Protein AF-A0A1H1XGE8-F1 (afdb_monomer_lite)

Radius of gyration: 35.43 Å; chains: 1; bounding box: 88×80×94 Å

Organism: NCBI:txid255045

Foldseek 3Di:
DKKKKKFKFKDQPPAQGATWEMEMFHFLAPAPQDDADADPPHQLLWFWDDQPPFSMTTIMHMDIDHPVVVVVQVVQQVVQWGQADQSHSHPHRDIQHAFKDDQDWDADQPLFLPSDAEFTKGKIGHAHQCFLVVVLVVCVVTDDLLCLLVRLVVSQCCVCFQQSNVVPRLQQSDTRIYIYIDADCRVFLHGGYQKDWDFDDDDPVPPDARWKIKIFGDPSQAAFKKWKWKWFDDVPRTQDIDIDIDGRHDGMDMGTTPGHGFKMWIFIGHPVRHTGHIDIDHDDDDDDDDDDDAADWDAADDLDPPADDDVLQRTAHADALAVDDPPQVDPDDGSVVSSVVSSVVSCLSHPRSPDDKDKDKFAQDSVSLVVVQVVLQCQCSHRQFQEKEWEAQLCFLSLCSNHQLRHNHQRYEYEYEYQPAQAHSLDPDPRHGPPDPRLVVNQVSCVVCVVSGHYKYWYKYKAFPVSNDGPDRWTWIWTQGNVRRIKIKTKDHGSSCASHPGIIMIITDGSSVRSVVVVVVVCSCQQHDAATRIDMGTSDIPDDDDDHDDDDYDYDYDDDDDDDDDPCPLLVVLLVLLLVVLVVPDPDLPSLVPSLVVCLVVDDPVDPLQVSLVSSCVRCVLPLVSLLSSLVVLCPHDPSSVVSSLNSLVVLLVSLLVQQQPSHDDDHNQQDPPPNVVSLLSNLVSLLPDPESLVCCSPRPVSSLVSLLSCQSNVRRTLVVNLSSLLSNLSSLLSLLSSLLRNPVDDLVSSLSSLLSSLSSLLSSQLGSSNVVLVPPDPVNDCSSVVSLLSSLQSSLVSCVRSHPSSVVSLVSSLPPPSGDPVSNVSNPPNVPDDDDD

Structure (mmCIF, N/CA/C/O backbone):
data_AF-A0A1H1XGE8-F1
#
_entry.id   AF-A0A1H1XGE8-F1
#
loop_
_atom_site.group_PDB
_atom_site.id
_atom_site.type_symbol
_atom_site.label_atom_id
_atom_site.label_alt_id
_atom_site.label_comp_id
_atom_site.label_asym_id
_atom_site.label_entity_id
_atom_site.label_seq_id
_atom_site.pdbx_PDB_ins_code
_atom_site.Cartn_x
_atom_site.Cartn_y
_atom_site.Cartn_z
_atom_site.occupancy
_atom_site.B_iso_or_equiv
_atom_site.auth_seq_id
_atom_site.auth_comp_id
_atom_site.auth_asym_id
_atom_site.auth_atom_id
_atom_site.pdbx_PDB_model_num
ATOM 1 N N . MET A 1 1 ? -3.549 7.038 -27.206 1.00 74.00 1 MET A N 1
ATOM 2 C CA . MET A 1 1 ? -2.552 7.264 -26.137 1.00 74.00 1 MET A CA 1
ATOM 3 C C . MET A 1 1 ? -2.585 6.068 -25.201 1.00 74.00 1 MET A C 1
ATOM 5 O O . MET A 1 1 ? -3.607 5.875 -24.549 1.00 74.00 1 MET A O 1
ATOM 9 N N . ALA A 1 2 ? -1.515 5.273 -25.150 1.00 83.00 2 ALA A N 1
ATOM 10 C CA . ALA A 1 2 ? -1.501 4.024 -24.394 1.00 83.00 2 ALA A CA 1
ATOM 11 C C . ALA A 1 2 ? -1.723 4.231 -22.886 1.00 83.00 2 ALA A C 1
ATOM 13 O O . ALA A 1 2 ? -1.089 5.080 -22.249 1.00 83.00 2 ALA A O 1
ATOM 14 N N . LEU A 1 3 ? -2.603 3.412 -22.317 1.00 88.62 3 LEU A N 1
ATOM 15 C CA . LEU A 1 3 ? -2.848 3.318 -20.883 1.00 88.62 3 LEU A CA 1
ATOM 16 C C . LEU A 1 3 ? -2.152 2.095 -20.277 1.00 88.62 3 LEU A C 1
ATOM 18 O O . LEU A 1 3 ? -1.960 1.074 -20.933 1.00 88.62 3 LEU A O 1
ATOM 22 N N . ALA A 1 4 ? -1.868 2.167 -18.982 1.00 90.06 4 ALA A N 1
ATOM 23 C CA . ALA A 1 4 ? -1.738 1.005 -18.116 1.00 90.06 4 ALA A CA 1
ATOM 24 C C . ALA A 1 4 ? -2.816 1.042 -17.028 1.00 90.06 4 ALA A C 1
ATOM 26 O O . ALA A 1 4 ? -3.260 2.120 -16.623 1.00 90.06 4 ALA A O 1
ATOM 27 N N . VAL A 1 5 ? -3.206 -0.133 -16.537 1.00 92.81 5 VAL A N 1
ATOM 28 C CA . VAL A 1 5 ? -3.986 -0.315 -15.310 1.00 92.81 5 VAL A CA 1
ATOM 29 C C . VAL A 1 5 ? -3.209 -1.182 -14.329 1.00 92.81 5 VAL A C 1
ATOM 31 O O . VAL A 1 5 ? -2.592 -2.169 -14.725 1.00 92.81 5 VAL A O 1
ATOM 34 N N . THR A 1 6 ? -3.300 -0.847 -13.044 1.00 93.00 6 THR A N 1
ATOM 35 C CA . THR A 1 6 ? -3.062 -1.808 -11.960 1.00 93.00 6 THR A CA 1
ATOM 36 C C . THR A 1 6 ? -4.376 -2.075 -11.257 1.00 93.00 6 THR A C 1
ATOM 38 O O . THR A 1 6 ? -5.086 -1.138 -10.880 1.00 93.00 6 THR A O 1
ATOM 41 N N . ILE A 1 7 ? -4.679 -3.351 -11.061 1.00 94.94 7 ILE A N 1
ATOM 42 C CA . ILE A 1 7 ? -5.866 -3.838 -10.372 1.00 94.94 7 ILE A CA 1
ATOM 43 C C . ILE A 1 7 ? -5.422 -4.442 -9.042 1.00 94.94 7 ILE A C 1
ATOM 45 O O . ILE A 1 7 ? -4.577 -5.333 -9.012 1.00 94.94 7 ILE A O 1
ATOM 49 N N . PHE A 1 8 ? -5.998 -3.945 -7.951 1.00 95.81 8 PHE A N 1
ATOM 50 C CA . PHE A 1 8 ? -5.812 -4.432 -6.591 1.00 95.81 8 PHE A CA 1
ATOM 51 C C . PHE A 1 8 ? -7.071 -5.168 -6.145 1.00 95.81 8 PHE A C 1
ATOM 53 O O . PHE A 1 8 ? -8.182 -4.633 -6.221 1.00 95.81 8 PHE A O 1
ATOM 60 N N . GLY A 1 9 ? -6.899 -6.372 -5.620 1.00 96.06 9 GLY A N 1
ATOM 61 C CA . GLY A 1 9 ? -7.978 -7.171 -5.067 1.00 96.06 9 GLY A CA 1
ATOM 62 C C . GLY A 1 9 ? -7.597 -7.872 -3.775 1.00 96.06 9 GLY A C 1
ATOM 63 O O . GLY A 1 9 ? -6.439 -7.867 -3.370 1.00 96.06 9 GLY A O 1
ATOM 64 N N . LEU A 1 10 ? -8.587 -8.476 -3.128 1.00 96.00 10 LEU A N 1
ATOM 65 C CA . LEU A 1 10 ? -8.393 -9.366 -1.984 1.00 96.00 10 LEU A CA 1
ATOM 66 C C . LEU A 1 10 ? -8.697 -10.789 -2.414 1.00 96.00 10 LEU A C 1
ATOM 68 O O . LEU A 1 10 ? -9.764 -11.028 -2.978 1.00 96.00 10 LEU A O 1
ATOM 72 N N . ALA A 1 11 ? -7.782 -11.705 -2.117 1.00 95.06 11 ALA A N 1
ATOM 73 C CA . ALA A 1 11 ? -8.001 -13.131 -2.274 1.00 95.06 11 ALA A CA 1
ATOM 74 C C . ALA A 1 11 ? -7.500 -13.894 -1.047 1.00 95.06 11 ALA A C 1
ATOM 76 O O . ALA A 1 11 ? -6.492 -13.539 -0.440 1.00 95.06 11 ALA A O 1
ATOM 77 N N . GLU A 1 12 ? -8.161 -15.001 -0.751 1.00 92.19 12 GLU A N 1
ATOM 78 C CA . GLU A 1 12 ? -7.518 -16.155 -0.132 1.00 92.19 12 GLU A CA 1
ATOM 79 C C . GLU A 1 12 ? -6.423 -16.709 -1.071 1.00 92.19 12 GLU A C 1
ATOM 81 O O . GLU A 1 12 ? -6.421 -16.487 -2.292 1.00 92.19 12 GLU A O 1
ATOM 86 N N . ARG A 1 13 ? -5.451 -17.426 -0.510 1.00 81.38 13 ARG A N 1
ATOM 87 C CA . ARG A 1 13 ? -4.319 -17.966 -1.266 1.00 81.38 13 ARG A CA 1
ATOM 88 C C . ARG A 1 13 ? -4.779 -18.907 -2.389 1.00 81.38 13 ARG A C 1
ATOM 90 O O . ARG A 1 13 ? -5.519 -19.851 -2.152 1.00 81.38 13 ARG A O 1
ATOM 97 N N . ALA A 1 14 ? -4.319 -18.647 -3.616 1.00 77.69 14 ALA A N 1
ATOM 98 C CA . ALA A 1 14 ? -4.735 -19.319 -4.861 1.00 77.69 14 ALA A CA 1
ATOM 99 C C . ALA A 1 14 ? -6.222 -19.176 -5.281 1.00 77.69 14 ALA A C 1
ATOM 101 O O . ALA A 1 14 ? -6.570 -19.602 -6.382 1.00 77.69 14 ALA A O 1
ATOM 102 N N . SER A 1 15 ? -7.075 -18.509 -4.497 1.00 86.12 15 SER A N 1
ATOM 103 C CA . SER A 1 15 ? -8.436 -18.140 -4.914 1.00 86.12 15 SER A CA 1
ATOM 104 C C . SER A 1 15 ? -8.434 -16.924 -5.871 1.00 86.12 15 SER A C 1
ATOM 106 O O . SER A 1 15 ? -7.475 -16.135 -5.870 1.00 86.12 15 SER A O 1
ATOM 108 N N . PRO A 1 16 ? -9.490 -16.733 -6.694 1.00 88.00 16 PRO A N 1
ATOM 109 C CA . PRO A 1 16 ? -9.707 -15.498 -7.450 1.00 88.00 16 PRO A CA 1
ATOM 110 C C . PRO A 1 16 ? -9.947 -14.310 -6.512 1.00 88.00 16 PRO A C 1
ATOM 112 O O . PRO A 1 16 ? -10.621 -14.446 -5.489 1.00 88.00 16 PRO A O 1
ATOM 115 N N . GLY A 1 17 ? -9.424 -13.137 -6.867 1.00 92.44 17 GLY A N 1
ATOM 116 C CA . GLY A 1 17 ? -9.582 -11.935 -6.048 1.00 92.44 17 GLY A CA 1
ATOM 117 C C . GLY A 1 17 ? -10.887 -11.184 -6.313 1.00 92.44 17 GLY A C 1
ATOM 118 O O . GLY A 1 17 ? -11.327 -11.103 -7.458 1.00 92.44 17 GLY A O 1
ATOM 119 N N . ILE A 1 18 ? -11.466 -10.558 -5.283 1.00 95.69 18 ILE A N 1
ATOM 120 C CA . ILE A 1 18 ? -12.470 -9.494 -5.465 1.00 95.69 18 ILE A CA 1
ATOM 121 C C . ILE A 1 18 ? -11.782 -8.152 -5.720 1.00 95.69 18 ILE A C 1
ATOM 123 O O . ILE A 1 18 ? -10.796 -7.841 -5.054 1.00 95.69 18 ILE A O 1
ATOM 127 N N . LEU A 1 19 ? -12.299 -7.316 -6.625 1.00 96.12 19 LEU A N 1
ATOM 128 C CA . LEU A 1 19 ? -11.780 -5.961 -6.821 1.00 96.12 19 LEU A CA 1
ATOM 129 C C . LEU A 1 19 ? -11.927 -5.136 -5.535 1.00 96.12 19 LEU A C 1
ATOM 131 O O . LEU A 1 19 ? -13.025 -4.986 -4.987 1.00 96.12 19 LEU A O 1
ATOM 135 N N . VAL A 1 20 ? -10.815 -4.549 -5.102 1.00 95.12 20 VAL A N 1
ATOM 136 C CA . VAL A 1 20 ? -10.759 -3.549 -4.033 1.00 95.12 20 VAL A CA 1
ATOM 137 C C . VAL A 1 20 ? -10.574 -2.158 -4.610 1.00 95.12 20 VAL A C 1
ATOM 139 O O . VAL A 1 20 ? -11.227 -1.218 -4.161 1.00 95.12 20 VAL A O 1
ATOM 142 N N . TYR A 1 21 ? -9.673 -2.016 -5.577 1.00 95.19 21 TYR A N 1
ATOM 143 C CA . TYR A 1 21 ? -9.261 -0.732 -6.125 1.00 95.19 21 TYR A CA 1
ATOM 144 C C . TYR A 1 21 ? -8.585 -0.937 -7.486 1.00 95.19 21 TYR A C 1
ATOM 146 O O . TYR A 1 21 ? -7.903 -1.938 -7.683 1.00 95.19 21 TYR A O 1
ATOM 154 N N . ALA A 1 22 ? -8.721 -0.002 -8.422 1.00 94.56 22 ALA A N 1
ATOM 155 C CA . ALA A 1 22 ? -7.890 0.012 -9.625 1.00 94.56 22 ALA A CA 1
ATOM 156 C C . ALA A 1 22 ? -7.456 1.436 -9.965 1.00 94.56 22 ALA A C 1
ATOM 158 O O . ALA A 1 22 ? -8.210 2.385 -9.746 1.00 94.56 22 ALA A O 1
ATOM 159 N N . TYR A 1 23 ? -6.262 1.585 -10.540 1.00 90.69 23 TYR A N 1
ATOM 160 C CA . TYR A 1 23 ? -5.825 2.869 -11.085 1.00 90.69 23 TYR A CA 1
ATOM 161 C C . TYR A 1 23 ? -5.272 2.745 -12.490 1.00 90.69 23 TYR A C 1
ATOM 163 O O . TYR A 1 23 ? -4.481 1.848 -12.788 1.00 90.69 23 TYR A O 1
ATOM 171 N N . LEU A 1 24 ? -5.703 3.674 -13.337 1.00 92.19 24 LEU A N 1
ATOM 172 C CA . LEU A 1 24 ? -5.255 3.822 -14.707 1.00 92.19 24 LEU A CA 1
ATOM 173 C C . LEU A 1 24 ? -4.372 5.053 -14.842 1.00 92.19 24 LEU A C 1
ATOM 175 O O . LEU A 1 24 ? -4.514 6.029 -14.107 1.00 92.19 24 LEU A O 1
ATOM 179 N N . ARG A 1 25 ? -3.457 4.992 -15.799 1.00 88.38 25 ARG A N 1
ATOM 180 C CA . ARG A 1 25 ? -2.434 6.008 -16.045 1.00 88.38 25 ARG A CA 1
ATOM 181 C C . ARG A 1 25 ? -1.949 5.916 -17.479 1.00 88.38 25 ARG A C 1
ATOM 183 O O . ARG A 1 25 ? -1.959 4.830 -18.054 1.00 88.38 25 ARG A O 1
ATOM 190 N N . THR A 1 26 ? -1.527 7.030 -18.061 1.00 82.94 26 THR A N 1
ATOM 191 C CA . THR A 1 26 ? -0.988 7.034 -19.426 1.00 82.94 26 THR A CA 1
ATOM 192 C C . THR A 1 26 ? 0.503 6.743 -19.403 1.00 82.94 26 THR A C 1
ATOM 194 O O . THR A 1 26 ? 1.245 7.413 -18.687 1.00 82.94 26 THR A O 1
ATOM 197 N N . ILE A 1 27 ? 0.936 5.786 -20.216 1.00 80.12 27 ILE A N 1
ATOM 198 C CA . ILE A 1 27 ? 2.331 5.347 -20.302 1.00 80.12 27 ILE A CA 1
ATOM 199 C C . ILE A 1 27 ? 2.999 5.866 -21.580 1.00 80.12 27 ILE A C 1
ATOM 201 O O . ILE A 1 27 ? 2.345 6.384 -22.487 1.00 80.12 27 ILE A O 1
ATOM 205 N N . ARG A 1 28 ? 4.321 5.694 -21.672 1.00 72.88 28 ARG A N 1
ATOM 206 C CA . ARG A 1 28 ? 5.173 6.094 -22.808 1.00 72.88 28 ARG A CA 1
ATOM 207 C C . ARG A 1 28 ? 5.008 5.144 -24.013 1.00 72.88 28 ARG A C 1
ATOM 209 O O . ARG A 1 28 ? 5.970 4.555 -24.497 1.00 72.88 28 ARG A O 1
ATOM 216 N N . GLY A 1 29 ? 3.762 4.974 -24.468 1.00 66.38 29 GLY A N 1
ATOM 217 C CA . GLY A 1 29 ? 3.331 4.014 -25.493 1.00 66.38 29 GLY A CA 1
ATOM 218 C C . GLY A 1 29 ? 3.296 2.559 -25.000 1.00 66.38 29 GLY A C 1
ATOM 219 O O . GLY A 1 29 ? 4.039 2.191 -24.091 1.00 66.38 29 GLY A O 1
ATOM 220 N N . SER A 1 30 ? 2.493 1.699 -25.633 1.00 61.91 30 SER A N 1
ATOM 221 C CA . SER A 1 30 ? 2.583 0.241 -25.445 1.00 61.91 30 SER A CA 1
ATOM 222 C C . SER A 1 30 ? 3.876 -0.300 -26.064 1.00 61.91 30 SER A C 1
ATOM 224 O O . SER A 1 30 ? 4.653 -0.953 -25.373 1.00 61.91 30 SER A O 1
ATOM 226 N N . GLY A 1 31 ? 4.157 0.094 -27.311 1.00 61.09 31 GLY A N 1
ATOM 227 C CA . GLY A 1 31 ? 5.352 -0.260 -28.080 1.00 61.09 31 GLY A CA 1
ATOM 228 C C . GLY A 1 31 ? 5.230 -1.616 -28.775 1.00 61.09 31 GLY A C 1
ATOM 229 O O . GLY A 1 31 ? 4.864 -2.609 -28.154 1.00 61.09 31 GLY A O 1
ATOM 230 N N . ASP A 1 32 ? 5.593 -1.677 -30.056 1.00 68.69 32 ASP A N 1
ATOM 231 C CA . ASP A 1 32 ? 5.374 -2.860 -30.907 1.00 68.69 32 ASP A CA 1
ATOM 232 C C . ASP A 1 32 ? 6.437 -3.960 -30.727 1.00 68.69 32 ASP A C 1
ATOM 234 O O . ASP A 1 32 ? 6.771 -4.685 -31.667 1.00 68.69 32 ASP A O 1
ATOM 238 N N . TYR A 1 33 ? 7.018 -4.089 -29.536 1.00 81.38 33 TYR A N 1
ATOM 239 C CA . TYR A 1 33 ? 7.955 -5.172 -29.247 1.00 81.38 33 TYR A CA 1
ATOM 240 C C . TYR A 1 33 ? 7.192 -6.498 -29.172 1.00 81.38 33 TYR A C 1
ATOM 242 O O . TYR A 1 33 ? 6.196 -6.575 -28.447 1.00 81.38 33 TYR A O 1
ATOM 250 N N . PRO A 1 34 ? 7.635 -7.554 -29.880 1.00 80.62 34 PRO A N 1
ATOM 251 C CA . PRO A 1 34 ? 7.013 -8.864 -29.760 1.00 80.62 34 PRO A CA 1
ATOM 252 C C . PRO A 1 34 ? 6.970 -9.331 -28.297 1.00 80.62 34 PRO A C 1
ATOM 254 O O . PRO A 1 34 ? 7.917 -9.073 -27.543 1.00 80.62 34 PRO A O 1
ATOM 257 N N . PRO A 1 35 ? 5.902 -10.031 -27.872 1.00 68.50 35 PRO A N 1
ATOM 258 C CA . PRO A 1 35 ? 5.939 -10.737 -26.603 1.00 68.50 35 PRO A CA 1
ATOM 259 C C . PRO A 1 35 ? 7.076 -11.775 -26.647 1.00 68.50 35 PRO A C 1
ATOM 261 O O . PRO A 1 35 ? 7.264 -12.415 -27.686 1.00 68.50 35 PRO A O 1
ATOM 264 N N . PRO A 1 36 ? 7.830 -11.947 -25.547 1.00 65.56 36 PRO A N 1
ATOM 265 C CA . PRO A 1 36 ? 8.918 -12.919 -25.477 1.00 65.56 36 PRO A CA 1
ATOM 266 C C . PRO A 1 36 ? 8.383 -14.342 -25.671 1.00 65.56 36 PRO A C 1
ATOM 268 O O . PRO A 1 36 ? 7.217 -14.617 -25.360 1.00 65.56 36 PRO A O 1
ATOM 271 N N . ILE A 1 37 ? 9.227 -15.263 -26.143 1.00 64.19 37 ILE A N 1
ATOM 272 C CA . ILE A 1 37 ? 8.820 -16.659 -26.353 1.00 64.19 37 ILE A CA 1
ATOM 273 C C . ILE A 1 37 ? 8.321 -17.248 -25.016 1.00 64.19 37 ILE A C 1
ATOM 275 O O . ILE A 1 37 ? 9.070 -17.263 -24.032 1.00 64.19 37 ILE A O 1
ATOM 279 N N . PRO A 1 38 ? 7.070 -17.748 -24.939 1.00 52.44 38 PRO A N 1
ATOM 280 C CA . PRO A 1 38 ? 6.478 -18.132 -23.665 1.00 52.44 38 PRO A CA 1
ATOM 281 C C . PRO A 1 38 ? 7.212 -19.311 -23.015 1.00 52.44 38 PRO A C 1
ATOM 283 O O . PRO A 1 38 ? 7.480 -20.348 -23.636 1.00 52.44 38 PRO A O 1
ATOM 286 N N . SER A 1 39 ? 7.484 -19.175 -21.718 1.00 52.66 39 SER A N 1
ATOM 287 C CA . SER A 1 39 ? 7.748 -20.310 -20.837 1.00 52.66 39 SER A CA 1
ATOM 288 C C . SER A 1 39 ? 6.526 -21.241 -20.810 1.00 52.66 39 SER A C 1
ATOM 290 O O . SER A 1 39 ? 5.392 -20.798 -20.994 1.00 52.66 39 SER A O 1
ATOM 292 N N . ARG A 1 40 ? 6.747 -22.551 -20.609 1.00 48.31 40 ARG A N 1
ATOM 293 C CA . ARG A 1 40 ? 5.639 -23.524 -20.482 1.00 48.31 40 ARG A CA 1
ATOM 294 C C . ARG A 1 40 ? 4.748 -23.189 -19.292 1.00 48.31 40 ARG A C 1
ATOM 296 O O . ARG A 1 40 ? 3.530 -23.252 -19.405 1.00 48.31 40 ARG A O 1
ATOM 303 N N . ASP A 1 41 ? 5.382 -22.787 -18.204 1.00 50.19 41 ASP A N 1
ATOM 304 C CA . ASP A 1 41 ? 4.755 -22.191 -17.042 1.00 50.19 41 ASP A CA 1
ATOM 305 C C . ASP A 1 41 ? 4.726 -20.679 -17.291 1.00 50.19 41 ASP A C 1
ATOM 307 O O . ASP A 1 41 ? 5.758 -20.006 -17.199 1.00 50.19 41 ASP A O 1
ATOM 311 N N . GLN A 1 42 ? 3.575 -20.137 -17.698 1.00 54.31 42 GLN A N 1
ATOM 312 C CA . GLN A 1 42 ? 3.414 -18.684 -17.781 1.00 54.31 42 GLN A CA 1
ATOM 313 C C . GLN A 1 42 ? 3.585 -18.104 -16.376 1.00 54.31 42 GLN A C 1
ATOM 315 O O . GLN A 1 42 ? 2.904 -18.523 -15.442 1.00 54.31 42 GLN A O 1
ATOM 320 N N . PHE A 1 43 ? 4.512 -17.156 -16.226 1.00 54.91 43 PHE A N 1
ATOM 321 C CA . PHE A 1 43 ? 4.670 -16.430 -14.973 1.00 54.91 43 PHE A CA 1
ATOM 322 C C . PHE A 1 43 ? 3.394 -15.629 -14.715 1.00 54.91 43 PHE A C 1
ATOM 324 O O . PHE A 1 43 ? 3.084 -14.719 -15.483 1.00 54.91 43 PHE A O 1
ATOM 331 N N . ASP A 1 44 ? 2.671 -15.984 -13.653 1.00 62.62 44 ASP A N 1
ATOM 332 C CA . ASP A 1 44 ? 1.504 -15.243 -13.182 1.00 62.62 44 ASP A CA 1
ATOM 333 C C . ASP A 1 44 ? 1.972 -13.815 -12.829 1.00 62.62 44 ASP A C 1
ATOM 335 O O . ASP A 1 44 ? 2.778 -13.665 -11.904 1.00 62.62 44 ASP A O 1
ATOM 339 N N . PRO A 1 45 ? 1.567 -12.755 -13.564 1.00 69.25 45 PRO A N 1
ATOM 340 C CA . PRO A 1 45 ? 2.105 -11.397 -13.408 1.00 69.25 45 PRO A CA 1
ATOM 341 C C . PRO A 1 45 ? 1.455 -10.688 -12.206 1.00 69.25 45 PRO A C 1
ATOM 343 O O . PRO A 1 45 ? 0.966 -9.560 -12.285 1.00 69.25 45 PRO A O 1
ATOM 346 N N . VAL A 1 46 ? 1.383 -11.414 -11.094 1.00 84.94 46 VAL A N 1
ATOM 347 C CA . VAL A 1 46 ? 0.453 -11.218 -9.992 1.00 84.94 46 VAL A CA 1
ATOM 348 C C . VAL A 1 46 ? 1.247 -11.157 -8.706 1.00 84.94 46 VAL A C 1
ATOM 350 O O . VAL A 1 46 ? 1.710 -12.159 -8.162 1.00 84.94 46 VAL A O 1
ATOM 353 N N . ILE A 1 47 ? 1.397 -9.943 -8.194 1.00 86.88 47 ILE A N 1
ATOM 354 C CA . ILE A 1 47 ? 2.031 -9.730 -6.903 1.00 86.88 47 ILE A CA 1
ATOM 355 C C . ILE A 1 47 ? 1.014 -10.057 -5.819 1.00 86.88 47 ILE A C 1
ATOM 357 O O . ILE A 1 47 ? -0.063 -9.467 -5.773 1.00 86.88 47 ILE A O 1
ATOM 361 N N . ARG A 1 48 ? 1.382 -10.956 -4.910 1.00 89.88 48 ARG A N 1
ATOM 362 C CA . ARG A 1 48 ? 0.635 -11.226 -3.680 1.00 89.88 48 ARG A CA 1
ATOM 363 C C . ARG A 1 48 ? 1.359 -10.576 -2.495 1.00 89.88 48 ARG A C 1
ATOM 365 O O . ARG A 1 48 ? 2.588 -10.621 -2.386 1.00 89.88 48 ARG A O 1
ATOM 372 N N . ARG A 1 49 ? 0.604 -9.901 -1.629 1.00 90.81 49 ARG A N 1
ATOM 373 C CA . ARG A 1 49 ? 1.073 -9.277 -0.380 1.00 90.81 49 ARG A CA 1
ATOM 374 C C . ARG A 1 49 ? 0.219 -9.816 0.757 1.00 90.81 49 ARG A C 1
ATOM 376 O O . ARG A 1 49 ? -0.963 -9.493 0.816 1.00 90.81 49 ARG A O 1
ATOM 383 N N . ALA A 1 50 ? 0.799 -10.637 1.627 1.00 91.00 50 ALA A N 1
ATOM 384 C CA . ALA A 1 50 ? 0.094 -11.144 2.801 1.00 91.00 50 ALA A CA 1
ATOM 385 C C . ALA A 1 50 ? -0.390 -9.988 3.693 1.00 91.00 50 ALA A C 1
ATOM 387 O O . ALA A 1 50 ? 0.277 -8.957 3.804 1.00 91.00 50 ALA A O 1
ATOM 388 N N . ILE A 1 51 ? -1.548 -10.170 4.322 1.00 91.19 51 ILE A N 1
ATOM 389 C CA . ILE A 1 51 ? -2.082 -9.257 5.331 1.00 91.19 51 ILE A CA 1
ATOM 390 C C . ILE A 1 51 ? -1.780 -9.867 6.699 1.00 91.19 51 ILE A C 1
ATOM 392 O O . ILE A 1 51 ? -2.324 -10.917 7.047 1.00 91.19 51 ILE A O 1
ATOM 396 N N . ASP A 1 52 ? -0.894 -9.212 7.451 1.00 85.94 52 ASP A N 1
ATOM 397 C CA . ASP A 1 52 ? -0.349 -9.714 8.716 1.00 85.94 52 ASP A CA 1
ATOM 398 C C . ASP A 1 52 ? -1.443 -10.198 9.683 1.00 85.94 52 ASP A C 1
ATOM 400 O O . ASP A 1 52 ? -2.383 -9.467 10.002 1.00 85.94 52 ASP A O 1
ATOM 404 N N . GLY A 1 53 ? -1.304 -11.440 10.159 1.00 83.81 53 GLY A N 1
ATOM 405 C CA . GLY A 1 53 ? -2.274 -12.092 11.046 1.00 83.81 53 GLY A CA 1
ATOM 406 C C . GLY A 1 53 ? -3.450 -12.784 10.346 1.00 83.81 53 GLY A C 1
ATOM 407 O O . GLY A 1 53 ? -4.351 -13.243 11.038 1.00 83.81 53 GLY A O 1
ATOM 408 N N . THR A 1 54 ? -3.461 -12.883 9.012 1.00 88.12 54 THR A N 1
ATOM 409 C CA . THR A 1 54 ? -4.561 -13.500 8.244 1.00 88.12 54 THR A CA 1
ATOM 410 C C . THR A 1 54 ? -4.058 -14.421 7.128 1.00 88.12 54 THR A C 1
ATOM 412 O O . THR A 1 54 ? -2.898 -14.345 6.726 1.00 88.12 54 THR A O 1
ATOM 415 N N . GLU A 1 55 ? -4.949 -15.246 6.572 1.00 90.25 55 GLU A N 1
ATOM 416 C CA . GLU A 1 55 ? -4.690 -16.055 5.365 1.00 90.25 55 GLU A CA 1
ATOM 417 C C . GLU A 1 55 ? -4.987 -15.297 4.050 1.00 90.25 55 GLU A C 1
ATOM 419 O O . GLU A 1 55 ? -4.915 -15.869 2.959 1.00 90.25 55 GLU A O 1
ATOM 424 N N . LEU A 1 56 ? -5.320 -14.002 4.139 1.00 93.62 56 LEU A N 1
ATOM 425 C CA . LEU A 1 56 ? -5.651 -13.157 2.995 1.00 93.62 56 LEU A CA 1
ATOM 426 C C . LEU A 1 56 ? -4.416 -12.462 2.410 1.00 93.62 56 LEU A C 1
ATOM 428 O O . LEU A 1 56 ? -3.529 -11.973 3.113 1.00 93.62 56 LEU A O 1
ATOM 432 N N . GLU A 1 57 ? -4.415 -12.346 1.087 1.00 94.81 57 GLU A N 1
ATOM 433 C CA . GLU A 1 57 ? -3.412 -11.642 0.301 1.00 94.81 57 GLU A CA 1
ATOM 434 C C . GLU A 1 57 ? -4.078 -10.477 -0.456 1.00 94.81 57 GLU A C 1
ATOM 436 O O . GLU A 1 57 ? -5.125 -10.638 -1.093 1.00 94.81 57 GLU A O 1
ATOM 441 N N . VAL A 1 58 ? -3.448 -9.298 -0.446 1.00 94.75 58 VAL A N 1
ATOM 442 C CA . VAL A 1 58 ? -3.713 -8.283 -1.471 1.00 94.75 58 VAL A CA 1
ATOM 443 C C . VAL A 1 58 ? -3.063 -8.770 -2.762 1.00 94.75 58 VAL A C 1
ATOM 445 O O . VAL A 1 58 ? -1.839 -8.899 -2.851 1.00 94.75 58 VAL A O 1
ATOM 448 N N . VAL A 1 59 ? -3.902 -9.061 -3.747 1.00 94.19 59 VAL A N 1
ATOM 449 C CA . VAL A 1 59 ? -3.530 -9.465 -5.102 1.00 94.19 59 VAL A CA 1
ATOM 450 C C . VAL A 1 59 ? -3.385 -8.202 -5.943 1.00 94.19 59 VAL A C 1
ATOM 452 O O . VAL A 1 59 ? -4.254 -7.333 -5.896 1.00 94.19 59 VAL A O 1
ATOM 455 N N . ILE A 1 60 ? -2.298 -8.080 -6.699 1.00 92.88 60 ILE A N 1
ATOM 456 C CA . ILE A 1 60 ? -1.990 -6.891 -7.494 1.00 92.88 60 ILE A CA 1
ATOM 457 C C . ILE A 1 60 ? -1.536 -7.323 -8.884 1.00 92.88 60 ILE A C 1
ATOM 459 O O . ILE A 1 60 ? -0.533 -8.022 -9.018 1.00 92.88 60 ILE A O 1
ATOM 463 N N . TRP A 1 61 ? -2.263 -6.891 -9.907 1.00 92.19 61 TRP A N 1
ATOM 464 C CA . TRP A 1 61 ? -2.071 -7.312 -11.293 1.00 92.19 61 TRP A CA 1
ATOM 465 C C . TRP A 1 61 ? -2.000 -6.101 -12.229 1.00 92.19 61 TRP A C 1
ATOM 467 O O . TRP A 1 61 ? -2.796 -5.171 -12.097 1.00 92.19 61 TRP A O 1
ATOM 477 N N . ASP A 1 62 ? -1.052 -6.113 -13.166 1.00 89.56 62 ASP A N 1
ATOM 478 C CA . ASP A 1 62 ? -0.783 -5.014 -14.099 1.00 89.56 62 ASP A CA 1
ATOM 479 C C . ASP A 1 62 ? -1.092 -5.408 -15.550 1.00 89.56 62 ASP A C 1
ATOM 481 O O . ASP A 1 62 ? -0.749 -6.504 -15.993 1.00 89.56 62 ASP A O 1
ATOM 485 N N . LYS A 1 63 ? -1.662 -4.473 -16.322 1.00 89.56 63 LYS A N 1
ATOM 486 C CA . LYS A 1 63 ? -1.779 -4.577 -17.784 1.00 89.56 63 LYS A CA 1
ATOM 487 C C . LYS A 1 63 ? -1.476 -3.248 -18.464 1.00 89.56 63 LYS A C 1
ATOM 489 O O . LYS A 1 63 ? -1.997 -2.209 -18.064 1.00 89.56 63 LYS A O 1
ATOM 494 N N . THR A 1 64 ? -0.701 -3.305 -19.543 1.00 87.56 64 THR A N 1
ATOM 495 C CA . THR A 1 64 ? -0.615 -2.245 -20.554 1.00 87.56 64 THR A CA 1
ATOM 496 C C . THR A 1 64 ? -1.646 -2.505 -21.658 1.00 87.56 64 THR A C 1
ATOM 498 O O . THR A 1 64 ? -1.893 -3.646 -22.047 1.00 87.56 64 THR A O 1
ATOM 501 N N . PHE A 1 65 ? -2.293 -1.449 -22.140 1.00 87.94 65 PHE A N 1
ATOM 502 C CA . PHE A 1 65 ? -3.305 -1.508 -23.191 1.00 87.94 65 PHE A CA 1
ATOM 503 C C . PHE A 1 65 ? -2.723 -1.031 -24.524 1.00 87.94 65 PHE A C 1
ATOM 505 O O . PHE A 1 65 ? -1.950 -0.071 -24.571 1.00 87.94 65 PHE A O 1
ATOM 512 N N . THR A 1 66 ? -3.156 -1.647 -25.623 1.00 87.00 66 THR A N 1
ATOM 513 C CA . THR A 1 66 ? -3.013 -1.063 -26.966 1.00 87.00 66 THR A CA 1
ATOM 514 C C . THR A 1 66 ? -3.774 0.266 -27.062 1.00 87.00 66 THR A C 1
ATOM 516 O O . THR A 1 66 ? -4.647 0.552 -26.239 1.00 87.00 66 THR A O 1
ATOM 519 N N . ASP A 1 67 ? -3.493 1.099 -28.068 1.00 83.38 67 ASP A N 1
ATOM 520 C CA . ASP A 1 67 ? -4.214 2.369 -28.234 1.00 83.38 67 ASP A CA 1
ATOM 521 C C . ASP A 1 67 ? -5.731 2.174 -28.444 1.00 83.38 67 ASP A C 1
ATOM 523 O O . ASP A 1 67 ? -6.519 2.911 -27.856 1.00 83.38 67 ASP A O 1
ATOM 527 N N . ALA A 1 68 ? -6.156 1.134 -29.173 1.00 88.75 68 ALA A N 1
ATOM 528 C CA . ALA A 1 68 ? -7.575 0.825 -29.388 1.00 88.75 68 ALA A CA 1
ATOM 529 C C . ALA A 1 68 ? -8.292 0.335 -28.110 1.00 88.75 68 ALA A C 1
ATOM 531 O O . ALA A 1 68 ? -9.422 0.741 -27.822 1.00 88.75 68 ALA A O 1
ATOM 532 N N . GLU A 1 69 ? -7.633 -0.498 -27.295 1.00 91.44 69 GLU A N 1
ATOM 533 C CA . GLU A 1 69 ? -8.141 -0.840 -25.958 1.00 91.44 69 GLU A CA 1
ATOM 534 C C . GLU A 1 69 ? -8.182 0.396 -25.052 1.00 91.44 69 GLU A C 1
ATOM 536 O O . GLU A 1 69 ? -9.153 0.593 -24.327 1.00 91.44 69 GLU A O 1
ATOM 541 N N . SER A 1 70 ? -7.163 1.258 -25.125 1.00 90.75 70 SER A N 1
ATOM 542 C CA . SER A 1 70 ? -7.078 2.488 -24.332 1.00 90.75 70 SER A CA 1
ATOM 543 C C . SER A 1 70 ? -8.238 3.435 -24.648 1.00 90.75 70 SER A C 1
ATOM 545 O O . SER A 1 70 ? -8.884 3.934 -23.731 1.00 90.75 70 SER A O 1
ATOM 547 N N . GLU A 1 71 ? -8.565 3.645 -25.926 1.00 90.62 71 GLU A N 1
ATOM 548 C CA . GLU A 1 71 ? -9.731 4.436 -26.343 1.00 90.62 71 GLU A CA 1
ATOM 549 C C . GLU A 1 71 ? -11.055 3.829 -25.859 1.00 90.62 71 GLU A C 1
ATOM 551 O O . GLU A 1 71 ? -11.921 4.557 -25.364 1.00 90.62 71 GLU A O 1
ATOM 556 N N . THR A 1 72 ? -11.189 2.501 -25.924 1.00 94.12 72 THR A N 1
ATOM 557 C CA . THR A 1 72 ? -12.365 1.775 -25.416 1.00 94.12 72 THR A CA 1
ATOM 558 C C . THR A 1 72 ? -12.533 1.988 -23.907 1.00 94.12 72 THR A C 1
ATOM 560 O O . THR A 1 72 ? -13.591 2.419 -23.450 1.00 94.12 72 THR A O 1
ATOM 563 N N . VAL A 1 73 ? -11.462 1.791 -23.134 1.00 93.81 73 VAL A N 1
ATOM 564 C CA . VAL A 1 73 ? -11.434 1.986 -21.676 1.00 93.81 73 VAL A CA 1
ATOM 565 C C . VAL A 1 73 ? -11.713 3.445 -21.287 1.00 93.81 73 VAL A C 1
ATOM 567 O O . VAL A 1 73 ? -12.476 3.697 -20.354 1.00 93.81 73 VAL A O 1
ATOM 570 N N . LEU A 1 74 ? -11.175 4.426 -22.023 1.00 91.56 74 LEU A N 1
ATOM 571 C CA . LEU A 1 74 ? -11.495 5.848 -21.828 1.00 91.56 74 LEU A CA 1
ATOM 572 C C . LEU A 1 74 ? -12.976 6.158 -22.097 1.00 91.56 74 LEU A C 1
ATOM 574 O O . LEU A 1 74 ? -13.544 7.035 -21.444 1.00 91.56 74 LEU A O 1
ATOM 578 N N . SER A 1 75 ? -13.597 5.465 -23.053 1.00 92.94 75 SER A N 1
ATOM 579 C CA . SER A 1 75 ? -15.022 5.597 -23.367 1.00 92.94 75 SER A CA 1
ATOM 580 C C . SER A 1 75 ? -15.902 5.034 -22.248 1.00 92.94 75 SER A C 1
ATOM 582 O O . SER A 1 75 ? -16.814 5.715 -21.774 1.00 92.94 75 SER A O 1
ATOM 584 N N . ASP A 1 76 ? -15.584 3.836 -21.751 1.00 94.00 76 ASP A N 1
ATOM 585 C CA . ASP A 1 76 ? -16.350 3.197 -20.678 1.00 94.00 76 ASP A CA 1
ATOM 586 C C . ASP A 1 76 ? -16.254 3.953 -19.348 1.00 94.00 76 ASP A C 1
ATOM 588 O O . ASP A 1 76 ? -17.283 4.167 -18.702 1.00 94.00 76 ASP A O 1
ATOM 592 N N . LEU A 1 77 ? -15.070 4.458 -18.979 1.00 92.06 77 LEU A N 1
ATOM 593 C CA . LEU A 1 77 ? -14.899 5.254 -17.755 1.00 92.06 77 LEU A CA 1
ATOM 594 C C . LEU A 1 77 ? -15.763 6.526 -17.772 1.00 92.06 77 LEU A C 1
ATOM 596 O O . LEU A 1 77 ? -16.370 6.876 -16.758 1.00 92.06 77 LEU A O 1
ATOM 600 N N . ARG A 1 78 ? -15.886 7.189 -18.933 1.00 90.00 78 ARG A N 1
ATOM 601 C CA . ARG A 1 78 ? -16.802 8.332 -19.130 1.00 90.00 78 ARG A CA 1
ATOM 602 C C . ARG A 1 78 ? -18.272 7.921 -19.010 1.00 90.00 78 ARG A C 1
ATOM 604 O O . ARG A 1 78 ? -19.079 8.705 -18.520 1.00 90.00 78 ARG A O 1
ATOM 611 N N . ALA A 1 79 ? -18.608 6.696 -19.413 1.00 91.56 79 ALA A N 1
ATOM 612 C CA . ALA A 1 79 ? -19.935 6.100 -19.267 1.00 91.56 79 ALA A CA 1
ATOM 613 C C . ALA A 1 79 ? -20.213 5.520 -17.860 1.00 91.56 79 ALA A C 1
ATOM 615 O O . ALA A 1 79 ? -21.247 4.886 -17.663 1.00 91.56 79 ALA A O 1
ATOM 616 N N . GLY A 1 80 ? -19.326 5.725 -16.875 1.00 91.38 80 GLY A N 1
ATOM 617 C CA . GLY A 1 80 ? -19.512 5.227 -15.506 1.00 91.38 80 GLY A CA 1
ATOM 618 C C . GLY A 1 80 ? -19.215 3.734 -15.328 1.00 91.38 80 GLY A C 1
ATOM 619 O O . GLY A 1 80 ? -19.705 3.133 -14.369 1.00 91.38 80 GLY A O 1
ATOM 620 N N . ARG A 1 81 ? -18.446 3.133 -16.246 1.00 95.75 81 ARG A N 1
ATOM 621 C CA . ARG A 1 81 ? -18.184 1.690 -16.322 1.00 95.75 81 ARG A CA 1
ATOM 622 C C . ARG A 1 81 ? -16.691 1.376 -16.440 1.00 95.75 81 ARG A C 1
ATOM 624 O O . ARG A 1 81 ? -15.899 2.201 -16.879 1.00 95.75 81 ARG A O 1
ATOM 631 N N . PHE A 1 82 ? -16.306 0.160 -16.075 1.00 96.19 82 PHE A N 1
ATOM 632 C CA . PHE A 1 82 ? -14.978 -0.394 -16.335 1.00 96.19 82 PHE A CA 1
ATOM 633 C C . PHE A 1 82 ? -15.073 -1.916 -16.470 1.00 96.19 82 PHE A C 1
ATOM 635 O O . PHE A 1 82 ? -15.458 -2.598 -15.521 1.00 96.19 82 PHE A O 1
ATOM 642 N N . ALA A 1 83 ? -14.738 -2.458 -17.640 1.00 96.31 83 ALA A N 1
ATOM 643 C CA . ALA A 1 83 ? -14.634 -3.900 -17.830 1.00 96.31 83 ALA A CA 1
ATOM 644 C C . ALA A 1 83 ? -13.270 -4.390 -17.324 1.00 96.31 83 ALA A C 1
ATOM 646 O O . ALA A 1 83 ? -12.227 -3.992 -17.847 1.00 96.31 83 ALA A O 1
ATOM 647 N N . VAL A 1 84 ? -13.270 -5.265 -16.317 1.00 95.50 84 VAL A N 1
ATOM 648 C CA . VAL A 1 84 ? -12.042 -5.910 -15.844 1.00 95.50 84 VAL A CA 1
ATOM 649 C C . VAL A 1 84 ? -11.513 -6.845 -16.944 1.00 95.50 84 VAL A C 1
ATOM 651 O O . VAL A 1 84 ? -12.293 -7.652 -17.462 1.00 95.50 84 VAL A O 1
ATOM 654 N N . PRO A 1 85 ? -10.219 -6.777 -17.322 1.00 94.50 85 PRO A N 1
ATOM 655 C CA . PRO A 1 85 ? -9.666 -7.613 -18.385 1.00 94.50 85 PRO A CA 1
ATOM 656 C C . PRO A 1 85 ? -9.884 -9.118 -18.165 1.00 94.50 85 PRO A C 1
ATOM 658 O O . PRO A 1 85 ? -9.977 -9.608 -17.038 1.00 94.50 85 PRO A O 1
ATOM 661 N N . ALA A 1 86 ? -9.974 -9.861 -19.266 1.00 92.56 86 ALA A N 1
ATOM 662 C CA . ALA A 1 86 ? -10.285 -11.290 -19.277 1.00 92.56 86 ALA A CA 1
ATOM 663 C C . ALA A 1 86 ? -9.184 -12.167 -18.661 1.00 92.56 86 ALA A C 1
ATOM 665 O O . ALA A 1 86 ? -9.452 -13.290 -18.242 1.00 92.56 86 ALA A O 1
ATOM 666 N N . GLU A 1 87 ? -7.969 -11.636 -18.652 1.00 90.06 87 GLU A N 1
ATOM 667 C CA . GLU A 1 87 ? -6.717 -12.223 -18.191 1.00 90.06 87 GLU A CA 1
ATOM 668 C C . GLU A 1 87 ? -6.352 -11.846 -16.737 1.00 90.06 87 GLU A C 1
ATOM 670 O O . GLU A 1 87 ? -5.284 -12.220 -16.261 1.00 90.06 87 GLU A O 1
ATOM 675 N N . SER A 1 88 ? -7.211 -11.103 -16.025 1.00 92.00 88 SER A N 1
ATOM 676 C CA . SER A 1 88 ? -6.960 -10.713 -14.631 1.00 92.00 88 SER A CA 1
ATOM 677 C C . SER A 1 88 ? -7.320 -11.837 -13.641 1.00 92.00 88 SER A C 1
ATOM 679 O O . SER A 1 88 ? -8.382 -12.444 -13.780 1.00 92.00 88 SER A O 1
ATOM 681 N N . PRO A 1 89 ? -6.527 -12.099 -12.583 1.00 92.31 89 PRO A N 1
ATOM 682 C CA . PRO A 1 89 ? -6.901 -13.031 -11.505 1.00 92.31 89 PRO A CA 1
ATOM 683 C C . PRO A 1 89 ? -7.959 -12.450 -10.547 1.00 92.31 89 PRO A C 1
ATOM 685 O O . PRO A 1 89 ? -8.455 -13.146 -9.660 1.00 92.31 89 PRO A O 1
ATOM 688 N N . ILE A 1 90 ? -8.252 -11.153 -10.672 1.00 94.31 90 ILE A N 1
ATOM 689 C CA . ILE A 1 90 ? -9.200 -10.405 -9.852 1.00 94.31 90 ILE A CA 1
ATOM 690 C C . ILE A 1 90 ? -10.432 -10.183 -10.721 1.00 94.31 90 ILE A C 1
ATOM 692 O O . ILE A 1 90 ? -10.320 -9.500 -11.729 1.00 94.31 90 ILE A O 1
ATOM 696 N N . GLU A 1 91 ? -11.577 -10.767 -10.361 1.00 93.25 91 GLU A N 1
ATOM 697 C CA . GLU A 1 91 ? -12.868 -10.600 -11.059 1.00 93.25 91 GLU A CA 1
ATOM 698 C C . GLU A 1 91 ? -12.801 -10.518 -12.615 1.00 93.25 91 GLU A C 1
ATOM 700 O O . GLU A 1 91 ? -13.325 -9.570 -13.209 1.00 93.25 91 GLU A O 1
ATOM 705 N N . PRO A 1 92 ? -12.182 -11.496 -13.315 1.00 92.56 92 PRO A N 1
ATOM 706 C CA . PRO A 1 92 ? -12.007 -11.448 -14.769 1.00 92.56 92 PRO A CA 1
ATOM 707 C C . PRO A 1 92 ? -13.329 -11.277 -15.521 1.00 92.56 92 PRO A C 1
ATOM 709 O O . PRO A 1 92 ? -14.300 -11.994 -15.271 1.00 92.56 92 PRO A O 1
ATOM 712 N N . LYS A 1 93 ? -13.342 -10.367 -16.505 1.00 92.06 93 LYS A N 1
ATOM 713 C CA . LYS A 1 93 ? -14.512 -10.005 -17.334 1.00 92.06 93 LYS A CA 1
ATOM 714 C C . LYS A 1 93 ? -15.690 -9.383 -16.572 1.00 92.06 93 LYS A C 1
ATOM 716 O O . LYS A 1 93 ? -16.735 -9.159 -17.184 1.00 92.06 93 LYS A O 1
ATOM 721 N N . VAL A 1 94 ? -15.567 -9.091 -15.276 1.00 94.31 94 VAL A N 1
ATOM 722 C CA . VAL A 1 94 ? -16.636 -8.412 -14.530 1.00 94.31 94 VAL A CA 1
ATOM 723 C C . VAL A 1 94 ? -16.735 -6.959 -14.989 1.00 94.31 94 VAL A C 1
ATOM 725 O O . VAL A 1 94 ? -15.743 -6.232 -15.051 1.00 94.31 94 VAL A O 1
ATOM 728 N N . LEU A 1 95 ? -17.957 -6.530 -15.303 1.00 95.25 95 LEU A N 1
ATOM 729 C CA . LEU A 1 95 ? -18.268 -5.131 -15.562 1.00 95.25 95 LEU A CA 1
ATOM 730 C C . LEU A 1 95 ? -18.485 -4.414 -14.226 1.00 95.25 95 LEU A C 1
ATOM 732 O O . LEU A 1 95 ? -19.453 -4.680 -13.514 1.00 95.25 95 LEU A O 1
ATOM 736 N N . ILE A 1 96 ? -17.582 -3.500 -13.891 1.00 93.44 96 ILE A N 1
ATOM 737 C CA . ILE A 1 96 ? -17.713 -2.614 -12.740 1.00 93.44 96 ILE A CA 1
ATOM 738 C C . ILE A 1 96 ? -18.542 -1.410 -13.168 1.00 93.44 96 ILE A C 1
ATOM 740 O O . ILE A 1 96 ? -18.088 -0.594 -13.968 1.00 93.44 96 ILE A O 1
ATOM 744 N N . GLU A 1 97 ? -19.747 -1.286 -12.623 1.00 93.38 97 GLU A N 1
ATOM 745 C CA . GLU A 1 97 ? -20.605 -0.116 -12.808 1.00 93.38 97 GLU A CA 1
ATOM 746 C C . GLU A 1 97 ? -20.587 0.772 -11.559 1.00 93.38 97 GLU A C 1
ATOM 748 O O . GLU A 1 97 ? -20.467 0.300 -10.423 1.00 93.38 97 GLU A O 1
ATOM 753 N N . GLY A 1 98 ? -20.703 2.084 -11.752 1.00 90.25 98 GLY A N 1
ATOM 754 C CA . GLY A 1 98 ? -20.675 3.034 -10.649 1.00 90.25 98 GLY A CA 1
ATOM 755 C C . GLY A 1 98 ? -21.146 4.424 -11.044 1.00 90.25 98 GLY A C 1
ATOM 756 O O . GLY A 1 98 ? -21.989 4.605 -11.920 1.00 90.25 98 GLY A O 1
ATOM 757 N N . GLN A 1 99 ? -20.642 5.436 -10.349 1.00 86.25 99 GLN A N 1
ATOM 758 C CA . GLN A 1 99 ? -20.888 6.838 -10.669 1.00 86.25 99 GLN A CA 1
ATOM 759 C C . GLN A 1 99 ? -19.600 7.466 -11.202 1.00 86.25 99 GLN A C 1
ATOM 761 O O . GLN A 1 99 ? -18.583 7.409 -10.500 1.00 86.25 99 GLN A O 1
ATOM 766 N N . PRO A 1 100 ? -19.610 8.059 -12.411 1.00 87.38 100 PRO A N 1
ATOM 767 C CA . PRO A 1 100 ? -18.441 8.746 -12.926 1.00 87.38 100 PRO A CA 1
ATOM 768 C C . PRO A 1 100 ? -18.129 9.990 -12.080 1.00 87.38 100 PRO A C 1
ATOM 770 O O . PRO A 1 100 ? -19.021 10.604 -11.481 1.00 87.38 100 PRO A O 1
ATOM 773 N N . PHE A 1 101 ? -16.854 10.363 -12.017 1.00 83.56 101 PHE A N 1
ATOM 774 C CA . PHE A 1 101 ? -16.388 11.545 -11.300 1.00 83.56 101 PHE A CA 1
ATOM 775 C C . PHE A 1 101 ? -15.195 12.220 -11.990 1.00 83.56 101 PHE A C 1
ATOM 777 O O . PHE A 1 101 ? -14.454 11.609 -12.763 1.00 83.56 101 PHE A O 1
ATOM 784 N N . GLY A 1 102 ? -14.972 13.483 -11.621 1.00 77.44 102 GLY A N 1
ATOM 785 C CA . GLY A 1 102 ? -13.839 14.289 -12.068 1.00 77.44 102 GLY A CA 1
ATOM 786 C C . GLY A 1 102 ? -14.097 15.065 -13.369 1.00 77.44 102 GLY A C 1
ATOM 787 O O . GLY A 1 102 ? -15.233 15.100 -13.842 1.00 77.44 102 GLY A O 1
ATOM 788 N N . PRO A 1 103 ? -13.061 15.716 -13.932 1.00 77.88 103 PRO A N 1
ATOM 789 C CA . PRO A 1 103 ? -11.682 15.739 -13.438 1.00 77.88 103 PRO A CA 1
ATOM 790 C C . PRO A 1 103 ? -11.540 16.470 -12.090 1.00 77.88 103 PRO A C 1
ATOM 792 O O . PRO A 1 103 ? -11.986 17.600 -11.920 1.00 77.88 103 PRO A O 1
ATOM 795 N N . ILE A 1 104 ? -10.898 15.815 -11.123 1.00 76.94 104 ILE A N 1
ATOM 796 C CA . ILE A 1 104 ? -10.468 16.386 -9.843 1.00 76.94 104 ILE A CA 1
ATOM 797 C C . ILE A 1 104 ? -9.013 16.821 -10.003 1.00 76.94 104 ILE A C 1
ATOM 799 O O . ILE A 1 104 ? -8.166 15.977 -10.288 1.00 76.94 104 ILE A O 1
ATOM 803 N N . VAL A 1 105 ? -8.694 18.091 -9.756 1.00 72.31 105 VAL A N 1
ATOM 804 C CA . VAL A 1 105 ? -7.294 18.525 -9.624 1.00 72.31 105 VAL A CA 1
ATOM 805 C C . VAL A 1 105 ? -6.712 17.995 -8.311 1.00 72.31 105 VAL A C 1
ATOM 807 O O . VAL A 1 105 ? -7.288 18.179 -7.236 1.00 72.31 105 VAL A O 1
ATOM 810 N N . ILE A 1 106 ? -5.555 17.346 -8.392 1.00 73.25 106 ILE A N 1
ATOM 811 C CA . ILE A 1 106 ? -4.774 16.869 -7.255 1.00 73.25 106 ILE A CA 1
ATOM 812 C C . ILE A 1 106 ? -3.499 17.706 -7.182 1.00 73.25 106 ILE A C 1
ATOM 814 O O . ILE A 1 106 ? -2.577 17.524 -7.970 1.00 73.25 106 ILE A O 1
ATOM 818 N N . VAL A 1 107 ? -3.454 18.615 -6.207 1.00 65.44 107 VAL A N 1
ATOM 819 C CA . VAL A 1 107 ? -2.231 19.343 -5.851 1.00 65.44 107 VAL A CA 1
ATOM 820 C C . VAL A 1 107 ? -1.235 18.339 -5.266 1.00 65.44 107 VAL A C 1
ATOM 822 O O . VAL A 1 107 ? -1.539 17.661 -4.282 1.00 65.44 107 VAL A O 1
ATOM 825 N N . GLU A 1 108 ? -0.064 18.212 -5.890 1.00 62.12 108 GLU A N 1
ATOM 826 C CA . GLU A 1 108 ? 0.946 17.207 -5.548 1.00 62.12 108 GLU A CA 1
ATOM 827 C C . GLU A 1 108 ? 2.246 17.885 -5.098 1.00 62.12 108 GLU A C 1
ATOM 829 O O . GLU A 1 108 ? 3.147 18.130 -5.894 1.00 62.12 108 GLU A O 1
ATOM 834 N N . HIS A 1 109 ? 2.361 18.174 -3.798 1.00 57.00 109 HIS A N 1
ATOM 835 C CA . HIS A 1 109 ? 3.471 18.939 -3.200 1.00 57.00 109 HIS A CA 1
ATOM 836 C C . HIS A 1 109 ? 4.857 18.241 -3.233 1.00 57.00 109 HIS A C 1
ATOM 838 O O . HIS A 1 109 ? 5.723 18.569 -2.421 1.00 57.00 109 HIS A O 1
ATOM 844 N N . SER A 1 110 ? 5.075 17.237 -4.091 1.00 54.34 110 SER A N 1
ATOM 845 C CA . SER A 1 110 ? 6.293 16.412 -4.099 1.00 54.34 110 SER A CA 1
ATOM 846 C C . SER A 1 110 ? 7.018 16.257 -5.434 1.00 54.34 110 SER A C 1
ATOM 848 O O . SER A 1 110 ? 8.204 15.936 -5.388 1.00 54.34 110 SER A O 1
ATOM 850 N N . GLY A 1 111 ? 6.363 16.428 -6.588 1.00 52.41 111 GLY A N 1
ATOM 851 C CA . GLY A 1 111 ? 6.946 16.104 -7.902 1.00 52.41 111 GLY A CA 1
ATOM 852 C C . GLY A 1 111 ? 7.397 14.638 -8.055 1.00 52.41 111 GLY A C 1
ATOM 853 O O . GLY A 1 111 ? 8.246 14.330 -8.889 1.00 52.41 111 GLY A O 1
ATOM 854 N N . ARG A 1 112 ? 6.877 13.730 -7.216 1.00 52.97 112 ARG A N 1
ATOM 855 C CA . ARG A 1 112 ? 7.275 12.311 -7.145 1.00 52.97 112 ARG A CA 1
ATOM 856 C C . ARG A 1 112 ? 6.213 11.369 -7.695 1.00 52.97 112 ARG A C 1
ATOM 858 O O . ARG A 1 112 ? 6.565 10.271 -8.119 1.00 52.97 112 ARG A O 1
ATOM 865 N N . VAL A 1 113 ? 4.944 11.782 -7.723 1.00 55.50 113 VAL A N 1
ATOM 866 C CA . VAL A 1 113 ? 3.850 10.950 -8.242 1.00 55.50 113 VAL A CA 1
ATOM 867 C C . VAL A 1 113 ? 3.834 10.999 -9.767 1.00 55.50 113 VAL A C 1
ATOM 869 O O . VAL A 1 113 ? 3.106 11.758 -10.409 1.00 55.50 113 VAL A O 1
ATOM 872 N N . ARG A 1 114 ? 4.660 10.156 -10.379 1.00 58.22 114 ARG A N 1
ATOM 873 C CA . ARG A 1 114 ? 4.769 10.041 -11.836 1.00 58.22 114 ARG A CA 1
ATOM 874 C C . ARG A 1 114 ? 3.736 9.087 -12.424 1.00 58.22 114 ARG A C 1
ATOM 876 O O . ARG A 1 114 ? 4.062 8.134 -13.115 1.00 58.22 114 ARG A O 1
ATOM 883 N N . SER A 1 115 ? 2.467 9.389 -12.180 1.00 54.66 115 SER A N 1
ATOM 884 C CA . SER A 1 115 ? 1.348 8.726 -12.853 1.00 54.66 115 SER A CA 1
ATOM 885 C C . SER A 1 115 ? 1.127 9.218 -14.293 1.00 54.66 115 SER A C 1
ATOM 887 O O . SER A 1 115 ? 0.292 8.642 -14.979 1.00 54.66 115 SER A O 1
ATOM 889 N N . CYS A 1 116 ? 1.806 10.292 -14.729 1.00 53.72 116 CYS A N 1
ATOM 890 C CA . CYS A 1 116 ? 2.064 10.700 -16.127 1.00 53.72 116 CYS A CA 1
ATOM 891 C C . CYS A 1 116 ? 2.668 12.122 -16.174 1.00 53.72 116 CYS A C 1
ATOM 893 O O . CYS A 1 116 ? 2.137 12.996 -15.502 1.00 53.72 116 CYS A O 1
ATOM 895 N N . GLY A 1 117 ? 3.722 12.358 -16.970 1.00 53.66 117 GLY A N 1
ATOM 896 C CA . GLY A 1 117 ? 4.201 13.685 -17.424 1.00 53.66 117 GLY A CA 1
ATOM 897 C C . GLY A 1 117 ? 4.353 14.831 -16.399 1.00 53.66 117 GLY A C 1
ATOM 898 O O . GLY A 1 117 ? 4.532 14.619 -15.198 1.00 53.66 117 GLY A O 1
ATOM 899 N N . THR A 1 118 ? 4.277 16.065 -16.912 1.00 54.47 118 THR A N 1
ATOM 900 C CA . THR A 1 118 ? 4.360 17.357 -16.193 1.00 54.47 118 THR A CA 1
ATOM 901 C C . THR A 1 118 ? 3.008 18.042 -15.960 1.00 54.47 118 THR A C 1
ATOM 903 O O . THR A 1 118 ? 2.030 17.755 -16.644 1.00 54.47 118 THR A O 1
ATOM 906 N N . GLY A 1 119 ? 2.963 19.010 -15.035 1.00 64.19 119 GLY A N 1
ATOM 907 C CA . GLY A 1 119 ? 1.811 19.906 -14.821 1.00 64.19 119 GLY A CA 1
ATOM 908 C C . GLY A 1 119 ? 0.800 19.401 -13.793 1.00 64.19 119 GLY A C 1
ATOM 909 O O . GLY A 1 119 ? 1.143 18.609 -12.919 1.00 64.19 119 GLY A O 1
ATOM 910 N N . LEU A 1 120 ? -0.455 19.852 -13.855 1.00 68.62 120 LEU A N 1
ATOM 911 C CA . LEU A 1 120 ? -1.483 19.437 -12.895 1.00 68.62 120 LEU A CA 1
ATOM 912 C C . LEU A 1 120 ? -1.862 17.965 -13.034 1.00 68.62 120 LEU A C 1
ATOM 914 O O . LEU A 1 120 ? -2.398 17.546 -14.061 1.00 68.62 120 LEU A O 1
ATOM 918 N N . LEU A 1 121 ? -1.725 17.221 -11.934 1.00 75.44 121 LEU A N 1
ATOM 919 C CA . LEU A 1 121 ? -2.316 15.897 -11.817 1.00 75.44 121 LEU A CA 1
ATOM 920 C C . LEU A 1 121 ? -3.838 15.994 -11.707 1.00 75.44 121 LEU A C 1
ATOM 922 O O . LEU A 1 121 ? -4.375 16.659 -10.821 1.00 75.44 121 LEU A O 1
ATOM 926 N N . ARG A 1 122 ? -4.542 15.306 -12.603 1.00 78.25 122 ARG A N 1
ATOM 927 C CA . ARG A 1 122 ? -6.000 15.205 -12.622 1.00 78.25 122 ARG A CA 1
ATOM 928 C C . ARG A 1 122 ? -6.416 13.751 -12.440 1.00 78.25 122 ARG A C 1
ATOM 930 O O . ARG A 1 122 ? -5.888 12.869 -13.110 1.00 78.25 122 ARG A O 1
ATOM 937 N N . ALA A 1 123 ? -7.382 13.511 -11.558 1.00 85.88 123 ALA A N 1
ATOM 938 C CA . ALA A 1 123 ? -8.026 12.211 -11.394 1.00 85.88 123 ALA A CA 1
ATOM 939 C C . ALA A 1 123 ? -9.479 12.264 -11.873 1.00 85.88 123 ALA A C 1
ATOM 941 O O . ALA A 1 123 ? -10.245 13.155 -11.507 1.00 85.88 123 ALA A O 1
ATOM 942 N N . SER A 1 124 ? -9.869 11.284 -12.671 1.00 88.31 124 SER A N 1
ATOM 943 C CA . SER A 1 124 ? -11.251 11.016 -13.081 1.00 88.31 124 SER A CA 1
ATOM 944 C C . SER A 1 124 ? -11.528 9.524 -12.915 1.00 88.31 124 SER A C 1
ATOM 946 O O . SER A 1 124 ? -10.615 8.781 -12.566 1.00 88.31 124 SER A O 1
ATOM 948 N N . GLY A 1 125 ? -12.749 9.057 -13.148 1.00 91.94 125 GLY A N 1
ATOM 949 C CA . GLY A 1 125 ? -13.026 7.619 -13.157 1.00 91.94 125 GLY A CA 1
ATOM 950 C C . GLY A 1 125 ? -14.379 7.266 -12.571 1.00 91.94 125 GLY A C 1
ATOM 951 O O . GLY A 1 125 ? -15.313 8.057 -12.666 1.00 91.94 125 GLY A O 1
ATOM 952 N N . VAL A 1 126 ? -14.484 6.077 -11.976 1.00 92.38 126 VAL A N 1
ATOM 953 C CA . VAL A 1 126 ? -15.752 5.464 -11.553 1.00 92.38 126 VAL A CA 1
ATOM 954 C C . VAL A 1 126 ? -15.711 5.114 -10.066 1.00 92.38 126 VAL A C 1
ATOM 956 O O . VAL A 1 126 ? -14.785 4.450 -9.606 1.00 92.38 126 VAL A O 1
ATOM 959 N N . ALA A 1 127 ? -16.726 5.534 -9.310 1.00 89.25 127 ALA A N 1
ATOM 960 C CA . ALA A 1 127 ? -16.905 5.195 -7.899 1.00 89.25 127 ALA A CA 1
ATOM 961 C C . ALA A 1 127 ? -18.045 4.178 -7.720 1.00 89.25 127 ALA A C 1
ATOM 963 O O . ALA A 1 127 ? -19.181 4.434 -8.122 1.00 89.25 127 ALA A O 1
ATOM 964 N N . MET A 1 128 ? -17.753 3.027 -7.114 1.00 93.06 128 MET A N 1
ATOM 965 C CA . MET A 1 128 ? -18.732 1.973 -6.829 1.00 93.06 128 MET A CA 1
ATOM 966 C C . MET A 1 128 ? -19.563 2.366 -5.602 1.00 93.06 128 MET A C 1
ATOM 968 O O . MET A 1 128 ? -18.988 2.724 -4.573 1.00 93.06 128 MET A O 1
ATOM 972 N N . LYS A 1 129 ? -20.898 2.265 -5.689 1.00 84.69 129 LYS A N 1
ATOM 973 C CA . LYS A 1 129 ? -21.813 2.652 -4.595 1.00 84.69 129 LYS A CA 1
ATOM 974 C C . LYS A 1 129 ? -21.683 1.751 -3.365 1.00 84.69 129 LYS A C 1
ATOM 976 O O . LYS A 1 129 ? -21.504 2.247 -2.264 1.00 84.69 129 LYS A O 1
ATOM 981 N N . ASP A 1 130 ? -21.708 0.436 -3.569 1.00 85.69 130 ASP A N 1
ATOM 982 C CA . ASP A 1 130 ? -21.743 -0.557 -2.483 1.00 85.69 130 ASP A CA 1
ATOM 983 C C . ASP A 1 130 ? -20.390 -1.242 -2.234 1.00 85.69 130 ASP A C 1
ATOM 985 O O . ASP A 1 130 ? -20.308 -2.246 -1.522 1.00 85.69 130 ASP A O 1
ATOM 989 N N . GLY A 1 131 ? -19.310 -0.747 -2.848 1.00 86.94 131 GLY A N 1
ATOM 990 C CA . GLY A 1 131 ? -18.031 -1.460 -2.884 1.00 86.94 131 GLY A CA 1
ATOM 991 C C . GLY A 1 131 ? -17.400 -1.658 -1.502 1.00 86.94 131 GLY A C 1
ATOM 992 O O . GLY A 1 131 ? -16.922 -2.753 -1.211 1.00 86.94 131 GLY A O 1
ATOM 993 N N . VAL A 1 132 ? -17.473 -0.668 -0.602 1.00 88.31 132 VAL A N 1
ATOM 994 C CA . VAL A 1 132 ? -16.921 -0.808 0.760 1.00 88.31 132 VAL A CA 1
ATOM 995 C C . VAL A 1 132 ? -17.723 -1.839 1.557 1.00 88.31 132 VAL A C 1
ATOM 997 O O . VAL A 1 132 ? -17.138 -2.680 2.236 1.00 88.31 132 VAL A O 1
ATOM 1000 N N . ALA A 1 133 ? -19.048 -1.877 1.387 1.00 88.81 133 ALA A N 1
ATOM 1001 C CA . ALA A 1 133 ? -19.909 -2.913 1.958 1.00 88.81 133 ALA A CA 1
ATOM 1002 C C . ALA A 1 133 ? -19.711 -4.298 1.303 1.00 88.81 133 ALA A C 1
ATOM 1004 O O . ALA A 1 133 ? -20.007 -5.325 1.917 1.00 88.81 133 ALA A O 1
ATOM 1005 N N . ARG A 1 134 ? -19.211 -4.364 0.062 1.00 92.81 134 ARG A N 1
ATOM 1006 C CA . ARG A 1 134 ? -18.795 -5.610 -0.602 1.00 92.81 134 ARG A CA 1
ATOM 1007 C C . ARG A 1 134 ? -17.477 -6.131 -0.026 1.00 92.81 134 ARG A C 1
ATOM 1009 O O . ARG A 1 134 ? -17.417 -7.292 0.363 1.00 92.81 134 ARG A O 1
ATOM 1016 N N . ILE A 1 135 ? -16.471 -5.265 0.100 1.00 92.88 135 ILE A N 1
ATOM 1017 C CA . ILE A 1 135 ? -15.169 -5.581 0.711 1.00 92.88 135 ILE A CA 1
ATOM 1018 C C . ILE A 1 135 ? -15.354 -6.001 2.173 1.00 92.88 135 ILE A C 1
ATOM 1020 O O . ILE A 1 135 ? -14.815 -7.021 2.585 1.00 92.88 135 ILE A O 1
ATOM 1024 N N . HIS A 1 136 ? -16.168 -5.273 2.944 1.00 89.94 136 HIS A N 1
ATOM 1025 C CA . HIS A 1 136 ? -16.461 -5.618 4.335 1.00 89.94 136 HIS A CA 1
ATOM 1026 C C . HIS A 1 136 ? -17.102 -7.005 4.461 1.00 89.94 136 HIS A C 1
ATOM 1028 O O . HIS A 1 136 ? -16.628 -7.816 5.247 1.00 89.94 136 HIS A O 1
ATOM 1034 N N . ARG A 1 137 ? -18.123 -7.319 3.647 1.00 92.19 137 ARG A N 1
ATOM 1035 C CA . ARG A 1 137 ? -18.753 -8.652 3.644 1.00 92.19 137 ARG A CA 1
ATOM 1036 C C . ARG A 1 137 ? -17.796 -9.772 3.235 1.00 92.19 137 ARG A C 1
ATOM 1038 O O . ARG A 1 137 ? -17.914 -10.863 3.774 1.00 92.19 137 ARG A O 1
ATOM 1045 N N . TYR A 1 138 ? -16.862 -9.505 2.320 1.00 92.75 138 TYR A N 1
ATOM 1046 C CA . TYR A 1 138 ? -15.810 -10.458 1.963 1.00 92.75 138 TYR A CA 1
ATOM 1047 C C . TYR A 1 138 ? -14.850 -10.687 3.136 1.00 92.75 138 TYR A C 1
ATOM 1049 O O . TYR A 1 138 ? -14.607 -11.823 3.512 1.00 92.75 138 TYR A O 1
ATOM 1057 N N . LEU A 1 139 ? -14.364 -9.630 3.793 1.00 90.75 139 LEU A N 1
ATOM 1058 C CA . LEU A 1 139 ? -13.515 -9.775 4.983 1.00 90.75 139 LEU A CA 1
ATOM 1059 C C . LEU A 1 139 ? -14.247 -10.527 6.118 1.00 90.75 139 LEU A C 1
ATOM 1061 O O . LEU A 1 139 ? -13.662 -11.405 6.746 1.00 90.75 139 LEU A O 1
ATOM 1065 N N . GLN A 1 140 ? -15.547 -10.274 6.314 1.00 89.56 140 GLN A N 1
ATOM 1066 C CA . GLN A 1 140 ? -16.389 -10.980 7.294 1.00 89.56 140 GLN A CA 1
ATOM 1067 C C . GLN A 1 140 ? -16.537 -12.497 7.064 1.00 89.56 140 GLN A C 1
ATOM 1069 O O . GLN A 1 140 ? -16.987 -13.173 7.987 1.00 89.56 140 GLN A O 1
ATOM 1074 N N . SER A 1 141 ? -16.194 -13.049 5.890 1.00 89.81 141 SER A N 1
ATOM 1075 C CA . SER A 1 141 ? -16.195 -14.507 5.677 1.00 89.81 141 SER A CA 1
ATOM 1076 C C . SER A 1 141 ? -14.864 -15.198 5.996 1.00 89.81 141 SER A C 1
ATOM 1078 O O . SER A 1 141 ? -14.831 -16.424 5.969 1.00 89.81 141 SER A O 1
ATOM 1080 N N . PHE A 1 142 ? -13.798 -14.452 6.317 1.00 87.12 142 PHE A N 1
ATOM 1081 C CA . PHE A 1 142 ? -12.462 -15.013 6.593 1.00 87.12 142 PHE A CA 1
ATOM 1082 C C . PHE A 1 142 ? -11.854 -14.589 7.939 1.00 87.12 142 PHE A C 1
ATOM 1084 O O . PHE A 1 142 ? -11.018 -15.316 8.466 1.00 87.12 142 PHE A O 1
ATOM 1091 N N . ILE A 1 143 ? -12.235 -13.435 8.501 1.00 87.38 143 ILE A N 1
ATOM 1092 C CA . ILE A 1 143 ? -11.632 -12.881 9.730 1.00 87.38 143 ILE A CA 1
ATOM 1093 C C . ILE A 1 143 ? -12.682 -12.316 10.694 1.00 87.38 143 ILE A C 1
ATOM 1095 O O . ILE A 1 143 ? -13.761 -11.882 10.278 1.00 87.38 143 ILE A O 1
ATOM 1099 N N . GLU A 1 144 ? -12.378 -12.301 11.998 1.00 78.06 144 GLU A N 1
ATOM 1100 C CA . GLU A 1 144 ? -13.319 -11.793 13.000 1.00 78.06 144 GLU A CA 1
ATOM 1101 C C . GLU A 1 144 ? -13.570 -10.283 12.844 1.00 78.06 144 GLU A C 1
ATOM 1103 O O . GLU A 1 144 ? -12.697 -9.506 12.456 1.00 78.06 144 GLU A O 1
ATOM 1108 N N . VAL A 1 145 ? -14.766 -9.823 13.232 1.00 71.69 145 VAL A N 1
ATOM 1109 C CA . VAL A 1 145 ? -15.181 -8.409 13.107 1.00 71.69 145 VAL A CA 1
ATOM 1110 C C . VAL A 1 145 ? -14.226 -7.443 13.833 1.00 71.69 145 VAL A C 1
ATOM 1112 O O . VAL A 1 145 ? -14.023 -6.320 13.377 1.00 71.69 145 VAL A O 1
ATOM 1115 N N . GLY A 1 146 ? -13.588 -7.887 14.924 1.00 68.12 146 GLY A N 1
ATOM 1116 C CA . GLY A 1 146 ? -12.573 -7.111 15.651 1.00 68.12 146 GLY A CA 1
ATOM 1117 C C . GLY A 1 146 ? -11.211 -7.004 14.944 1.00 68.12 146 GLY A C 1
ATOM 1118 O O . GLY A 1 146 ? -10.372 -6.201 15.351 1.00 68.12 146 GLY A O 1
ATOM 1119 N N . GLU A 1 147 ? -10.984 -7.795 13.894 1.00 80.75 147 GLU A N 1
ATOM 1120 C CA . GLU A 1 147 ? -9.722 -7.889 13.151 1.00 80.75 147 GLU A CA 1
ATOM 1121 C C . GLU A 1 147 ? -9.806 -7.207 11.781 1.00 80.75 147 GLU A C 1
ATOM 1123 O O . GLU A 1 147 ? -8.827 -6.600 11.352 1.00 80.75 147 GLU A O 1
ATOM 1128 N N . ILE A 1 148 ? -10.993 -7.152 11.161 1.00 84.19 148 ILE A N 1
ATOM 1129 C CA . ILE A 1 148 ? -11.271 -6.368 9.936 1.00 84.19 148 ILE A CA 1
ATOM 1130 C C . ILE A 1 148 ? -10.740 -4.927 10.050 1.00 84.19 148 ILE A C 1
ATOM 1132 O O . ILE A 1 148 ? -10.124 -4.399 9.119 1.00 84.19 148 ILE A O 1
ATOM 1136 N N . ALA A 1 149 ? -10.935 -4.304 11.216 1.00 80.50 149 ALA A N 1
ATOM 1137 C CA . ALA A 1 149 ? -10.454 -2.960 11.526 1.00 80.50 149 ALA A CA 1
ATOM 1138 C C . ALA A 1 149 ? -8.915 -2.833 11.513 1.00 80.50 149 ALA A C 1
ATOM 1140 O O . ALA A 1 149 ? -8.404 -1.757 11.211 1.00 80.50 149 ALA A O 1
ATOM 1141 N N . ALA A 1 150 ? -8.181 -3.913 11.808 1.00 81.38 150 ALA A N 1
ATOM 1142 C CA . ALA A 1 150 ? -6.718 -3.979 11.771 1.00 81.38 150 ALA A CA 1
ATOM 1143 C C . ALA A 1 150 ? -6.173 -4.329 10.372 1.00 81.38 150 ALA A C 1
ATOM 1145 O O . ALA A 1 150 ? -5.106 -3.851 9.991 1.00 81.38 150 ALA A O 1
ATOM 1146 N N . CYS A 1 151 ? -6.917 -5.108 9.583 1.00 87.94 151 CYS A N 1
ATOM 1147 C CA . CYS A 1 151 ? -6.521 -5.504 8.229 1.00 87.94 151 CYS A CA 1
ATOM 1148 C C . CYS A 1 151 ? -6.643 -4.359 7.213 1.00 87.94 151 CYS A C 1
ATOM 1150 O O . CYS A 1 151 ? -5.785 -4.208 6.343 1.00 87.94 151 CYS A O 1
ATOM 1152 N N . LEU A 1 152 ? -7.682 -3.523 7.322 1.00 88.62 152 LEU A N 1
ATOM 1153 C CA . LEU A 1 152 ? -7.908 -2.410 6.391 1.00 88.62 152 LEU A CA 1
ATOM 1154 C C . LEU A 1 152 ? -6.753 -1.382 6.343 1.00 88.62 152 LEU A C 1
ATOM 1156 O O . LEU A 1 152 ? -6.370 -1.015 5.235 1.00 88.62 152 LEU A O 1
ATOM 1160 N N . PRO A 1 153 ? -6.130 -0.950 7.460 1.00 87.19 153 PRO A N 1
ATOM 1161 C CA . PRO A 1 153 ? -4.899 -0.153 7.441 1.00 87.19 153 PRO A CA 1
ATOM 1162 C C . PRO A 1 153 ? -3.751 -0.798 6.653 1.00 87.19 153 PRO A C 1
ATOM 1164 O O . PRO A 1 153 ? -3.080 -0.106 5.889 1.00 87.19 153 PRO A O 1
ATOM 1167 N N . THR A 1 154 ? -3.557 -2.115 6.769 1.00 89.81 154 THR A N 1
ATOM 1168 C CA . THR A 1 154 ? -2.545 -2.856 5.996 1.00 89.81 154 THR A CA 1
ATOM 1169 C C . THR A 1 154 ? -2.891 -2.889 4.506 1.00 89.81 154 THR A C 1
ATOM 1171 O O . THR A 1 154 ? -2.019 -2.643 3.677 1.00 89.81 154 THR A O 1
ATOM 1174 N N . ILE A 1 155 ? -4.167 -3.079 4.151 1.00 92.00 155 ILE A N 1
ATOM 1175 C CA . ILE A 1 155 ? -4.651 -2.997 2.762 1.00 92.00 155 ILE A CA 1
ATOM 1176 C C . ILE A 1 155 ? -4.426 -1.588 2.187 1.00 92.00 155 ILE A C 1
ATOM 1178 O O . ILE A 1 155 ? -3.901 -1.456 1.083 1.00 92.00 155 ILE A O 1
ATOM 1182 N N . PHE A 1 156 ? -4.750 -0.529 2.941 1.00 89.94 156 PHE A N 1
ATOM 1183 C CA . PHE A 1 156 ? -4.484 0.858 2.540 1.00 89.94 156 PHE A CA 1
ATOM 1184 C C . PHE A 1 156 ? -2.999 1.123 2.317 1.00 89.94 156 PHE A C 1
ATOM 1186 O O . PHE A 1 156 ? -2.638 1.733 1.311 1.00 89.94 156 PHE A O 1
ATOM 1193 N N . ARG A 1 157 ? -2.150 0.654 3.238 1.00 88.00 157 ARG A N 1
ATOM 1194 C CA . ARG A 1 157 ? -0.696 0.772 3.142 1.00 88.00 157 ARG A CA 1
ATOM 1195 C C . ARG A 1 157 ? -0.179 0.096 1.871 1.00 88.00 157 ARG A C 1
ATOM 1197 O O . ARG A 1 157 ? 0.474 0.762 1.077 1.00 88.00 157 ARG A O 1
ATOM 1204 N N . ILE A 1 158 ? -0.551 -1.165 1.635 1.00 89.19 158 ILE A N 1
ATOM 1205 C CA . ILE A 1 158 ? -0.145 -1.921 0.441 1.00 89.19 158 ILE A CA 1
ATOM 1206 C C . ILE A 1 158 ? -0.603 -1.217 -0.842 1.00 89.19 158 ILE A C 1
ATOM 1208 O O . ILE A 1 158 ? 0.207 -1.035 -1.745 1.00 89.19 158 ILE A O 1
ATOM 1212 N N . ILE A 1 159 ? -1.867 -0.784 -0.933 1.00 89.88 159 ILE A N 1
ATOM 1213 C CA . ILE A 1 159 ? -2.377 -0.075 -2.120 1.00 89.88 159 ILE A CA 1
ATOM 1214 C C . ILE A 1 159 ? -1.595 1.221 -2.359 1.00 89.88 159 ILE A C 1
ATOM 1216 O O . ILE A 1 159 ? -1.247 1.520 -3.498 1.00 89.88 159 ILE A O 1
ATOM 1220 N N . ALA A 1 160 ? -1.310 1.995 -1.311 1.00 85.12 160 ALA A N 1
ATOM 1221 C CA . ALA A 1 160 ? -0.632 3.282 -1.430 1.00 85.12 160 ALA A CA 1
ATOM 1222 C C . ALA A 1 160 ? 0.862 3.132 -1.792 1.00 85.12 160 ALA A C 1
ATOM 1224 O O . ALA A 1 160 ? 1.346 3.849 -2.668 1.00 85.12 160 ALA A O 1
ATOM 1225 N N . GLU A 1 161 ? 1.567 2.173 -1.182 1.00 82.19 161 GLU A N 1
ATOM 1226 C CA . GLU A 1 161 ? 2.955 1.811 -1.509 1.00 82.19 161 GLU A CA 1
ATOM 1227 C C . GLU A 1 161 ? 3.074 1.288 -2.950 1.00 82.19 161 GLU A C 1
ATOM 1229 O O . GLU A 1 161 ? 3.817 1.829 -3.767 1.00 82.19 161 GLU A O 1
ATOM 1234 N N . GLU A 1 162 ? 2.306 0.252 -3.292 1.00 84.44 162 GLU A N 1
ATOM 1235 C CA . GLU A 1 162 ? 2.450 -0.493 -4.548 1.00 84.44 162 GLU A CA 1
ATOM 1236 C C . GLU A 1 162 ? 1.792 0.182 -5.761 1.00 84.44 162 GLU A C 1
ATOM 1238 O O . GLU A 1 162 ? 1.884 -0.356 -6.864 1.00 84.44 162 GLU A O 1
ATOM 1243 N N . SER A 1 163 ? 1.147 1.341 -5.581 1.00 82.12 163 SER A N 1
ATOM 1244 C CA . SER A 1 163 ? 0.710 2.220 -6.679 1.00 82.12 163 SER A CA 1
ATOM 1245 C C . SER A 1 163 ? 1.630 3.427 -6.916 1.00 82.12 163 SER A C 1
ATOM 1247 O O . SER A 1 163 ? 1.418 4.177 -7.871 1.00 82.12 163 SER A O 1
ATOM 1249 N N . GLY A 1 164 ? 2.615 3.667 -6.041 1.00 76.00 164 GLY A N 1
ATOM 1250 C CA . GLY A 1 164 ? 3.407 4.902 -6.062 1.00 76.00 164 GLY A CA 1
ATOM 1251 C C . GLY A 1 164 ? 2.603 6.158 -5.682 1.00 76.00 164 GLY A C 1
ATOM 1252 O O . GLY A 1 164 ? 3.007 7.272 -6.010 1.00 76.00 164 GLY A O 1
ATOM 1253 N N . LEU A 1 165 ? 1.456 5.991 -5.008 1.00 76.69 165 LEU A N 1
ATOM 1254 C CA . LEU A 1 165 ? 0.533 7.066 -4.611 1.00 76.69 165 LEU A CA 1
ATOM 1255 C C . LEU A 1 165 ? 0.554 7.329 -3.091 1.00 76.69 165 LEU A C 1
ATOM 1257 O O . LEU A 1 165 ? -0.359 7.970 -2.564 1.00 76.69 165 LEU A O 1
ATOM 1261 N N . ASP A 1 166 ? 1.594 6.867 -2.388 1.00 74.69 166 ASP A N 1
ATOM 1262 C CA . ASP A 1 166 ? 1.794 6.921 -0.929 1.00 74.69 166 ASP A CA 1
ATOM 1263 C C . ASP A 1 166 ? 1.352 8.254 -0.293 1.00 74.69 166 ASP A C 1
ATOM 1265 O O . ASP A 1 166 ? 0.511 8.288 0.612 1.00 74.69 166 ASP A O 1
ATOM 1269 N N . ARG A 1 167 ? 1.844 9.372 -0.834 1.00 69.44 167 ARG A N 1
ATOM 1270 C CA . ARG A 1 167 ? 1.620 10.746 -0.354 1.00 69.44 167 ARG A CA 1
ATOM 1271 C C . ARG A 1 167 ? 0.216 11.279 -0.621 1.00 69.44 167 ARG A C 1
ATOM 1273 O O . ARG A 1 167 ? -0.217 12.208 0.059 1.00 69.44 167 ARG A O 1
ATOM 1280 N N . ILE A 1 168 ? -0.491 10.705 -1.592 1.00 70.38 168 ILE A N 1
ATOM 1281 C CA . ILE A 1 168 ? -1.872 11.066 -1.932 1.00 70.38 168 ILE A CA 1
ATOM 1282 C C . ILE A 1 168 ? -2.854 10.175 -1.155 1.00 70.38 168 ILE A C 1
ATOM 1284 O O . ILE A 1 168 ? -3.903 10.657 -0.725 1.00 70.38 168 ILE A O 1
ATOM 1288 N N . TYR A 1 169 ? -2.536 8.890 -0.964 1.00 71.56 169 TYR A N 1
ATOM 1289 C CA . TYR A 1 169 ? -3.484 7.871 -0.495 1.00 71.56 169 TYR A CA 1
ATOM 1290 C C . TYR A 1 169 ? -3.391 7.476 0.972 1.00 71.56 169 TYR A C 1
ATOM 1292 O O . TYR A 1 169 ? -4.431 7.101 1.515 1.00 71.56 169 TYR A O 1
ATOM 1300 N N . SER A 1 170 ? -2.257 7.694 1.644 1.00 64.88 170 SER A N 1
ATOM 1301 C CA . SER A 1 170 ? -2.200 7.752 3.119 1.00 64.88 170 SER A CA 1
ATOM 1302 C C . SER A 1 170 ? -3.368 8.577 3.690 1.00 64.88 170 SER A C 1
ATOM 1304 O O . SER A 1 170 ? -4.168 8.075 4.482 1.00 64.88 170 SER A O 1
ATOM 1306 N N . LYS A 1 171 ? -3.545 9.785 3.137 1.00 63.41 171 LYS A N 1
ATOM 1307 C CA . LYS A 1 171 ? -4.572 10.768 3.521 1.00 63.41 171 LYS A CA 1
ATOM 1308 C C . LYS A 1 171 ? -5.965 10.555 2.927 1.00 63.41 171 LYS A C 1
ATOM 1310 O O . LYS A 1 171 ? -6.924 11.186 3.366 1.00 63.41 171 LYS A O 1
ATOM 1315 N N . ARG A 1 172 ? -6.101 9.739 1.875 1.00 67.44 172 ARG A N 1
ATOM 1316 C CA . ARG A 1 172 ? -7.357 9.621 1.096 1.00 67.44 172 ARG A CA 1
ATOM 1317 C C . ARG A 1 172 ? -8.006 8.242 1.114 1.00 67.44 172 ARG A C 1
ATOM 1319 O O . ARG A 1 172 ? -9.122 8.143 0.611 1.00 67.44 172 ARG A O 1
ATOM 1326 N N . ARG A 1 173 ? -7.341 7.221 1.676 1.00 71.44 173 ARG A N 1
ATOM 1327 C CA . ARG A 1 173 ? -7.889 5.885 1.994 1.00 71.44 173 ARG A CA 1
ATOM 1328 C C . ARG A 1 173 ? -8.862 5.358 0.931 1.00 71.44 173 ARG A C 1
ATOM 1330 O O . ARG A 1 173 ? -10.044 5.135 1.191 1.00 71.44 173 ARG A O 1
ATOM 1337 N N . ARG A 1 174 ? -8.362 5.209 -0.298 1.00 79.81 174 ARG A N 1
ATOM 1338 C CA . ARG A 1 174 ? -9.171 4.803 -1.451 1.00 79.81 174 ARG A CA 1
ATOM 1339 C C . ARG A 1 174 ? -9.475 3.308 -1.433 1.00 79.81 174 ARG A C 1
ATOM 1341 O O . ARG A 1 174 ? -8.565 2.491 -1.379 1.00 79.81 174 ARG A O 1
ATOM 1348 N N . LEU A 1 175 ? -10.761 2.987 -1.541 1.00 88.44 175 LEU A N 1
ATOM 1349 C CA . LEU A 1 175 ? -11.308 1.686 -1.922 1.00 88.44 175 LEU A CA 1
ATOM 1350 C C . LEU A 1 175 ? -12.461 1.945 -2.898 1.00 88.44 175 LEU A C 1
ATOM 1352 O O . LEU A 1 175 ? -13.038 3.035 -2.907 1.00 88.44 175 LEU A O 1
ATOM 1356 N N . SER A 1 176 ? -12.894 0.901 -3.601 1.00 90.88 176 SER A N 1
ATOM 1357 C CA . SER A 1 176 ? -14.180 0.866 -4.310 1.00 90.88 176 SER A CA 1
ATOM 1358 C C . SER A 1 176 ? -14.310 1.918 -5.409 1.00 90.88 176 SER A C 1
ATOM 1360 O O . SER A 1 176 ? -15.379 2.485 -5.642 1.00 90.88 176 SER A O 1
ATOM 1362 N N . CYS A 1 177 ? -13.202 2.189 -6.087 1.00 92.50 177 CYS A N 1
ATOM 1363 C CA . CYS A 1 177 ? -13.153 3.055 -7.248 1.00 92.50 177 CYS A CA 1
ATOM 1364 C C . CYS A 1 177 ? -12.096 2.583 -8.248 1.00 92.50 177 CYS A C 1
ATOM 1366 O O . CYS A 1 177 ? -11.161 1.850 -7.914 1.00 92.50 177 CYS A O 1
ATOM 1368 N N . VAL A 1 178 ? -12.293 3.032 -9.482 1.00 94.19 178 VAL A N 1
ATOM 1369 C CA . VAL A 1 178 ? -11.374 2.904 -10.605 1.00 94.19 178 VAL A CA 1
ATOM 1370 C C . VAL A 1 178 ? -10.952 4.329 -10.960 1.00 94.19 178 VAL A C 1
ATOM 1372 O O . VAL A 1 178 ? -11.770 5.070 -11.504 1.00 94.19 178 VAL A O 1
ATOM 1375 N N . GLU A 1 179 ? -9.737 4.755 -10.596 1.00 91.56 179 GLU A N 1
ATOM 1376 C CA . GLU A 1 179 ? -9.267 6.135 -10.822 1.00 91.56 179 GLU A CA 1
ATOM 1377 C C . GLU A 1 179 ? -8.274 6.216 -11.992 1.00 91.56 179 GLU A C 1
ATOM 1379 O O . GLU A 1 179 ? -7.182 5.657 -11.948 1.00 91.56 179 GLU A O 1
ATOM 1384 N N . LEU A 1 180 ? -8.642 6.947 -13.042 1.00 90.44 180 LEU A N 1
ATOM 1385 C CA . LEU A 1 180 ? -7.775 7.332 -14.149 1.00 90.44 180 LEU A CA 1
ATOM 1386 C C . LEU A 1 180 ? -7.049 8.641 -13.831 1.00 90.44 180 LEU A C 1
ATOM 1388 O O . LEU A 1 180 ? -7.679 9.691 -13.665 1.00 90.44 180 LEU A O 1
ATOM 1392 N N . PHE A 1 181 ? -5.723 8.574 -13.836 1.00 85.62 181 PHE A N 1
ATOM 1393 C CA . PHE A 1 181 ? -4.815 9.700 -13.698 1.00 85.62 181 PHE A CA 1
ATOM 1394 C C . PHE A 1 181 ? -4.347 10.223 -15.059 1.00 85.62 181 PHE A C 1
ATOM 1396 O O . PHE A 1 181 ? -3.916 9.452 -15.917 1.00 85.62 181 PHE A O 1
ATOM 1403 N N . LEU A 1 182 ? -4.409 11.545 -15.225 1.00 76.50 182 LEU A N 1
ATOM 1404 C CA . LEU A 1 182 ? -3.990 12.292 -16.413 1.00 76.50 182 LEU A CA 1
ATOM 1405 C C . LEU A 1 182 ? -3.253 13.576 -16.001 1.00 76.50 182 LEU A C 1
ATOM 1407 O O . LEU A 1 182 ? -3.599 14.188 -14.989 1.00 76.50 182 LEU A O 1
ATOM 1411 N N . ARG A 1 183 ? -2.309 14.033 -16.825 1.00 71.12 183 ARG A N 1
ATOM 1412 C CA . ARG A 1 183 ? -1.841 15.427 -16.878 1.00 71.12 183 ARG A CA 1
ATOM 1413 C C . ARG A 1 183 ? -2.045 15.930 -18.310 1.00 71.12 183 ARG A C 1
ATOM 1415 O O . ARG A 1 183 ? -1.894 15.151 -19.251 1.00 71.12 183 ARG A O 1
ATOM 1422 N N . ASP A 1 184 ? -2.449 17.190 -18.477 1.00 57.94 184 ASP A N 1
ATOM 1423 C CA . ASP A 1 184 ? -2.909 17.697 -19.783 1.00 57.94 184 ASP A CA 1
ATOM 1424 C C . ASP A 1 184 ? -1.782 17.758 -20.828 1.00 57.94 184 ASP A C 1
ATOM 1426 O O . ASP A 1 184 ? -1.986 17.339 -21.970 1.00 57.94 184 ASP A O 1
ATOM 1430 N N . ASP A 1 185 ? -0.590 18.235 -20.451 1.00 59.88 185 ASP A N 1
ATOM 1431 C CA . ASP A 1 185 ? 0.502 18.491 -21.402 1.00 59.88 185 ASP A CA 1
ATOM 1432 C C . ASP A 1 185 ? 1.459 17.299 -21.562 1.00 59.88 185 ASP A C 1
ATOM 1434 O O . ASP A 1 185 ? 2.664 17.354 -21.324 1.00 59.88 185 ASP A O 1
ATOM 1438 N N . SER A 1 186 ? 0.887 16.179 -21.996 1.00 49.56 186 SER A N 1
ATOM 1439 C CA . SER A 1 186 ? 1.606 14.934 -22.312 1.00 49.56 186 SER A CA 1
ATOM 1440 C C . SER A 1 186 ? 2.509 15.002 -23.557 1.00 49.56 186 SER A C 1
ATOM 1442 O O . SER A 1 186 ? 3.042 13.981 -23.991 1.00 49.56 186 SER A O 1
ATOM 1444 N N . ARG A 1 187 ? 2.678 16.189 -24.157 1.00 50.84 187 ARG A N 1
ATOM 1445 C CA . ARG A 1 187 ? 3.494 16.413 -25.364 1.00 50.84 187 ARG A CA 1
ATOM 1446 C C . ARG A 1 187 ? 4.965 16.670 -25.056 1.00 50.84 187 ARG A C 1
ATOM 1448 O O . ARG A 1 187 ? 5.793 16.569 -25.957 1.00 50.84 187 ARG A O 1
ATOM 1455 N N . LEU A 1 188 ? 5.275 17.024 -23.812 1.00 50.59 188 LEU A N 1
ATOM 1456 C CA . LEU A 1 188 ? 6.604 17.422 -23.367 1.00 50.59 188 LEU A CA 1
ATOM 1457 C C . LEU A 1 188 ? 7.167 16.324 -22.461 1.00 50.59 188 LEU A C 1
ATOM 1459 O O . LEU A 1 188 ? 6.532 15.921 -21.491 1.00 50.59 188 LEU A O 1
ATOM 1463 N N . SER A 1 189 ? 8.367 15.828 -22.771 1.00 48.25 189 SER A N 1
ATOM 1464 C CA . SER A 1 189 ? 9.030 14.729 -22.045 1.00 48.25 189 SER A CA 1
ATOM 1465 C C . SER A 1 189 ? 9.658 15.150 -20.705 1.00 48.25 189 SER A C 1
ATOM 1467 O O . SER A 1 189 ? 10.556 14.480 -20.193 1.00 48.25 189 SER A O 1
ATOM 1469 N N . ALA A 1 190 ? 9.212 16.278 -20.158 1.00 50.12 190 ALA A N 1
ATOM 1470 C CA . ALA A 1 190 ? 9.589 16.790 -18.852 1.00 50.12 190 ALA A CA 1
ATOM 1471 C C . ALA A 1 190 ? 8.847 16.029 -17.736 1.00 50.12 190 ALA A C 1
ATOM 1473 O O . ALA A 1 190 ? 7.810 15.403 -17.966 1.00 50.12 190 ALA A O 1
ATOM 1474 N N . ASN A 1 191 ? 9.370 16.066 -16.507 1.00 50.28 191 ASN A N 1
ATOM 1475 C CA . ASN A 1 191 ? 8.797 15.315 -15.386 1.00 50.28 191 ASN A CA 1
ATOM 1476 C C . ASN A 1 191 ? 8.908 16.066 -14.042 1.00 50.28 191 ASN A C 1
ATOM 1478 O O . ASN A 1 191 ? 9.834 15.820 -13.263 1.00 50.28 191 ASN A O 1
ATOM 1482 N N . GLY A 1 192 ? 7.910 16.889 -13.724 1.00 58.25 192 GLY A N 1
ATOM 1483 C CA . GLY A 1 192 ? 7.848 17.671 -12.489 1.00 58.25 192 GLY A CA 1
ATOM 1484 C C . GLY A 1 192 ? 6.570 18.517 -12.385 1.00 58.25 192 GLY A C 1
ATOM 1485 O O . GLY A 1 192 ? 5.654 18.366 -13.204 1.00 58.25 192 GLY A O 1
ATOM 1486 N N . PRO A 1 193 ? 6.479 19.424 -11.395 1.00 62.91 193 PRO A N 1
ATOM 1487 C CA . PRO A 1 193 ? 5.690 20.638 -11.582 1.00 62.91 193 PRO A CA 1
ATOM 1488 C C . PRO A 1 193 ? 6.311 21.463 -12.727 1.00 62.91 193 PRO A C 1
ATOM 1490 O O . PRO A 1 193 ? 7.502 21.343 -12.998 1.00 62.91 193 PRO A O 1
ATOM 1493 N N . LEU A 1 194 ? 5.532 22.308 -13.400 1.00 74.25 194 LEU A N 1
ATOM 1494 C CA . LEU A 1 194 ? 6.069 23.212 -14.428 1.00 74.25 194 LEU A CA 1
ATOM 1495 C C . LEU A 1 194 ? 6.978 24.281 -13.797 1.00 74.25 194 LEU A C 1
ATOM 1497 O O . LEU A 1 194 ? 7.917 24.762 -14.433 1.00 74.25 194 LEU A O 1
ATOM 1501 N N . PHE A 1 195 ? 6.671 24.657 -12.548 1.00 80.56 195 PHE A N 1
ATOM 1502 C CA . PHE A 1 195 ? 7.377 25.687 -11.792 1.00 80.56 195 PHE A CA 1
ATOM 1503 C C . PHE A 1 195 ? 7.509 25.323 -10.305 1.00 80.56 195 PHE A C 1
ATOM 1505 O O . PHE A 1 195 ? 6.691 24.606 -9.736 1.00 80.56 195 PHE A O 1
ATOM 1512 N N . ASN A 1 196 ? 8.528 25.857 -9.636 1.00 80.00 196 ASN A N 1
ATOM 1513 C CA . ASN A 1 196 ? 8.791 25.657 -8.213 1.00 80.00 196 ASN A CA 1
ATOM 1514 C C . ASN A 1 196 ? 8.701 26.997 -7.470 1.00 80.00 196 ASN A C 1
ATOM 1516 O O . ASN A 1 196 ? 9.618 27.816 -7.559 1.00 80.00 196 ASN A O 1
ATOM 1520 N N . ALA A 1 197 ? 7.599 27.217 -6.746 1.00 82.75 197 ALA A N 1
ATOM 1521 C CA . ALA A 1 197 ? 7.412 28.379 -5.879 1.00 82.75 197 ALA A CA 1
ATOM 1522 C C . ALA A 1 197 ? 7.939 28.096 -4.463 1.00 82.75 197 ALA A C 1
ATOM 1524 O O . ALA A 1 197 ? 7.316 27.384 -3.671 1.00 82.75 197 ALA A O 1
ATOM 1525 N N . ARG A 1 198 ? 9.084 28.691 -4.124 1.00 82.25 198 ARG A N 1
ATOM 1526 C CA . ARG A 1 198 ? 9.741 28.576 -2.821 1.00 82.25 198 ARG A CA 1
ATOM 1527 C C . ARG A 1 198 ? 9.738 29.919 -2.100 1.00 82.25 198 ARG A C 1
ATOM 1529 O O . ARG A 1 198 ? 10.419 30.856 -2.508 1.00 82.25 198 ARG A O 1
ATOM 1536 N N . ILE A 1 199 ? 9.056 29.976 -0.959 1.00 78.25 199 ILE A N 1
ATOM 1537 C CA . ILE A 1 199 ? 9.184 31.107 -0.037 1.00 78.25 199 ILE A CA 1
ATOM 1538 C C . ILE A 1 199 ? 10.596 31.105 0.584 1.00 78.25 199 ILE A C 1
ATOM 1540 O O . ILE A 1 199 ? 11.065 30.082 1.102 1.00 78.25 199 ILE A O 1
ATOM 1544 N N . GLU A 1 200 ? 11.285 32.244 0.537 1.00 83.38 200 GLU A N 1
ATOM 1545 C CA . GLU A 1 200 ? 12.608 32.439 1.128 1.00 83.38 200 GLU A CA 1
ATOM 1546 C C . GLU A 1 200 ? 12.490 32.535 2.653 1.00 83.38 200 GLU A C 1
ATOM 1548 O O . GLU A 1 200 ? 12.126 33.568 3.214 1.00 83.38 200 GLU A O 1
ATOM 1553 N N . LYS A 1 201 ? 12.775 31.426 3.342 1.00 68.94 201 LYS A N 1
ATOM 1554 C CA . LYS A 1 201 ? 12.690 31.364 4.804 1.00 68.94 201 LYS A CA 1
ATOM 1555 C C . LYS A 1 201 ? 13.765 32.262 5.441 1.00 68.94 201 LYS A C 1
ATOM 1557 O O . LYS A 1 201 ? 14.950 31.974 5.252 1.00 68.94 201 LYS A O 1
ATOM 1562 N N . PRO A 1 202 ? 13.395 33.283 6.238 1.00 63.62 202 PRO A N 1
ATOM 1563 C CA . PRO A 1 202 ? 14.361 34.060 7.004 1.00 63.62 202 PRO A CA 1
ATOM 1564 C C . PRO A 1 202 ? 15.046 33.174 8.052 1.00 63.62 202 PRO A C 1
ATOM 1566 O O . PRO A 1 202 ? 14.545 32.115 8.439 1.00 63.62 202 PRO A O 1
ATOM 1569 N N . ASN A 1 203 ? 16.201 33.620 8.552 1.00 61.72 203 ASN A N 1
ATOM 1570 C CA . ASN A 1 203 ? 16.904 32.926 9.628 1.00 61.72 203 ASN A CA 1
ATOM 1571 C C . ASN A 1 203 ? 15.973 32.780 10.846 1.00 61.72 203 ASN A C 1
ATOM 1573 O O . ASN A 1 203 ? 15.513 33.784 11.390 1.00 61.72 203 ASN A O 1
ATOM 1577 N N . PHE A 1 204 ? 15.742 31.547 11.305 1.00 50.03 204 PHE A N 1
ATOM 1578 C CA . PHE A 1 204 ? 14.802 31.215 12.387 1.00 50.03 204 PHE A CA 1
ATOM 1579 C C . PHE A 1 204 ? 15.097 31.949 13.715 1.00 50.03 204 PHE A C 1
ATOM 1581 O O . PHE A 1 204 ? 14.216 32.096 14.556 1.00 50.03 204 PHE A O 1
ATOM 1588 N N . ARG A 1 205 ? 16.326 32.454 13.907 1.00 48.50 205 ARG A N 1
ATOM 1589 C CA . ARG A 1 205 ? 16.724 33.264 15.075 1.00 48.50 205 ARG A CA 1
ATOM 1590 C C . ARG A 1 205 ? 16.434 34.766 14.938 1.00 48.50 205 ARG A C 1
ATOM 1592 O O . ARG A 1 205 ? 16.523 35.481 15.928 1.00 48.50 205 ARG A O 1
ATOM 1599 N N . SER A 1 206 ? 16.129 35.258 13.736 1.00 59.91 206 SER A N 1
ATOM 1600 C CA . SER A 1 206 ? 16.077 36.699 13.427 1.00 59.91 206 SER A CA 1
ATOM 1601 C C . SER A 1 206 ? 14.754 37.393 13.763 1.00 59.91 206 SER A C 1
ATOM 1603 O O . SER A 1 206 ? 14.734 38.615 13.863 1.00 59.91 206 SER A O 1
ATOM 1605 N N . LYS A 1 207 ? 13.652 36.637 13.895 1.00 58.09 207 LYS A N 1
ATOM 1606 C CA . LYS A 1 207 ? 12.264 37.152 13.916 1.00 58.09 207 LYS A CA 1
ATOM 1607 C C . LYS A 1 207 ? 11.878 38.035 12.708 1.00 58.09 207 LYS A C 1
ATOM 1609 O O . LYS A 1 207 ? 10.848 38.700 12.759 1.00 58.09 207 LYS A O 1
ATOM 1614 N N . ALA A 1 208 ? 12.677 38.066 11.639 1.00 68.81 208 ALA A N 1
ATOM 1615 C CA . ALA A 1 208 ? 12.367 38.856 10.452 1.00 68.81 208 ALA A CA 1
ATOM 1616 C C . ALA A 1 208 ? 11.137 38.284 9.716 1.00 68.81 208 ALA A C 1
ATOM 1618 O O . ALA A 1 208 ? 10.987 37.060 9.670 1.00 68.81 208 ALA A O 1
ATOM 1619 N N . PRO A 1 209 ? 10.270 39.129 9.127 1.00 74.12 209 PRO A N 1
ATOM 1620 C CA . PRO A 1 209 ? 9.115 38.662 8.372 1.00 74.12 209 PRO A CA 1
ATOM 1621 C C . PRO A 1 209 ? 9.556 37.981 7.073 1.00 74.12 209 PRO A C 1
ATOM 1623 O O . PRO A 1 209 ? 10.341 38.528 6.297 1.00 74.12 209 PRO A O 1
ATOM 1626 N N . THR A 1 210 ? 9.005 36.800 6.811 1.00 80.00 210 THR A N 1
ATOM 1627 C CA . THR A 1 210 ? 9.126 36.120 5.519 1.00 80.00 210 THR A CA 1
ATOM 1628 C C . THR A 1 210 ? 8.431 36.960 4.442 1.00 80.00 210 THR A C 1
ATOM 1630 O O . THR A 1 210 ? 7.230 37.185 4.565 1.00 80.00 210 THR A O 1
ATOM 1633 N N . ARG A 1 211 ? 9.158 37.435 3.418 1.00 87.12 211 ARG A N 1
ATOM 1634 C CA . ARG A 1 211 ? 8.636 38.383 2.401 1.00 87.12 211 ARG A CA 1
ATOM 1635 C C . ARG A 1 211 ? 8.854 37.992 0.938 1.00 87.12 211 ARG A C 1
ATOM 1637 O O . ARG A 1 211 ? 8.071 38.409 0.091 1.00 87.12 211 ARG A O 1
ATOM 1644 N N . ARG A 1 212 ? 9.916 37.244 0.622 1.00 89.81 212 ARG A N 1
ATOM 1645 C CA . ARG A 1 212 ? 10.307 36.934 -0.764 1.00 89.81 212 ARG A CA 1
ATOM 1646 C C . ARG A 1 212 ? 9.851 35.531 -1.162 1.00 89.81 212 ARG A C 1
ATOM 1648 O O . ARG A 1 212 ? 10.006 34.581 -0.396 1.00 89.81 212 ARG A O 1
ATOM 1655 N N . VAL A 1 213 ? 9.315 35.401 -2.370 1.00 87.50 213 VAL A N 1
ATOM 1656 C CA . VAL A 1 213 ? 8.950 34.135 -3.017 1.00 87.50 213 VAL A CA 1
ATOM 1657 C C . VAL A 1 213 ? 9.724 34.038 -4.323 1.00 87.50 213 VAL A C 1
ATOM 1659 O O . VAL A 1 213 ? 9.603 34.909 -5.180 1.00 87.50 213 VAL A O 1
ATOM 1662 N N . LEU A 1 214 ? 10.523 32.984 -4.471 1.00 89.31 214 LEU A N 1
ATOM 1663 C CA . LEU A 1 214 ? 11.225 32.667 -5.709 1.00 89.31 214 LEU A CA 1
ATOM 1664 C C . LEU A 1 214 ? 10.389 31.647 -6.482 1.00 89.31 214 LEU A C 1
ATOM 1666 O O . LEU A 1 214 ? 9.988 30.631 -5.917 1.00 89.31 214 LEU A O 1
ATOM 1670 N N . ILE A 1 215 ? 10.138 31.908 -7.758 1.00 88.69 215 ILE A N 1
ATOM 1671 C CA . ILE A 1 215 ? 9.419 31.027 -8.677 1.00 88.69 215 ILE A CA 1
ATOM 1672 C C . ILE A 1 215 ? 10.398 30.643 -9.784 1.00 88.69 215 ILE A C 1
ATOM 1674 O O . ILE A 1 215 ? 10.798 31.502 -10.565 1.00 88.69 215 ILE A O 1
ATOM 1678 N N . ARG A 1 216 ? 10.795 29.369 -9.844 1.00 85.69 216 ARG A N 1
ATOM 1679 C CA . ARG A 1 216 ? 11.686 28.838 -10.894 1.00 85.69 216 ARG A CA 1
ATOM 1680 C C . ARG A 1 216 ? 10.936 27.986 -11.908 1.00 85.69 216 ARG A C 1
ATOM 1682 O O . ARG A 1 216 ? 10.022 27.272 -11.509 1.00 85.69 216 ARG A O 1
ATOM 1689 N N . ARG A 1 217 ? 11.336 28.035 -13.177 1.00 82.88 217 ARG A N 1
ATOM 1690 C CA . ARG A 1 217 ? 10.939 27.111 -14.254 1.00 82.88 217 ARG A CA 1
ATOM 1691 C C . ARG A 1 217 ? 11.647 25.761 -14.076 1.00 82.88 217 ARG A C 1
ATOM 1693 O O . ARG A 1 217 ? 12.735 25.712 -13.506 1.00 82.88 217 ARG A O 1
ATOM 1700 N N . ASP A 1 218 ? 11.034 24.676 -14.544 1.00 72.19 218 ASP A N 1
ATOM 1701 C CA . ASP A 1 218 ? 11.736 23.404 -14.768 1.00 72.19 218 ASP A CA 1
ATOM 1702 C C . ASP A 1 218 ? 12.503 23.463 -16.106 1.00 72.19 218 ASP A C 1
ATOM 1704 O O . ASP A 1 218 ? 11.929 23.796 -17.147 1.00 72.19 218 ASP A O 1
ATOM 1708 N N . GLU A 1 219 ? 13.805 23.165 -16.085 1.00 61.53 219 GLU A N 1
ATOM 1709 C CA . GLU A 1 219 ? 14.720 23.324 -17.230 1.00 61.53 219 GLU A CA 1
ATOM 1710 C C . GLU A 1 219 ? 14.278 22.534 -18.475 1.00 61.53 219 GLU A C 1
ATOM 1712 O O . GLU A 1 219 ? 14.527 22.957 -19.606 1.00 61.53 219 GLU A O 1
ATOM 1717 N N . ALA A 1 220 ? 13.537 21.433 -18.300 1.00 54.31 220 ALA A N 1
ATOM 1718 C CA . ALA A 1 220 ? 13.012 20.631 -19.405 1.00 54.31 220 ALA A CA 1
ATOM 1719 C C . ALA A 1 220 ? 11.840 21.298 -20.169 1.00 54.31 220 ALA A C 1
ATOM 1721 O O . ALA A 1 220 ? 11.268 20.685 -21.074 1.00 54.31 220 ALA A O 1
ATOM 1722 N N . LEU A 1 221 ? 11.465 22.536 -19.812 1.00 59.91 221 LEU A N 1
ATOM 1723 C CA . LEU A 1 221 ? 10.320 23.291 -20.345 1.00 59.91 221 LEU A CA 1
ATOM 1724 C C . LEU A 1 221 ? 10.683 24.709 -20.835 1.00 59.91 221 LEU A C 1
ATOM 1726 O O . LEU A 1 221 ? 9.832 25.611 -20.857 1.00 59.91 221 LEU A O 1
ATOM 1730 N N . ALA A 1 222 ? 11.937 24.931 -21.230 1.00 61.41 222 ALA A N 1
ATOM 1731 C CA . ALA A 1 222 ? 12.366 26.171 -21.876 1.00 61.41 222 ALA A CA 1
ATOM 1732 C C . ALA A 1 222 ? 11.603 26.437 -23.197 1.00 61.41 222 ALA A C 1
ATOM 1734 O O . ALA A 1 222 ? 11.295 25.527 -23.966 1.00 61.41 222 ALA A O 1
ATOM 1735 N N . GLY A 1 223 ? 11.302 27.707 -23.475 1.00 72.12 223 GLY A N 1
ATOM 1736 C CA . GLY A 1 223 ? 10.735 28.189 -24.743 1.00 72.12 223 GLY A CA 1
ATOM 1737 C C . GLY A 1 223 ? 9.223 28.461 -24.766 1.00 72.12 223 GLY A C 1
ATOM 1738 O O . GLY A 1 223 ? 8.774 29.249 -25.597 1.00 72.12 223 GLY A O 1
ATOM 1739 N N . GLN A 1 224 ? 8.422 27.904 -23.849 1.00 80.12 224 GLN A N 1
ATOM 1740 C CA . GLN A 1 224 ? 6.965 28.134 -23.829 1.00 80.12 224 GLN A CA 1
ATOM 1741 C C . GLN A 1 224 ? 6.557 29.273 -22.867 1.00 80.12 224 GLN A C 1
ATOM 1743 O O . GLN A 1 224 ? 6.955 29.244 -21.695 1.00 80.12 224 GLN A O 1
ATOM 1748 N N . PRO A 1 225 ? 5.751 30.262 -23.313 1.00 87.25 225 PRO A N 1
ATOM 1749 C CA . PRO A 1 225 ? 5.219 31.308 -22.444 1.00 87.25 225 PRO A CA 1
ATOM 1750 C C . PRO A 1 225 ? 4.038 30.806 -21.603 1.00 87.25 225 PRO A C 1
ATOM 1752 O O . PRO A 1 225 ? 3.213 30.014 -22.069 1.00 87.25 225 PRO A O 1
ATOM 1755 N N . TYR A 1 226 ? 3.935 31.316 -20.377 1.00 88.69 226 TYR A N 1
ATOM 1756 C CA . TYR A 1 226 ? 2.909 30.948 -19.397 1.00 88.69 226 TYR A CA 1
ATOM 1757 C C . TYR A 1 226 ? 2.414 32.189 -18.641 1.00 88.69 226 TYR A C 1
ATOM 1759 O O . TYR A 1 226 ? 3.183 33.120 -18.393 1.00 88.69 226 TYR A O 1
ATOM 1767 N N . ARG A 1 227 ? 1.138 32.198 -18.237 1.00 91.62 227 ARG A N 1
ATOM 1768 C CA . ARG A 1 227 ? 0.546 33.268 -17.418 1.00 91.62 227 ARG A CA 1
ATOM 1769 C C . ARG A 1 227 ? 0.464 32.836 -15.955 1.00 91.62 227 ARG A C 1
ATOM 1771 O O . ARG A 1 227 ? -0.003 31.744 -15.651 1.00 91.62 227 ARG A O 1
ATOM 1778 N N . PHE A 1 228 ? 0.907 33.708 -15.065 1.00 91.38 228 PHE A N 1
ATOM 1779 C CA . PHE A 1 228 ? 1.067 33.488 -13.635 1.00 91.38 228 PHE A CA 1
ATOM 1780 C C . PHE A 1 228 ? 0.060 34.325 -12.875 1.00 91.38 228 PHE A C 1
ATOM 1782 O O . PHE A 1 228 ? 0.037 35.543 -13.026 1.00 91.38 228 PHE A O 1
ATOM 1789 N N . HIS A 1 229 ? -0.732 33.674 -12.034 1.00 93.38 229 HIS A N 1
ATOM 1790 C CA . HIS A 1 229 ? -1.528 34.304 -10.991 1.00 93.38 229 HIS A CA 1
ATOM 1791 C C . HIS A 1 229 ? -0.923 33.914 -9.646 1.00 93.38 229 HIS A C 1
ATOM 1793 O O . HIS A 1 229 ? -0.829 32.727 -9.337 1.00 93.38 229 HIS A O 1
ATOM 1799 N N . VAL A 1 230 ? -0.467 34.897 -8.875 1.00 91.94 230 VAL A N 1
ATOM 1800 C CA . VAL A 1 230 ? 0.120 34.682 -7.548 1.00 91.94 230 VAL A CA 1
ATOM 1801 C C . VAL A 1 230 ? -0.657 35.485 -6.522 1.00 91.94 230 VAL A C 1
ATOM 1803 O O . VAL A 1 230 ? -0.766 36.701 -6.664 1.00 91.94 230 VAL A O 1
ATOM 1806 N N . ALA A 1 231 ? -1.132 34.806 -5.482 1.00 91.75 231 ALA A N 1
ATOM 1807 C CA . ALA A 1 231 ? -1.720 35.394 -4.287 1.00 91.75 231 ALA A CA 1
ATOM 1808 C C . ALA A 1 231 ? -0.828 35.090 -3.072 1.00 91.75 231 ALA A C 1
ATOM 1810 O O . ALA A 1 231 ? -0.460 33.937 -2.827 1.00 91.75 231 ALA A O 1
ATOM 1811 N N . LEU A 1 232 ? -0.473 36.128 -2.317 1.00 89.75 232 LEU A N 1
ATOM 1812 C CA . LEU A 1 232 ? 0.337 36.057 -1.100 1.00 89.75 232 LEU A CA 1
ATOM 1813 C C . LEU A 1 232 ? -0.517 36.509 0.084 1.00 89.75 232 LEU A C 1
ATOM 1815 O O . LEU A 1 232 ? -1.040 37.623 0.059 1.00 89.75 232 LEU A O 1
ATOM 1819 N N . ASN A 1 233 ? -0.647 35.674 1.115 1.00 83.75 233 ASN A N 1
ATOM 1820 C CA . ASN A 1 233 ? -1.541 35.929 2.248 1.00 83.75 233 ASN A CA 1
ATOM 1821 C C . ASN A 1 233 ? -0.800 35.920 3.595 1.00 83.75 233 ASN A C 1
ATOM 1823 O O . ASN A 1 233 ? 0.259 35.300 3.745 1.00 83.75 233 ASN A O 1
ATOM 1827 N N . ASN A 1 234 ? -1.394 36.614 4.564 1.00 81.12 234 ASN A N 1
ATOM 1828 C CA . ASN A 1 234 ? -1.063 36.633 5.984 1.00 81.12 234 ASN A CA 1
ATOM 1829 C C . ASN A 1 234 ? -2.300 36.118 6.738 1.00 81.12 234 ASN A C 1
ATOM 1831 O O . ASN A 1 234 ? -3.238 36.872 6.982 1.00 81.12 234 ASN A O 1
ATOM 1835 N N . TYR A 1 235 ? -2.319 34.826 7.056 1.00 73.25 235 TYR A N 1
ATOM 1836 C CA . TYR A 1 235 ? -3.509 34.071 7.456 1.00 73.25 235 TYR A CA 1
ATOM 1837 C C . TYR A 1 235 ? -4.622 34.189 6.396 1.00 73.25 235 TYR A C 1
ATOM 1839 O O . TYR A 1 235 ? -4.468 33.681 5.286 1.00 73.25 235 TYR A O 1
ATOM 1847 N N . ASP A 1 236 ? -5.727 34.856 6.720 1.00 69.81 236 ASP A N 1
ATOM 1848 C CA . ASP A 1 236 ? -6.866 35.139 5.846 1.00 69.81 236 ASP A CA 1
ATOM 1849 C C . ASP A 1 236 ? -6.784 36.506 5.130 1.00 69.81 236 ASP A C 1
ATOM 1851 O O . ASP A 1 236 ? -7.596 36.783 4.245 1.00 69.81 236 ASP A O 1
ATOM 1855 N N . GLU A 1 237 ? -5.786 37.343 5.438 1.00 73.56 237 GLU A N 1
ATOM 1856 C CA . GLU A 1 237 ? -5.561 38.621 4.752 1.00 73.56 237 GLU A CA 1
ATOM 1857 C C . GLU A 1 237 ? -4.729 38.446 3.470 1.00 73.56 237 GLU A C 1
ATOM 1859 O O . GLU A 1 237 ? -3.542 38.116 3.519 1.00 73.56 237 GLU A O 1
ATOM 1864 N N . LEU A 1 238 ? -5.318 38.752 2.311 1.00 83.00 238 LEU A N 1
ATOM 1865 C CA . LEU A 1 238 ? -4.598 38.869 1.039 1.00 83.00 238 LEU A CA 1
ATOM 1866 C C . LEU A 1 238 ? -3.671 40.099 1.070 1.00 83.00 238 LEU A C 1
ATOM 1868 O O . LEU A 1 238 ? -4.134 41.238 1.043 1.00 83.00 238 LEU A O 1
ATOM 1872 N N . ILE A 1 239 ? -2.356 39.870 1.113 1.00 86.62 239 ILE A N 1
ATOM 1873 C CA . ILE A 1 239 ? -1.324 40.921 1.109 1.00 86.62 239 ILE A CA 1
ATOM 1874 C C . ILE A 1 239 ? -1.157 41.488 -0.299 1.00 86.62 239 ILE A C 1
ATOM 1876 O O . ILE A 1 239 ? -1.014 42.696 -0.483 1.00 86.62 239 ILE A O 1
ATOM 1880 N N . GLU A 1 240 ? -1.079 40.593 -1.283 1.00 89.69 240 GLU A N 1
ATOM 1881 C CA . GLU A 1 240 ? -0.700 40.926 -2.647 1.00 89.69 240 GLU A CA 1
ATOM 1882 C C . GLU A 1 240 ? -1.231 39.885 -3.635 1.00 89.69 240 GLU A C 1
ATOM 1884 O O . GLU A 1 240 ? -1.088 38.681 -3.427 1.00 89.69 240 GLU A O 1
ATOM 1889 N N . GLU A 1 241 ? -1.796 40.368 -4.739 1.00 91.38 241 GLU A N 1
ATOM 1890 C CA . GLU A 1 241 ? -2.236 39.568 -5.875 1.00 91.38 241 GLU A CA 1
ATOM 1891 C C . GLU A 1 241 ? -1.595 40.123 -7.153 1.00 91.38 241 GLU A C 1
ATOM 1893 O O . GLU A 1 241 ? -1.667 41.324 -7.422 1.00 91.38 241 GLU A O 1
ATOM 1898 N N . ARG A 1 242 ? -0.948 39.265 -7.949 1.00 91.56 242 ARG A N 1
ATOM 1899 C CA . ARG A 1 242 ? -0.340 39.646 -9.233 1.00 91.56 242 ARG A CA 1
ATOM 1900 C C . ARG A 1 242 ? -0.726 38.668 -10.334 1.00 91.56 242 ARG A C 1
ATOM 1902 O O . ARG A 1 242 ? -0.537 37.463 -10.190 1.00 91.56 242 ARG A O 1
ATOM 1909 N N . LEU A 1 243 ? -1.185 39.210 -11.462 1.00 91.06 243 LEU A N 1
ATOM 1910 C CA . LEU A 1 243 ? -1.319 38.497 -12.731 1.00 91.06 243 LEU A CA 1
ATOM 1911 C C . LEU A 1 243 ? -0.244 39.013 -13.700 1.00 91.06 243 LEU A C 1
ATOM 1913 O O . LEU A 1 243 ? -0.206 40.209 -13.985 1.00 91.06 243 LEU A O 1
ATOM 1917 N N . PHE A 1 244 ? 0.632 38.140 -14.191 1.00 91.44 244 PHE A N 1
ATOM 1918 C CA . PHE A 1 244 ? 1.727 38.499 -15.102 1.00 91.44 244 PHE A CA 1
ATOM 1919 C C . PHE A 1 244 ? 2.045 37.358 -16.076 1.00 91.44 244 PHE A C 1
ATOM 1921 O O . PHE A 1 244 ? 1.538 36.250 -15.925 1.00 91.44 244 PHE A O 1
ATOM 1928 N N . GLU A 1 245 ? 2.862 37.610 -17.097 1.00 90.12 245 GLU A N 1
ATOM 1929 C CA . GLU A 1 245 ? 3.293 36.585 -18.056 1.00 90.12 245 GLU A CA 1
ATOM 1930 C C . GLU A 1 245 ? 4.805 36.382 -17.971 1.00 90.12 245 GLU A C 1
ATOM 1932 O O . GLU A 1 245 ? 5.564 37.345 -17.871 1.00 90.12 245 GLU A O 1
ATOM 1937 N N . ILE A 1 246 ? 5.232 35.118 -17.994 1.00 85.62 246 ILE A N 1
ATOM 1938 C CA . ILE A 1 246 ? 6.637 34.718 -18.053 1.00 85.62 246 ILE A CA 1
ATOM 1939 C C . ILE A 1 246 ? 6.910 34.232 -19.477 1.00 85.62 246 ILE A C 1
ATOM 1941 O O . ILE A 1 246 ? 6.276 33.284 -19.955 1.00 85.62 246 ILE A O 1
ATOM 1945 N N . ALA A 1 247 ? 7.846 34.897 -20.154 1.00 86.88 247 ALA A N 1
ATOM 1946 C CA . ALA A 1 247 ? 8.311 34.520 -21.483 1.00 86.88 247 ALA A CA 1
ATOM 1947 C C . ALA A 1 247 ? 9.065 33.176 -21.453 1.00 86.88 247 ALA A C 1
ATOM 1949 O O . ALA A 1 247 ? 9.480 32.699 -20.395 1.00 86.88 247 ALA A O 1
ATOM 1950 N N . GLY A 1 248 ? 9.197 32.527 -22.612 1.00 81.38 248 GLY A N 1
ATOM 1951 C CA . GLY A 1 248 ? 9.760 31.174 -22.720 1.00 81.38 248 GLY A CA 1
ATOM 1952 C C . GLY A 1 248 ? 11.205 31.034 -22.228 1.00 81.38 248 GLY A C 1
ATOM 1953 O O . GLY A 1 248 ? 11.603 29.947 -21.829 1.00 81.38 248 GLY A O 1
ATOM 1954 N N . ASP A 1 249 ? 11.945 32.134 -22.248 1.00 82.38 249 ASP A N 1
ATOM 1955 C CA . ASP A 1 249 ? 13.367 32.321 -21.953 1.00 82.38 249 ASP A CA 1
ATOM 1956 C C . ASP A 1 249 ? 13.654 32.824 -20.524 1.00 82.38 249 ASP A C 1
ATOM 1958 O O . ASP A 1 249 ? 14.789 33.172 -20.206 1.00 82.38 249 ASP A O 1
ATOM 1962 N N . ILE A 1 250 ? 12.636 32.889 -19.657 1.00 85.25 250 ILE A N 1
ATOM 1963 C CA . ILE A 1 250 ? 12.780 33.316 -18.259 1.00 85.25 250 ILE A CA 1
ATOM 1964 C C . ILE A 1 250 ? 12.642 32.106 -17.326 1.00 85.25 250 ILE A C 1
ATOM 1966 O O . ILE A 1 250 ? 11.572 31.487 -17.246 1.00 85.25 250 ILE A O 1
ATOM 1970 N N . ASP A 1 251 ? 13.721 31.825 -16.588 1.00 82.88 251 ASP A N 1
ATOM 1971 C CA . ASP A 1 251 ? 13.852 30.656 -15.706 1.00 82.88 251 ASP A CA 1
ATOM 1972 C C . ASP A 1 251 ? 13.617 30.950 -14.214 1.00 82.88 251 ASP A C 1
ATOM 1974 O O . ASP A 1 251 ? 13.286 30.040 -13.457 1.00 82.88 251 ASP A O 1
ATOM 1978 N N . GLU A 1 252 ? 13.746 32.204 -13.763 1.00 88.50 252 GLU A N 1
ATOM 1979 C CA . GLU A 1 252 ? 13.433 32.616 -12.386 1.00 88.50 252 GLU A CA 1
ATOM 1980 C C . GLU A 1 252 ? 12.701 33.965 -12.351 1.00 88.50 252 GLU A C 1
ATOM 1982 O O . GLU A 1 252 ? 13.092 34.923 -13.018 1.00 88.50 252 GLU A O 1
ATOM 1987 N N . VAL A 1 253 ? 11.668 34.057 -11.511 1.00 90.88 253 VAL A N 1
ATOM 1988 C CA . VAL A 1 253 ? 11.020 35.310 -11.107 1.00 90.88 253 VAL A CA 1
ATOM 1989 C C . VAL A 1 253 ? 10.968 35.385 -9.584 1.00 90.88 253 VAL A C 1
ATOM 1991 O O . VAL A 1 253 ? 10.561 34.436 -8.915 1.00 90.88 253 VAL A O 1
ATOM 1994 N N . VAL A 1 254 ? 11.339 36.539 -9.027 1.00 92.25 254 VAL A N 1
ATOM 1995 C CA . VAL A 1 254 ? 11.235 36.825 -7.590 1.00 92.25 254 VAL A CA 1
ATOM 1996 C C . VAL A 1 254 ? 10.095 37.808 -7.344 1.00 92.25 254 VAL A C 1
ATOM 1998 O O . VAL A 1 254 ? 10.023 38.858 -7.980 1.00 92.25 254 VAL A O 1
ATOM 2001 N N . ILE A 1 255 ? 9.220 37.480 -6.396 1.00 90.75 255 ILE A N 1
ATOM 2002 C CA . ILE A 1 255 ? 8.146 38.350 -5.907 1.00 90.75 255 ILE A CA 1
ATOM 2003 C C . ILE A 1 255 ? 8.467 38.721 -4.458 1.00 90.75 255 ILE A C 1
ATOM 2005 O O . ILE A 1 255 ? 8.885 37.870 -3.673 1.00 90.75 255 ILE A O 1
ATOM 2009 N N . GLU A 1 256 ? 8.300 39.992 -4.102 1.00 90.56 256 GLU A N 1
ATOM 2010 C CA . GLU A 1 256 ? 8.604 40.522 -2.772 1.00 90.56 256 GLU A CA 1
ATOM 2011 C C . GLU A 1 256 ? 7.397 41.277 -2.215 1.00 90.56 256 GLU A C 1
ATOM 2013 O O . GLU A 1 256 ? 7.012 42.319 -2.747 1.00 90.56 256 GLU A O 1
ATOM 2018 N N . ALA A 1 257 ? 6.820 40.732 -1.143 1.00 87.06 257 ALA A N 1
ATOM 2019 C CA . ALA A 1 257 ? 5.642 41.268 -0.478 1.00 87.06 257 ALA A CA 1
ATOM 2020 C C . ALA A 1 257 ? 5.999 42.328 0.575 1.00 87.06 257 ALA A C 1
ATOM 2022 O O . ALA A 1 257 ? 7.006 42.233 1.283 1.00 87.06 257 ALA A O 1
ATOM 2023 N N . ALA A 1 258 ? 5.103 43.299 0.765 1.00 84.06 258 ALA A N 1
ATOM 2024 C CA . ALA A 1 258 ? 5.248 44.320 1.803 1.00 84.06 258 ALA A CA 1
ATOM 2025 C C . ALA A 1 258 ? 5.160 43.748 3.236 1.00 84.06 258 ALA A C 1
ATOM 2027 O O . ALA A 1 258 ? 5.846 44.232 4.140 1.00 84.06 258 ALA A O 1
ATOM 2028 N N . ASN A 1 259 ? 4.361 42.699 3.456 1.00 85.12 259 ASN A N 1
ATOM 2029 C CA . ASN A 1 259 ? 4.075 42.123 4.776 1.00 85.12 259 ASN A CA 1
ATOM 2030 C C . ASN A 1 259 ? 4.551 40.667 4.899 1.00 85.12 259 ASN A C 1
ATOM 2032 O O . ASN A 1 259 ? 5.107 40.098 3.962 1.00 85.12 259 ASN A O 1
ATOM 2036 N N . HIS A 1 260 ? 4.385 40.080 6.086 1.00 82.50 260 HIS A N 1
ATOM 2037 C CA . HIS A 1 260 ? 4.767 38.695 6.338 1.00 82.50 260 HIS A CA 1
ATOM 2038 C C . HIS A 1 260 ? 3.850 37.725 5.582 1.00 82.50 260 HIS A C 1
ATOM 2040 O O . HIS A 1 260 ? 2.668 37.641 5.882 1.00 82.50 260 HIS A O 1
ATOM 2046 N N . VAL A 1 261 ? 4.413 36.964 4.644 1.00 82.62 261 VAL A N 1
ATOM 2047 C CA . VAL A 1 261 ? 3.719 35.877 3.945 1.00 82.62 261 VAL A CA 1
ATOM 2048 C C . VAL A 1 261 ? 3.701 34.627 4.828 1.00 82.62 261 VAL A C 1
ATOM 2050 O O . VAL A 1 261 ? 4.765 34.089 5.159 1.00 82.62 261 VAL A O 1
ATOM 2053 N N . THR A 1 262 ? 2.506 34.155 5.177 1.00 77.12 262 THR A N 1
ATOM 2054 C CA . THR A 1 262 ? 2.266 32.833 5.782 1.00 77.12 262 THR A CA 1
ATOM 2055 C C . THR A 1 262 ? 1.886 31.803 4.720 1.00 77.12 262 THR A C 1
ATOM 2057 O O . THR A 1 262 ? 2.307 30.648 4.805 1.00 77.12 262 THR A O 1
ATOM 2060 N N . ASP A 1 263 ? 1.153 32.236 3.690 1.00 82.88 263 ASP A N 1
ATOM 2061 C CA . ASP A 1 263 ? 0.570 31.369 2.671 1.00 82.88 263 ASP A CA 1
ATOM 2062 C C . ASP A 1 263 ? 0.843 31.923 1.267 1.00 82.88 263 ASP A C 1
ATOM 2064 O O . ASP A 1 263 ? 0.695 33.118 1.006 1.00 82.88 263 ASP A O 1
ATOM 2068 N N . VAL A 1 264 ? 1.216 31.037 0.344 1.00 86.81 264 VAL A N 1
ATOM 2069 C CA . VAL A 1 264 ? 1.366 31.338 -1.086 1.00 86.81 264 VAL A CA 1
ATOM 2070 C C . VAL A 1 264 ? 0.432 30.446 -1.883 1.00 86.81 264 VAL A C 1
ATOM 2072 O O . VAL A 1 264 ? 0.411 29.229 -1.686 1.00 86.81 264 VAL A O 1
ATOM 2075 N N . GLU A 1 265 ? -0.283 31.041 -2.830 1.00 88.81 265 GLU A N 1
ATOM 2076 C CA . GLU A 1 265 ? -0.883 30.322 -3.941 1.00 88.81 265 GLU A CA 1
ATOM 2077 C C . GLU A 1 265 ? -0.322 30.850 -5.264 1.00 88.81 265 GLU A C 1
ATOM 2079 O O . GLU A 1 265 ? -0.357 32.047 -5.540 1.00 88.81 265 GLU A O 1
ATOM 2084 N N . LEU A 1 266 ? 0.176 29.935 -6.091 1.00 88.81 266 LEU A N 1
ATOM 2085 C CA . LEU A 1 266 ? 0.543 30.164 -7.480 1.00 88.81 266 LEU A CA 1
ATOM 2086 C C . LEU A 1 266 ? -0.354 29.291 -8.364 1.00 88.81 266 LEU A C 1
ATOM 2088 O O . LEU A 1 266 ? -0.306 28.067 -8.261 1.00 88.81 266 LEU A O 1
ATOM 2092 N N . SER A 1 267 ? -1.110 29.910 -9.266 1.00 89.81 267 SER A N 1
ATOM 2093 C CA . SER A 1 267 ? -1.808 29.254 -10.375 1.00 89.81 267 SER A CA 1
ATOM 2094 C C . SER A 1 267 ? -1.135 29.626 -11.703 1.00 89.81 267 SER A C 1
ATOM 2096 O O . SER A 1 267 ? -0.982 30.804 -12.026 1.00 89.81 267 SER A O 1
ATOM 2098 N N . VAL A 1 268 ? -0.724 28.620 -12.478 1.00 86.94 268 VAL A N 1
ATOM 2099 C CA . VAL A 1 268 ? -0.043 28.776 -13.775 1.00 86.94 268 VAL A CA 1
ATOM 2100 C C . VAL A 1 268 ? -0.994 28.366 -14.890 1.00 86.94 268 VAL A C 1
ATOM 2102 O O . VAL A 1 268 ? -1.577 27.285 -14.842 1.00 86.94 268 VAL A O 1
ATOM 2105 N N . PHE A 1 269 ? -1.120 29.193 -15.922 1.00 87.56 269 PHE A N 1
ATOM 2106 C CA . PHE A 1 269 ? -2.024 28.982 -17.048 1.00 87.56 269 PHE A CA 1
ATOM 2107 C C . PHE A 1 269 ? -1.263 28.942 -18.374 1.00 87.56 269 PHE A C 1
ATOM 2109 O O . PHE A 1 269 ? -0.342 29.729 -18.608 1.00 87.56 269 PHE A O 1
ATOM 2116 N N . HIS A 1 270 ? -1.694 28.065 -19.280 1.00 83.62 270 HIS A N 1
ATOM 2117 C CA . HIS A 1 270 ? -1.302 28.136 -20.686 1.00 83.62 270 HIS A CA 1
ATOM 2118 C C . HIS A 1 270 ? -1.866 29.424 -21.333 1.00 83.62 270 HIS A C 1
ATOM 2120 O O . HIS A 1 270 ? -2.874 29.959 -20.856 1.00 83.62 270 HIS A O 1
ATOM 2126 N N . PRO A 1 271 ? -1.315 29.903 -22.468 1.00 83.50 271 PRO A N 1
ATOM 2127 C CA . PRO A 1 271 ? -1.807 31.106 -23.159 1.00 83.50 271 PRO A CA 1
ATOM 2128 C C . PRO A 1 271 ? -3.290 31.075 -23.580 1.00 83.50 271 PRO A C 1
ATOM 2130 O O . PRO A 1 271 ? -3.883 32.123 -23.822 1.00 83.50 271 PRO A O 1
ATOM 2133 N N . ASN A 1 272 ? -3.910 29.891 -23.647 1.00 82.94 272 ASN A N 1
ATOM 2134 C CA . ASN A 1 272 ? -5.340 29.713 -23.927 1.00 82.94 272 ASN A CA 1
ATOM 2135 C C . ASN A 1 272 ? -6.251 29.838 -22.681 1.00 82.94 272 ASN A C 1
ATOM 2137 O O . ASN A 1 272 ? -7.461 29.651 -22.796 1.00 82.94 272 ASN A O 1
ATOM 2141 N N . GLY A 1 273 ? -5.690 30.117 -21.499 1.00 81.31 273 GLY A N 1
ATOM 2142 C CA . GLY A 1 273 ? -6.421 30.245 -20.234 1.00 81.31 273 GLY A CA 1
ATOM 2143 C C . GLY A 1 273 ? -6.690 28.933 -19.484 1.00 81.31 273 GLY A C 1
ATOM 2144 O O . GLY A 1 273 ? -7.336 28.965 -18.440 1.00 81.31 273 GLY A O 1
ATOM 2145 N N . GLN A 1 274 ? -6.207 27.781 -19.963 1.00 78.44 274 GLN A N 1
ATOM 2146 C CA . GLN A 1 274 ? -6.310 26.514 -19.227 1.00 78.44 274 GLN A CA 1
ATOM 2147 C C . GLN A 1 274 ? -5.272 26.442 -18.098 1.00 78.44 274 GLN A C 1
ATOM 2149 O O . GLN A 1 274 ? -4.103 26.766 -18.302 1.00 78.44 274 GLN A O 1
ATOM 2154 N N . LEU A 1 275 ? -5.697 25.991 -16.912 1.00 80.12 275 LEU A N 1
ATOM 2155 C CA . LEU A 1 275 ? -4.836 25.829 -15.737 1.00 80.12 275 LEU A CA 1
ATOM 2156 C C . LEU A 1 275 ? -3.868 24.646 -15.934 1.00 80.12 275 LEU A C 1
ATOM 2158 O O . LEU A 1 275 ? -4.292 23.488 -16.038 1.00 80.12 275 LEU A O 1
ATOM 2162 N N . ALA A 1 276 ? -2.580 24.981 -15.978 1.00 80.31 276 ALA A N 1
ATOM 2163 C CA . ALA A 1 276 ? -1.447 24.129 -16.320 1.00 80.31 276 ALA A CA 1
ATOM 2164 C C . ALA A 1 276 ? -0.722 23.591 -15.073 1.00 80.31 276 ALA A C 1
ATOM 2166 O O . ALA A 1 276 ? -0.393 22.407 -15.024 1.00 80.31 276 ALA A O 1
ATOM 2167 N N . ASP A 1 277 ? -0.535 24.431 -14.049 1.00 78.62 277 ASP A N 1
ATOM 2168 C CA . ASP A 1 277 ? 0.009 24.059 -12.732 1.00 78.62 277 ASP A CA 1
ATOM 2169 C C . ASP A 1 277 ? -0.701 24.831 -11.602 1.00 78.62 277 ASP A C 1
ATOM 2171 O O . ASP A 1 277 ? -1.284 25.891 -11.840 1.00 78.62 277 ASP A O 1
ATOM 2175 N N . ARG A 1 278 ? -0.658 24.320 -10.366 1.00 82.25 278 ARG A N 1
ATOM 2176 C CA . ARG A 1 278 ? -1.097 25.042 -9.162 1.00 82.25 278 ARG A CA 1
ATOM 2177 C C . ARG A 1 278 ? -0.323 24.571 -7.935 1.00 82.25 278 ARG A C 1
ATOM 2179 O O . ARG A 1 278 ? -0.450 23.422 -7.512 1.00 82.25 278 ARG A O 1
ATOM 2186 N N . ILE A 1 279 ? 0.421 25.490 -7.330 1.00 81.94 279 ILE A N 1
ATOM 2187 C CA . ILE A 1 279 ? 1.251 25.263 -6.147 1.00 81.94 279 ILE A CA 1
ATOM 2188 C C . ILE A 1 279 ? 0.678 26.075 -4.989 1.00 81.94 279 ILE A C 1
ATOM 2190 O O . ILE A 1 279 ? 0.509 27.287 -5.102 1.00 81.94 279 ILE A O 1
ATOM 2194 N N . SER A 1 280 ? 0.414 25.418 -3.860 1.00 79.75 280 SER A N 1
ATOM 2195 C CA . SER A 1 280 ? 0.055 26.086 -2.609 1.00 79.75 280 SER A CA 1
ATOM 2196 C C . SER A 1 280 ? 0.956 25.649 -1.454 1.00 79.75 280 SER A C 1
ATOM 2198 O O . SER A 1 280 ? 1.377 24.489 -1.369 1.00 79.75 280 SER A O 1
ATOM 2200 N N . GLY A 1 281 ? 1.256 26.592 -0.563 1.00 75.12 281 GLY A N 1
ATOM 2201 C CA . GLY A 1 281 ? 2.001 26.377 0.677 1.00 75.12 281 GLY A CA 1
ATOM 2202 C C . GLY A 1 281 ? 1.421 27.237 1.796 1.00 75.12 281 GLY A C 1
ATOM 2203 O O . GLY A 1 281 ? 1.019 28.363 1.530 1.00 75.12 281 GLY A O 1
ATOM 2204 N N . ALA A 1 282 ? 1.365 26.695 3.016 1.00 66.06 282 ALA A N 1
ATOM 2205 C CA . ALA A 1 282 ? 0.586 27.247 4.127 1.00 66.06 282 ALA A CA 1
ATOM 2206 C C . ALA A 1 282 ? 1.269 27.075 5.496 1.00 66.06 282 ALA A C 1
ATOM 2208 O O . ALA A 1 282 ? 2.03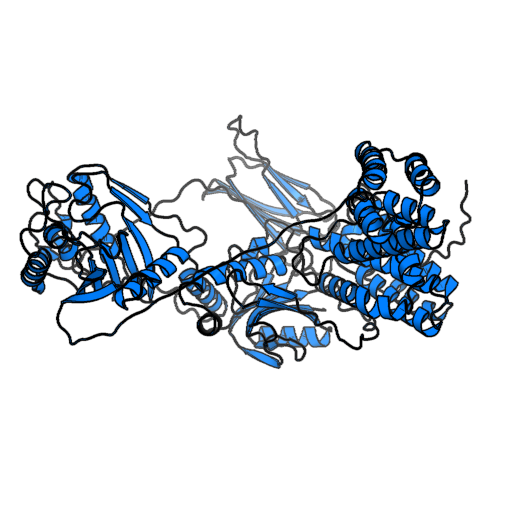5 26.122 5.685 1.00 66.06 282 ALA A O 1
ATOM 2209 N N . PHE A 1 283 ? 0.949 27.942 6.466 1.00 61.91 283 PHE A N 1
ATOM 2210 C CA . PHE A 1 283 ? 1.464 27.890 7.846 1.00 61.91 283 PHE A CA 1
ATOM 2211 C C . PHE A 1 283 ? 0.338 27.960 8.899 1.00 61.91 283 PHE A C 1
ATOM 2213 O O . PHE A 1 283 ? -0.234 29.011 9.165 1.00 61.91 283 PHE A O 1
ATOM 2220 N N . VAL A 1 284 ? 0.056 26.829 9.556 1.00 45.28 284 VAL A N 1
ATOM 2221 C CA . VAL A 1 284 ? -1.023 26.681 10.558 1.00 45.28 284 VAL A CA 1
ATOM 2222 C C . VAL A 1 284 ? -0.552 27.074 11.966 1.00 45.28 284 VAL A C 1
ATOM 2224 O O . VAL A 1 284 ? 0.549 26.687 12.358 1.00 45.28 284 VAL A O 1
ATOM 2227 N N . GLN A 1 285 ? -1.394 27.774 12.748 1.00 44.22 285 GLN A N 1
ATOM 2228 C CA . GLN A 1 285 ? -1.058 28.188 14.127 1.00 44.22 285 GLN A CA 1
ATOM 2229 C C . GLN A 1 285 ? -2.101 27.853 15.227 1.00 44.22 285 GLN A C 1
ATOM 2231 O O . GLN A 1 285 ? -1.674 27.547 16.339 1.00 44.22 285 GLN A O 1
ATOM 2236 N N . SER A 1 286 ? -3.423 27.830 14.977 1.00 33.03 286 SER A N 1
ATOM 2237 C CA . SER A 1 286 ? -4.443 27.455 15.996 1.00 33.03 286 SER A CA 1
ATOM 2238 C C . SER A 1 286 ? -5.818 27.057 15.405 1.00 33.03 286 SER A C 1
ATOM 2240 O O . SER A 1 286 ? -6.031 27.211 14.205 1.00 33.03 286 SER A O 1
ATOM 2242 N N . TYR A 1 287 ? -6.734 26.528 16.244 1.00 33.09 287 TYR A N 1
ATOM 2243 C CA . TYR A 1 287 ? -8.154 26.221 15.943 1.00 33.09 287 TYR A CA 1
ATOM 2244 C C . TYR A 1 287 ? -9.017 26.191 17.235 1.00 33.09 287 TYR A C 1
ATOM 2246 O O . TYR A 1 287 ? -8.571 25.596 18.215 1.00 33.09 287 TYR A O 1
ATOM 2254 N N . GLU A 1 288 ? -10.258 26.713 17.225 1.00 29.27 288 GLU A N 1
ATOM 2255 C CA . GLU A 1 288 ? -11.267 26.617 18.318 1.00 29.27 288 GLU A CA 1
ATOM 2256 C C . GLU A 1 288 ? -12.721 26.741 17.795 1.00 29.27 288 GLU A C 1
ATOM 2258 O O . GLU A 1 288 ? -12.972 27.624 16.983 1.00 29.27 288 GLU A O 1
ATOM 2263 N N . PHE A 1 289 ? -13.686 25.939 18.297 1.00 32.53 289 PHE A N 1
ATOM 2264 C CA . PHE A 1 289 ? -15.152 26.103 18.085 1.00 32.53 289 PHE A CA 1
ATOM 2265 C C . PHE A 1 289 ? -15.993 25.388 19.180 1.00 32.53 289 PHE A C 1
ATOM 2267 O O . PHE A 1 289 ? -15.517 24.418 19.768 1.00 32.53 289 PHE A O 1
ATOM 2274 N N . GLY A 1 290 ? -17.269 25.766 19.391 1.00 33.69 290 GLY A N 1
ATOM 2275 C CA . GLY A 1 290 ? -18.231 25.011 20.229 1.00 33.69 290 GLY A CA 1
ATOM 2276 C C . GLY A 1 290 ? -19.659 25.601 20.292 1.00 33.69 290 GLY A C 1
ATOM 2277 O O . GLY A 1 290 ? -19.831 26.790 20.039 1.00 33.69 290 GLY A O 1
ATOM 2278 N N . LEU A 1 291 ? -20.684 24.780 20.602 1.00 32.50 291 LEU A N 1
ATOM 2279 C CA . LEU A 1 291 ? -22.096 25.186 20.829 1.00 32.50 291 LEU A CA 1
ATOM 2280 C C . LEU A 1 291 ? -22.963 24.032 21.405 1.00 32.50 291 LEU A C 1
ATOM 2282 O O . LEU A 1 291 ? -22.648 22.864 21.185 1.00 32.50 291 LEU A O 1
ATOM 2286 N N . THR A 1 292 ? -24.074 24.346 22.091 1.00 33.91 292 THR A N 1
ATOM 2287 C CA . THR A 1 292 ? -25.044 23.386 22.686 1.00 33.91 292 THR A CA 1
ATOM 2288 C C . THR A 1 292 ? -26.488 23.928 22.692 1.00 33.91 292 THR A C 1
ATOM 2290 O O . THR A 1 292 ? -26.707 25.126 22.528 1.00 33.91 292 THR A O 1
ATOM 2293 N N . ALA A 1 293 ? -27.485 23.049 22.881 1.00 39.19 293 ALA A N 1
ATOM 2294 C CA . ALA A 1 293 ? -28.918 23.381 22.955 1.00 39.19 293 ALA A CA 1
ATOM 2295 C C . ALA A 1 293 ? -29.646 22.553 24.041 1.00 39.19 293 ALA A C 1
ATOM 2297 O O . ALA A 1 293 ? -29.161 21.492 24.434 1.00 39.19 293 ALA A O 1
ATOM 2298 N N . ALA A 1 294 ? -30.797 23.032 24.532 1.00 36.69 294 ALA A N 1
ATOM 2299 C CA . ALA A 1 294 ? -31.493 22.485 25.707 1.00 36.69 294 ALA A CA 1
ATOM 2300 C C . ALA A 1 294 ? -32.805 21.737 25.381 1.00 36.69 294 ALA A C 1
ATOM 2302 O O . ALA A 1 294 ? -33.480 22.038 24.398 1.00 36.69 294 ALA A O 1
ATOM 2303 N N . GLY A 1 295 ? -33.179 20.789 26.251 1.00 53.50 295 GLY A N 1
ATOM 2304 C CA . GLY A 1 295 ? -34.389 19.958 26.153 1.00 53.50 295 GLY A CA 1
ATOM 2305 C C . GLY A 1 295 ? -35.159 19.835 27.478 1.00 53.50 295 GLY A C 1
ATOM 2306 O O . GLY A 1 295 ? -34.832 20.491 28.465 1.00 53.50 295 GLY A O 1
ATOM 2307 N N . ARG A 1 296 ? -36.198 18.990 27.496 1.00 62.94 296 ARG A N 1
ATOM 2308 C CA . ARG A 1 296 ? -37.128 18.775 28.627 1.00 62.94 296 ARG A CA 1
ATOM 2309 C C . ARG A 1 296 ? -36.406 18.167 29.839 1.00 62.94 296 ARG A C 1
ATOM 2311 O O . ARG A 1 296 ? -35.791 17.124 29.682 1.00 62.94 296 ARG A O 1
ATOM 2318 N N . GLN A 1 297 ? -36.491 18.770 31.027 1.00 65.88 297 GLN A N 1
ATOM 2319 C CA . GLN A 1 297 ? -35.700 18.357 32.201 1.00 65.88 297 GLN A CA 1
ATOM 2320 C C . GLN A 1 297 ? -36.482 17.521 33.232 1.00 65.88 297 GLN A C 1
ATOM 2322 O O . GLN A 1 297 ? -37.640 17.824 33.521 1.00 65.88 297 GLN A O 1
ATOM 2327 N N . ASP A 1 298 ? -35.823 16.515 33.817 1.00 77.69 298 ASP A N 1
ATOM 2328 C CA . ASP A 1 298 ? -36.167 15.929 35.121 1.00 77.69 298 ASP A CA 1
ATOM 2329 C C . ASP A 1 298 ? -35.391 16.635 36.245 1.00 77.69 298 ASP A C 1
ATOM 2331 O O . ASP A 1 298 ? -34.288 17.137 36.017 1.00 77.69 298 ASP A O 1
ATOM 2335 N N . PHE A 1 299 ? -35.913 16.577 37.473 1.00 81.25 299 PHE A N 1
ATOM 2336 C CA . PHE A 1 299 ? -35.204 16.993 38.686 1.00 81.25 299 PHE A CA 1
ATOM 2337 C C . PHE A 1 299 ? -34.804 15.766 39.511 1.00 81.25 299 PHE A C 1
ATOM 2339 O O . PHE A 1 299 ? -35.634 14.903 39.793 1.00 81.25 299 PHE A O 1
ATOM 2346 N N . LEU A 1 300 ? -33.532 15.697 39.894 1.00 84.75 300 LEU A N 1
ATOM 2347 C CA . LEU A 1 300 ? -32.904 14.586 40.609 1.00 84.75 300 LEU A CA 1
ATOM 2348 C C . LEU A 1 300 ? -32.252 15.092 41.912 1.00 84.75 300 LEU A C 1
ATOM 2350 O O . LEU A 1 300 ? -31.859 16.257 41.979 1.00 84.75 300 LEU A O 1
ATOM 2354 N N . PRO A 1 301 ? -32.100 14.243 42.949 1.00 83.50 301 PRO A N 1
ATOM 2355 C CA . PRO A 1 301 ? -31.469 14.638 44.213 1.00 83.50 301 PRO A CA 1
ATOM 2356 C C . PRO A 1 301 ? -29.995 15.042 44.034 1.00 83.50 301 PRO A C 1
ATOM 2358 O O . PRO A 1 301 ? -29.381 14.735 43.008 1.00 83.50 301 PRO A O 1
ATOM 2361 N N . GLN A 1 302 ? -29.403 15.667 45.060 1.00 81.88 302 GLN A N 1
ATOM 2362 C CA . GLN A 1 302 ? -27.966 15.981 45.108 1.00 81.88 302 GLN A CA 1
ATOM 2363 C C . GLN A 1 302 ? -27.113 14.741 44.782 1.00 81.88 302 GLN A C 1
ATOM 2365 O O . GLN A 1 302 ? -27.521 13.602 45.022 1.00 81.88 302 GLN A O 1
ATOM 2370 N N . VAL A 1 303 ? -25.942 14.963 44.181 1.00 83.12 303 VAL A N 1
ATOM 2371 C CA . VAL A 1 303 ? -25.106 13.893 43.615 1.00 83.12 303 VAL A CA 1
ATOM 2372 C C . VAL A 1 303 ? -24.598 12.936 44.700 1.00 83.12 303 VAL A C 1
ATOM 2374 O O . VAL A 1 303 ? -24.725 11.724 44.549 1.00 83.12 303 VAL A O 1
ATOM 2377 N N . PHE A 1 304 ? -24.072 13.484 45.797 1.00 83.81 304 PHE A N 1
ATOM 2378 C CA . PHE A 1 304 ? -23.733 12.790 47.042 1.00 83.81 304 PHE A CA 1
ATOM 2379 C C . PHE A 1 304 ? -23.690 13.800 48.203 1.00 83.81 304 PHE A C 1
ATOM 2381 O O . PHE A 1 304 ? -23.730 15.012 47.978 1.00 83.81 304 PHE A O 1
ATOM 2388 N N . GLU A 1 305 ? -23.640 13.317 49.444 1.00 79.62 305 GLU A N 1
ATOM 2389 C CA . GLU A 1 305 ? -23.582 14.175 50.633 1.00 79.62 305 GLU A CA 1
ATOM 2390 C C . GLU A 1 305 ? -22.289 15.008 50.653 1.00 79.62 305 GLU A C 1
ATOM 2392 O O . GLU A 1 305 ? -21.199 14.488 50.427 1.00 79.62 305 GLU A O 1
ATOM 2397 N N . GLY A 1 306 ? -22.412 16.321 50.869 1.00 79.56 306 GLY A N 1
ATOM 2398 C CA . GLY A 1 306 ? -21.280 17.253 50.804 1.00 79.56 306 GLY A CA 1
ATOM 2399 C C . GLY A 1 306 ? -20.773 17.580 49.390 1.00 79.56 306 GLY A C 1
ATOM 2400 O O . GLY A 1 306 ? -19.797 18.318 49.268 1.00 79.56 306 GLY A O 1
ATOM 2401 N N . ALA A 1 307 ? -21.413 17.085 48.322 1.00 81.50 307 ALA A N 1
ATOM 2402 C CA . ALA A 1 307 ? -21.055 17.458 46.952 1.00 81.50 307 ALA A CA 1
ATOM 2403 C C . ALA A 1 307 ? -21.265 18.969 46.699 1.00 81.50 307 ALA A C 1
ATOM 2405 O O . ALA A 1 307 ? -22.290 19.506 47.137 1.00 81.50 307 ALA A O 1
ATOM 2406 N N . PRO A 1 308 ? -20.376 19.639 45.936 1.00 81.12 308 PRO A N 1
ATOM 2407 C CA . PRO A 1 308 ? -20.633 20.975 45.397 1.00 81.12 308 PRO A CA 1
ATOM 2408 C C . PRO A 1 308 ? -21.955 21.032 44.620 1.00 81.12 308 PRO A C 1
ATOM 2410 O O . PRO A 1 308 ? -22.393 20.021 44.063 1.00 81.12 308 PRO A O 1
ATOM 2413 N N . ASP A 1 309 ? -22.581 22.211 44.544 1.00 81.19 309 ASP A N 1
ATOM 2414 C CA . ASP A 1 309 ? -23.804 22.358 43.752 1.00 81.19 309 ASP A CA 1
ATOM 2415 C C . ASP A 1 309 ? -23.521 22.113 42.259 1.00 81.19 309 ASP A C 1
ATOM 2417 O O . ASP A 1 309 ? -22.565 22.627 41.671 1.00 81.19 309 ASP A O 1
ATOM 2421 N N . ALA A 1 310 ? -24.353 21.269 41.659 1.00 84.19 310 ALA A N 1
ATOM 2422 C CA . ALA A 1 310 ? -24.173 20.692 40.336 1.00 84.19 310 ALA A CA 1
ATOM 2423 C C . ALA A 1 310 ? -25.522 20.673 39.613 1.00 84.19 310 ALA A C 1
ATOM 2425 O O . ALA A 1 310 ? -26.077 19.620 39.295 1.00 84.19 310 ALA A O 1
ATOM 2426 N N . VAL A 1 311 ? -26.071 21.870 39.386 1.00 82.06 311 VAL A N 1
ATOM 2427 C CA . VAL A 1 311 ? -27.388 22.105 38.769 1.00 82.06 311 VAL A CA 1
ATOM 2428 C C . VAL A 1 311 ? -27.562 21.346 37.443 1.00 82.06 311 VAL A C 1
ATOM 2430 O O . VAL A 1 311 ? -28.660 20.902 37.135 1.00 82.06 311 VAL A O 1
ATOM 2433 N N . ASP A 1 312 ? -26.489 21.119 36.685 1.00 79.75 312 ASP A N 1
ATOM 2434 C CA . ASP A 1 312 ? -26.464 20.347 35.434 1.00 79.75 312 ASP A CA 1
ATOM 2435 C C . ASP A 1 312 ? -26.610 18.818 35.608 1.00 79.75 312 ASP A C 1
ATOM 2437 O O . ASP A 1 312 ? -27.024 18.119 34.678 1.00 79.75 312 ASP A O 1
ATOM 2441 N N . LEU A 1 313 ? -26.302 18.293 36.799 1.00 85.25 313 LEU A N 1
ATOM 2442 C CA . LEU A 1 313 ? -26.521 16.896 37.194 1.00 85.25 313 LEU A CA 1
ATOM 2443 C C . LEU A 1 313 ? -27.827 16.709 37.979 1.00 85.25 313 LEU A C 1
ATOM 2445 O O . LEU A 1 313 ? -28.394 15.612 37.976 1.00 85.25 313 LEU A O 1
ATOM 2449 N N . SER A 1 314 ? -28.309 17.759 38.646 1.00 85.62 314 SER A N 1
ATOM 2450 C CA . SER A 1 314 ? -29.621 17.792 39.303 1.00 85.62 314 SER A CA 1
ATOM 2451 C C . SER A 1 314 ? -30.760 17.993 38.295 1.00 85.62 314 SER A C 1
ATOM 2453 O O . SER A 1 314 ? -31.785 17.326 38.404 1.00 85.62 314 SER A O 1
ATOM 2455 N N . ASN A 1 315 ? -30.573 18.840 37.276 1.00 84.81 315 ASN A N 1
ATOM 2456 C CA . ASN A 1 315 ? -31.574 19.152 36.251 1.00 84.81 315 ASN A CA 1
ATOM 2457 C C . ASN A 1 315 ? -31.229 18.416 34.947 1.00 84.81 315 ASN A C 1
ATOM 2459 O O . ASN A 1 315 ? -30.577 18.960 34.054 1.00 84.81 315 ASN A O 1
ATOM 2463 N N . ARG A 1 316 ? -31.648 17.155 34.830 1.00 85.00 316 ARG A N 1
ATOM 2464 C CA . ARG A 1 316 ? -31.277 16.266 33.719 1.00 85.00 316 ARG A CA 1
ATOM 2465 C C . ARG A 1 316 ? -32.156 16.513 32.484 1.00 85.00 316 ARG A C 1
ATOM 2467 O O . ARG A 1 316 ? -33.316 16.110 32.515 1.00 85.00 316 ARG A O 1
ATOM 2474 N N . PRO A 1 317 ? -31.655 17.080 31.368 1.00 82.19 317 PRO A N 1
ATOM 2475 C CA . PRO A 1 317 ? -32.407 17.097 30.115 1.00 82.19 317 PRO A CA 1
ATOM 2476 C C . PRO A 1 317 ? -32.561 15.678 29.553 1.00 82.19 317 PRO A C 1
ATOM 2478 O O . PRO A 1 317 ? -31.571 14.981 29.336 1.00 82.19 317 PRO A O 1
ATOM 2481 N N . ARG A 1 318 ? -33.798 15.268 29.269 1.00 82.00 318 ARG A N 1
ATOM 2482 C CA . ARG A 1 318 ? -34.106 14.095 28.453 1.00 82.00 318 ARG A CA 1
ATOM 2483 C C . ARG A 1 318 ? -33.886 14.403 26.980 1.00 82.00 318 ARG A C 1
ATOM 2485 O O . ARG A 1 318 ? -34.311 15.451 26.486 1.00 82.00 318 ARG A O 1
ATOM 2492 N N . VAL A 1 319 ? -33.224 13.485 26.283 1.00 81.81 319 VAL A N 1
ATOM 2493 C CA . VAL A 1 319 ? -32.843 13.627 24.876 1.00 81.81 319 VAL A CA 1
ATOM 2494 C C . VAL A 1 319 ? -33.021 12.307 24.131 1.00 81.81 319 VAL A C 1
ATOM 2496 O O . VAL A 1 319 ? -32.605 11.251 24.598 1.00 81.81 319 VAL A O 1
ATOM 2499 N N . ALA A 1 320 ? -33.594 12.361 22.932 1.00 78.25 320 ALA A N 1
ATOM 2500 C CA . ALA A 1 320 ? -33.570 11.247 21.990 1.00 78.25 320 ALA A CA 1
ATOM 2501 C C . ALA A 1 320 ? -32.362 11.428 21.060 1.00 78.25 320 ALA A C 1
ATOM 2503 O O . ALA A 1 320 ? -32.471 12.080 20.023 1.00 78.25 320 ALA A O 1
ATOM 2504 N N . THR A 1 321 ? -31.196 10.882 21.417 1.00 74.19 321 THR A N 1
ATOM 2505 C CA . THR A 1 321 ? -29.960 11.010 20.611 1.00 74.19 321 THR A CA 1
ATOM 2506 C C . THR A 1 321 ? -30.119 10.468 19.191 1.00 74.19 321 THR A C 1
ATOM 2508 O O . THR A 1 321 ? -29.422 10.923 18.287 1.00 74.19 321 THR A O 1
ATOM 2511 N N . VAL A 1 322 ? -31.062 9.541 18.975 1.00 66.31 322 VAL A N 1
ATOM 2512 C CA . VAL A 1 322 ? -31.434 9.017 17.651 1.00 66.31 322 VAL A CA 1
ATOM 2513 C C . VAL A 1 322 ? -32.047 10.088 16.739 1.00 66.31 322 VAL A C 1
ATOM 2515 O O . VAL A 1 322 ? -31.844 10.024 15.529 1.00 66.31 322 VAL A O 1
ATOM 2518 N N . ALA A 1 323 ? -32.744 11.091 17.286 1.00 59.34 323 ALA A N 1
ATOM 2519 C CA . ALA A 1 323 ? -33.297 12.198 16.500 1.00 59.34 323 ALA A CA 1
ATOM 2520 C C . ALA A 1 323 ? -32.211 13.161 15.979 1.00 59.34 323 ALA A C 1
ATOM 2522 O O . ALA A 1 323 ? -32.455 13.924 15.047 1.00 59.34 323 ALA A O 1
ATOM 2523 N N . PHE A 1 324 ? -31.007 13.104 16.555 1.00 59.69 324 PHE A N 1
ATOM 2524 C CA . PHE A 1 324 ? -29.857 13.920 16.179 1.00 59.69 324 PHE A CA 1
ATOM 2525 C C . PHE A 1 324 ? -28.839 13.084 15.398 1.00 59.69 324 PHE A C 1
ATOM 2527 O O . PHE A 1 324 ? -27.740 12.790 15.873 1.00 59.69 324 PHE A O 1
ATOM 2534 N N . SER A 1 325 ? -29.192 12.718 14.165 1.00 51.69 325 SER A N 1
ATOM 2535 C CA . SER A 1 325 ? -28.171 12.397 13.169 1.00 51.69 325 SER A CA 1
ATOM 2536 C C . SER A 1 325 ? -27.290 13.630 12.950 1.00 51.69 325 SER A C 1
ATOM 2538 O O . SER A 1 325 ? -27.822 14.729 12.764 1.00 51.69 325 SER A O 1
ATOM 2540 N N . ASN A 1 326 ? -25.966 13.457 12.875 1.00 47.72 326 ASN A N 1
ATOM 2541 C CA . ASN A 1 326 ? -25.119 14.460 12.220 1.00 47.72 326 ASN A CA 1
ATOM 2542 C C . ASN A 1 326 ? -25.731 14.793 10.848 1.00 47.72 326 ASN A C 1
ATOM 2544 O O . ASN A 1 326 ? -26.236 13.869 10.200 1.00 47.72 326 ASN A O 1
ATOM 2548 N N . PRO A 1 327 ? -25.689 16.057 10.383 1.00 45.66 327 PRO A N 1
ATOM 2549 C CA . PRO A 1 327 ? -26.162 16.381 9.046 1.00 45.66 327 PRO A CA 1
ATOM 2550 C C . PRO A 1 327 ? -25.421 15.484 8.058 1.00 45.66 327 PRO A C 1
ATOM 2552 O O . PRO A 1 327 ? -24.189 15.517 7.987 1.00 45.66 327 PRO A O 1
ATOM 2555 N N . ALA A 1 328 ? -26.168 14.640 7.343 1.00 47.69 328 ALA A N 1
ATOM 2556 C CA . ALA A 1 328 ? -25.585 13.810 6.304 1.00 47.69 328 ALA A CA 1
ATOM 2557 C C . ALA A 1 328 ? -24.827 14.730 5.330 1.00 47.69 328 ALA A C 1
ATOM 2559 O O . ALA A 1 328 ? -25.313 15.837 5.061 1.00 47.69 328 ALA A O 1
ATOM 2560 N N . PRO A 1 329 ? -23.656 14.324 4.801 1.00 46.66 329 PRO A N 1
ATOM 2561 C CA . PRO A 1 329 ? -23.065 15.000 3.654 1.00 46.66 329 PRO A CA 1
ATOM 2562 C C . PRO A 1 329 ? -24.070 14.855 2.508 1.00 46.66 329 PRO A C 1
ATOM 2564 O O . PRO A 1 329 ? -24.143 13.804 1.880 1.00 46.66 329 PRO A O 1
ATOM 2567 N N . GLY A 1 330 ? -24.939 15.863 2.374 1.00 44.19 330 GLY A N 1
ATOM 2568 C CA . GLY A 1 330 ? -26.294 15.655 1.859 1.00 44.19 330 GLY A CA 1
ATOM 2569 C C . GLY A 1 330 ? -26.316 15.111 0.440 1.00 44.19 330 GLY A C 1
ATOM 2570 O O . GLY A 1 330 ? -25.367 15.364 -0.299 1.00 44.19 330 GLY A O 1
ATOM 2571 N N . ASP A 1 331 ? -27.405 14.419 0.080 1.00 45.09 331 ASP A N 1
ATOM 2572 C CA . ASP A 1 331 ? -27.606 13.666 -1.171 1.00 45.09 331 ASP A CA 1
ATOM 2573 C C . ASP A 1 331 ? -27.488 14.519 -2.450 1.00 45.09 331 ASP A C 1
ATOM 2575 O O . ASP A 1 331 ? -28.439 14.781 -3.188 1.00 45.09 331 ASP A O 1
ATOM 2579 N N . ARG A 1 332 ? -26.261 14.947 -2.729 1.00 52.12 332 ARG A N 1
ATOM 2580 C CA . ARG A 1 332 ? -25.796 15.514 -3.983 1.00 52.12 332 ARG A CA 1
ATOM 2581 C C . ARG A 1 332 ? -25.443 14.332 -4.871 1.00 52.12 332 ARG A C 1
ATOM 2583 O O . ARG A 1 332 ? -24.559 13.537 -4.563 1.00 52.12 332 ARG A O 1
ATOM 2590 N N . SER A 1 333 ? -26.170 14.187 -5.969 1.00 56.25 333 SER A N 1
ATOM 2591 C CA . SER A 1 333 ? -26.004 13.067 -6.890 1.00 56.25 333 SER A CA 1
ATOM 2592 C C . SER A 1 333 ? -24.696 13.183 -7.681 1.00 56.25 333 SER A C 1
ATOM 2594 O O . SER A 1 333 ? -24.582 14.040 -8.558 1.00 56.25 333 SER A O 1
ATOM 2596 N N . GLY A 1 334 ? -23.726 12.304 -7.416 1.00 75.69 334 GLY A N 1
ATOM 2597 C CA . GLY A 1 334 ? -22.508 12.185 -8.223 1.00 75.69 334 GLY A CA 1
ATOM 2598 C C . GLY A 1 334 ? -21.420 11.311 -7.593 1.00 75.69 334 GLY A C 1
ATOM 2599 O O . GLY A 1 334 ? -21.427 11.045 -6.391 1.00 75.69 334 GLY A O 1
ATOM 2600 N N . GLY A 1 335 ? -20.441 10.884 -8.400 1.00 76.56 335 GLY A N 1
ATOM 2601 C CA . GLY A 1 335 ? -19.371 9.993 -7.934 1.00 76.56 335 GLY A CA 1
ATOM 2602 C C . GLY A 1 335 ? -18.428 10.615 -6.897 1.00 76.56 335 GLY A C 1
ATOM 2603 O O . GLY A 1 335 ? -17.835 9.886 -6.107 1.00 76.56 335 GLY A O 1
ATOM 2604 N N . LEU A 1 336 ? -18.334 11.949 -6.822 1.00 73.56 336 LEU A N 1
ATOM 2605 C CA . LEU A 1 336 ? -17.588 12.636 -5.755 1.00 73.56 336 LEU A CA 1
ATOM 2606 C C . LEU A 1 336 ? -18.187 12.372 -4.370 1.00 73.56 336 LEU A C 1
ATOM 2608 O O . LEU A 1 336 ? -17.448 12.187 -3.404 1.00 73.56 336 LEU A O 1
ATOM 2612 N N . ASP A 1 337 ? -19.512 12.325 -4.276 1.00 71.12 337 ASP A N 1
ATOM 2613 C CA . ASP A 1 337 ? -20.213 12.064 -3.026 1.00 71.12 337 ASP A CA 1
ATOM 2614 C C . ASP A 1 337 ? -20.227 10.565 -2.703 1.00 71.12 337 ASP A C 1
ATOM 2616 O O . ASP A 1 337 ? -20.050 10.201 -1.542 1.00 71.12 337 ASP A O 1
ATOM 2620 N N . THR A 1 338 ? -20.251 9.680 -3.707 1.00 78.81 338 THR A N 1
ATOM 2621 C CA . THR A 1 338 ? -19.938 8.249 -3.511 1.00 78.81 338 THR A CA 1
ATOM 2622 C C . THR A 1 338 ? -18.523 8.038 -2.951 1.00 78.81 338 THR A C 1
ATOM 2624 O O . THR A 1 338 ? -18.348 7.281 -1.999 1.00 78.81 338 THR A O 1
ATOM 2627 N N . LEU A 1 339 ? -17.509 8.753 -3.457 1.00 79.75 339 LEU A N 1
ATOM 2628 C CA . LEU A 1 339 ? -16.147 8.704 -2.903 1.00 79.75 339 LEU A CA 1
ATOM 2629 C C . LEU A 1 339 ? -16.082 9.217 -1.454 1.00 79.75 339 LEU A C 1
ATOM 2631 O O . LEU A 1 339 ? -15.344 8.649 -0.651 1.00 79.75 339 LEU A O 1
ATOM 2635 N N . ARG A 1 340 ? -16.842 10.267 -1.103 1.00 76.75 340 ARG A N 1
ATOM 2636 C CA . ARG A 1 340 ? -16.938 10.767 0.283 1.00 76.75 340 ARG A CA 1
ATOM 2637 C C . ARG A 1 340 ? -17.540 9.714 1.213 1.00 76.75 340 ARG A C 1
ATOM 2639 O O . ARG A 1 340 ? -16.956 9.455 2.260 1.00 76.75 340 ARG A O 1
ATOM 2646 N N . HIS A 1 341 ? -18.633 9.068 0.806 1.00 78.69 341 HIS A N 1
ATOM 2647 C CA . HIS A 1 341 ? -19.257 7.983 1.567 1.00 78.69 341 HIS A CA 1
ATOM 2648 C C . HIS A 1 341 ? -18.298 6.799 1.762 1.00 78.69 341 HIS A C 1
ATOM 2650 O O . HIS A 1 341 ? -18.052 6.412 2.902 1.00 78.69 341 HIS A O 1
ATOM 2656 N N . ASN A 1 342 ? -17.646 6.321 0.694 1.00 83.75 342 ASN A N 1
ATOM 2657 C CA . ASN A 1 342 ? -16.662 5.233 0.775 1.00 83.75 342 ASN A CA 1
ATOM 2658 C C . ASN A 1 342 ? -15.512 5.549 1.758 1.00 83.75 342 ASN A C 1
ATOM 2660 O O . ASN A 1 342 ? -15.116 4.686 2.543 1.00 83.75 342 ASN A O 1
ATOM 2664 N N . VAL A 1 343 ? -15.007 6.791 1.774 1.00 81.25 343 VAL A N 1
ATOM 2665 C CA . VAL A 1 343 ? -13.987 7.240 2.744 1.00 81.25 343 VAL A CA 1
ATOM 2666 C C . VAL A 1 343 ? -14.549 7.328 4.169 1.00 81.25 343 VAL A C 1
ATOM 2668 O O . VAL A 1 343 ? -13.866 6.943 5.118 1.00 81.25 343 VAL A O 1
ATOM 2671 N N . THR A 1 344 ? -15.786 7.800 4.348 1.00 78.56 344 THR A N 1
ATOM 2672 C CA . THR A 1 344 ? -16.449 7.874 5.660 1.00 78.56 344 THR A CA 1
ATOM 2673 C C . THR A 1 344 ? -16.689 6.489 6.263 1.00 78.56 344 THR A C 1
ATOM 2675 O O . THR A 1 344 ? -16.366 6.282 7.432 1.00 78.56 344 THR A O 1
ATOM 2678 N N . ASP A 1 345 ? -17.186 5.527 5.486 1.00 83.38 345 ASP A N 1
ATOM 2679 C CA . ASP A 1 345 ? -17.437 4.164 5.965 1.00 83.38 345 ASP A CA 1
ATOM 2680 C C . ASP A 1 345 ? -16.124 3.415 6.254 1.00 83.38 345 ASP A C 1
ATOM 2682 O O . ASP A 1 345 ? -15.994 2.759 7.291 1.00 83.38 345 ASP A O 1
ATOM 2686 N N . ALA A 1 346 ? -15.087 3.615 5.433 1.00 84.00 346 ALA A N 1
ATOM 2687 C CA . ALA A 1 346 ? -13.737 3.145 5.746 1.00 84.00 346 ALA A CA 1
ATOM 2688 C C . ALA A 1 346 ? -13.186 3.748 7.056 1.00 84.00 346 ALA A C 1
ATOM 2690 O O . ALA A 1 346 ? -12.584 3.034 7.863 1.00 84.00 346 ALA A O 1
ATOM 2691 N N . ALA A 1 347 ? -13.403 5.044 7.305 1.00 80.25 347 ALA A N 1
ATOM 2692 C CA . ALA A 1 347 ? -12.980 5.723 8.534 1.00 80.25 347 ALA A CA 1
ATOM 2693 C C . ALA A 1 347 ? -13.801 5.315 9.775 1.00 80.25 347 ALA A C 1
ATOM 2695 O O . ALA A 1 347 ? -13.301 5.404 10.897 1.00 80.25 347 ALA A O 1
ATOM 2696 N N . MET A 1 348 ? -15.028 4.816 9.609 1.00 79.75 348 MET A N 1
ATOM 2697 C CA . MET A 1 348 ? -15.802 4.217 10.705 1.00 79.75 348 MET A CA 1
ATOM 2698 C C . MET A 1 348 ? -15.203 2.875 11.145 1.00 79.75 348 MET A C 1
ATOM 2700 O O . MET A 1 348 ? -15.110 2.608 12.342 1.00 79.75 348 MET A O 1
ATOM 2704 N N . LEU A 1 349 ? -14.699 2.071 10.206 1.00 82.75 349 LEU A N 1
ATOM 2705 C CA . LEU A 1 349 ? -13.981 0.832 10.523 1.00 82.75 349 LEU A CA 1
ATOM 2706 C C . LEU A 1 349 ? -12.582 1.101 11.109 1.00 82.75 349 LEU A C 1
ATOM 2708 O O . LEU A 1 349 ? -12.193 0.458 12.077 1.00 82.75 349 LEU A O 1
ATOM 2712 N N . THR A 1 350 ? -11.843 2.071 10.557 1.00 81.94 350 THR A N 1
ATOM 2713 C CA . THR A 1 350 ? -10.393 2.246 10.811 1.00 81.94 350 THR A CA 1
ATOM 2714 C C . THR A 1 350 ? -9.995 3.468 11.649 1.00 81.94 350 THR A C 1
ATOM 2716 O O . THR A 1 350 ? -8.824 3.630 11.980 1.00 81.94 350 THR A O 1
ATOM 2719 N N . GLY A 1 351 ? -10.942 4.335 12.016 1.00 79.19 351 GLY A N 1
ATOM 2720 C CA . GLY A 1 351 ? -10.689 5.573 12.764 1.00 79.19 351 GLY A CA 1
ATOM 2721 C C . GLY A 1 351 ? -10.275 6.742 11.869 1.00 79.19 351 GLY A C 1
ATOM 2722 O O . GLY A 1 351 ? -9.832 6.551 10.738 1.00 79.19 351 GLY A O 1
ATOM 2723 N N . ALA A 1 352 ? -10.421 7.975 12.358 1.00 74.25 352 ALA A N 1
ATOM 2724 C CA . ALA A 1 352 ? -9.978 9.159 11.620 1.00 74.25 352 ALA A CA 1
ATOM 2725 C C . ALA A 1 352 ? -8.440 9.227 11.560 1.00 74.25 352 ALA A C 1
ATOM 2727 O O . ALA A 1 352 ? -7.768 8.834 12.507 1.00 74.25 352 ALA A O 1
ATOM 2728 N N . GLU A 1 353 ? -7.875 9.746 10.466 1.00 63.28 353 GLU A N 1
ATOM 2729 C CA . GLU A 1 353 ? -6.414 9.854 10.302 1.00 63.28 353 GLU A CA 1
ATOM 2730 C C . GLU A 1 353 ? -5.774 10.775 11.350 1.00 63.28 353 GLU A C 1
ATOM 2732 O O . GLU A 1 353 ? -4.789 10.407 11.978 1.00 63.28 353 GLU A O 1
ATOM 2737 N N . ASN A 1 354 ? -6.390 11.932 11.599 1.00 67.25 354 ASN A N 1
ATOM 2738 C CA . ASN A 1 354 ? -5.965 12.886 12.626 1.00 67.25 354 ASN A CA 1
ATOM 2739 C C . ASN A 1 354 ? -6.690 12.658 13.967 1.00 67.25 354 ASN A C 1
ATOM 2741 O O . ASN A 1 354 ? -6.969 13.618 14.689 1.00 67.25 354 ASN A O 1
ATOM 2745 N N . TRP A 1 355 ? -7.059 11.410 14.283 1.00 77.75 355 TRP A N 1
ATOM 2746 C CA . TRP A 1 355 ? -7.636 11.081 15.586 1.00 77.75 355 TRP A CA 1
ATOM 2747 C C . TRP A 1 355 ? -6.633 11.398 16.701 1.00 77.75 355 TRP A C 1
ATOM 2749 O O . TRP A 1 355 ? -5.463 11.024 16.635 1.00 77.75 355 TRP A O 1
ATOM 2759 N N . LYS A 1 356 ? -7.111 12.096 17.731 1.00 78.19 356 LYS A N 1
ATOM 2760 C CA . LYS A 1 356 ? -6.382 12.347 18.973 1.00 78.19 356 LYS A CA 1
ATOM 2761 C C . LYS A 1 356 ? -7.211 11.739 20.103 1.00 78.19 356 LYS A C 1
ATOM 2763 O O . LYS A 1 356 ? -8.381 12.109 20.203 1.00 78.19 356 LYS A O 1
ATOM 2768 N N . PRO A 1 357 ? -6.651 10.851 20.939 1.00 85.06 357 PRO A N 1
ATOM 2769 C CA . PRO A 1 357 ? -7.390 10.300 22.064 1.00 85.06 357 PRO A CA 1
ATOM 2770 C C . PRO A 1 357 ? -7.751 11.403 23.058 1.00 85.06 357 PRO A C 1
ATOM 2772 O O . PRO A 1 357 ? -6.874 12.146 23.514 1.00 85.06 357 PRO A O 1
ATOM 2775 N N . GLU A 1 358 ? -9.022 11.480 23.452 1.00 90.00 358 GLU A N 1
ATOM 2776 C CA . GLU A 1 358 ? -9.380 12.214 24.661 1.00 90.00 358 GLU A CA 1
ATOM 2777 C C . GLU A 1 358 ? -8.719 11.529 25.860 1.00 90.00 358 GLU A C 1
ATOM 2779 O O . GLU A 1 358 ? -8.911 10.338 26.099 1.00 90.00 358 GLU A O 1
ATOM 2784 N N . ASN A 1 359 ? -7.932 12.289 26.617 1.00 91.88 359 ASN A N 1
ATOM 2785 C CA . ASN A 1 359 ? -7.364 11.840 27.877 1.00 91.88 359 ASN A CA 1
ATOM 2786 C C . ASN A 1 359 ? -7.720 12.865 28.952 1.00 91.88 359 ASN A C 1
ATOM 2788 O O . ASN A 1 359 ? -7.427 14.051 28.786 1.00 91.88 359 ASN A O 1
ATOM 2792 N N . LYS A 1 360 ? -8.328 12.415 30.052 1.00 93.50 360 LYS A N 1
ATOM 2793 C CA . LYS A 1 360 ? -8.558 13.239 31.247 1.00 93.50 360 LYS A CA 1
ATOM 2794 C C . LYS A 1 360 ? -7.792 12.659 32.426 1.00 93.50 360 LYS A C 1
ATOM 2796 O O . LYS A 1 360 ? -7.771 11.446 32.624 1.00 93.50 360 LYS A O 1
ATOM 2801 N N . TRP A 1 361 ? -7.212 13.548 33.224 1.00 93.94 361 TRP A N 1
ATOM 2802 C CA . TRP A 1 361 ? -6.662 13.240 34.538 1.00 93.94 361 TRP A CA 1
ATOM 2803 C C . TRP A 1 361 ? -7.365 14.115 35.569 1.00 93.94 361 TRP A C 1
ATOM 2805 O O . TRP A 1 361 ? -7.326 15.341 35.470 1.00 93.94 361 TRP A O 1
ATOM 2815 N N . LEU A 1 362 ? -8.002 13.470 36.538 1.00 93.75 362 LEU A N 1
ATOM 2816 C CA . LEU A 1 362 ? -8.818 14.080 37.578 1.00 93.75 362 LEU A CA 1
ATOM 2817 C C . LEU A 1 362 ? -8.198 13.729 38.938 1.00 93.75 362 LEU A C 1
ATOM 2819 O O . LEU A 1 362 ? -7.675 12.627 39.125 1.00 93.75 362 LEU A O 1
ATOM 2823 N N . ARG A 1 363 ? -8.153 14.683 39.869 1.00 92.31 363 ARG A N 1
ATOM 2824 C CA . ARG A 1 363 ? -7.479 14.516 41.171 1.00 92.31 363 ARG A CA 1
ATOM 2825 C C . ARG A 1 363 ? -8.383 13.781 42.166 1.00 92.31 363 ARG A C 1
ATOM 2827 O O . ARG A 1 363 ? -9.544 13.527 41.885 1.00 92.31 363 ARG A O 1
ATOM 2834 N N . SER A 1 364 ? -7.840 13.458 43.341 1.00 91.31 364 SER A N 1
ATOM 2835 C CA . SER A 1 364 ? -8.646 13.011 44.483 1.00 91.31 364 SER A CA 1
ATOM 2836 C C . SER A 1 364 ? -9.422 14.201 45.057 1.00 91.31 364 SER A C 1
ATOM 2838 O O . SER A 1 364 ? -8.860 14.974 45.835 1.00 91.31 364 SER A O 1
ATOM 2840 N N . SER A 1 365 ? -10.667 14.411 44.628 1.00 89.75 365 SER A N 1
ATOM 2841 C CA . SER A 1 365 ? -11.535 15.466 45.167 1.00 89.75 365 SER A CA 1
ATOM 2842 C C . SER A 1 365 ? -13.020 15.241 44.846 1.00 89.75 365 SER A C 1
ATOM 2844 O O . SER A 1 365 ? -13.382 14.568 43.882 1.00 89.75 365 SER A O 1
ATOM 2846 N N . GLY A 1 366 ? -13.907 15.860 45.635 1.00 86.75 366 GLY A N 1
ATOM 2847 C CA . GLY A 1 366 ? -15.347 15.858 45.352 1.00 86.75 366 GLY A CA 1
ATOM 2848 C C . GLY A 1 366 ? -15.725 16.635 44.081 1.00 86.75 366 GLY A C 1
ATOM 2849 O O . GLY A 1 366 ? -16.691 16.275 43.412 1.00 86.75 366 GLY A O 1
ATOM 2850 N N . GLU A 1 367 ? -14.952 17.661 43.710 1.00 88.50 367 GLU A N 1
ATOM 2851 C CA . GLU A 1 367 ? -15.137 18.419 42.462 1.00 88.50 367 GLU A CA 1
ATOM 2852 C C . GLU A 1 367 ? -14.782 17.558 41.240 1.00 88.50 367 GLU A C 1
ATOM 2854 O O . GLU A 1 367 ? -15.563 17.451 40.294 1.00 88.50 367 GLU A O 1
ATOM 2859 N N . ASP A 1 368 ? -13.643 16.866 41.303 1.00 90.50 368 ASP A N 1
ATOM 2860 C CA . ASP A 1 368 ? -13.194 15.900 40.299 1.00 90.50 368 ASP A CA 1
ATOM 2861 C C . ASP A 1 368 ? -14.157 14.704 40.190 1.00 90.50 368 ASP A C 1
ATOM 2863 O O . ASP A 1 368 ? -14.448 14.238 39.087 1.00 90.50 368 ASP A O 1
ATOM 2867 N N . GLN A 1 369 ? -14.719 14.229 41.310 1.00 91.00 369 GLN A N 1
ATOM 2868 C CA . GLN A 1 369 ? -15.736 13.171 41.305 1.00 91.00 369 GLN A CA 1
ATOM 2869 C C . GLN A 1 369 ? -17.015 13.621 40.585 1.00 91.00 369 GLN A C 1
ATOM 2871 O O . GLN A 1 369 ? -17.584 12.845 39.816 1.00 91.00 369 GLN A O 1
ATOM 2876 N N . VAL A 1 370 ? -17.446 14.873 40.769 1.00 91.19 370 VAL A N 1
ATOM 2877 C CA . VAL A 1 370 ? -18.553 15.467 40.000 1.00 91.19 370 VAL A CA 1
ATOM 2878 C C . VAL A 1 370 ? -18.198 15.577 38.509 1.00 91.19 370 VAL A C 1
ATOM 2880 O O . VAL A 1 370 ? -19.044 15.286 37.662 1.00 91.19 370 VAL A O 1
ATOM 2883 N N . GLU A 1 371 ? -16.953 15.905 38.158 1.00 92.88 371 GLU A N 1
ATOM 2884 C CA . GLU A 1 371 ? -16.497 15.974 36.761 1.00 92.88 371 GLU A CA 1
ATOM 2885 C C . GLU A 1 371 ? -16.443 14.598 36.062 1.00 92.88 371 GLU A C 1
ATOM 2887 O O . GLU A 1 371 ? -16.796 14.505 34.883 1.00 92.88 371 GLU A O 1
ATOM 2892 N N . VAL A 1 372 ? -16.127 13.500 36.769 1.00 93.25 372 VAL A N 1
ATOM 2893 C CA . VAL A 1 372 ? -16.311 12.132 36.224 1.00 93.25 372 VAL A CA 1
ATOM 2894 C C . VAL A 1 372 ? -17.777 11.894 35.843 1.00 93.25 372 VAL A C 1
ATOM 2896 O O . VAL A 1 372 ? -18.065 11.323 34.789 1.00 93.25 372 VAL A O 1
ATOM 2899 N N . ILE A 1 373 ? -18.718 12.349 36.673 1.00 93.62 373 ILE A N 1
ATOM 2900 C CA . ILE A 1 373 ? -20.158 12.138 36.467 1.00 93.62 373 ILE A CA 1
ATOM 2901 C C . ILE A 1 373 ? -20.668 12.991 35.293 1.00 93.62 373 ILE A C 1
ATOM 2903 O O . ILE A 1 373 ? -21.398 12.478 34.441 1.00 93.62 373 ILE A O 1
ATOM 2907 N N . ARG A 1 374 ? -20.216 14.250 35.178 1.00 93.38 374 ARG A N 1
ATOM 2908 C CA . ARG A 1 374 ? -20.447 15.111 33.999 1.00 93.38 374 ARG A CA 1
ATOM 2909 C C . ARG A 1 374 ? -19.927 14.478 32.717 1.00 93.38 374 ARG A C 1
ATOM 2911 O O . ARG A 1 374 ? -20.631 14.455 31.708 1.00 93.38 374 ARG A O 1
ATOM 2918 N N . TRP A 1 375 ? -18.720 13.921 32.760 1.00 95.00 375 TRP A N 1
ATOM 2919 C CA . TRP A 1 375 ? -18.119 13.252 31.615 1.00 95.00 375 TRP A CA 1
ATOM 2920 C C . TRP A 1 375 ? -18.906 11.999 31.195 1.00 95.00 375 TRP A C 1
ATOM 2922 O O . TRP A 1 375 ? -19.274 11.877 30.026 1.00 95.00 375 TRP A O 1
ATOM 2932 N N . MET A 1 376 ? -19.252 11.117 32.142 1.00 94.88 376 MET A N 1
ATOM 2933 C CA . MET A 1 376 ? -20.087 9.931 31.887 1.00 94.88 376 MET A CA 1
ATOM 2934 C C . MET A 1 376 ? -21.427 10.314 31.241 1.00 94.88 376 MET A C 1
ATOM 2936 O O . MET A 1 376 ? -21.824 9.731 30.230 1.00 94.88 376 MET A O 1
ATOM 2940 N N . LYS A 1 377 ? -22.098 11.335 31.791 1.00 93.56 377 LYS A N 1
ATOM 2941 C CA . LYS A 1 377 ? -23.340 11.908 31.257 1.00 93.56 377 LYS A CA 1
ATOM 2942 C C . LYS A 1 377 ? -23.164 12.382 29.810 1.00 93.56 377 LYS A C 1
ATOM 2944 O O . LYS A 1 377 ? -23.900 11.931 28.934 1.00 93.56 377 LYS A O 1
ATOM 2949 N N . ALA A 1 378 ? -22.151 13.207 29.538 1.00 91.62 378 ALA A N 1
ATOM 2950 C CA . ALA A 1 378 ? -21.882 13.755 28.208 1.00 91.62 378 ALA A CA 1
ATOM 2951 C C . ALA A 1 378 ? -21.587 12.677 27.145 1.00 91.62 378 ALA A C 1
ATOM 2953 O O . ALA A 1 378 ? -21.977 12.835 25.988 1.00 91.62 378 ALA A O 1
ATOM 2954 N N . LYS A 1 379 ? -20.941 11.562 27.517 1.00 94.50 379 LYS A N 1
ATOM 2955 C CA . LYS A 1 379 ? -20.685 10.436 26.599 1.00 94.50 379 LYS A CA 1
ATOM 2956 C C . LYS A 1 379 ? -21.922 9.584 26.319 1.00 94.50 379 LYS A C 1
ATOM 2958 O O . LYS A 1 379 ? -22.097 9.127 25.192 1.00 94.50 379 LYS A O 1
ATOM 2963 N N . LEU A 1 380 ? -22.793 9.387 27.309 1.00 93.44 380 LEU A N 1
ATOM 2964 C CA . LEU A 1 380 ? -24.054 8.653 27.134 1.00 93.44 380 LEU A CA 1
ATOM 2965 C C . LEU A 1 380 ? -25.122 9.486 26.398 1.00 93.44 380 LEU A C 1
ATOM 2967 O O . LEU A 1 380 ? -25.991 8.919 25.740 1.00 93.44 380 LEU A O 1
ATOM 2971 N N . GLU A 1 381 ? -25.040 10.817 26.464 1.00 90.31 381 GLU A N 1
ATOM 2972 C CA . GLU A 1 381 ? -25.931 11.773 25.779 1.00 90.31 381 GLU A CA 1
ATOM 2973 C C . GLU A 1 381 ? -25.414 12.247 24.410 1.00 90.31 381 GLU A C 1
ATOM 2975 O O . GLU A 1 381 ? -26.068 13.057 23.752 1.00 90.31 381 GLU A O 1
ATOM 2980 N N . GLN A 1 382 ? -24.267 11.741 23.947 1.00 86.19 382 GLN A N 1
ATOM 2981 C CA . GLN A 1 382 ? -23.685 12.143 22.668 1.00 86.19 382 GLN A CA 1
ATOM 2982 C C . GLN A 1 382 ? -24.644 11.833 21.489 1.00 86.19 382 GLN A C 1
ATOM 2984 O O . GLN A 1 382 ? -25.144 10.705 21.384 1.00 86.19 382 GLN A O 1
ATOM 2989 N N . PRO A 1 383 ? -24.890 12.793 20.568 1.00 79.25 383 PRO A N 1
ATOM 2990 C CA . PRO A 1 383 ? -25.731 12.590 19.388 1.00 79.25 383 PRO A CA 1
ATOM 2991 C C . PRO A 1 383 ? -25.388 11.319 18.605 1.00 79.25 383 PRO A C 1
ATOM 2993 O O . PRO A 1 383 ? -24.220 10.983 18.402 1.00 79.25 383 PRO A O 1
ATOM 2996 N N . GLY A 1 384 ? -26.421 10.589 18.185 1.00 79.12 384 GLY A N 1
ATOM 2997 C CA . GLY A 1 384 ? -26.279 9.319 17.482 1.00 79.12 384 GLY A CA 1
ATOM 2998 C C . GLY A 1 384 ? -25.818 8.116 18.320 1.00 79.12 384 GLY A C 1
ATOM 2999 O O . GLY A 1 384 ? -25.748 7.032 17.745 1.00 79.12 384 GLY A O 1
ATOM 3000 N N . VAL A 1 385 ? -25.529 8.228 19.628 1.00 87.56 385 VAL A N 1
ATOM 3001 C CA . VAL A 1 385 ? -25.259 7.054 20.493 1.00 87.56 385 VAL A CA 1
ATOM 3002 C C . VAL A 1 385 ? -26.560 6.317 20.810 1.00 87.56 385 VAL A C 1
ATOM 3004 O O . VAL A 1 385 ? -27.464 6.890 21.419 1.00 87.56 385 VAL A O 1
ATOM 3007 N N . VAL A 1 386 ? -26.644 5.042 20.417 1.00 90.75 386 VAL A N 1
ATOM 3008 C CA . VAL A 1 386 ? -27.855 4.196 20.533 1.00 90.75 386 VAL A CA 1
ATOM 3009 C C . VAL A 1 386 ? -27.697 3.032 21.507 1.00 90.75 386 VAL A C 1
ATOM 3011 O O . VAL A 1 386 ? -28.677 2.466 21.986 1.00 90.75 386 VAL A O 1
ATOM 3014 N N . ARG A 1 387 ? -26.460 2.645 21.816 1.00 94.81 387 ARG A N 1
ATOM 3015 C CA . ARG A 1 387 ? -26.157 1.570 22.762 1.00 94.81 387 ARG A CA 1
ATOM 3016 C C . ARG A 1 387 ? -24.845 1.871 23.469 1.00 94.81 387 ARG A C 1
ATOM 3018 O O . ARG A 1 387 ? -23.956 2.476 22.880 1.00 94.81 387 ARG A O 1
ATOM 3025 N N . ALA A 1 388 ? -24.713 1.440 24.712 1.00 96.88 388 ALA A N 1
ATOM 3026 C CA . ALA A 1 388 ? -23.463 1.501 25.446 1.00 96.88 388 ALA A CA 1
ATOM 3027 C C . ALA A 1 388 ? -23.265 0.252 26.307 1.00 96.88 388 ALA A C 1
ATOM 3029 O O . ALA A 1 388 ? -24.226 -0.410 26.705 1.00 96.88 388 ALA A O 1
ATOM 3030 N N . PHE A 1 389 ? -22.007 -0.043 26.606 1.00 97.38 389 PHE A N 1
ATOM 3031 C CA . PHE A 1 389 ? -21.601 -1.019 27.602 1.00 97.38 389 PHE A CA 1
ATOM 3032 C C . PHE A 1 389 ? -20.769 -0.299 28.656 1.00 97.38 389 PHE A C 1
ATOM 3034 O O . PHE A 1 389 ? -19.778 0.352 28.317 1.00 97.38 389 PHE A O 1
ATOM 3041 N N . LEU A 1 390 ? -21.166 -0.427 29.918 1.00 97.31 390 LEU A N 1
ATOM 3042 C CA . LEU A 1 390 ? -20.371 0.006 31.055 1.00 97.31 390 LEU A CA 1
ATOM 3043 C C . LEU A 1 390 ? -19.809 -1.232 31.744 1.00 97.31 390 LEU A C 1
ATOM 3045 O O . LEU A 1 390 ? -20.547 -2.015 32.333 1.00 97.31 390 LEU A O 1
ATOM 3049 N N . VAL A 1 391 ? -18.501 -1.406 31.648 1.00 96.81 391 VAL A N 1
ATOM 3050 C CA . VAL A 1 391 ? -17.761 -2.495 32.275 1.00 96.81 391 VAL A CA 1
ATOM 3051 C C . VAL A 1 391 ? -17.067 -1.916 33.496 1.00 96.81 391 VAL A C 1
ATOM 3053 O O . VAL A 1 391 ? -16.185 -1.075 33.350 1.00 96.81 391 VAL A O 1
ATOM 3056 N N . ASP A 1 392 ? -17.459 -2.345 34.689 1.00 95.38 392 ASP A N 1
ATOM 3057 C CA . ASP A 1 392 ? -16.732 -2.056 35.925 1.00 95.38 392 ASP A CA 1
ATOM 3058 C C . ASP A 1 392 ? -17.010 -3.198 36.908 1.00 95.38 392 ASP A C 1
ATOM 3060 O O . ASP A 1 392 ? -18.159 -3.389 37.319 1.00 95.38 392 ASP A O 1
ATOM 3064 N N . PRO A 1 393 ? -15.994 -3.994 37.285 1.00 91.81 393 PRO A N 1
ATOM 3065 C CA . PRO A 1 393 ? -16.235 -5.188 38.071 1.00 91.81 393 PRO A CA 1
ATOM 3066 C C . PRO A 1 393 ? -16.752 -4.856 39.477 1.00 91.81 393 PRO A C 1
ATOM 3068 O O . PRO A 1 393 ? -17.432 -5.697 40.054 1.00 91.81 393 PRO A O 1
ATOM 3071 N N . TYR A 1 394 ? -16.493 -3.646 39.989 1.00 89.25 394 TYR A N 1
ATOM 3072 C CA . TYR A 1 394 ? -16.889 -3.186 41.323 1.00 89.25 394 TYR A CA 1
ATOM 3073 C C . TYR A 1 394 ? -17.987 -2.106 41.291 1.00 89.25 394 TYR A C 1
ATOM 3075 O O . TYR A 1 394 ? -18.062 -1.296 42.212 1.00 89.25 394 TYR A O 1
ATOM 3083 N N . LEU A 1 395 ? -18.843 -2.051 40.262 1.00 91.31 395 LEU A N 1
ATOM 3084 C CA . LEU A 1 395 ? -19.954 -1.090 40.238 1.00 91.31 395 LEU A CA 1
ATOM 3085 C C . LEU A 1 395 ? -20.996 -1.431 41.319 1.00 91.31 395 LEU A C 1
ATOM 3087 O O . LEU A 1 395 ? -21.698 -2.439 41.224 1.00 91.31 395 LEU A O 1
ATOM 3091 N N . GLY A 1 396 ? -21.078 -0.580 42.339 1.00 88.75 396 GLY A N 1
ATOM 3092 C CA . GLY A 1 396 ? -21.987 -0.702 43.475 1.00 88.75 396 GLY A CA 1
ATOM 3093 C C . GLY A 1 396 ? -23.300 0.067 43.310 1.00 88.75 396 GLY A C 1
ATOM 3094 O O . GLY A 1 396 ? -23.548 0.743 42.304 1.00 88.75 396 GLY A O 1
ATOM 3095 N N . SER A 1 397 ? -24.159 -0.041 44.322 1.00 89.50 397 SER A N 1
ATOM 3096 C CA . SER A 1 397 ? -25.449 0.658 44.378 1.00 89.50 397 SER A CA 1
ATOM 3097 C C . SER A 1 397 ? -25.283 2.181 44.354 1.00 89.50 397 SER A C 1
ATOM 3099 O O . SER A 1 397 ? -26.049 2.881 43.680 1.00 89.50 397 SER A O 1
ATOM 3101 N N . ASP A 1 398 ? -24.221 2.694 44.974 1.00 87.62 398 ASP A N 1
ATOM 3102 C CA . ASP A 1 398 ? -23.965 4.128 45.026 1.00 87.62 398 ASP A CA 1
ATOM 3103 C C . ASP A 1 398 ? -23.466 4.664 43.677 1.00 87.62 398 ASP A C 1
ATOM 3105 O O . ASP A 1 398 ? -23.923 5.714 43.227 1.00 87.62 398 ASP A O 1
ATOM 3109 N N . ALA A 1 399 ? -22.636 3.906 42.949 1.00 89.25 399 ALA A N 1
ATOM 3110 C CA . ALA A 1 399 ? -22.270 4.227 41.564 1.00 89.25 399 ALA A CA 1
ATOM 3111 C C . ALA A 1 399 ? -23.511 4.333 40.662 1.00 89.25 399 ALA A C 1
ATOM 3113 O O . ALA A 1 399 ? -23.640 5.261 39.858 1.00 89.25 399 ALA A O 1
ATOM 3114 N N . PHE A 1 400 ? -24.447 3.389 40.815 1.00 91.25 400 PHE A N 1
ATOM 3115 C CA . PHE A 1 400 ? -25.681 3.350 40.037 1.00 91.25 400 PHE A CA 1
ATOM 3116 C C . PHE A 1 400 ? -26.520 4.618 40.261 1.00 91.25 400 PHE A C 1
ATOM 3118 O O . PHE A 1 400 ? -26.920 5.283 39.302 1.00 91.25 400 PHE A O 1
ATOM 3125 N N . ARG A 1 401 ? -26.703 5.016 41.526 1.00 89.19 401 ARG A N 1
ATOM 3126 C CA . ARG A 1 401 ? -27.436 6.229 41.927 1.00 89.19 401 ARG A CA 1
ATOM 3127 C C . ARG A 1 401 ? -26.705 7.539 41.591 1.00 89.19 401 ARG A C 1
ATOM 3129 O O . ARG A 1 401 ? -27.348 8.551 41.309 1.00 89.19 401 ARG A O 1
ATOM 3136 N N . ARG A 1 402 ? -25.370 7.544 41.606 1.00 88.50 402 ARG A N 1
ATOM 3137 C CA . ARG A 1 402 ? -24.544 8.728 41.309 1.00 88.50 402 ARG A CA 1
ATOM 3138 C C . ARG A 1 402 ? -24.407 8.986 39.804 1.00 88.50 402 ARG A C 1
ATOM 3140 O O . ARG A 1 402 ? -24.379 10.146 39.412 1.00 88.50 402 ARG A O 1
ATOM 3147 N N . ILE A 1 403 ? -24.355 7.942 38.967 1.00 90.56 403 ILE A N 1
ATOM 3148 C CA . ILE A 1 403 ? -24.010 8.048 37.532 1.00 90.56 403 ILE A CA 1
ATOM 3149 C C . ILE A 1 403 ? -25.139 7.599 36.603 1.00 90.56 403 ILE A C 1
ATOM 3151 O O . ILE A 1 403 ? -25.519 8.347 35.704 1.00 90.56 403 ILE A O 1
ATOM 3155 N N . ILE A 1 404 ? -25.686 6.395 36.791 1.00 91.44 404 ILE A N 1
ATOM 3156 C CA . ILE A 1 404 ? -26.576 5.770 35.795 1.00 91.44 404 ILE A CA 1
ATOM 3157 C C . ILE A 1 404 ? -27.887 6.545 35.664 1.00 91.44 404 ILE A C 1
ATOM 3159 O O . ILE A 1 404 ? -28.339 6.806 34.554 1.00 91.44 404 ILE A O 1
ATOM 3163 N N . ILE A 1 405 ? -28.444 7.041 36.772 1.00 89.44 405 ILE A N 1
ATOM 3164 C CA . ILE A 1 405 ? -29.662 7.867 36.724 1.00 89.44 405 ILE A CA 1
ATOM 3165 C C . ILE A 1 405 ? -29.440 9.254 36.082 1.00 89.44 405 ILE A C 1
ATOM 3167 O O . ILE A 1 405 ? -30.411 9.959 35.819 1.00 89.44 405 ILE A O 1
ATOM 3171 N N . ARG A 1 406 ? -28.195 9.694 35.834 1.00 90.81 406 ARG A N 1
ATOM 3172 C CA . ARG A 1 406 ? -27.884 11.073 35.395 1.00 90.81 406 ARG A CA 1
ATOM 3173 C C . ARG A 1 406 ? -27.867 11.268 33.878 1.00 90.81 406 ARG A C 1
ATOM 3175 O O . ARG A 1 406 ? -27.919 12.420 33.437 1.00 90.81 406 ARG A O 1
ATOM 3182 N N . HIS A 1 407 ? -27.843 10.192 33.085 1.00 91.25 407 HIS A N 1
ATOM 3183 C CA . HIS A 1 407 ? -28.010 10.299 31.633 1.00 91.25 407 HIS A CA 1
ATOM 3184 C C . HIS A 1 407 ? -29.494 10.356 31.249 1.00 91.25 407 HIS A C 1
ATOM 3186 O O . HIS A 1 407 ? -30.308 9.549 31.690 1.00 91.25 407 HIS A O 1
ATOM 3192 N N . GLY A 1 408 ? -29.850 11.326 30.416 1.00 88.62 408 GLY A N 1
ATOM 3193 C CA . GLY A 1 408 ? -31.191 11.566 29.898 1.00 88.62 408 GLY A CA 1
ATOM 3194 C C . GLY A 1 408 ? -31.431 10.982 28.508 1.00 88.62 408 GLY A C 1
ATOM 3195 O O . GLY A 1 408 ? -32.497 11.219 27.948 1.00 88.62 408 GLY A O 1
ATOM 3196 N N . ASN A 1 409 ? -30.476 10.238 27.934 1.00 88.88 409 ASN A N 1
ATOM 3197 C CA . ASN A 1 409 ? -30.648 9.574 26.639 1.00 88.88 409 ASN A CA 1
ATOM 3198 C C . ASN A 1 409 ? -31.770 8.520 26.707 1.00 88.88 409 ASN A C 1
ATOM 3200 O O . ASN A 1 409 ? -31.550 7.407 27.180 1.00 88.88 409 ASN A O 1
ATOM 3204 N N . GLU A 1 410 ? -32.972 8.870 26.243 1.00 86.44 410 GLU A N 1
ATOM 3205 C CA . GLU A 1 410 ? -34.162 8.002 26.274 1.00 86.44 410 GLU A CA 1
ATOM 3206 C C . GLU A 1 410 ? -34.093 6.866 25.245 1.00 86.44 410 GLU A C 1
ATOM 3208 O O . GLU A 1 410 ? -34.833 5.891 25.341 1.00 86.44 410 GLU A O 1
ATOM 3213 N N . THR A 1 411 ? -33.190 6.976 24.269 1.00 85.38 411 THR A N 1
ATOM 3214 C CA . THR A 1 411 ? -33.054 6.047 23.142 1.00 85.38 411 THR A CA 1
ATOM 3215 C C . THR A 1 411 ? -31.903 5.047 23.286 1.00 85.38 411 THR A C 1
ATOM 3217 O O . THR A 1 411 ? -31.672 4.257 22.371 1.00 85.38 411 THR A O 1
ATOM 3220 N N . ILE A 1 412 ? -31.175 5.055 24.408 1.00 90.44 412 ILE A N 1
ATOM 3221 C CA . ILE A 1 412 ? -30.026 4.165 24.615 1.00 90.44 412 ILE A CA 1
ATOM 3222 C C . ILE A 1 412 ? -30.443 2.762 25.069 1.00 90.44 412 ILE A C 1
ATOM 3224 O O . ILE A 1 412 ? -31.351 2.592 25.881 1.00 90.44 412 ILE A O 1
ATOM 3228 N N . SER A 1 413 ? -29.712 1.742 24.624 1.00 94.12 413 SER A N 1
ATOM 3229 C CA . SER A 1 413 ? -29.589 0.479 25.360 1.00 94.12 413 SER A CA 1
ATOM 3230 C C . SER A 1 413 ? -28.287 0.485 26.167 1.00 94.12 413 SER A C 1
ATOM 3232 O O . SER A 1 413 ? -27.210 0.439 25.579 1.00 94.12 413 SER A O 1
ATOM 3234 N N . LEU A 1 414 ? -28.356 0.554 27.498 1.00 95.81 414 LEU A N 1
ATOM 3235 C CA . LEU A 1 414 ? -27.177 0.532 28.371 1.00 95.81 414 LEU A CA 1
ATOM 3236 C C . LEU A 1 414 ? -27.017 -0.843 29.026 1.00 95.81 414 LEU A C 1
ATOM 3238 O O . LEU A 1 414 ? -27.890 -1.305 29.759 1.00 95.81 414 LEU A O 1
ATOM 3242 N N . VAL A 1 415 ? -25.879 -1.489 28.786 1.00 96.50 415 VAL A N 1
ATOM 3243 C CA . VAL A 1 415 ? -25.540 -2.798 29.352 1.00 96.50 415 VAL A CA 1
ATOM 3244 C C . VAL A 1 415 ? -24.413 -2.635 30.368 1.00 96.50 415 VAL A C 1
ATOM 3246 O O . VAL A 1 415 ? -23.274 -2.371 29.999 1.00 96.50 415 VAL A O 1
ATOM 3249 N N . VAL A 1 416 ? -24.718 -2.799 31.649 1.00 96.38 416 VAL A N 1
ATOM 3250 C CA . VAL A 1 416 ? -23.737 -2.785 32.738 1.00 96.38 416 VAL A CA 1
ATOM 3251 C C . VAL A 1 416 ? -23.213 -4.206 32.963 1.00 96.38 416 VAL A C 1
ATOM 3253 O O . VAL A 1 416 ? -24.005 -5.141 33.076 1.00 96.38 416 VAL A O 1
ATOM 3256 N N . LEU A 1 417 ? -21.894 -4.379 33.030 1.00 95.19 417 LEU A N 1
ATOM 3257 C CA . LEU A 1 417 ? -21.223 -5.635 33.370 1.00 95.19 417 LEU A CA 1
ATOM 3258 C C . LEU A 1 417 ? -20.494 -5.466 34.707 1.00 95.19 417 LEU A C 1
ATOM 3260 O O . LEU A 1 417 ? -19.650 -4.579 34.828 1.00 95.19 417 LEU A O 1
ATOM 3264 N N . VAL A 1 418 ? -20.772 -6.356 35.663 1.00 94.38 418 VAL A N 1
ATOM 3265 C CA . VAL A 1 418 ? -20.132 -6.404 36.990 1.00 94.38 418 VAL A CA 1
ATOM 3266 C C . VAL A 1 418 ? -19.491 -7.770 37.260 1.00 94.38 418 VAL A C 1
ATOM 3268 O O . VAL A 1 418 ? -19.913 -8.791 36.708 1.00 94.38 418 VAL A O 1
ATOM 3271 N N . SER A 1 419 ? -18.463 -7.799 38.112 1.00 91.62 419 SER A N 1
ATOM 3272 C CA . SER A 1 419 ? -17.770 -9.019 38.556 1.00 91.62 419 SER A CA 1
ATOM 3273 C C . SER A 1 419 ? -17.065 -8.796 39.913 1.00 91.62 419 SER A C 1
ATOM 3275 O O . SER A 1 419 ? -15.837 -8.862 40.001 1.00 91.62 419 SER A O 1
ATOM 3277 N N . PRO A 1 420 ? -17.812 -8.473 40.985 1.00 83.38 420 PRO A N 1
ATOM 3278 C CA . PRO A 1 420 ? -17.238 -7.991 42.250 1.00 83.38 420 PRO A CA 1
ATOM 3279 C C . PRO A 1 420 ? -16.544 -9.082 43.079 1.00 83.38 420 PRO A C 1
ATOM 3281 O O . PRO A 1 420 ? -15.672 -8.783 43.892 1.00 83.38 420 PRO A O 1
ATOM 3284 N N . GLY A 1 421 ? -16.879 -10.358 42.862 1.00 83.00 421 GLY A N 1
ATOM 3285 C CA . GLY A 1 421 ? -16.364 -11.455 43.681 1.00 83.00 421 GLY A CA 1
ATOM 3286 C C . GLY A 1 421 ? -16.907 -11.398 45.114 1.00 83.00 421 GLY A C 1
ATOM 3287 O O . GLY A 1 421 ? -18.088 -11.135 45.327 1.00 83.00 421 GLY A O 1
ATOM 3288 N N . GLY A 1 422 ? -16.044 -11.657 46.100 1.00 75.06 422 GLY A N 1
ATOM 3289 C CA . GLY A 1 422 ? -16.402 -11.655 47.526 1.00 75.06 422 GLY A CA 1
ATOM 3290 C C . GLY A 1 422 ? -16.372 -10.296 48.247 1.00 75.06 422 GLY A C 1
ATOM 3291 O O . GLY A 1 422 ? -16.654 -10.263 49.445 1.00 75.06 422 GLY A O 1
ATOM 3292 N N . ALA A 1 423 ? -16.016 -9.199 47.571 1.00 76.31 423 ALA A N 1
ATOM 3293 C CA . ALA A 1 423 ? -15.913 -7.865 48.175 1.00 76.31 423 ALA A CA 1
ATOM 3294 C C . ALA A 1 423 ? -17.239 -7.083 48.099 1.00 76.31 42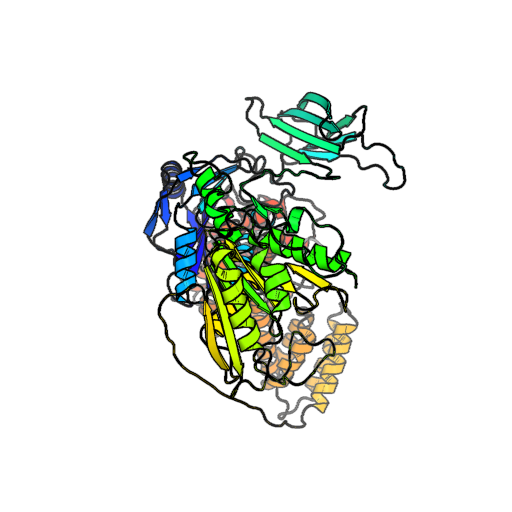3 ALA A C 1
ATOM 3296 O O . ALA A 1 423 ? -18.016 -7.272 47.164 1.00 76.31 423 ALA A O 1
ATOM 3297 N N . ASP A 1 424 ? -17.494 -6.184 49.054 1.00 80.06 424 ASP A N 1
ATOM 3298 C CA . ASP A 1 424 ? -18.592 -5.208 48.966 1.00 80.06 424 ASP A CA 1
ATOM 3299 C C . ASP A 1 424 ? -18.106 -3.919 48.262 1.00 80.06 424 ASP A C 1
ATOM 3301 O O . ASP A 1 424 ? -17.244 -3.227 48.807 1.00 80.06 424 ASP A O 1
ATOM 3305 N N . PRO A 1 425 ? -18.613 -3.576 47.060 1.00 80.31 425 PRO A N 1
ATOM 3306 C CA . PRO A 1 425 ? -18.163 -2.407 46.298 1.00 80.31 425 PRO A CA 1
ATOM 3307 C C . PRO A 1 425 ? -18.570 -1.057 46.904 1.00 80.31 425 PRO A C 1
ATOM 3309 O O . PRO A 1 425 ? -17.994 -0.036 46.533 1.00 80.31 425 PRO A O 1
ATOM 3312 N N . ASP A 1 426 ? -19.560 -1.040 47.803 1.00 81.44 426 ASP A N 1
ATOM 3313 C CA . ASP A 1 426 ? -20.066 0.177 48.449 1.00 81.44 426 ASP A CA 1
ATOM 3314 C C . ASP A 1 426 ? -19.432 0.413 49.843 1.00 81.44 426 ASP A C 1
ATOM 3316 O O . ASP A 1 426 ? -19.850 1.315 50.565 1.00 81.44 426 ASP A O 1
ATOM 3320 N N . ALA A 1 427 ? -18.444 -0.394 50.258 1.00 79.12 427 ALA A N 1
ATOM 3321 C CA . ALA A 1 427 ? -17.800 -0.268 51.569 1.00 79.12 427 ALA A CA 1
ATOM 3322 C C . ALA A 1 427 ? -16.757 0.868 51.638 1.00 79.12 427 ALA A C 1
ATOM 3324 O O . ALA A 1 427 ? -16.046 1.154 50.676 1.00 79.12 427 ALA A O 1
ATOM 3325 N N . ASP A 1 428 ? -16.606 1.472 52.822 1.00 71.31 428 ASP A N 1
ATOM 3326 C CA . ASP A 1 428 ? -15.631 2.548 53.080 1.00 71.31 428 ASP A CA 1
ATOM 3327 C C . ASP A 1 428 ? -14.195 2.064 53.332 1.00 71.31 428 ASP A C 1
ATOM 3329 O O . ASP A 1 428 ? -13.273 2.870 53.448 1.00 71.31 428 ASP A O 1
ATOM 3333 N N . THR A 1 429 ? -13.979 0.750 53.381 1.00 69.31 429 THR A N 1
ATOM 3334 C CA . THR A 1 429 ? -12.651 0.137 53.466 1.00 69.31 429 THR A CA 1
ATOM 3335 C C . THR A 1 429 ? -12.473 -0.911 52.376 1.00 69.31 429 THR A C 1
ATOM 3337 O O . THR A 1 429 ? -13.334 -1.767 52.163 1.00 69.31 429 THR A O 1
ATOM 3340 N N . VAL A 1 430 ? -11.335 -0.844 51.684 1.00 64.19 430 VAL A N 1
ATOM 3341 C CA . VAL A 1 430 ? -10.981 -1.750 50.581 1.00 64.19 430 VAL A CA 1
ATOM 3342 C C . VAL A 1 430 ? -10.948 -3.204 51.071 1.00 64.19 430 VAL A C 1
ATOM 3344 O O . VAL A 1 430 ? -10.604 -3.467 52.221 1.00 64.19 430 VAL A O 1
ATOM 3347 N N . ASP A 1 431 ? -11.344 -4.138 50.202 1.00 63.91 431 ASP A N 1
ATOM 3348 C CA . ASP A 1 431 ? -11.417 -5.584 50.462 1.00 63.91 431 ASP A CA 1
ATOM 3349 C C . ASP A 1 431 ? -12.323 -6.008 51.641 1.00 63.91 431 ASP A C 1
ATOM 3351 O O . ASP A 1 431 ? -12.223 -7.134 52.133 1.00 63.91 431 ASP A O 1
ATOM 3355 N N . THR A 1 432 ? -13.267 -5.153 52.063 1.00 68.69 432 THR A N 1
ATOM 3356 C CA . THR A 1 432 ? -14.316 -5.529 53.031 1.00 68.69 432 THR A CA 1
ATOM 3357 C C . THR A 1 432 ? -15.115 -6.735 52.510 1.00 68.69 432 THR A C 1
ATOM 3359 O O . THR A 1 432 ? -15.742 -6.627 51.448 1.00 68.69 432 THR A O 1
ATOM 3362 N N . PRO A 1 433 ? -15.151 -7.874 53.233 1.00 64.81 433 PRO A N 1
ATOM 3363 C CA . PRO A 1 433 ? -15.935 -9.036 52.824 1.00 64.81 433 PRO A CA 1
ATOM 3364 C C . PRO A 1 433 ? -17.434 -8.722 52.805 1.00 64.81 433 PRO A C 1
ATOM 3366 O O . PRO A 1 433 ? -17.964 -8.126 53.745 1.00 64.81 433 PRO A O 1
ATOM 3369 N N . ALA A 1 434 ? -18.133 -9.155 51.756 1.00 62.03 434 ALA A N 1
ATOM 3370 C CA . ALA A 1 434 ? -19.554 -8.879 51.576 1.00 62.03 434 ALA A CA 1
ATOM 3371 C C . ALA A 1 434 ? -20.426 -9.576 52.644 1.00 62.03 434 ALA A C 1
ATOM 3373 O O . ALA A 1 434 ? -20.770 -10.751 52.525 1.00 62.03 434 ALA A O 1
ATOM 3374 N N . ALA A 1 435 ? -20.819 -8.829 53.683 1.00 53.62 435 ALA A N 1
ATOM 3375 C CA . ALA A 1 435 ? -21.681 -9.309 54.772 1.00 53.62 435 ALA A CA 1
ATOM 3376 C C . ALA A 1 435 ? -23.140 -9.585 54.339 1.00 53.62 435 ALA A C 1
ATOM 3378 O O . ALA A 1 435 ? -23.890 -10.254 55.047 1.00 53.62 435 ALA A O 1
ATOM 3379 N N . ALA A 1 436 ? -23.535 -9.077 53.172 1.00 57.47 436 ALA A N 1
ATOM 338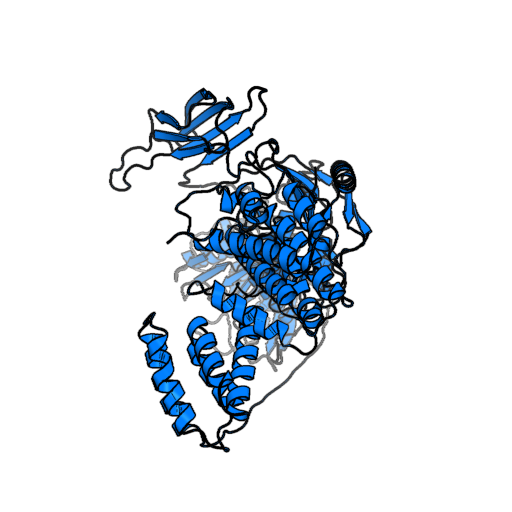0 C CA . ALA A 1 436 ? -24.776 -9.379 52.469 1.00 57.47 436 ALA A CA 1
ATOM 3381 C C . ALA A 1 436 ? -24.508 -9.366 50.954 1.00 57.47 436 ALA A C 1
ATOM 3383 O O . ALA A 1 436 ? -23.490 -8.833 50.508 1.00 57.47 436 ALA A O 1
ATOM 3384 N N . SER A 1 437 ? -25.426 -9.904 50.145 1.00 70.12 437 SER A N 1
ATOM 3385 C CA . SER A 1 437 ? -25.326 -9.804 48.683 1.00 70.12 437 SER A CA 1
ATOM 3386 C C . SER A 1 437 ? -25.433 -8.336 48.245 1.00 70.12 437 SER A C 1
ATOM 3388 O O . SER A 1 437 ? -26.516 -7.756 48.186 1.00 70.12 437 SER A O 1
ATOM 3390 N N . HIS A 1 438 ? -24.298 -7.718 47.919 1.00 79.94 438 HIS A N 1
ATOM 3391 C CA . HIS A 1 438 ? -24.244 -6.369 47.345 1.00 79.94 438 HIS A CA 1
ATOM 3392 C C . HIS A 1 438 ? -24.926 -6.309 45.964 1.00 79.94 438 HIS A C 1
ATOM 3394 O O . HIS A 1 438 ? -25.424 -5.260 45.563 1.00 79.94 438 HIS A O 1
ATOM 3400 N N . LEU A 1 439 ? -25.020 -7.445 45.258 1.00 85.06 439 LEU A N 1
ATOM 3401 C CA . LEU A 1 439 ? -25.802 -7.561 44.027 1.00 85.06 439 LEU A CA 1
ATOM 3402 C C . LEU A 1 439 ? -27.288 -7.343 44.317 1.00 85.06 439 LEU A C 1
ATOM 3404 O O . LEU A 1 439 ? -27.960 -6.668 43.546 1.00 85.06 439 LEU A O 1
ATOM 3408 N N . ASP A 1 440 ? -27.792 -7.843 45.447 1.00 85.69 440 ASP A N 1
ATOM 3409 C CA . ASP A 1 440 ? -29.188 -7.655 45.842 1.00 85.69 440 ASP A CA 1
ATOM 3410 C C . ASP A 1 440 ? -29.451 -6.179 46.184 1.00 85.69 440 ASP A C 1
ATOM 3412 O O . ASP A 1 440 ? -30.483 -5.649 45.773 1.00 85.69 440 ASP A O 1
ATOM 3416 N N . LYS A 1 441 ? -28.495 -5.483 46.833 1.00 87.12 441 LYS A N 1
ATOM 3417 C CA . LYS A 1 441 ? -28.548 -4.015 47.022 1.00 87.12 441 LYS A CA 1
ATOM 3418 C C . LYS A 1 441 ? -28.681 -3.300 45.671 1.00 87.12 441 LYS A C 1
ATOM 3420 O O . LYS A 1 441 ? -29.627 -2.546 45.464 1.00 87.12 441 LYS A O 1
ATOM 3425 N N . LEU A 1 442 ? -27.777 -3.589 44.729 1.00 89.75 442 LEU A N 1
ATOM 3426 C CA . LEU A 1 442 ? -27.763 -3.000 43.384 1.00 89.75 442 LEU A CA 1
ATOM 3427 C C . LEU A 1 442 ? -29.071 -3.275 42.618 1.00 89.75 442 LEU A C 1
ATOM 3429 O O . LEU A 1 442 ? -29.614 -2.380 41.972 1.00 89.75 442 LEU A O 1
ATOM 3433 N N . VAL A 1 443 ? -29.618 -4.489 42.729 1.00 89.81 443 VAL A N 1
ATOM 3434 C CA . VAL A 1 443 ? -30.907 -4.890 42.140 1.00 89.81 443 VAL A CA 1
ATOM 3435 C C . VAL A 1 443 ? -32.091 -4.165 42.800 1.00 89.81 443 VAL A C 1
ATOM 3437 O O . VAL A 1 443 ? -33.082 -3.892 42.120 1.00 89.81 443 VAL A O 1
ATOM 3440 N N . VAL A 1 444 ? -32.022 -3.840 44.095 1.00 89.25 444 VAL A N 1
ATOM 3441 C CA . VAL A 1 444 ? -33.025 -3.011 44.787 1.00 89.25 444 VAL A CA 1
ATOM 3442 C C . VAL A 1 444 ? -32.947 -1.559 44.310 1.00 89.25 444 VAL A C 1
ATOM 3444 O O . VAL A 1 444 ? -33.968 -1.032 43.874 1.00 89.25 444 VAL A O 1
ATOM 3447 N N . THR A 1 445 ? -31.762 -0.945 44.274 1.00 90.12 445 THR A N 1
ATOM 3448 C CA . THR A 1 445 ? -31.575 0.430 43.768 1.00 90.12 445 THR A CA 1
ATOM 3449 C C . THR A 1 445 ? -31.995 0.564 42.299 1.00 90.12 445 THR A C 1
ATOM 3451 O O . THR A 1 445 ? -32.664 1.526 41.924 1.00 90.12 445 THR A O 1
ATOM 3454 N N . ALA A 1 446 ? -31.698 -0.427 41.453 1.00 89.75 446 ALA A N 1
ATOM 3455 C CA . ALA A 1 446 ? -32.140 -0.423 40.057 1.00 89.75 446 ALA A CA 1
ATOM 3456 C C . ALA A 1 446 ? -33.675 -0.509 39.902 1.00 89.75 446 ALA A C 1
ATOM 3458 O O . ALA A 1 446 ? -34.225 0.019 38.937 1.00 89.75 446 ALA A O 1
ATOM 3459 N N . LYS A 1 447 ? -34.385 -1.127 40.860 1.00 88.56 447 LYS A N 1
ATOM 3460 C CA . LYS A 1 447 ? -35.859 -1.109 40.926 1.00 88.56 447 LYS A CA 1
ATOM 3461 C C . LYS A 1 447 ? -36.390 0.224 41.457 1.00 88.56 447 LYS A C 1
ATOM 3463 O O . LYS A 1 447 ? -37.313 0.765 40.858 1.00 88.56 447 LYS A O 1
ATOM 3468 N N . GLU A 1 448 ? -35.801 0.756 42.529 1.00 88.62 448 GLU A N 1
ATOM 3469 C CA . GLU A 1 448 ? -36.167 2.041 43.150 1.00 88.62 448 GLU A CA 1
ATOM 3470 C C . GLU A 1 448 ? -36.180 3.181 42.122 1.00 88.62 448 GLU A C 1
ATOM 3472 O O . GLU A 1 448 ? -37.168 3.899 41.995 1.00 88.62 448 GLU A O 1
ATOM 3477 N N . PHE A 1 449 ? -35.118 3.294 41.322 1.00 87.19 449 PHE A N 1
ATOM 3478 C CA . PHE A 1 449 ? -34.982 4.352 40.319 1.00 87.19 449 PHE A CA 1
ATOM 3479 C C . PHE A 1 449 ? -35.613 4.014 38.959 1.00 87.19 449 PHE A C 1
ATOM 3481 O O . PHE A 1 449 ? -35.480 4.805 38.030 1.00 87.19 449 PHE A O 1
ATOM 3488 N N . SER A 1 450 ? -36.301 2.875 38.807 1.00 84.88 450 SER A N 1
ATOM 3489 C CA . SER A 1 450 ? -36.689 2.333 37.491 1.00 84.88 450 SER A CA 1
ATOM 3490 C C . SER A 1 450 ? -37.542 3.270 36.622 1.00 84.88 450 SER A C 1
ATOM 3492 O O . SER A 1 450 ? -37.290 3.356 35.423 1.00 84.88 450 SER A O 1
ATOM 3494 N N . GLU A 1 451 ? -38.474 4.034 37.203 1.00 81.25 451 GLU A N 1
ATOM 3495 C CA . GLU A 1 451 ? -39.278 5.047 36.486 1.00 81.25 451 GLU A CA 1
ATOM 3496 C C . GLU A 1 451 ? -38.467 6.290 36.064 1.00 81.25 451 GLU A C 1
ATOM 3498 O O . GLU A 1 451 ? -38.859 7.039 35.165 1.00 81.25 451 GLU A O 1
ATOM 3503 N N . GLN A 1 452 ? -37.326 6.523 36.717 1.00 83.56 452 GLN A N 1
ATOM 3504 C CA . GLN A 1 452 ? -36.425 7.642 36.446 1.00 83.56 452 GLN A CA 1
ATOM 3505 C C . GLN A 1 452 ? -35.329 7.273 35.438 1.00 83.56 452 GLN A C 1
ATOM 3507 O O . GLN A 1 452 ? -34.685 8.173 34.903 1.00 83.56 452 GLN A O 1
ATOM 3512 N N . LEU A 1 453 ? -35.094 5.991 35.147 1.00 87.31 453 LEU A N 1
ATOM 3513 C CA . LEU A 1 453 ? -34.092 5.570 34.165 1.00 87.31 453 LEU A CA 1
ATOM 3514 C C . LEU A 1 453 ? -34.522 5.941 32.737 1.00 87.31 453 LEU A C 1
ATOM 3516 O O . LEU A 1 453 ? -35.686 5.806 32.364 1.00 87.31 453 LEU A O 1
ATOM 3520 N N . CYS A 1 454 ? -33.566 6.399 31.928 1.00 86.50 454 CYS A N 1
ATOM 3521 C CA . CYS A 1 454 ? -33.777 6.665 30.507 1.00 86.50 454 CYS A CA 1
ATOM 3522 C C . CYS A 1 454 ? -33.238 5.502 29.660 1.00 86.50 454 CYS A C 1
ATOM 3524 O O . CYS A 1 454 ? -32.130 5.019 29.892 1.00 86.50 454 CYS A O 1
ATOM 3526 N N . GLY A 1 455 ? -34.007 5.074 28.657 1.00 87.38 455 GLY A N 1
ATOM 3527 C CA . GLY A 1 455 ? -33.634 3.965 27.776 1.00 87.38 455 GLY A CA 1
ATOM 3528 C C . GLY A 1 455 ? -33.743 2.574 28.418 1.00 87.38 455 GLY A C 1
ATOM 3529 O O . GLY A 1 455 ? -34.271 2.396 29.515 1.00 87.38 455 GLY A O 1
ATOM 3530 N N . ARG A 1 456 ? -33.257 1.554 27.702 1.00 91.06 456 ARG A N 1
ATOM 3531 C CA . ARG A 1 456 ? -33.285 0.146 28.133 1.00 91.06 456 ARG A CA 1
ATOM 3532 C C . ARG A 1 456 ? -31.998 -0.198 28.874 1.00 91.06 456 ARG A C 1
ATOM 3534 O O . ARG A 1 456 ? -30.962 -0.397 28.237 1.00 91.06 456 ARG A O 1
ATOM 3541 N N . ILE A 1 457 ? -32.067 -0.319 30.196 1.00 93.50 457 ILE A N 1
ATOM 3542 C CA . ILE A 1 457 ? -30.903 -0.628 31.038 1.00 93.50 457 ILE A CA 1
ATOM 3543 C C . ILE A 1 457 ? -30.914 -2.110 31.441 1.00 93.50 457 ILE A C 1
ATOM 3545 O O . ILE A 1 457 ? -31.964 -2.699 31.702 1.00 93.50 457 ILE A O 1
ATOM 3549 N N . SER A 1 458 ? -29.748 -2.754 31.455 1.00 94.81 458 SER A N 1
ATOM 3550 C CA . SER A 1 458 ? -29.578 -4.165 31.834 1.00 94.81 458 SER A CA 1
ATOM 3551 C C . SER A 1 458 ? -28.259 -4.372 32.574 1.00 94.81 458 SER A C 1
ATOM 3553 O O . SER A 1 458 ? -27.240 -3.838 32.152 1.00 94.81 458 SER A O 1
ATOM 3555 N N . VAL A 1 459 ? -28.263 -5.155 33.652 1.00 94.81 459 VAL A N 1
ATOM 3556 C CA . VAL A 1 459 ? -27.112 -5.409 34.530 1.00 94.81 459 VAL A CA 1
ATOM 3557 C C . VAL A 1 459 ? -26.792 -6.904 34.531 1.00 94.81 459 VAL A C 1
ATOM 3559 O O . VAL A 1 459 ? -27.611 -7.729 34.942 1.00 94.81 459 VAL A O 1
ATOM 3562 N N . TYR A 1 460 ? -25.588 -7.251 34.084 1.00 94.06 460 TYR A N 1
ATOM 3563 C CA . TYR A 1 460 ? -25.079 -8.616 33.979 1.00 94.06 460 TYR A CA 1
ATOM 3564 C C . TYR A 1 460 ? -23.947 -8.851 34.984 1.00 94.06 460 TYR A C 1
ATOM 3566 O O . TYR A 1 460 ? -22.962 -8.117 35.000 1.00 94.06 460 TYR A O 1
ATOM 3574 N N . HIS A 1 461 ? -24.050 -9.918 35.773 1.00 92.44 461 HIS A N 1
ATOM 3575 C CA . HIS A 1 461 ? -22.953 -10.438 36.582 1.00 92.44 461 HIS A CA 1
ATOM 3576 C C . HIS A 1 461 ? -22.203 -11.520 35.794 1.00 92.44 461 HIS A C 1
ATOM 3578 O O . HIS A 1 461 ? -22.763 -12.584 35.504 1.00 92.44 461 HIS A O 1
ATOM 3584 N N . VAL A 1 462 ? -20.934 -11.251 35.475 1.00 91.44 462 VAL A N 1
ATOM 3585 C CA . VAL A 1 462 ? -19.986 -12.234 34.932 1.00 91.44 462 VAL A CA 1
ATOM 3586 C C . VAL A 1 462 ? -19.276 -12.917 36.101 1.00 91.44 462 VAL A C 1
ATOM 3588 O O . VAL A 1 462 ? -18.485 -12.291 36.806 1.00 91.44 462 VAL A O 1
ATOM 3591 N N . LYS A 1 463 ? -19.554 -14.200 36.316 1.00 89.25 463 LYS A N 1
ATOM 3592 C CA . LYS A 1 463 ? -18.955 -15.026 37.373 1.00 89.25 463 LYS A CA 1
ATOM 3593 C C . LYS A 1 463 ? -17.755 -15.786 36.833 1.00 89.25 463 LYS A C 1
ATOM 3595 O O . LYS A 1 463 ? -17.789 -16.229 35.690 1.00 89.25 463 LYS A O 1
ATOM 3600 N N . ARG A 1 464 ? -16.745 -16.031 37.671 1.00 86.31 464 ARG A N 1
ATOM 3601 C CA . ARG A 1 464 ? -15.669 -16.995 37.398 1.00 86.31 464 ARG A CA 1
ATOM 3602 C C . ARG A 1 464 ? -15.785 -18.174 38.357 1.00 86.31 464 ARG A C 1
ATOM 3604 O O . ARG A 1 464 ? -15.676 -17.987 39.567 1.00 86.31 464 ARG A O 1
ATOM 3611 N N . GLY A 1 465 ? -16.000 -19.376 37.823 1.00 82.56 465 GLY A N 1
ATOM 3612 C CA . GLY A 1 465 ? -16.372 -20.541 38.631 1.00 82.56 465 GLY A CA 1
ATOM 3613 C C . GLY A 1 465 ? -17.683 -20.309 39.395 1.00 82.56 465 GLY A C 1
ATOM 3614 O O . GLY A 1 465 ? -18.703 -19.985 38.792 1.00 82.56 465 GLY A O 1
ATOM 3615 N N . ASP A 1 466 ? -17.636 -20.437 40.720 1.00 77.50 466 ASP A N 1
ATOM 3616 C CA . ASP A 1 466 ? -18.751 -20.165 41.643 1.00 77.50 466 ASP A CA 1
ATOM 3617 C C . ASP A 1 466 ? -19.168 -18.678 41.708 1.00 77.50 466 ASP A C 1
ATOM 3619 O O . ASP A 1 466 ? -20.304 -18.364 42.068 1.00 77.50 466 ASP A O 1
ATOM 3623 N N . GLY A 1 467 ? -18.274 -17.765 41.317 1.00 75.81 467 GLY A N 1
ATOM 3624 C CA . GLY A 1 467 ? -18.453 -16.318 41.438 1.00 75.81 467 GLY A CA 1
ATOM 3625 C C . GLY A 1 467 ? -17.771 -15.695 42.659 1.00 75.81 467 GLY A C 1
ATOM 3626 O O . GLY A 1 467 ? -17.843 -14.482 42.812 1.00 75.81 467 GLY A O 1
ATOM 3627 N N . ALA A 1 468 ? -17.052 -16.463 43.487 1.00 75.38 468 ALA A N 1
ATOM 3628 C CA . ALA A 1 468 ? -16.250 -15.914 44.587 1.00 75.38 468 ALA A CA 1
ATOM 3629 C C . ALA A 1 468 ? -15.018 -15.127 44.088 1.00 75.38 468 ALA A C 1
ATOM 3631 O O . ALA A 1 468 ? -14.435 -14.330 44.824 1.00 75.38 468 ALA A O 1
ATOM 3632 N N . LYS A 1 469 ? -14.616 -15.341 42.827 1.00 81.38 469 LYS A N 1
ATOM 3633 C CA . LYS A 1 469 ? -13.487 -14.674 42.162 1.00 81.38 469 LYS A CA 1
ATOM 3634 C C . LYS A 1 469 ? -13.970 -13.819 40.994 1.00 81.38 469 LYS A C 1
ATOM 3636 O O . LYS A 1 469 ? -14.872 -14.220 40.260 1.00 81.38 469 LYS A O 1
ATOM 3641 N N . GLN A 1 470 ? -13.300 -12.688 40.778 1.00 85.50 470 GLN A N 1
ATOM 3642 C CA . GLN A 1 470 ? -13.549 -11.824 39.623 1.00 85.50 470 GLN A CA 1
ATOM 3643 C C . GLN A 1 470 ? -13.206 -12.543 38.305 1.00 85.50 470 GLN A C 1
ATOM 3645 O O . GLN A 1 470 ? -12.219 -13.289 38.212 1.00 85.50 470 GLN A O 1
ATOM 3650 N N . ALA A 1 471 ? -14.022 -12.303 37.280 1.00 87.31 471 ALA A N 1
ATOM 3651 C CA . ALA A 1 471 ? -13.805 -12.755 35.909 1.00 87.31 471 ALA A CA 1
ATOM 3652 C C . ALA A 1 471 ? -12.892 -11.795 35.132 1.00 87.31 471 ALA A C 1
ATOM 3654 O O . ALA A 1 471 ? -11.938 -12.238 34.491 1.00 87.31 471 ALA A O 1
ATOM 3655 N N . PHE A 1 472 ? -13.152 -10.493 35.250 1.00 90.69 472 PHE A N 1
ATOM 3656 C CA . PHE A 1 472 ? -12.394 -9.405 34.632 1.00 90.69 472 PHE A CA 1
ATOM 3657 C C . PHE A 1 472 ? -12.006 -8.357 35.686 1.00 90.69 472 PHE A C 1
ATOM 3659 O O . PHE A 1 472 ? -12.647 -8.259 36.733 1.00 90.69 472 PHE A O 1
ATOM 3666 N N . HIS A 1 473 ? -10.959 -7.579 35.405 1.00 89.25 473 HIS A N 1
ATOM 3667 C CA . HIS A 1 473 ? -10.544 -6.432 36.234 1.00 89.25 473 HIS A CA 1
ATOM 3668 C C . HIS A 1 473 ? -10.631 -5.099 35.470 1.00 89.25 473 HIS A C 1
ATOM 3670 O O . HIS A 1 473 ? -10.477 -4.029 36.059 1.00 89.25 473 HIS A O 1
ATOM 3676 N N . ASP A 1 474 ? -10.854 -5.186 34.161 1.00 91.06 474 ASP A N 1
ATOM 3677 C CA . ASP A 1 474 ? -10.834 -4.103 33.187 1.00 91.06 474 ASP A CA 1
ATOM 3678 C C . ASP A 1 474 ? -12.063 -3.201 33.337 1.00 91.06 474 ASP A C 1
ATOM 3680 O O . ASP A 1 474 ? -13.128 -3.650 33.770 1.00 91.06 474 ASP A O 1
ATOM 3684 N N . ARG A 1 475 ? -11.919 -1.917 32.994 1.00 94.75 475 ARG A N 1
ATOM 3685 C CA . ARG A 1 475 ? -12.966 -0.910 33.210 1.00 94.75 475 ARG A CA 1
ATOM 3686 C C . ARG A 1 475 ? -13.138 -0.045 31.976 1.00 94.75 475 ARG A C 1
ATOM 3688 O O . ARG A 1 475 ? -12.203 0.640 31.565 1.00 94.75 475 ARG A O 1
ATOM 3695 N N . TYR A 1 476 ? -14.327 -0.082 31.386 1.00 97.38 476 TYR A N 1
ATOM 3696 C CA . TYR A 1 476 ? -14.596 0.540 30.095 1.00 97.38 476 TYR A CA 1
ATOM 3697 C C . TYR A 1 476 ? -15.952 1.231 30.051 1.00 97.38 476 TYR A C 1
ATOM 3699 O O . TYR A 1 476 ? -16.963 0.643 30.433 1.00 97.38 476 TYR A O 1
ATOM 3707 N N . LEU A 1 477 ? -15.993 2.410 29.433 1.00 97.69 477 LEU A N 1
ATOM 3708 C CA . LEU A 1 477 ? -17.198 2.894 28.766 1.00 97.69 477 LEU A CA 1
ATOM 3709 C C . LEU A 1 477 ? -17.044 2.660 27.259 1.00 97.69 477 LEU A C 1
ATOM 3711 O O . LEU A 1 477 ? -16.210 3.286 26.611 1.00 97.69 477 LEU A O 1
ATOM 3715 N N . CYS A 1 478 ? -17.856 1.769 26.694 1.00 97.62 478 CYS A N 1
ATOM 3716 C CA . CYS A 1 478 ? -17.966 1.554 25.253 1.00 97.62 478 CYS A CA 1
ATOM 3717 C C . CYS A 1 478 ? -19.291 2.143 24.758 1.00 97.62 478 CYS A C 1
ATOM 3719 O O . CYS A 1 478 ? -20.345 1.723 25.229 1.00 97.62 478 CYS A O 1
ATOM 3721 N N . THR A 1 479 ? -19.270 3.079 23.810 1.00 96.44 479 THR A N 1
ATOM 3722 C CA . THR A 1 479 ? -20.478 3.616 23.159 1.00 96.44 479 THR A CA 1
ATOM 3723 C C . THR A 1 479 ? -20.552 3.169 21.701 1.00 96.44 479 THR A C 1
ATOM 3725 O O . THR A 1 479 ? -19.543 3.115 21.003 1.00 96.44 479 THR A O 1
ATOM 3728 N N . LEU A 1 480 ? -21.758 2.843 21.235 1.00 93.25 480 LEU A N 1
ATOM 3729 C CA . LEU A 1 480 ? -22.077 2.485 19.854 1.00 93.25 480 LEU A CA 1
ATOM 3730 C C . LEU A 1 480 ? -22.964 3.563 19.231 1.00 93.25 480 LEU A C 1
ATOM 3732 O O . LEU A 1 480 ? -24.015 3.912 19.781 1.00 93.25 480 LEU A O 1
ATOM 3736 N N . ASN A 1 481 ? -22.571 4.048 18.054 1.00 88.19 481 ASN A N 1
ATOM 3737 C CA . ASN A 1 481 ? -23.404 4.948 17.257 1.00 88.19 481 ASN A CA 1
ATOM 3738 C C . ASN A 1 481 ? -24.518 4.193 16.486 1.00 88.19 481 ASN A C 1
ATOM 3740 O O . ASN A 1 481 ? -24.562 2.963 16.476 1.00 88.19 481 ASN A O 1
ATOM 3744 N N . GLN A 1 482 ? -25.386 4.928 15.780 1.00 81.31 482 GLN A N 1
ATOM 3745 C CA . GLN A 1 482 ? -26.439 4.389 14.896 1.00 81.31 482 GLN A CA 1
ATOM 3746 C C . GLN A 1 482 ? -25.950 3.363 13.852 1.00 81.31 482 GLN A C 1
ATOM 3748 O O . GLN A 1 482 ? -26.710 2.477 13.473 1.00 81.31 482 GLN A O 1
ATOM 3753 N N . LYS A 1 483 ? -24.693 3.459 13.393 1.00 78.50 483 LYS A N 1
ATOM 3754 C CA . LYS A 1 483 ? -24.052 2.515 12.458 1.00 78.50 483 LYS A CA 1
ATOM 3755 C C . LYS A 1 483 ? -23.349 1.342 13.168 1.00 78.50 483 LYS A C 1
ATOM 3757 O O . LYS A 1 483 ? -22.626 0.585 12.528 1.00 78.50 483 LYS A O 1
ATOM 3762 N N . GLY A 1 484 ? -23.516 1.192 14.484 1.00 86.50 484 GLY A N 1
ATOM 3763 C CA . GLY A 1 484 ? -22.870 0.145 15.278 1.00 86.50 484 GLY A CA 1
ATOM 3764 C C . GLY A 1 484 ? -21.359 0.327 15.461 1.00 86.50 484 GLY A C 1
ATOM 3765 O O . GLY A 1 484 ? -20.680 -0.633 15.807 1.00 86.50 484 GLY A O 1
ATOM 3766 N N . THR A 1 485 ? -20.807 1.523 15.228 1.00 87.94 485 THR A N 1
ATOM 3767 C CA . THR A 1 485 ? -19.370 1.785 15.404 1.00 87.94 485 THR A CA 1
ATOM 3768 C C . THR A 1 485 ? -19.027 2.000 16.887 1.00 87.94 485 THR A C 1
ATOM 3770 O O . THR A 1 485 ? -19.604 2.916 17.481 1.00 87.94 485 THR A O 1
ATOM 3773 N N . PRO A 1 486 ? -18.090 1.235 17.486 1.00 93.19 486 PRO A N 1
ATOM 3774 C CA . PRO A 1 486 ? -17.692 1.382 18.882 1.00 93.19 486 PRO A CA 1
ATOM 3775 C C . PRO A 1 486 ? -16.624 2.459 19.074 1.00 93.19 486 PRO A C 1
ATOM 3777 O O . PRO A 1 486 ? -15.585 2.429 18.412 1.00 93.19 486 PRO A O 1
ATOM 3780 N N . THR A 1 487 ? -16.845 3.366 20.023 1.00 95.00 487 THR A N 1
ATOM 3781 C CA . THR A 1 487 ? -15.809 4.192 20.668 1.00 95.00 487 THR A CA 1
ATOM 3782 C C . THR A 1 487 ? -15.626 3.669 22.092 1.00 95.00 487 THR A C 1
ATOM 3784 O O . THR A 1 487 ? -16.620 3.429 22.778 1.00 95.00 487 THR A O 1
ATOM 3787 N N . VAL A 1 488 ? -14.389 3.460 22.545 1.00 97.06 488 VAL A N 1
ATOM 3788 C CA . VAL A 1 488 ? -14.102 2.910 23.879 1.00 97.06 488 VAL A CA 1
ATOM 3789 C C . VAL A 1 488 ? -13.204 3.842 24.677 1.00 97.06 488 VAL A C 1
ATOM 3791 O O . VAL A 1 488 ? -12.201 4.333 24.174 1.00 97.06 488 VAL A O 1
ATOM 3794 N N . TYR A 1 489 ? -13.542 4.016 25.950 1.00 97.75 489 TYR A N 1
ATOM 3795 C CA . TYR A 1 489 ? -12.749 4.720 26.947 1.00 97.75 489 TYR A CA 1
ATOM 3796 C C . TYR A 1 489 ? -12.335 3.747 28.050 1.00 97.75 489 TYR A C 1
ATOM 3798 O O . TYR A 1 489 ? -13.198 3.119 28.663 1.00 97.75 489 TYR A O 1
ATOM 3806 N N . LEU A 1 490 ? -11.032 3.629 28.304 1.00 96.81 490 LEU A N 1
ATOM 3807 C CA . LEU A 1 490 ? -10.468 2.945 29.469 1.00 96.81 490 LEU A CA 1
ATOM 3808 C C . LEU A 1 490 ? -10.563 3.862 30.696 1.00 96.81 490 LEU A C 1
ATOM 3810 O O . LEU A 1 490 ? -10.247 5.050 30.606 1.00 96.81 490 LEU A O 1
ATOM 3814 N N . LEU A 1 491 ? -10.973 3.298 31.832 1.00 96.25 491 LEU A N 1
ATOM 3815 C CA . LEU A 1 491 ? -11.091 3.975 33.127 1.00 96.25 491 LEU A CA 1
ATOM 3816 C C . LEU A 1 491 ? -10.073 3.369 34.108 1.00 96.25 491 LEU A C 1
ATOM 3818 O O . LEU A 1 491 ? -9.935 2.147 34.164 1.00 96.25 491 LEU A O 1
ATOM 3822 N N . SER A 1 492 ? -9.361 4.177 34.899 1.00 93.12 492 SER A N 1
ATOM 3823 C CA . SER A 1 492 ? -8.359 3.631 35.833 1.00 93.12 492 SER A CA 1
ATOM 3824 C C . SER A 1 492 ? -8.993 2.886 37.015 1.00 93.12 492 SER A C 1
ATOM 3826 O O . SER A 1 492 ? -8.615 1.751 37.316 1.00 93.12 492 SER A O 1
ATOM 3828 N N . ASN A 1 493 ? -9.994 3.497 37.656 1.00 90.44 493 ASN A N 1
ATOM 3829 C CA . ASN A 1 493 ? -10.582 3.034 38.918 1.00 90.44 493 ASN A CA 1
ATOM 3830 C C . ASN A 1 493 ? -12.056 2.643 38.719 1.00 90.44 493 ASN A C 1
ATOM 3832 O O . ASN A 1 493 ? -12.646 2.911 37.673 1.00 90.44 493 ASN A O 1
ATOM 3836 N N . SER A 1 494 ? -12.670 2.029 39.735 1.00 89.75 494 SER A N 1
ATOM 3837 C CA . SER A 1 494 ? -14.123 1.809 39.747 1.00 89.75 494 SER A CA 1
ATOM 3838 C C . SER A 1 494 ? -14.885 3.120 39.943 1.00 89.75 494 SER A C 1
ATOM 3840 O O . SER A 1 494 ? -14.442 4.011 40.670 1.00 89.75 494 SER A O 1
ATOM 3842 N N . LEU A 1 495 ? -16.063 3.213 39.332 1.00 91.00 495 LEU A N 1
ATOM 3843 C CA . LEU A 1 495 ? -16.965 4.355 39.421 1.00 91.00 495 LEU A CA 1
ATOM 3844 C C . LEU A 1 495 ? -17.662 4.502 40.788 1.00 91.00 495 LEU A C 1
ATOM 3846 O O . LEU A 1 495 ? -18.210 5.568 41.062 1.00 91.00 495 LEU A O 1
ATOM 3850 N N . SER A 1 496 ? -17.614 3.487 41.659 1.00 85.19 496 SER A N 1
ATOM 3851 C CA . SER A 1 496 ? -18.241 3.511 42.996 1.00 85.19 496 SER A CA 1
ATOM 3852 C C . SER A 1 496 ? -17.649 4.569 43.924 1.00 85.19 496 SER A C 1
ATOM 3854 O O . SER A 1 496 ? -18.385 5.267 44.620 1.00 85.19 496 SER A O 1
ATOM 3856 N N . LYS A 1 497 ? -16.329 4.771 43.856 1.00 80.94 497 LYS A N 1
ATOM 3857 C CA . LYS A 1 497 ? -15.637 5.906 44.490 1.00 80.94 497 LYS A CA 1
ATOM 3858 C C . LYS A 1 497 ? -15.046 6.878 43.452 1.00 80.94 497 LYS A C 1
ATOM 3860 O O . LYS A 1 497 ? -14.859 8.052 43.761 1.00 80.94 497 LYS A O 1
ATOM 3865 N N . ALA A 1 498 ? -14.839 6.439 42.204 1.00 84.81 498 ALA A N 1
ATOM 3866 C CA . ALA A 1 498 ? -14.359 7.234 41.069 1.00 84.81 498 ALA A CA 1
ATOM 3867 C C . ALA A 1 498 ? -13.095 8.057 41.393 1.00 84.81 498 ALA A C 1
ATOM 3869 O O . ALA A 1 498 ? -12.015 7.478 41.527 1.00 84.81 498 ALA A O 1
ATOM 3870 N N . ALA A 1 499 ? -13.242 9.381 41.511 1.00 86.62 499 ALA A N 1
ATOM 3871 C CA . ALA A 1 499 ? -12.178 10.337 41.822 1.00 86.62 499 ALA A CA 1
ATOM 3872 C C . ALA A 1 499 ? -12.203 10.844 43.284 1.00 86.62 499 ALA A C 1
ATOM 3874 O O . ALA A 1 499 ? -11.588 11.857 43.593 1.00 86.62 499 ALA A O 1
ATOM 3875 N N . GLY A 1 500 ? -12.937 10.185 44.189 1.00 83.69 500 GLY A N 1
ATOM 3876 C CA . GLY A 1 500 ? -12.947 10.529 45.615 1.00 83.69 500 GLY A CA 1
ATOM 3877 C C . GLY A 1 500 ? -11.643 10.117 46.304 1.00 83.69 500 GLY A C 1
ATOM 3878 O O . GLY A 1 500 ? -10.788 10.954 46.602 1.00 83.69 500 GLY A O 1
ATOM 3879 N N . ASP A 1 501 ? -11.470 8.810 46.508 1.00 82.88 501 ASP A N 1
ATOM 3880 C CA . ASP A 1 501 ? -10.372 8.245 47.312 1.00 82.88 501 ASP A CA 1
ATOM 3881 C C . ASP A 1 501 ? -9.024 8.179 46.570 1.00 82.88 501 ASP A C 1
ATOM 3883 O O . ASP A 1 501 ? -7.972 8.097 47.204 1.00 82.88 501 ASP A O 1
ATOM 3887 N N . TRP A 1 502 ? -9.049 8.213 45.231 1.00 87.31 502 TRP A N 1
ATOM 3888 C CA . TRP A 1 502 ? -7.861 8.157 44.372 1.00 87.31 502 TRP A CA 1
ATOM 3889 C C . TRP A 1 502 ? -8.020 9.048 43.130 1.00 87.31 502 TRP A C 1
ATOM 3891 O O . TRP A 1 502 ? -9.139 9.177 42.629 1.00 87.31 502 TRP A O 1
ATOM 3901 N N . PRO A 1 503 ? -6.927 9.587 42.549 1.00 91.06 503 PRO A N 1
ATOM 3902 C CA . PRO A 1 503 ? -6.961 10.222 41.231 1.00 91.06 503 PRO A CA 1
ATOM 3903 C C . PRO A 1 503 ? -7.522 9.285 40.153 1.00 91.06 503 PRO A C 1
ATOM 3905 O O . PRO A 1 503 ? -7.236 8.084 40.154 1.00 91.06 503 PRO A O 1
ATOM 3908 N N . PHE A 1 504 ? -8.295 9.834 39.218 1.00 94.81 504 PHE A N 1
ATOM 3909 C CA . PHE A 1 504 ? -9.013 9.083 38.189 1.00 94.81 504 PHE A CA 1
ATOM 3910 C C . PHE A 1 504 ? -8.513 9.464 36.794 1.00 94.81 504 PHE A C 1
ATOM 3912 O O . PHE A 1 504 ? -8.514 10.638 36.419 1.00 94.81 504 PHE A O 1
ATOM 3919 N N . ALA A 1 505 ? -8.102 8.467 36.011 1.00 95.75 505 ALA A N 1
ATOM 3920 C CA . ALA A 1 505 ? -7.655 8.652 34.636 1.00 95.75 505 ALA A CA 1
ATOM 3921 C C . ALA A 1 505 ? -8.639 8.024 33.643 1.00 95.75 505 ALA A C 1
ATOM 3923 O O . ALA A 1 505 ? -9.166 6.932 33.865 1.00 95.75 505 ALA A O 1
ATOM 3924 N N . ILE A 1 506 ? -8.847 8.725 32.530 1.00 96.62 506 ILE A N 1
ATOM 3925 C CA . ILE A 1 506 ? -9.699 8.324 31.409 1.00 96.62 506 ILE A CA 1
ATOM 3926 C C . ILE A 1 506 ? -8.857 8.413 30.139 1.00 96.62 506 ILE A C 1
ATOM 3928 O O . ILE A 1 506 ? -8.201 9.433 29.926 1.00 96.62 506 ILE A O 1
ATOM 3932 N N . SER A 1 507 ? -8.897 7.385 29.291 1.00 96.50 507 SER A N 1
ATOM 3933 C CA . SER A 1 507 ? -8.172 7.357 28.015 1.00 96.50 507 SER A CA 1
ATOM 3934 C C . SER A 1 507 ? -9.035 6.766 26.898 1.00 96.50 507 SER A C 1
ATOM 3936 O O . SER A 1 507 ? -9.498 5.629 27.005 1.00 96.50 507 SER A O 1
ATOM 3938 N N . GLU A 1 508 ? -9.281 7.534 25.835 1.00 96.00 508 GLU A N 1
ATOM 3939 C CA . GLU A 1 508 ? -9.931 7.042 24.615 1.00 96.00 508 GLU A CA 1
ATOM 3940 C C . GLU A 1 508 ? -9.001 6.079 23.868 1.00 96.00 508 GLU A C 1
ATOM 3942 O O . GLU A 1 508 ? -7.855 6.408 23.563 1.00 96.00 508 GLU A O 1
ATOM 3947 N N . LEU A 1 509 ? -9.507 4.892 23.545 1.00 94.00 509 LEU A N 1
ATOM 3948 C CA . LEU A 1 509 ? -8.804 3.909 22.732 1.00 94.00 509 LEU A CA 1
ATOM 3949 C C . LEU A 1 509 ? -9.018 4.207 21.245 1.00 94.00 509 LEU A C 1
ATOM 3951 O O . LEU A 1 509 ? -10.085 4.668 20.838 1.00 94.00 509 LEU A O 1
ATOM 3955 N N . ASP A 1 510 ? -8.029 3.877 20.413 1.00 90.06 510 ASP A N 1
ATOM 3956 C CA . ASP A 1 510 ? -8.148 4.023 18.961 1.00 90.06 510 ASP A CA 1
ATOM 3957 C C . ASP A 1 510 ? -9.302 3.166 18.401 1.00 90.06 510 ASP A C 1
ATOM 3959 O O . ASP A 1 510 ? -9.853 2.300 19.086 1.00 90.06 510 ASP A O 1
ATOM 3963 N N . ARG A 1 511 ? -9.700 3.381 17.141 1.00 88.75 511 ARG A N 1
ATOM 3964 C CA . ARG A 1 511 ? -10.859 2.672 16.570 1.00 88.75 511 ARG A CA 1
ATOM 3965 C C . ARG A 1 511 ? -10.647 1.155 16.479 1.00 88.75 511 ARG A C 1
ATOM 3967 O O . ARG A 1 511 ? -11.606 0.415 16.685 1.00 88.75 511 ARG A O 1
ATOM 3974 N N . VAL A 1 512 ? -9.430 0.684 16.212 1.00 86.31 512 VAL A N 1
ATOM 3975 C CA . VAL A 1 512 ? -9.109 -0.750 16.115 1.00 86.31 512 VAL A CA 1
ATOM 3976 C C . VAL A 1 512 ? -9.146 -1.387 17.503 1.00 86.31 512 VAL A C 1
ATOM 3978 O O . VAL A 1 512 ? -9.798 -2.414 17.696 1.00 86.31 512 VAL A O 1
ATOM 3981 N N . SER A 1 513 ? -8.539 -0.743 18.501 1.00 90.81 513 SER A N 1
ATOM 3982 C CA . SER A 1 513 ? -8.651 -1.157 19.905 1.00 90.81 513 SER A CA 1
ATOM 3983 C C . SER A 1 513 ? -10.093 -1.082 20.419 1.00 90.81 513 SER A C 1
ATOM 3985 O O . SER A 1 513 ? -10.523 -1.965 21.158 1.00 90.81 513 SER A O 1
ATOM 3987 N N . SER A 1 514 ? -10.881 -0.098 19.978 1.00 93.50 514 SER A N 1
ATOM 3988 C CA . SER A 1 514 ? -12.306 0.024 20.307 1.00 93.50 514 SER A CA 1
ATOM 3989 C C . SER A 1 514 ? -13.137 -1.129 19.735 1.00 93.50 514 SER A C 1
ATOM 3991 O O . SER A 1 514 ? -13.981 -1.675 20.445 1.00 93.50 514 SER A O 1
ATOM 3993 N N . TRP A 1 515 ? -12.880 -1.556 18.491 1.00 89.62 515 TRP A N 1
ATOM 3994 C CA . TRP A 1 515 ? -13.493 -2.764 17.921 1.00 89.62 515 TRP A CA 1
ATOM 3995 C C . TRP A 1 515 ? -13.078 -4.028 18.684 1.00 89.62 515 TRP A C 1
ATOM 3997 O O . TRP A 1 515 ? -13.940 -4.828 19.044 1.00 89.62 515 TRP A O 1
ATOM 4007 N N . ARG A 1 516 ? -11.790 -4.180 19.017 1.00 89.88 516 ARG A N 1
ATOM 4008 C CA . ARG A 1 516 ? -11.279 -5.322 19.798 1.00 89.88 516 ARG A CA 1
ATOM 4009 C C . ARG A 1 516 ? -11.886 -5.402 21.201 1.00 89.88 516 ARG A C 1
ATOM 4011 O O . ARG A 1 516 ? -12.323 -6.476 21.610 1.00 89.88 516 ARG A O 1
ATOM 4018 N N . VAL A 1 517 ? -11.977 -4.283 21.924 1.00 93.44 517 VAL A N 1
ATOM 4019 C CA . VAL A 1 517 ? -12.621 -4.245 23.248 1.00 93.44 517 VAL A CA 1
ATOM 4020 C C . VAL A 1 517 ? -14.135 -4.442 23.132 1.00 93.44 517 VAL A C 1
ATOM 4022 O O . VAL A 1 517 ? -14.709 -5.147 23.958 1.00 93.44 517 VAL A O 1
ATOM 4025 N N . HIS A 1 518 ? -14.798 -3.935 22.087 1.00 94.19 518 HIS A N 1
ATOM 4026 C CA . HIS A 1 518 ? -16.208 -4.256 21.854 1.00 94.19 518 HIS A CA 1
ATOM 4027 C C . HIS A 1 518 ? -16.424 -5.767 21.639 1.00 94.19 518 HIS A C 1
ATOM 4029 O O . HIS A 1 518 ? -17.318 -6.344 22.265 1.00 94.19 518 HIS A O 1
ATOM 4035 N N . SER A 1 519 ? -15.576 -6.425 20.841 1.00 89.50 519 SER A N 1
ATOM 4036 C CA . SER A 1 519 ? -15.589 -7.884 20.668 1.00 89.50 519 SER A CA 1
ATOM 4037 C C . SER A 1 519 ? -15.312 -8.636 21.973 1.00 89.50 519 SER A C 1
ATOM 4039 O O . SER A 1 519 ? -16.014 -9.600 22.268 1.00 89.50 519 SER A O 1
ATOM 4041 N N . TYR A 1 520 ? -14.376 -8.172 22.808 1.00 92.00 520 TYR A N 1
ATOM 4042 C CA . TYR A 1 520 ? -14.139 -8.726 24.149 1.00 92.00 520 TYR A CA 1
ATOM 4043 C C . TYR A 1 520 ? -15.377 -8.607 25.055 1.00 92.00 520 TYR A C 1
ATOM 4045 O O . TYR A 1 520 ? -15.779 -9.586 25.678 1.00 92.00 520 TYR A O 1
ATOM 4053 N N . ILE A 1 521 ? -16.051 -7.454 25.072 1.00 94.00 521 ILE A N 1
ATOM 4054 C CA . ILE A 1 521 ? -17.284 -7.247 25.850 1.00 94.00 521 ILE A CA 1
ATOM 4055 C C . ILE A 1 521 ? -18.423 -8.140 25.335 1.00 94.00 521 ILE A C 1
ATOM 4057 O O . ILE A 1 521 ? -19.178 -8.706 26.127 1.00 94.00 521 ILE A O 1
ATOM 4061 N N . ARG A 1 522 ? -18.542 -8.314 24.012 1.00 91.88 522 ARG A N 1
ATOM 4062 C CA . ARG A 1 522 ? -19.473 -9.281 23.409 1.00 91.88 522 ARG A CA 1
ATOM 4063 C C . ARG A 1 522 ? -19.142 -10.712 23.830 1.00 91.88 522 ARG A C 1
ATOM 4065 O O . ARG A 1 522 ? -20.053 -11.433 24.220 1.00 91.88 522 ARG A O 1
ATOM 4072 N N . ALA A 1 523 ? -17.866 -11.090 23.824 1.00 87.25 523 ALA A N 1
ATOM 4073 C CA . ALA A 1 523 ? -17.411 -12.399 24.270 1.00 87.25 523 ALA A CA 1
ATOM 4074 C C . ALA A 1 523 ? -17.744 -12.635 25.757 1.00 87.25 523 ALA A C 1
ATOM 4076 O O . ALA A 1 523 ? -18.365 -13.648 26.069 1.00 87.25 523 ALA A O 1
ATOM 4077 N N . LEU A 1 524 ? -17.468 -11.675 26.652 1.00 90.69 524 LEU A N 1
ATOM 4078 C CA . LEU A 1 524 ? -17.862 -11.743 28.067 1.00 90.69 524 LEU A CA 1
ATOM 4079 C C . LEU A 1 524 ? -19.376 -11.946 28.237 1.00 90.69 524 LEU A C 1
ATOM 4081 O O . LEU A 1 524 ? -19.792 -12.813 29.005 1.00 90.69 524 LEU A O 1
ATOM 4085 N N . LEU A 1 525 ? -20.209 -11.196 27.505 1.00 90.00 525 LEU A N 1
ATOM 4086 C CA . LEU A 1 525 ? -21.670 -11.372 27.527 1.00 90.00 525 LEU A CA 1
ATOM 4087 C C . LEU A 1 525 ? -22.104 -12.769 27.057 1.00 90.00 525 LEU A C 1
ATOM 4089 O O . LEU A 1 525 ? -23.024 -13.345 27.632 1.00 90.00 525 LEU A O 1
ATOM 4093 N N . ASP A 1 526 ? -21.404 -13.331 26.073 1.00 87.00 526 ASP A N 1
ATOM 4094 C CA . ASP A 1 526 ? -21.660 -14.657 25.506 1.00 87.00 526 ASP A CA 1
ATOM 4095 C C . ASP A 1 526 ? -20.991 -15.812 26.308 1.00 87.00 526 ASP A C 1
ATOM 4097 O O . ASP A 1 526 ? -20.968 -16.950 25.836 1.00 87.00 526 ASP A O 1
ATOM 4101 N N . GLY A 1 527 ? -20.416 -15.553 27.497 1.00 85.06 527 GLY A N 1
ATOM 4102 C CA . GLY A 1 527 ? -19.740 -16.556 28.351 1.00 85.06 527 GLY A CA 1
ATOM 4103 C C . GLY A 1 527 ? -18.309 -16.936 27.917 1.00 85.06 527 GLY A C 1
ATOM 4104 O O . GLY A 1 527 ? -17.715 -17.913 28.388 1.00 85.06 527 GLY A O 1
ATOM 4105 N N . LYS A 1 528 ? -17.720 -16.169 27.000 1.00 82.12 528 LYS A N 1
ATOM 4106 C CA . LYS A 1 528 ? -16.442 -16.448 26.335 1.00 82.12 528 LYS A CA 1
ATOM 4107 C C . LYS A 1 528 ? -15.347 -15.501 26.843 1.00 82.12 528 LYS A C 1
ATOM 4109 O O . LYS A 1 528 ? -15.306 -14.322 26.527 1.00 82.12 528 LYS A O 1
ATOM 4114 N N . ASP A 1 529 ? -14.411 -16.069 27.595 1.00 79.69 529 ASP A N 1
ATOM 4115 C CA . ASP A 1 529 ? -13.143 -15.447 28.014 1.00 79.69 529 ASP A CA 1
ATOM 4116 C C . ASP A 1 529 ? -12.074 -16.532 27.905 1.00 79.69 529 ASP A C 1
ATOM 4118 O O . ASP A 1 529 ? -11.894 -17.312 28.844 1.00 79.69 529 ASP A O 1
ATOM 4122 N N . ARG A 1 530 ? -11.493 -16.653 26.702 1.00 73.50 530 ARG A N 1
ATOM 4123 C CA . ARG A 1 530 ? -10.473 -17.641 26.305 1.00 73.50 530 ARG A CA 1
ATOM 4124 C C . ARG A 1 530 ? -10.670 -19.000 26.995 1.00 73.50 530 ARG A C 1
ATOM 4126 O O . ARG A 1 530 ? -11.560 -19.761 26.624 1.00 73.50 530 ARG A O 1
ATOM 4133 N N . ASP A 1 531 ? -9.900 -19.239 28.054 1.00 67.12 531 ASP A N 1
ATOM 4134 C CA . ASP A 1 531 ? -9.802 -20.507 28.776 1.00 67.12 531 ASP A CA 1
ATOM 4135 C C . ASP A 1 531 ? -10.404 -20.500 30.190 1.00 67.12 531 ASP A C 1
ATOM 4137 O O . ASP A 1 531 ? -10.516 -21.548 30.825 1.00 67.12 531 ASP A O 1
ATOM 4141 N N . ARG A 1 532 ? -10.705 -19.323 30.748 1.00 76.31 532 ARG A N 1
ATOM 4142 C CA . ARG A 1 532 ? -11.128 -19.189 32.150 1.00 76.31 532 ARG A CA 1
ATOM 4143 C C . ARG A 1 532 ? -12.591 -19.581 32.259 1.00 76.31 532 ARG A C 1
ATOM 4145 O O . ARG A 1 532 ? -13.405 -18.982 31.563 1.00 76.31 532 ARG A O 1
ATOM 4152 N N . ALA A 1 533 ? -12.945 -20.515 33.139 1.00 78.50 533 ALA A N 1
ATOM 4153 C CA . ALA A 1 533 ? -14.350 -20.871 33.304 1.00 78.50 533 ALA A CA 1
ATOM 4154 C C . ALA A 1 533 ? -15.159 -19.651 33.797 1.00 78.50 533 ALA A C 1
ATOM 4156 O O . ALA A 1 533 ? -14.910 -19.167 34.909 1.00 78.50 533 ALA A O 1
ATOM 4157 N N . ILE A 1 534 ? -16.058 -19.120 32.960 1.00 89.00 534 ILE A N 1
ATOM 4158 C CA . ILE A 1 534 ? -16.918 -17.971 33.267 1.00 89.00 534 ILE A CA 1
ATOM 4159 C C . ILE A 1 534 ? -18.356 -18.215 32.810 1.00 89.00 534 ILE A C 1
ATOM 4161 O O . ILE A 1 534 ? -18.605 -18.724 31.720 1.00 89.00 534 ILE A O 1
ATOM 4165 N N . SER A 1 535 ? -19.307 -17.778 33.631 1.00 88.38 535 SER A N 1
ATOM 4166 C CA . SER A 1 535 ? -20.732 -17.791 33.302 1.00 88.38 535 SER A CA 1
ATOM 4167 C C . SER A 1 535 ? -21.316 -16.395 33.480 1.00 88.38 535 SER A C 1
ATOM 4169 O O . SER A 1 535 ? -21.076 -15.728 34.487 1.00 88.38 535 SER A O 1
ATOM 4171 N N . THR A 1 536 ? -22.084 -15.940 32.492 1.00 90.06 536 THR A N 1
ATOM 4172 C CA . THR A 1 536 ? -22.660 -14.592 32.494 1.00 90.06 536 THR A CA 1
ATOM 4173 C C . THR A 1 536 ? -24.156 -14.666 32.738 1.00 90.06 536 THR A C 1
ATOM 4175 O O . THR A 1 536 ? -24.894 -15.344 32.027 1.00 90.06 536 THR A O 1
ATOM 4178 N N . SER A 1 537 ? -24.596 -13.978 33.788 1.00 90.38 537 SER A N 1
ATOM 4179 C CA . SER A 1 537 ? -25.960 -14.035 34.307 1.00 90.38 537 SER A CA 1
ATOM 4180 C C . SER A 1 537 ? -26.572 -12.641 34.359 1.00 90.38 537 SER A C 1
ATOM 4182 O O . SER A 1 537 ? -26.010 -11.727 34.957 1.00 90.38 537 SER A O 1
ATOM 4184 N N . LEU A 1 538 ? -27.728 -12.469 33.722 1.00 91.31 538 LEU A N 1
ATOM 4185 C CA . LEU A 1 538 ? -28.526 -11.249 33.812 1.00 91.31 538 LEU A CA 1
ATOM 4186 C C . LEU A 1 538 ? -29.163 -11.176 35.207 1.00 91.31 538 LEU A C 1
ATOM 4188 O O . LEU A 1 538 ? -29.960 -12.048 35.547 1.00 91.31 538 LEU A O 1
ATOM 4192 N N . ILE A 1 539 ? -28.806 -10.169 36.009 1.00 92.00 539 ILE A N 1
ATOM 4193 C CA . ILE A 1 539 ? -29.309 -10.021 37.390 1.00 92.00 539 ILE A CA 1
ATOM 4194 C C . ILE A 1 539 ? -30.443 -8.997 37.508 1.00 92.00 539 ILE A C 1
ATOM 4196 O O . ILE A 1 539 ? -31.305 -9.131 38.374 1.00 92.00 539 ILE A O 1
ATOM 4200 N N . TRP A 1 540 ? -30.489 -8.003 36.616 1.00 92.44 540 TRP A N 1
ATOM 4201 C CA . TRP A 1 540 ? -31.598 -7.051 36.506 1.00 92.44 540 TRP A CA 1
ATOM 4202 C C . TRP A 1 540 ? -31.672 -6.450 35.099 1.00 92.44 540 TRP A C 1
ATOM 4204 O O . TRP A 1 540 ? -30.659 -6.324 34.417 1.00 92.44 540 TRP A O 1
ATOM 4214 N N . GLN A 1 541 ? -32.863 -6.041 34.672 1.00 90.00 541 GLN A N 1
ATOM 4215 C CA . GLN A 1 541 ? -33.078 -5.192 33.497 1.00 90.00 541 GLN A CA 1
ATOM 4216 C C . GLN A 1 541 ? -34.436 -4.490 33.594 1.00 90.00 541 GLN A C 1
ATOM 4218 O O . GLN A 1 541 ? -35.340 -4.974 34.280 1.00 90.00 541 GLN A O 1
ATOM 4223 N N . THR A 1 542 ? -34.626 -3.441 32.794 1.00 78.06 542 THR A N 1
ATOM 4224 C CA . THR A 1 542 ? -35.956 -3.122 32.248 1.00 78.06 542 THR A CA 1
ATOM 4225 C C . THR A 1 542 ? -36.494 -4.366 31.504 1.00 78.06 542 THR A C 1
ATOM 4227 O O . THR A 1 542 ? -35.783 -4.877 30.635 1.00 78.06 542 THR A O 1
ATOM 4230 N N . PRO A 1 543 ? -37.673 -4.909 31.863 1.00 49.72 543 PRO A N 1
ATOM 4231 C CA . PRO A 1 543 ? -37.982 -6.339 31.704 1.00 49.72 543 PRO A CA 1
ATOM 4232 C C . PRO A 1 543 ? -38.342 -6.806 30.281 1.00 49.72 543 PRO A C 1
ATOM 4234 O O . PRO A 1 543 ? -39.221 -6.235 29.650 1.00 49.72 543 PRO A O 1
ATOM 4237 N N . GLU A 1 544 ? -37.745 -7.924 29.838 1.00 51.72 544 GLU A N 1
ATOM 4238 C CA . GLU A 1 544 ? -38.154 -8.747 28.674 1.00 51.72 544 GLU A CA 1
ATOM 4239 C C . GLU A 1 544 ? -37.502 -10.166 28.741 1.00 51.72 544 GLU A C 1
ATOM 4241 O O . GLU A 1 544 ? -36.526 -10.339 29.468 1.00 51.72 544 GLU A O 1
ATOM 4246 N N . PRO A 1 545 ? -38.011 -11.222 28.074 1.00 35.75 545 PRO A N 1
ATOM 4247 C CA . PRO A 1 545 ? -37.688 -12.628 28.415 1.00 35.75 545 PRO A CA 1
ATOM 4248 C C . PRO A 1 545 ? -36.277 -13.161 28.017 1.00 35.75 545 PRO A C 1
ATOM 4250 O O . PRO A 1 545 ? -35.664 -12.672 27.073 1.00 35.75 545 PRO A O 1
ATOM 4253 N N . GLY A 1 546 ? -35.771 -14.179 28.751 1.00 31.16 546 GLY A N 1
ATOM 4254 C CA . GLY A 1 546 ? -34.434 -14.831 28.613 1.00 31.16 546 GLY A CA 1
ATOM 4255 C C . GLY A 1 546 ? -34.406 -16.155 27.802 1.00 31.16 546 GLY A C 1
ATOM 4256 O O . GLY A 1 546 ? -35.362 -16.420 27.081 1.00 31.16 546 GLY A O 1
ATOM 4257 N N . THR A 1 547 ? -33.387 -17.047 27.847 1.00 30.86 547 THR A N 1
ATOM 4258 C CA . THR A 1 547 ? -32.186 -17.233 28.732 1.00 30.86 547 THR A CA 1
ATOM 4259 C C . THR A 1 547 ? -31.059 -18.084 27.992 1.00 30.86 547 THR A C 1
ATOM 4261 O O . THR A 1 547 ? -31.194 -18.190 26.775 1.00 30.86 547 THR A O 1
ATOM 4264 N N . PRO A 1 548 ? -29.924 -18.630 28.558 1.00 35.50 548 PRO A N 1
ATOM 4265 C CA . PRO A 1 548 ? -28.607 -18.724 27.848 1.00 35.50 548 PRO A CA 1
ATOM 4266 C C . PRO A 1 548 ? -27.912 -20.137 27.715 1.00 35.50 548 PRO A C 1
ATOM 4268 O O . PRO A 1 548 ? -28.585 -21.158 27.806 1.00 35.50 548 PRO A O 1
ATOM 4271 N N . ALA A 1 549 ? -26.572 -20.199 27.477 1.00 42.06 549 ALA A N 1
ATOM 4272 C CA . ALA A 1 549 ? -25.737 -21.383 27.084 1.00 42.06 549 ALA A CA 1
ATOM 4273 C C . ALA A 1 549 ? -24.362 -21.550 27.845 1.00 42.06 549 ALA A C 1
ATOM 4275 O O . ALA A 1 549 ? -24.142 -20.819 28.809 1.00 42.06 549 ALA A O 1
ATOM 4276 N N . LEU A 1 550 ? -23.447 -22.489 27.456 1.00 29.33 550 LEU A N 1
ATOM 4277 C CA . LEU A 1 550 ? -22.219 -22.895 28.227 1.00 29.33 550 LEU A CA 1
ATOM 4278 C C . LEU A 1 550 ? -20.964 -23.467 27.434 1.00 29.33 550 LEU A C 1
ATOM 4280 O O . LEU A 1 550 ? -21.140 -24.348 26.603 1.00 29.33 550 LEU A O 1
ATOM 4284 N N . GLU A 1 551 ? -19.734 -22.965 27.730 1.00 28.50 551 GLU A N 1
ATOM 4285 C CA . GLU A 1 551 ? -18.330 -23.526 27.963 1.00 28.50 551 GLU A CA 1
ATOM 4286 C C . GLU A 1 551 ? -17.679 -24.834 27.334 1.00 28.50 551 GLU A C 1
ATOM 4288 O O . GLU A 1 551 ? -18.425 -25.749 27.015 1.00 28.50 551 GLU A O 1
ATOM 4293 N N . LYS A 1 552 ? -16.321 -25.118 27.252 1.00 35.28 552 LYS A N 1
ATOM 4294 C CA . LYS A 1 552 ? -14.988 -24.376 27.097 1.00 35.28 552 LYS A CA 1
ATOM 4295 C C . LYS A 1 552 ? -13.658 -25.269 27.055 1.00 35.28 552 LYS A C 1
ATOM 4297 O O . LYS A 1 552 ? -13.747 -26.430 27.431 1.00 35.28 552 LYS A O 1
ATOM 4302 N N . ALA A 1 553 ? -12.444 -24.693 26.756 1.00 31.94 553 ALA A N 1
ATOM 4303 C CA . ALA A 1 553 ? -10.996 -25.154 26.978 1.00 31.94 553 ALA A CA 1
ATOM 4304 C C . ALA A 1 553 ? -10.336 -26.265 26.054 1.00 31.94 553 ALA A C 1
ATOM 4306 O O . ALA A 1 553 ? -11.113 -26.927 25.380 1.00 31.94 553 ALA A O 1
ATOM 4307 N N . ARG A 1 554 ? -9.006 -26.638 25.933 1.00 32.09 554 ARG A N 1
ATOM 4308 C CA . ARG A 1 554 ? -7.538 -26.202 26.129 1.00 32.09 554 ARG A CA 1
ATOM 4309 C C . ARG A 1 554 ? -6.570 -27.366 25.598 1.00 32.09 554 ARG A C 1
ATOM 4311 O O . ARG A 1 554 ? -7.161 -28.375 25.238 1.00 32.09 554 ARG A O 1
ATOM 4318 N N . LEU A 1 555 ? -5.200 -27.525 25.599 1.00 28.80 555 LEU A N 1
ATOM 4319 C CA . LEU A 1 555 ? -3.820 -26.883 25.409 1.00 28.80 555 LEU A CA 1
ATOM 4320 C C . LEU A 1 555 ? -2.702 -28.031 25.534 1.00 28.80 555 LEU A C 1
ATOM 4322 O O . LEU A 1 555 ? -3.133 -29.108 25.936 1.00 28.80 555 LEU A O 1
ATOM 4326 N N . THR A 1 556 ? -1.340 -28.042 25.326 1.00 29.09 556 THR A N 1
ATOM 4327 C CA . THR A 1 556 ? -0.182 -27.259 24.719 1.00 29.09 556 THR A CA 1
ATOM 4328 C C . THR A 1 556 ? 1.179 -28.082 24.619 1.00 29.09 556 THR A C 1
ATOM 4330 O O . THR A 1 556 ? 1.345 -29.011 25.397 1.00 29.09 556 THR A O 1
ATOM 4333 N N . GLU A 1 557 ? 2.169 -27.664 23.768 1.00 28.81 557 GLU A N 1
ATOM 4334 C CA . GLU A 1 557 ? 3.697 -27.711 23.888 1.00 28.81 557 GLU A CA 1
ATOM 4335 C C . GLU A 1 557 ? 4.550 -29.048 23.946 1.00 28.81 557 GLU A C 1
ATOM 4337 O O . GLU A 1 557 ? 3.987 -30.091 24.247 1.00 28.81 557 GLU A O 1
ATOM 4342 N N . SER A 1 558 ? 5.910 -29.155 23.747 1.00 29.75 558 SER A N 1
ATOM 4343 C CA . SER A 1 558 ? 6.973 -28.453 22.924 1.00 29.75 558 SER A CA 1
ATOM 4344 C C . SER A 1 558 ? 8.436 -29.095 22.952 1.00 29.75 558 SER A C 1
ATOM 4346 O O . SER A 1 558 ? 8.762 -29.805 23.894 1.00 29.75 558 SER A O 1
ATOM 4348 N N . ALA A 1 559 ? 9.314 -28.766 21.960 1.00 31.45 559 ALA A N 1
ATOM 4349 C CA . ALA A 1 559 ? 10.826 -28.636 21.877 1.00 31.45 559 ALA A CA 1
ATOM 4350 C C . ALA A 1 559 ? 11.954 -29.765 21.943 1.00 31.45 559 ALA A C 1
ATOM 4352 O O . ALA A 1 559 ? 12.296 -30.257 23.010 1.00 31.45 559 ALA A O 1
ATOM 4353 N N . SER A 1 560 ? 12.685 -29.945 20.805 1.00 34.56 560 SER A N 1
ATOM 4354 C CA . SER A 1 560 ? 14.168 -29.813 20.472 1.00 34.56 560 SER A CA 1
ATOM 4355 C C . SER A 1 560 ? 15.401 -30.710 20.929 1.00 34.56 560 SER A C 1
ATOM 4357 O O . SER A 1 560 ? 15.325 -31.373 21.958 1.00 34.56 560 SER A O 1
ATOM 4359 N N . PRO A 1 561 ? 16.568 -30.731 20.175 1.00 46.47 561 PRO A N 1
ATOM 4360 C CA . PRO A 1 561 ? 17.697 -31.731 20.244 1.00 46.47 561 PRO A CA 1
ATOM 4361 C C . PRO A 1 561 ? 19.206 -31.198 20.267 1.00 46.47 561 PRO A C 1
ATOM 4363 O O . PRO A 1 561 ? 19.395 -29.987 20.380 1.00 46.47 561 PRO A O 1
ATOM 4366 N N . PRO A 1 562 ? 20.292 -32.044 20.170 1.00 39.28 562 PRO A N 1
ATOM 4367 C CA . PRO A 1 562 ? 21.741 -31.683 20.381 1.00 39.28 562 PRO A CA 1
ATOM 4368 C C . PRO A 1 562 ? 22.744 -31.729 19.147 1.00 39.28 562 PRO A C 1
ATOM 4370 O O . PRO A 1 562 ? 22.299 -32.052 18.048 1.00 39.28 562 PRO A O 1
ATOM 4373 N N . PRO A 1 563 ? 24.078 -31.398 19.279 1.00 46.09 563 PRO A N 1
ATOM 4374 C CA . PRO A 1 563 ? 25.008 -30.988 18.170 1.00 46.09 563 PRO A CA 1
ATOM 4375 C C . PRO A 1 563 ? 26.279 -31.871 17.852 1.00 46.09 563 PRO A C 1
ATOM 4377 O O . PRO A 1 563 ? 26.389 -32.986 18.349 1.00 46.09 563 PRO A O 1
ATOM 4380 N N . ALA A 1 564 ? 27.239 -31.379 17.014 1.00 43.22 564 ALA A N 1
ATOM 4381 C CA . ALA A 1 564 ? 28.264 -32.175 16.265 1.00 43.22 564 ALA A CA 1
ATOM 4382 C C . ALA A 1 564 ? 29.738 -31.615 16.092 1.00 43.22 564 ALA A C 1
ATOM 4384 O O . ALA A 1 564 ? 30.094 -30.546 16.594 1.00 43.22 564 ALA A O 1
ATOM 4385 N N . GLU A 1 565 ? 30.573 -32.347 15.317 1.00 48.81 565 GLU A N 1
ATOM 4386 C CA . GLU A 1 565 ? 32.044 -32.615 15.418 1.00 48.81 565 GLU A CA 1
ATOM 4387 C C . GLU A 1 565 ? 33.096 -31.607 14.826 1.00 48.81 565 GLU A C 1
ATOM 4389 O O . GLU A 1 565 ? 32.940 -30.393 14.948 1.00 48.81 565 GLU A O 1
ATOM 4394 N N . THR A 1 566 ? 34.240 -32.086 14.283 1.00 51.94 566 THR A N 1
ATOM 4395 C CA . THR A 1 566 ? 35.592 -31.560 14.630 1.00 51.94 566 THR A CA 1
ATOM 4396 C C . THR A 1 566 ? 36.510 -31.076 13.487 1.00 51.94 566 THR A C 1
ATOM 4398 O O . THR A 1 566 ? 37.532 -30.462 13.781 1.00 51.94 566 THR A O 1
ATOM 4401 N N . TRP A 1 567 ? 36.189 -31.271 12.199 1.00 59.62 567 TRP A N 1
ATOM 4402 C CA . TRP A 1 567 ? 37.065 -30.902 11.049 1.00 59.62 567 TRP A CA 1
ATOM 4403 C C . TRP A 1 567 ? 37.409 -29.398 10.930 1.00 59.62 567 TRP A C 1
ATOM 4405 O O . TRP A 1 567 ? 38.246 -28.980 10.133 1.00 59.62 567 TRP A O 1
ATOM 4415 N N . LYS A 1 568 ? 36.765 -28.572 11.755 1.00 63.03 568 LYS A N 1
ATOM 4416 C CA . LYS A 1 568 ? 36.717 -27.109 11.705 1.00 63.03 568 LYS A CA 1
ATOM 4417 C C . LYS A 1 568 ? 38.082 -26.406 11.784 1.00 63.03 568 LYS A C 1
ATOM 4419 O O . LYS A 1 568 ? 38.170 -25.273 11.338 1.00 63.03 568 LYS A O 1
ATOM 4424 N N . LEU A 1 569 ? 39.139 -27.002 12.351 1.00 67.81 569 LEU A N 1
ATOM 4425 C CA . LEU A 1 569 ? 40.348 -26.245 12.733 1.00 67.81 569 LEU A CA 1
ATOM 4426 C C . LEU A 1 569 ? 41.137 -25.653 11.547 1.00 67.81 569 LEU A C 1
ATOM 4428 O O . LEU A 1 569 ? 41.453 -24.465 11.572 1.00 67.81 569 LEU A O 1
ATOM 4432 N N . ALA A 1 570 ? 41.441 -26.447 10.515 1.00 63.56 570 ALA A N 1
ATOM 4433 C CA . ALA A 1 570 ? 42.193 -25.967 9.348 1.00 63.56 570 ALA A CA 1
ATOM 4434 C C . ALA A 1 570 ? 41.358 -24.996 8.496 1.00 63.56 570 ALA A C 1
ATOM 4436 O O . ALA A 1 570 ? 41.847 -23.936 8.100 1.00 63.56 570 ALA A O 1
ATOM 4437 N N . ALA A 1 571 ? 40.072 -25.314 8.307 1.00 70.69 571 ALA A N 1
ATOM 4438 C CA . ALA A 1 571 ? 39.108 -24.418 7.679 1.00 70.69 571 ALA A CA 1
ATOM 4439 C C . ALA A 1 571 ? 39.042 -23.072 8.418 1.00 70.69 571 ALA A C 1
ATOM 4441 O O . ALA A 1 571 ? 39.228 -22.034 7.796 1.00 70.69 571 ALA A O 1
ATOM 4442 N N . ASN A 1 572 ? 38.876 -23.072 9.746 1.00 77.62 572 ASN A N 1
ATOM 4443 C CA . ASN A 1 572 ? 38.813 -21.854 10.558 1.00 77.62 572 ASN A CA 1
ATOM 4444 C C . ASN A 1 572 ? 40.035 -20.945 10.360 1.00 77.62 572 ASN A C 1
ATOM 4446 O O . ASN A 1 572 ? 39.855 -19.737 10.272 1.00 77.62 572 ASN A O 1
ATOM 4450 N N . LEU A 1 573 ? 41.255 -21.485 10.252 1.00 78.69 573 LEU A N 1
ATOM 4451 C CA . LEU A 1 573 ? 42.452 -20.665 10.020 1.00 78.69 573 LEU A CA 1
ATOM 4452 C C . LEU A 1 573 ? 42.409 -19.949 8.661 1.00 78.69 573 LEU A C 1
ATOM 4454 O O . LEU A 1 573 ? 42.614 -18.738 8.607 1.00 78.69 573 LEU A O 1
ATOM 4458 N N . PHE A 1 574 ? 42.072 -20.664 7.585 1.00 83.12 574 PHE A N 1
ATOM 4459 C CA . PHE A 1 574 ? 41.865 -20.053 6.267 1.00 83.12 574 PHE A CA 1
ATOM 4460 C C . PHE A 1 574 ? 40.721 -19.021 6.287 1.00 83.12 574 PHE A C 1
ATOM 4462 O O . PHE A 1 574 ? 40.849 -17.938 5.718 1.00 83.12 574 PHE A O 1
ATOM 4469 N N . LEU A 1 575 ? 39.616 -19.331 6.971 1.00 82.50 575 LEU A N 1
ATOM 4470 C CA . LEU A 1 575 ? 38.448 -18.457 7.087 1.00 82.50 575 LEU A CA 1
ATOM 4471 C C . LEU A 1 575 ? 38.773 -17.174 7.881 1.00 82.50 575 LEU A C 1
ATOM 4473 O O . LEU A 1 575 ? 38.311 -16.099 7.505 1.00 82.50 575 LEU A O 1
ATOM 4477 N N . GLU A 1 576 ? 39.599 -17.234 8.930 1.00 82.38 576 GLU A N 1
ATOM 4478 C CA . GLU A 1 576 ? 40.080 -16.034 9.632 1.00 82.38 576 GLU A CA 1
ATOM 4479 C C . GLU A 1 576 ? 41.044 -15.199 8.773 1.00 82.38 576 GLU A C 1
ATOM 4481 O O . GLU A 1 576 ? 40.896 -13.977 8.718 1.00 82.38 576 GLU A O 1
ATOM 4486 N N . GLU A 1 577 ? 41.978 -15.816 8.035 1.00 81.44 577 GLU A N 1
ATOM 4487 C CA . GLU A 1 577 ? 42.817 -15.079 7.072 1.00 81.44 577 GLU A CA 1
ATOM 4488 C C . GLU A 1 577 ? 41.964 -14.382 5.995 1.00 81.44 577 GLU A C 1
ATOM 4490 O O . GLU A 1 577 ? 42.198 -13.216 5.667 1.00 81.44 577 GLU A O 1
ATOM 4495 N N . LEU A 1 578 ? 40.931 -15.061 5.485 1.00 80.56 578 LEU A N 1
ATOM 4496 C CA . LEU A 1 578 ? 40.008 -14.525 4.486 1.00 80.56 578 LEU A CA 1
ATOM 4497 C C . LEU A 1 578 ? 39.183 -13.344 5.027 1.00 80.56 578 LEU A C 1
ATOM 4499 O O . LEU A 1 578 ? 39.053 -12.328 4.341 1.00 80.56 578 LEU A O 1
ATOM 4503 N N . LYS A 1 579 ? 38.695 -13.423 6.275 1.00 79.75 579 LYS A N 1
ATOM 4504 C CA . LYS A 1 579 ? 38.055 -12.284 6.961 1.00 79.75 579 LYS A CA 1
ATOM 4505 C C . LYS A 1 579 ? 38.991 -11.083 7.027 1.00 79.75 579 LYS A C 1
ATOM 4507 O O . LYS A 1 579 ? 38.560 -9.972 6.733 1.00 79.75 579 LYS A O 1
ATOM 4512 N N . GLN A 1 580 ? 40.265 -11.284 7.369 1.00 77.44 580 GLN A N 1
ATOM 4513 C CA . GLN A 1 580 ? 41.235 -10.186 7.430 1.00 77.44 580 GLN A CA 1
ATOM 4514 C C . GLN A 1 580 ? 41.462 -9.532 6.057 1.00 77.44 580 GLN A C 1
ATOM 4516 O O . GLN A 1 580 ? 41.572 -8.309 5.992 1.00 77.44 580 GLN A O 1
ATOM 4521 N N . VAL A 1 581 ? 41.464 -10.289 4.954 1.00 75.62 581 VAL A N 1
ATOM 4522 C CA . VAL A 1 581 ? 41.519 -9.700 3.600 1.00 75.62 581 VAL A CA 1
ATOM 4523 C C . VAL A 1 581 ? 40.266 -8.859 3.309 1.00 75.62 581 VAL A C 1
ATOM 4525 O O . VAL A 1 581 ? 40.389 -7.724 2.850 1.00 75.62 581 VAL A O 1
ATOM 4528 N N . VAL A 1 582 ? 39.071 -9.365 3.633 1.00 74.75 582 VAL A N 1
ATOM 4529 C CA . VAL A 1 582 ? 37.794 -8.658 3.407 1.00 74.75 582 VAL A CA 1
ATOM 4530 C C . VAL A 1 582 ? 37.671 -7.382 4.256 1.00 74.75 582 VAL A C 1
ATOM 4532 O O . VAL A 1 582 ? 37.284 -6.337 3.726 1.00 74.75 582 VAL A O 1
ATOM 4535 N N . PHE A 1 583 ? 38.025 -7.432 5.546 1.00 73.94 583 PHE A N 1
ATOM 4536 C CA . PHE A 1 583 ? 37.909 -6.291 6.465 1.00 73.94 583 PHE A CA 1
ATOM 4537 C C . PHE A 1 583 ? 38.905 -5.163 6.178 1.00 73.94 583 PHE A C 1
ATOM 4539 O O . PHE A 1 583 ? 38.550 -3.997 6.333 1.00 73.94 583 PHE A O 1
ATOM 4546 N N . ASN A 1 584 ? 40.131 -5.477 5.743 1.00 71.25 584 ASN A N 1
ATOM 4547 C CA . ASN A 1 584 ? 41.154 -4.455 5.483 1.00 71.25 584 ASN A CA 1
ATOM 4548 C C . ASN A 1 584 ? 40.971 -3.717 4.140 1.00 71.25 584 ASN A C 1
ATOM 4550 O O . ASN A 1 584 ? 41.744 -2.812 3.835 1.00 71.25 584 ASN A O 1
ATOM 4554 N N . GLY A 1 585 ? 39.952 -4.070 3.345 1.00 57.09 585 GLY A N 1
ATOM 4555 C CA . GLY A 1 585 ? 39.462 -3.250 2.230 1.00 57.09 585 GLY A CA 1
ATOM 4556 C C . GLY A 1 585 ? 40.433 -3.031 1.064 1.00 57.09 585 GLY A C 1
ATOM 4557 O O . GLY A 1 585 ? 40.198 -2.134 0.257 1.00 57.09 585 GLY A O 1
ATOM 4558 N N . SER A 1 586 ? 41.511 -3.813 0.956 1.00 56.91 586 SER A N 1
ATOM 4559 C CA . SER A 1 586 ? 42.496 -3.660 -0.118 1.00 56.91 586 SER A CA 1
ATOM 4560 C C . SER A 1 586 ? 41.904 -4.040 -1.475 1.00 56.91 586 SER A C 1
ATOM 4562 O O . SER A 1 586 ? 41.452 -5.170 -1.654 1.00 56.91 586 SER A O 1
ATOM 4564 N N . THR A 1 587 ? 41.992 -3.132 -2.445 1.00 54.88 587 THR A N 1
ATOM 4565 C CA . THR A 1 587 ? 41.605 -3.353 -3.850 1.00 54.88 587 THR A CA 1
ATOM 4566 C C . THR A 1 587 ? 42.522 -4.332 -4.598 1.00 54.88 587 THR A C 1
ATOM 4568 O O . THR A 1 587 ? 42.197 -4.741 -5.708 1.00 54.88 587 THR A O 1
ATOM 4571 N N . ASP A 1 588 ? 43.658 -4.714 -4.005 1.00 55.47 588 ASP A N 1
ATOM 4572 C CA . ASP A 1 588 ? 44.645 -5.624 -4.592 1.00 55.47 588 ASP A CA 1
ATOM 4573 C C . ASP A 1 588 ? 44.142 -7.079 -4.638 1.00 55.47 588 ASP A C 1
ATOM 4575 O O . ASP A 1 588 ? 44.239 -7.814 -3.648 1.00 55.47 588 ASP A O 1
ATOM 4579 N N . GLU A 1 589 ? 43.724 -7.547 -5.819 1.00 54.19 589 GLU A N 1
ATOM 4580 C CA . GLU A 1 589 ? 43.402 -8.964 -6.089 1.00 54.19 589 GLU A CA 1
ATOM 4581 C C . GLU A 1 589 ? 44.531 -9.916 -5.628 1.00 54.19 589 GLU A C 1
ATOM 4583 O O . GLU A 1 589 ? 44.293 -11.009 -5.113 1.00 54.19 589 GLU A O 1
ATOM 4588 N N . ILE A 1 590 ? 45.777 -9.439 -5.719 1.00 51.28 590 ILE A N 1
ATOM 4589 C CA . ILE A 1 590 ? 47.028 -10.146 -5.406 1.00 51.28 590 ILE A CA 1
ATOM 4590 C C . ILE A 1 590 ? 47.075 -10.686 -3.961 1.00 51.28 590 ILE A C 1
ATOM 4592 O O . ILE A 1 590 ? 47.727 -11.702 -3.709 1.00 51.28 590 ILE A O 1
ATOM 4596 N N . ARG A 1 591 ? 46.393 -10.055 -2.990 1.00 55.88 591 ARG A N 1
ATOM 4597 C CA . ARG A 1 591 ? 46.455 -10.490 -1.577 1.00 55.88 591 ARG A CA 1
ATOM 4598 C C . ARG A 1 591 ? 45.576 -11.704 -1.264 1.00 55.88 591 ARG A C 1
ATOM 4600 O O . ARG A 1 591 ? 45.914 -12.458 -0.350 1.00 55.88 591 ARG A O 1
ATOM 4607 N N . GLY A 1 592 ? 44.503 -11.934 -2.025 1.00 55.03 592 GLY A N 1
ATOM 4608 C CA . GLY A 1 592 ? 43.603 -13.080 -1.829 1.00 55.03 592 GLY A CA 1
ATOM 4609 C C . GLY A 1 592 ? 44.250 -14.430 -2.161 1.00 55.03 592 GLY A C 1
ATOM 4610 O O . GLY A 1 592 ? 43.950 -15.439 -1.525 1.00 55.03 592 GLY A O 1
ATOM 4611 N N . ALA A 1 593 ? 45.204 -14.443 -3.096 1.00 64.19 593 ALA A N 1
ATOM 4612 C CA . ALA A 1 593 ? 45.858 -15.667 -3.550 1.00 64.19 593 ALA A CA 1
ATOM 4613 C C . ALA A 1 593 ? 46.731 -16.351 -2.478 1.00 64.19 593 ALA A C 1
ATOM 4615 O O . ALA A 1 593 ? 46.916 -17.565 -2.519 1.00 64.19 593 ALA A O 1
ATOM 4616 N N . GLY A 1 594 ? 47.260 -15.606 -1.500 1.00 73.75 594 GLY A N 1
ATOM 4617 C CA . GLY A 1 594 ? 48.136 -16.148 -0.452 1.00 73.75 594 GLY A CA 1
ATOM 4618 C C . GLY A 1 594 ? 47.458 -17.201 0.444 1.00 73.75 594 GLY A C 1
ATOM 4619 O O . GLY A 1 594 ? 47.950 -18.331 0.504 1.00 73.75 594 GLY A O 1
ATOM 4620 N N . PRO A 1 595 ? 46.345 -16.863 1.126 1.00 75.75 595 PRO A N 1
ATOM 4621 C CA . PRO A 1 595 ? 45.553 -17.811 1.916 1.00 75.75 595 PRO A CA 1
ATOM 4622 C C . PRO A 1 595 ? 45.032 -19.002 1.103 1.00 75.75 595 PRO A C 1
ATOM 4624 O O . PRO A 1 595 ? 45.138 -20.144 1.548 1.00 75.75 595 PRO A O 1
ATOM 4627 N N . VAL A 1 596 ? 44.526 -18.759 -0.114 1.00 79.31 596 VAL A N 1
ATOM 4628 C CA . VAL A 1 596 ? 44.000 -19.823 -0.987 1.00 79.31 596 VAL A CA 1
ATOM 4629 C C . VAL A 1 596 ? 45.106 -20.804 -1.375 1.00 79.31 596 VAL A C 1
ATOM 4631 O O . VAL A 1 596 ? 44.934 -22.006 -1.204 1.00 79.31 596 VAL A O 1
ATOM 4634 N N . ASN A 1 597 ? 46.277 -20.321 -1.802 1.00 80.56 597 ASN A N 1
ATOM 4635 C CA . ASN A 1 597 ? 47.404 -21.191 -2.150 1.00 80.56 597 ASN A CA 1
ATOM 4636 C C . ASN A 1 597 ? 47.932 -21.998 -0.951 1.00 80.56 597 ASN A C 1
ATOM 4638 O O . ASN A 1 597 ? 48.377 -23.127 -1.143 1.00 80.56 597 ASN A O 1
ATOM 4642 N N . ARG A 1 598 ? 47.852 -21.471 0.283 1.00 80.06 598 ARG A N 1
ATOM 4643 C CA . ARG A 1 598 ? 48.156 -22.254 1.496 1.00 80.06 598 ARG A CA 1
ATOM 4644 C C . ARG A 1 598 ? 47.159 -23.393 1.694 1.00 80.06 598 ARG A C 1
ATOM 4646 O O . ARG A 1 598 ? 47.587 -24.531 1.851 1.00 80.06 598 ARG A O 1
ATOM 4653 N N . LEU A 1 599 ? 45.859 -23.099 1.630 1.00 81.88 599 LEU A N 1
ATOM 4654 C CA . LEU A 1 599 ? 44.789 -24.093 1.765 1.00 81.88 599 LEU A CA 1
ATOM 4655 C C . LEU A 1 599 ? 44.858 -25.174 0.670 1.00 81.88 599 LEU A C 1
ATOM 4657 O O . LEU A 1 599 ? 44.726 -26.357 0.972 1.00 81.88 599 LEU A O 1
ATOM 4661 N N . LEU A 1 600 ? 45.114 -24.787 -0.584 1.00 80.31 600 LEU A N 1
ATOM 4662 C CA . LEU A 1 600 ? 45.308 -25.711 -1.708 1.00 80.31 600 LEU A CA 1
ATOM 4663 C C . LEU A 1 600 ? 46.539 -26.614 -1.511 1.00 80.31 600 LEU A C 1
ATOM 4665 O O . LEU A 1 600 ? 46.487 -27.795 -1.851 1.00 80.31 600 LEU A O 1
ATOM 4669 N N . ALA A 1 601 ? 47.625 -26.085 -0.936 1.00 79.00 601 ALA A N 1
ATOM 4670 C CA . ALA A 1 601 ? 48.840 -26.843 -0.626 1.00 79.00 601 ALA A CA 1
ATOM 4671 C C . ALA A 1 601 ? 48.708 -27.761 0.607 1.00 79.00 601 ALA A C 1
ATOM 4673 O O . ALA A 1 601 ? 49.509 -28.681 0.764 1.00 79.00 601 ALA A O 1
ATOM 4674 N N . SER A 1 602 ? 47.711 -27.532 1.468 1.00 77.69 602 SER A N 1
ATOM 4675 C CA . SER A 1 602 ? 47.383 -28.374 2.628 1.00 77.69 602 SER A CA 1
ATOM 4676 C C . SER A 1 602 ? 46.106 -29.206 2.437 1.00 77.69 602 SER A C 1
ATOM 4678 O O . SER A 1 602 ? 45.529 -29.665 3.419 1.00 77.69 602 SER A O 1
ATOM 4680 N N . TRP A 1 603 ? 45.626 -29.347 1.199 1.00 79.50 603 TRP A N 1
ATOM 4681 C CA . TRP A 1 603 ? 44.345 -29.981 0.891 1.00 79.50 603 TRP A CA 1
ATOM 4682 C C . TRP A 1 603 ? 44.393 -31.506 1.071 1.00 79.50 603 TRP A C 1
ATOM 4684 O O . TRP A 1 603 ? 45.276 -32.168 0.523 1.00 79.50 603 TRP A O 1
ATOM 4694 N N . ASP A 1 604 ? 43.415 -32.073 1.781 1.00 79.06 604 ASP A N 1
ATOM 4695 C CA . ASP A 1 604 ? 43.281 -33.517 1.998 1.00 79.06 604 ASP A CA 1
ATOM 4696 C C . ASP A 1 604 ? 41.961 -34.088 1.437 1.00 79.06 604 ASP A C 1
ATOM 4698 O O . ASP A 1 604 ? 41.113 -33.372 0.906 1.00 79.06 604 ASP A O 1
ATOM 4702 N N . SER A 1 605 ? 41.792 -35.409 1.533 1.00 73.56 605 SER A N 1
ATOM 4703 C CA . SER A 1 605 ? 40.588 -36.124 1.089 1.00 73.56 605 SER A CA 1
ATOM 4704 C C . SER A 1 605 ? 39.489 -36.244 2.158 1.00 73.56 605 SER A C 1
ATOM 4706 O O . SER A 1 605 ? 38.498 -36.938 1.929 1.00 73.56 605 SER A O 1
ATOM 4708 N N . GLN A 1 606 ? 39.647 -35.598 3.319 1.00 76.69 606 GLN A N 1
ATOM 4709 C CA . GLN A 1 606 ? 38.631 -35.520 4.382 1.00 76.69 606 GLN A CA 1
ATOM 4710 C C . GLN A 1 606 ? 37.959 -34.137 4.451 1.00 76.69 606 GLN A C 1
ATOM 4712 O O . GLN A 1 606 ? 36.926 -33.980 5.101 1.00 76.69 606 GLN A O 1
ATOM 4717 N N . THR A 1 607 ? 38.520 -33.148 3.757 1.00 80.19 607 THR A N 1
ATOM 4718 C CA . THR A 1 607 ? 37.998 -31.789 3.629 1.00 80.19 607 THR A CA 1
ATOM 4719 C C . THR A 1 607 ? 36.639 -31.791 2.925 1.00 80.19 607 THR A C 1
ATOM 4721 O O . THR A 1 607 ? 36.534 -32.100 1.737 1.00 80.19 607 THR A O 1
ATOM 4724 N N . ASP A 1 608 ? 35.585 -31.398 3.646 1.00 85.19 608 ASP A N 1
ATOM 4725 C CA . ASP A 1 608 ? 34.257 -31.185 3.067 1.00 85.19 608 ASP A CA 1
ATOM 4726 C C . ASP A 1 608 ? 34.269 -29.937 2.171 1.00 85.19 608 ASP A C 1
ATOM 4728 O O . ASP A 1 608 ? 34.098 -28.803 2.625 1.00 85.19 608 ASP A O 1
ATOM 4732 N N . ALA A 1 609 ? 34.481 -30.163 0.874 1.00 86.62 609 ALA A N 1
ATOM 4733 C CA . ALA A 1 609 ? 34.511 -29.129 -0.154 1.00 86.62 609 ALA A CA 1
ATOM 4734 C C . ALA A 1 609 ? 33.223 -28.283 -0.216 1.00 86.62 609 ALA A C 1
ATOM 4736 O O . ALA A 1 609 ? 33.291 -27.117 -0.601 1.00 86.62 609 ALA A O 1
ATOM 4737 N N . LEU A 1 610 ? 32.064 -28.837 0.168 1.00 89.06 610 LEU A N 1
ATOM 4738 C CA . LEU A 1 610 ? 30.784 -28.125 0.131 1.00 89.06 610 LEU A CA 1
ATOM 4739 C C . LEU A 1 610 ? 30.613 -27.251 1.373 1.00 89.06 610 LEU A C 1
ATOM 4741 O O . LEU A 1 610 ? 30.366 -26.055 1.241 1.00 89.06 610 LEU A O 1
ATOM 4745 N N . ALA A 1 611 ? 30.826 -27.806 2.569 1.00 86.00 611 ALA A N 1
ATOM 4746 C CA . ALA A 1 611 ? 30.758 -27.030 3.808 1.00 86.00 611 ALA A CA 1
ATOM 4747 C C . ALA A 1 611 ? 31.851 -25.947 3.878 1.00 86.00 611 ALA A C 1
ATOM 4749 O O . ALA A 1 611 ? 31.637 -24.884 4.465 1.00 86.00 611 ALA A O 1
ATOM 4750 N N . LEU A 1 612 ? 33.010 -26.184 3.251 1.00 87.69 612 LEU A N 1
ATOM 4751 C CA . LEU A 1 612 ? 34.050 -25.175 3.088 1.00 87.69 612 LEU A CA 1
ATOM 4752 C C . LEU A 1 612 ? 33.647 -24.090 2.081 1.00 87.69 612 LEU A C 1
ATOM 4754 O O . LEU A 1 612 ? 33.828 -22.919 2.393 1.00 87.69 612 LEU A O 1
ATOM 4758 N N . ALA A 1 613 ? 33.066 -24.434 0.926 1.00 89.38 613 ALA A N 1
ATOM 4759 C CA . ALA A 1 613 ? 32.568 -23.446 -0.038 1.00 89.38 613 ALA A CA 1
ATOM 4760 C C . ALA A 1 613 ? 31.447 -22.568 0.550 1.00 89.38 613 ALA A C 1
ATOM 4762 O O . ALA A 1 613 ? 31.506 -21.345 0.430 1.00 89.38 613 ALA A O 1
ATOM 4763 N N . ASP A 1 614 ? 30.486 -23.169 1.259 1.00 88.81 614 ASP A N 1
ATOM 4764 C CA . ASP A 1 614 ? 29.427 -22.448 1.977 1.00 88.81 614 ASP A CA 1
ATOM 4765 C C . ASP A 1 614 ? 30.035 -21.465 3.008 1.00 88.81 614 ASP A C 1
ATOM 4767 O O . ASP A 1 614 ? 29.599 -20.316 3.112 1.00 88.81 614 ASP A O 1
ATOM 4771 N N . LYS A 1 615 ? 31.103 -21.866 3.721 1.00 86.81 615 LYS A N 1
ATOM 4772 C CA . LYS A 1 615 ? 31.807 -21.009 4.695 1.00 86.81 615 LYS A CA 1
ATOM 4773 C C . LYS A 1 615 ? 32.730 -19.954 4.085 1.00 86.81 615 LYS A C 1
ATOM 4775 O O . LYS A 1 615 ? 32.841 -18.868 4.649 1.00 86.81 615 LYS A O 1
ATOM 4780 N N . VAL A 1 616 ? 33.369 -20.234 2.949 1.00 87.06 616 VAL A N 1
ATOM 4781 C CA . VAL A 1 616 ? 34.076 -19.227 2.140 1.00 87.06 616 VAL A CA 1
ATOM 4782 C C . VAL A 1 616 ? 33.072 -18.140 1.761 1.00 87.06 616 VAL A C 1
ATOM 4784 O O . VAL A 1 616 ? 33.301 -16.962 2.034 1.00 87.06 616 VAL A O 1
ATOM 4787 N N . PHE A 1 617 ? 31.934 -18.548 1.192 1.00 89.81 617 PHE A N 1
ATOM 4788 C CA . PHE A 1 617 ? 30.892 -17.656 0.701 1.00 89.81 617 PHE A CA 1
ATOM 4789 C C . PHE A 1 617 ? 30.304 -16.759 1.800 1.00 89.81 617 PHE A C 1
ATOM 4791 O O . PHE A 1 617 ? 30.186 -15.556 1.588 1.00 89.81 617 PHE A O 1
ATOM 4798 N N . GLU A 1 618 ? 30.040 -17.299 2.995 1.00 86.88 618 GLU A N 1
ATOM 4799 C CA . GLU A 1 618 ? 29.600 -16.543 4.186 1.00 86.88 618 GLU A CA 1
ATOM 4800 C C . GLU A 1 618 ? 30.489 -15.323 4.509 1.00 86.88 618 GLU A C 1
ATOM 4802 O O . GLU A 1 618 ? 30.004 -14.335 5.055 1.00 86.88 618 GLU A O 1
ATOM 4807 N N . ILE A 1 619 ? 31.775 -15.361 4.143 1.00 84.31 619 ILE A N 1
ATOM 4808 C CA . ILE A 1 619 ? 32.743 -14.281 4.390 1.00 84.31 619 ILE A CA 1
ATOM 4809 C C . ILE A 1 619 ? 32.870 -13.334 3.188 1.00 84.31 619 ILE A C 1
ATOM 4811 O O . ILE A 1 619 ? 33.041 -12.129 3.373 1.00 84.31 619 ILE A O 1
ATOM 4815 N N . VAL A 1 620 ? 32.788 -13.851 1.955 1.00 84.62 620 VAL A N 1
ATOM 4816 C CA . VAL A 1 620 ? 33.007 -13.065 0.720 1.00 84.62 620 VAL A CA 1
ATOM 4817 C C . VAL A 1 620 ? 31.728 -12.627 0.002 1.00 84.62 620 VAL A C 1
ATOM 4819 O O . VAL A 1 620 ? 31.816 -11.939 -1.011 1.00 84.62 620 VAL A O 1
ATOM 4822 N N . VAL A 1 621 ? 30.539 -12.943 0.524 1.00 81.62 621 VAL A N 1
ATOM 4823 C CA . VAL A 1 621 ? 29.241 -12.525 -0.047 1.00 81.62 621 VAL A CA 1
ATOM 4824 C C . VAL A 1 621 ? 29.122 -11.003 -0.236 1.00 81.62 621 VAL A C 1
ATOM 4826 O O . VAL A 1 621 ? 28.458 -10.547 -1.162 1.00 81.62 621 VAL A O 1
ATOM 4829 N N . HIS A 1 622 ? 29.821 -10.209 0.583 1.00 79.94 622 HIS A N 1
ATOM 4830 C CA . HIS A 1 622 ? 29.889 -8.742 0.481 1.00 79.94 622 HIS A CA 1
ATOM 4831 C C . HIS A 1 622 ? 31.037 -8.216 -0.412 1.00 79.94 622 HIS A C 1
ATOM 4833 O O . HIS A 1 622 ? 31.232 -7.006 -0.513 1.00 79.94 622 HIS A O 1
ATOM 4839 N N . ARG A 1 623 ? 31.830 -9.109 -1.019 1.00 82.44 623 ARG A N 1
ATOM 4840 C CA . ARG A 1 623 ? 32.980 -8.827 -1.898 1.00 82.44 623 ARG A CA 1
ATOM 4841 C C . ARG A 1 623 ? 32.997 -9.830 -3.056 1.00 82.44 623 ARG A C 1
ATOM 4843 O O . ARG A 1 623 ? 33.880 -10.679 -3.172 1.00 82.44 623 ARG A O 1
ATOM 4850 N N . GLN A 1 624 ? 31.990 -9.743 -3.918 1.00 83.06 624 GLN A N 1
ATOM 4851 C CA . GLN A 1 624 ? 31.732 -10.707 -4.989 1.00 83.06 624 GLN A CA 1
ATOM 4852 C C . GLN A 1 624 ? 32.906 -10.832 -5.976 1.00 83.06 624 GLN A C 1
ATOM 4854 O O . GLN A 1 624 ? 33.159 -11.921 -6.478 1.00 83.06 624 GLN A O 1
ATOM 4859 N N . ASN A 1 625 ? 33.681 -9.766 -6.200 1.00 80.75 625 ASN A N 1
ATOM 4860 C CA . ASN A 1 625 ? 34.928 -9.813 -6.974 1.00 80.75 625 ASN A CA 1
ATOM 4861 C C . ASN A 1 625 ? 35.978 -10.761 -6.353 1.00 80.75 625 ASN A C 1
ATOM 4863 O O . ASN A 1 625 ? 36.595 -11.551 -7.065 1.00 80.75 625 ASN A O 1
ATOM 4867 N N . VAL A 1 626 ? 36.132 -10.742 -5.024 1.00 83.06 626 VAL A N 1
ATOM 4868 C CA . VAL A 1 626 ? 37.003 -11.670 -4.284 1.00 83.06 626 VAL A CA 1
ATOM 4869 C C . VAL A 1 626 ? 36.461 -13.098 -4.380 1.00 83.06 626 VAL A C 1
ATOM 4871 O O . VAL A 1 626 ? 37.233 -14.028 -4.593 1.00 83.06 626 VAL A O 1
ATOM 4874 N N . ALA A 1 627 ? 35.140 -13.283 -4.309 1.00 86.12 627 ALA A N 1
ATOM 4875 C CA . ALA A 1 627 ? 34.505 -14.590 -4.484 1.00 86.12 627 ALA A CA 1
ATOM 4876 C C . ALA A 1 627 ? 34.756 -15.193 -5.884 1.00 86.12 627 ALA A C 1
ATOM 4878 O O . ALA A 1 627 ? 35.160 -16.351 -5.988 1.00 86.12 627 ALA A O 1
ATOM 4879 N N . VAL A 1 628 ? 34.596 -14.391 -6.947 1.00 86.94 628 VAL A N 1
ATOM 4880 C CA . VAL A 1 628 ? 34.918 -14.767 -8.338 1.00 86.94 628 VAL A CA 1
ATOM 4881 C C . VAL A 1 628 ? 36.392 -15.154 -8.483 1.00 86.94 628 VAL A C 1
ATOM 4883 O O . VAL A 1 628 ? 36.699 -16.182 -9.090 1.00 86.94 628 VAL A O 1
ATOM 4886 N N . HIS A 1 629 ? 37.306 -14.368 -7.902 1.00 86.25 629 HIS A N 1
ATOM 4887 C CA . HIS A 1 629 ? 38.739 -14.663 -7.933 1.00 86.25 629 HIS A CA 1
ATOM 4888 C C . HIS A 1 629 ? 39.053 -15.994 -7.231 1.00 86.25 629 HIS A C 1
ATOM 4890 O O . HIS A 1 629 ? 39.693 -16.863 -7.823 1.00 86.25 629 HIS A O 1
ATOM 4896 N N . ILE A 1 630 ? 38.538 -16.201 -6.014 1.00 87.12 630 ILE A N 1
ATOM 4897 C CA . ILE A 1 630 ? 38.734 -17.438 -5.244 1.00 87.12 630 ILE A CA 1
ATOM 4898 C C . ILE A 1 630 ? 38.186 -18.653 -6.001 1.00 87.12 630 ILE A C 1
ATOM 4900 O O . ILE A 1 630 ? 38.895 -19.653 -6.116 1.00 87.12 630 ILE A O 1
ATOM 4904 N N . SER A 1 631 ? 36.981 -18.570 -6.579 1.00 90.44 631 SER A N 1
ATOM 4905 C CA . SER A 1 631 ? 36.447 -19.667 -7.397 1.00 90.44 631 SER A CA 1
ATOM 4906 C C . SER A 1 631 ? 37.361 -19.975 -8.589 1.00 90.44 631 SER A C 1
ATOM 4908 O O . SER A 1 631 ? 37.703 -21.135 -8.812 1.00 90.44 631 SER A O 1
ATOM 4910 N N . SER A 1 632 ? 37.860 -18.952 -9.295 1.00 87.56 632 SER A N 1
ATOM 4911 C CA . SER A 1 632 ? 38.773 -19.153 -10.431 1.00 87.56 632 SER A CA 1
ATOM 4912 C C . SER A 1 632 ? 40.097 -19.834 -10.049 1.00 87.56 632 SER A C 1
ATOM 4914 O O . SER A 1 632 ? 40.646 -20.585 -10.854 1.00 87.56 632 SER A O 1
ATOM 4916 N N . MET A 1 633 ? 40.578 -19.650 -8.812 1.00 87.31 633 MET A N 1
ATOM 4917 C CA . MET A 1 633 ? 41.735 -20.386 -8.288 1.00 87.31 633 MET A CA 1
ATOM 4918 C C . MET A 1 633 ? 41.402 -21.855 -8.003 1.00 87.31 633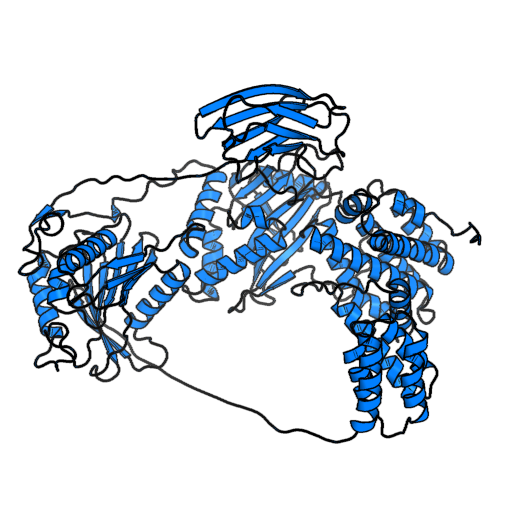 MET A C 1
ATOM 4920 O O . MET A 1 633 ? 42.170 -22.741 -8.372 1.00 87.31 633 MET A O 1
ATOM 4924 N N . PHE A 1 634 ? 40.249 -22.130 -7.385 1.00 88.88 634 PHE A N 1
ATOM 4925 C CA . PHE A 1 634 ? 39.783 -23.497 -7.126 1.00 88.88 634 PHE A CA 1
ATOM 4926 C C . PHE A 1 634 ? 39.477 -24.275 -8.419 1.00 88.88 634 PHE A C 1
ATOM 4928 O O . PHE A 1 634 ? 39.725 -25.479 -8.481 1.00 88.88 634 PHE A O 1
ATOM 4935 N N . ALA A 1 635 ? 39.012 -23.595 -9.473 1.00 88.00 635 ALA A N 1
ATOM 4936 C CA . ALA A 1 635 ? 38.736 -24.178 -10.789 1.00 88.00 635 ALA A CA 1
ATOM 4937 C C . ALA A 1 635 ? 39.984 -24.755 -11.487 1.00 88.00 635 ALA A C 1
ATOM 4939 O O . ALA A 1 635 ? 39.862 -25.662 -12.308 1.00 88.00 635 ALA A O 1
ATOM 4940 N N . ALA A 1 636 ? 41.177 -24.243 -11.165 1.00 85.88 636 ALA A N 1
ATOM 4941 C CA . ALA A 1 636 ? 42.453 -24.707 -11.712 1.00 85.88 636 ALA A CA 1
ATOM 4942 C C . ALA A 1 636 ? 43.078 -25.884 -10.925 1.00 85.88 636 ALA A C 1
ATOM 4944 O O . ALA A 1 636 ? 44.185 -26.317 -11.250 1.00 85.88 636 ALA A O 1
ATOM 4945 N N . GLY A 1 637 ? 42.407 -26.363 -9.871 1.00 85.75 637 GLY A N 1
ATOM 4946 C CA . GLY A 1 637 ? 42.915 -27.374 -8.944 1.00 85.75 637 GLY A CA 1
ATOM 4947 C C . GLY A 1 637 ? 42.580 -28.829 -9.301 1.00 85.75 637 GLY A C 1
ATOM 4948 O O . GLY A 1 637 ? 42.309 -29.192 -10.445 1.00 85.75 637 GLY A O 1
ATOM 4949 N N . THR A 1 638 ? 42.604 -29.689 -8.281 1.00 86.12 638 THR A N 1
ATOM 4950 C CA . THR A 1 638 ? 42.153 -31.089 -8.359 1.00 86.12 638 THR A CA 1
ATOM 4951 C C . THR A 1 638 ? 40.630 -31.199 -8.524 1.00 86.12 638 THR A C 1
ATOM 4953 O O . THR A 1 638 ? 39.902 -30.224 -8.359 1.00 86.12 638 THR A O 1
ATOM 4956 N N . ALA A 1 639 ? 40.111 -32.403 -8.794 1.00 86.00 639 ALA A N 1
ATOM 4957 C CA . ALA A 1 639 ? 38.670 -32.624 -8.960 1.00 86.00 639 ALA A CA 1
ATOM 4958 C C . ALA A 1 639 ? 37.827 -32.184 -7.741 1.00 86.00 639 ALA A C 1
ATOM 4960 O O . ALA A 1 639 ? 36.755 -31.611 -7.919 1.00 86.00 639 ALA A O 1
ATOM 4961 N N . ASP A 1 640 ? 38.311 -32.387 -6.510 1.00 82.69 640 ASP A N 1
ATOM 4962 C CA . ASP A 1 640 ? 37.606 -31.932 -5.301 1.00 82.69 640 ASP A CA 1
ATOM 4963 C C . ASP A 1 640 ? 37.764 -30.429 -5.037 1.00 82.69 640 ASP A C 1
ATOM 4965 O O . ASP A 1 640 ? 36.855 -29.802 -4.498 1.00 82.69 640 ASP A O 1
ATOM 4969 N N . GLN A 1 641 ? 38.856 -29.817 -5.499 1.00 88.69 641 GLN A N 1
ATOM 4970 C CA . GLN A 1 641 ? 39.021 -28.361 -5.489 1.00 88.69 641 GLN A CA 1
ATOM 4971 C C . GLN A 1 641 ? 38.089 -27.704 -6.524 1.00 88.69 641 GLN A C 1
ATOM 4973 O O . GLN A 1 641 ? 37.405 -26.733 -6.209 1.00 88.69 641 GLN A O 1
ATOM 4978 N N . ALA A 1 642 ? 37.924 -28.305 -7.705 1.00 88.25 642 ALA A N 1
ATOM 4979 C CA . ALA A 1 642 ? 36.942 -27.875 -8.698 1.00 88.25 642 ALA A CA 1
ATOM 4980 C C . ALA A 1 642 ? 35.489 -27.969 -8.182 1.00 88.25 642 ALA A C 1
ATOM 4982 O O . ALA A 1 642 ? 34.657 -27.152 -8.572 1.00 88.25 642 ALA A O 1
ATOM 4983 N N . ARG A 1 643 ? 35.179 -28.888 -7.252 1.00 88.00 643 ARG A N 1
ATOM 4984 C CA . ARG A 1 643 ? 33.872 -28.931 -6.561 1.00 88.00 643 ARG A CA 1
ATOM 4985 C C . ARG A 1 643 ? 33.652 -27.731 -5.631 1.00 88.00 643 ARG A C 1
ATOM 4987 O O . ARG A 1 643 ? 32.517 -27.275 -5.524 1.00 88.00 643 ARG A O 1
ATOM 4994 N N . VAL A 1 644 ? 34.705 -27.176 -5.017 1.00 88.00 644 VAL A N 1
ATOM 4995 C CA . VAL A 1 644 ? 34.625 -25.896 -4.277 1.00 88.00 644 VAL A CA 1
ATOM 4996 C C . VAL A 1 644 ? 34.265 -24.761 -5.232 1.00 88.00 644 VAL A C 1
ATOM 4998 O O . VAL A 1 644 ? 33.363 -23.986 -4.936 1.00 88.00 644 VAL A O 1
ATOM 5001 N N . SER A 1 645 ? 34.927 -24.688 -6.392 1.00 91.56 645 SER A N 1
ATOM 5002 C CA . SER A 1 645 ? 34.633 -23.681 -7.421 1.00 91.56 645 SER A CA 1
ATOM 5003 C C . SER A 1 645 ? 33.194 -23.791 -7.927 1.00 91.56 645 SER A C 1
ATOM 5005 O O . SER A 1 645 ? 32.449 -22.824 -7.836 1.00 91.56 645 SER A O 1
ATOM 5007 N N . GLN A 1 646 ? 32.756 -24.981 -8.353 1.00 91.25 646 GLN A N 1
ATOM 5008 C CA . GLN A 1 646 ? 31.376 -25.219 -8.796 1.00 91.25 646 GLN A CA 1
ATOM 5009 C C . GLN A 1 646 ? 30.353 -24.805 -7.731 1.00 91.25 646 GLN A C 1
ATOM 5011 O O . GLN A 1 646 ? 29.344 -24.180 -8.053 1.00 91.25 646 GLN A O 1
ATOM 5016 N N . ARG A 1 647 ? 30.630 -25.094 -6.454 1.00 92.94 647 ARG A N 1
ATOM 5017 C CA . ARG A 1 647 ? 29.763 -24.695 -5.346 1.00 92.94 647 ARG A CA 1
ATOM 5018 C C . ARG A 1 647 ? 29.783 -23.184 -5.080 1.00 92.94 647 ARG A C 1
ATOM 5020 O O . ARG A 1 647 ? 28.736 -22.611 -4.802 1.00 92.94 647 ARG A O 1
ATOM 5027 N N . LEU A 1 648 ? 30.931 -22.519 -5.189 1.00 90.06 648 LEU A N 1
ATOM 5028 C CA . LEU A 1 648 ? 31.017 -21.057 -5.092 1.00 90.06 648 LEU A CA 1
ATOM 5029 C C . LEU A 1 648 ? 30.273 -20.367 -6.240 1.00 90.06 648 LEU A C 1
ATOM 5031 O O . LEU A 1 648 ? 29.545 -19.409 -5.993 1.00 90.06 648 LEU A O 1
ATOM 5035 N N . ASP A 1 649 ? 30.390 -20.888 -7.458 1.00 92.62 649 ASP A N 1
ATOM 5036 C CA . ASP A 1 649 ? 29.667 -20.422 -8.641 1.00 92.62 649 ASP A CA 1
ATOM 5037 C C . ASP A 1 649 ? 28.145 -20.605 -8.478 1.00 92.62 649 ASP A C 1
ATOM 5039 O O . ASP A 1 649 ? 27.380 -19.679 -8.751 1.00 92.62 649 ASP A O 1
ATOM 5043 N N . GLU A 1 650 ? 27.686 -21.753 -7.957 1.00 92.31 650 GLU A N 1
ATOM 5044 C CA . GLU A 1 650 ? 26.283 -21.964 -7.560 1.00 92.31 650 GLU A CA 1
ATOM 5045 C C . GLU A 1 650 ? 25.813 -20.927 -6.531 1.00 92.31 650 GLU A C 1
ATOM 5047 O O . GLU A 1 650 ? 24.715 -20.382 -6.659 1.00 92.31 650 GLU A O 1
ATOM 5052 N N . LEU A 1 651 ? 26.604 -20.666 -5.487 1.00 91.38 651 LEU A N 1
ATOM 5053 C CA . LEU A 1 651 ? 26.245 -19.731 -4.418 1.00 91.38 651 LEU A CA 1
ATOM 5054 C C . LEU A 1 651 ? 26.208 -18.284 -4.927 1.00 91.38 651 LEU A C 1
ATOM 5056 O O . LEU A 1 651 ? 25.261 -17.560 -4.623 1.00 91.38 651 LEU A O 1
ATOM 5060 N N . LEU A 1 652 ? 27.167 -17.883 -5.768 1.00 91.50 652 LEU A N 1
ATOM 5061 C CA . LEU A 1 652 ? 27.197 -16.577 -6.433 1.00 91.50 652 LEU A CA 1
ATOM 5062 C C . LEU A 1 652 ? 26.013 -16.399 -7.389 1.00 91.50 652 LEU A C 1
ATOM 5064 O O . LEU A 1 652 ? 25.360 -15.358 -7.363 1.00 91.50 652 LEU A O 1
ATOM 5068 N N . LEU A 1 653 ? 25.672 -17.421 -8.178 1.00 93.00 653 LEU A N 1
ATOM 5069 C CA . LEU A 1 653 ? 24.511 -17.411 -9.071 1.00 93.00 653 LEU A CA 1
ATOM 5070 C C . LEU A 1 653 ? 23.182 -17.352 -8.301 1.00 93.00 653 LEU A C 1
ATOM 5072 O O . LEU A 1 653 ? 22.281 -16.600 -8.678 1.00 93.00 653 LEU A O 1
ATOM 5076 N N . ASN A 1 654 ? 23.058 -18.089 -7.196 1.00 89.50 654 ASN A N 1
ATOM 5077 C CA . ASN A 1 654 ? 21.882 -18.011 -6.330 1.00 89.50 654 ASN A CA 1
ATOM 5078 C C . ASN A 1 654 ? 21.788 -16.658 -5.608 1.00 89.50 654 ASN A C 1
ATOM 5080 O O . ASN A 1 654 ? 20.691 -16.113 -5.497 1.00 89.50 654 ASN A O 1
ATOM 5084 N N . ALA A 1 655 ? 22.905 -16.077 -5.169 1.00 88.25 655 ALA A N 1
ATOM 5085 C CA . ALA A 1 655 ? 22.932 -14.757 -4.544 1.00 88.25 655 ALA A CA 1
ATOM 5086 C C . ALA A 1 655 ? 22.657 -13.625 -5.544 1.00 88.25 655 ALA A C 1
ATOM 5088 O O . ALA A 1 655 ? 21.920 -12.704 -5.206 1.00 88.25 655 ALA A O 1
ATOM 5089 N N . PHE A 1 656 ? 23.145 -13.724 -6.787 1.00 91.25 656 PHE A N 1
ATOM 5090 C CA . PHE A 1 656 ? 22.730 -12.853 -7.888 1.00 91.25 656 PHE A CA 1
ATOM 5091 C C . PHE A 1 656 ? 21.208 -12.902 -8.058 1.00 91.25 656 PHE A C 1
ATOM 5093 O O . PHE A 1 656 ? 20.554 -11.873 -7.934 1.00 91.25 656 PHE A O 1
ATOM 5100 N N . ILE A 1 657 ? 20.630 -14.097 -8.229 1.00 89.62 657 ILE A N 1
ATOM 5101 C CA . ILE A 1 657 ? 19.178 -14.288 -8.392 1.00 89.62 657 ILE A CA 1
ATOM 5102 C C . ILE A 1 657 ? 18.375 -13.801 -7.172 1.00 89.62 657 ILE A C 1
ATOM 5104 O O . ILE A 1 657 ? 17.263 -13.314 -7.342 1.00 89.62 657 ILE A O 1
ATOM 5108 N N . THR A 1 658 ? 18.931 -13.902 -5.962 1.00 85.38 658 THR A N 1
ATOM 5109 C CA . THR A 1 658 ? 18.297 -13.434 -4.714 1.00 85.38 658 THR A CA 1
ATOM 5110 C C . THR A 1 658 ? 18.397 -11.913 -4.535 1.00 85.38 658 THR A C 1
ATOM 5112 O O . THR A 1 658 ? 17.543 -11.322 -3.880 1.00 85.38 658 THR A O 1
ATOM 5115 N N . ALA A 1 659 ? 19.418 -11.270 -5.111 1.00 84.50 659 ALA A N 1
ATOM 5116 C CA . ALA A 1 659 ? 19.581 -9.818 -5.100 1.00 84.50 659 ALA A CA 1
ATOM 5117 C C . ALA A 1 659 ? 18.646 -9.116 -6.101 1.00 84.50 659 ALA A C 1
ATOM 5119 O O . ALA A 1 659 ? 18.151 -8.025 -5.810 1.00 84.50 659 ALA A O 1
ATOM 5120 N N . LEU A 1 660 ? 18.359 -9.751 -7.249 1.00 86.69 660 LEU A N 1
ATOM 5121 C CA . LEU A 1 660 ? 17.349 -9.262 -8.195 1.00 86.69 660 LEU A CA 1
ATOM 5122 C C . LEU A 1 660 ? 15.994 -9.081 -7.479 1.00 86.69 660 LEU A C 1
ATOM 5124 O O . LEU A 1 660 ? 15.598 -9.959 -6.710 1.00 86.69 660 LEU A O 1
ATOM 5128 N N . PRO A 1 661 ? 15.249 -7.986 -7.733 1.00 74.00 661 PRO A N 1
ATOM 5129 C CA . PRO A 1 661 ? 13.999 -7.711 -7.030 1.00 74.00 661 PRO A CA 1
ATOM 5130 C C . PRO A 1 661 ? 12.982 -8.838 -7.290 1.00 74.00 661 PRO A C 1
ATOM 5132 O O . PRO A 1 661 ? 12.571 -9.035 -8.439 1.00 74.00 661 PRO A O 1
ATOM 5135 N N . PRO A 1 662 ? 12.563 -9.594 -6.256 1.00 61.56 662 PRO A N 1
ATOM 5136 C CA . PRO A 1 662 ? 11.687 -10.743 -6.445 1.00 61.56 662 PRO A CA 1
ATOM 5137 C C . PRO A 1 662 ? 10.266 -10.310 -6.822 1.00 61.56 662 PRO A C 1
ATOM 5139 O O . PRO A 1 662 ? 9.872 -9.163 -6.599 1.00 61.56 662 PRO A O 1
ATOM 5142 N N . GLY A 1 663 ? 9.452 -11.272 -7.284 1.00 57.56 663 GLY A N 1
ATOM 5143 C CA . GLY A 1 663 ? 8.020 -11.090 -7.591 1.00 57.56 663 GLY A CA 1
ATOM 5144 C C . GLY A 1 663 ? 7.211 -10.404 -6.475 1.00 57.56 663 GLY A C 1
ATOM 5145 O O . GLY A 1 663 ? 6.201 -9.752 -6.735 1.00 57.56 663 GLY A O 1
ATOM 5146 N N . GLY A 1 664 ? 7.705 -10.444 -5.233 1.00 50.84 664 GLY A N 1
ATOM 5147 C CA . GLY A 1 664 ? 7.602 -9.284 -4.352 1.00 50.84 664 GLY A CA 1
ATOM 5148 C C . GLY A 1 664 ? 7.870 -9.566 -2.875 1.00 50.84 664 GLY A C 1
ATOM 5149 O O . GLY A 1 664 ? 7.599 -10.659 -2.395 1.00 50.84 664 GLY A O 1
ATOM 5150 N N . GLY A 1 665 ? 8.323 -8.542 -2.145 1.00 46.53 665 GLY A N 1
ATOM 5151 C CA . GLY A 1 665 ? 8.297 -8.506 -0.675 1.00 46.53 665 GLY A CA 1
ATOM 5152 C C . GLY A 1 665 ? 9.638 -8.221 0.007 1.00 46.53 665 GLY A C 1
ATOM 5153 O O . GLY A 1 665 ? 9.640 -7.652 1.092 1.00 46.53 665 GLY A O 1
ATOM 5154 N N . ALA A 1 666 ? 10.768 -8.555 -0.621 1.00 45.66 666 ALA A N 1
ATOM 5155 C CA . ALA A 1 666 ? 12.089 -8.152 -0.135 1.00 45.66 666 ALA A CA 1
ATOM 5156 C C . ALA A 1 666 ? 12.454 -6.744 -0.635 1.00 45.66 666 ALA A C 1
ATOM 5158 O O . ALA A 1 666 ? 12.053 -6.359 -1.736 1.00 45.66 666 ALA A O 1
ATOM 5159 N N . GLN A 1 667 ? 13.255 -6.001 0.137 1.00 54.75 667 GLN A N 1
ATOM 5160 C CA . GLN A 1 667 ? 14.007 -4.878 -0.433 1.00 54.75 667 GLN A CA 1
ATOM 5161 C C . GLN A 1 667 ? 15.015 -5.427 -1.459 1.00 54.75 667 GLN A C 1
ATOM 5163 O O . GLN A 1 667 ? 15.572 -6.503 -1.218 1.00 54.75 667 GLN A O 1
ATOM 5168 N N . PRO A 1 668 ? 15.236 -4.743 -2.597 1.00 54.34 668 PRO A N 1
ATOM 5169 C CA . PRO A 1 668 ? 16.189 -5.200 -3.601 1.00 54.34 668 PRO A CA 1
ATOM 5170 C C . PRO A 1 668 ? 17.595 -5.278 -3.003 1.00 54.34 668 PRO A C 1
ATOM 5172 O O . PRO A 1 668 ? 18.047 -4.359 -2.319 1.00 54.34 668 PRO A O 1
ATOM 5175 N N . GLY A 1 669 ? 18.301 -6.376 -3.269 1.00 57.94 669 GLY A N 1
ATOM 5176 C CA . GLY A 1 669 ? 19.712 -6.468 -2.922 1.00 57.94 669 GLY A CA 1
ATOM 5177 C C . GLY A 1 669 ? 20.510 -5.634 -3.915 1.00 57.94 669 GLY A C 1
ATOM 5178 O O . GLY A 1 669 ? 20.516 -5.953 -5.102 1.00 57.94 669 GLY A O 1
ATOM 5179 N N . HIS A 1 670 ? 21.189 -4.580 -3.455 1.00 67.94 670 HIS A N 1
ATOM 5180 C CA . HIS A 1 670 ? 22.057 -3.793 -4.332 1.00 67.94 670 HIS A CA 1
ATOM 5181 C C . HIS A 1 670 ? 23.084 -4.708 -5.016 1.00 67.94 670 HIS A C 1
ATOM 5183 O O . HIS A 1 670 ? 23.840 -5.418 -4.345 1.00 67.94 670 HIS A O 1
ATOM 5189 N N . LEU A 1 671 ? 23.132 -4.679 -6.351 1.00 74.75 671 LEU A N 1
ATOM 5190 C CA . LEU A 1 671 ? 24.180 -5.370 -7.094 1.00 74.75 671 LEU A CA 1
ATOM 5191 C C . LEU A 1 671 ? 25.541 -4.722 -6.765 1.00 74.75 671 LEU A C 1
ATOM 5193 O O . LEU A 1 671 ? 25.614 -3.507 -6.555 1.00 74.75 671 LEU A O 1
ATOM 5197 N N . PRO A 1 672 ? 26.644 -5.487 -6.700 1.00 71.25 672 PRO A N 1
ATOM 5198 C CA . PRO A 1 672 ? 27.936 -4.943 -6.290 1.00 71.25 672 PRO A CA 1
ATOM 5199 C C . PRO A 1 672 ? 28.417 -3.845 -7.242 1.00 71.25 672 PRO A C 1
ATOM 5201 O O . PRO A 1 672 ? 28.352 -4.001 -8.460 1.00 71.25 672 PRO A O 1
ATOM 5204 N N . PHE A 1 673 ? 28.900 -2.732 -6.689 1.00 68.69 673 PHE A N 1
ATOM 5205 C CA . PHE A 1 673 ? 29.473 -1.629 -7.468 1.00 68.69 673 PHE A CA 1
ATOM 5206 C C . PHE A 1 673 ? 30.916 -1.937 -7.917 1.00 68.69 673 PHE A C 1
ATOM 5208 O O . PHE A 1 673 ? 31.282 -1.654 -9.057 1.00 68.69 673 PHE A O 1
ATOM 5215 N N . ASP A 1 674 ? 31.714 -2.579 -7.058 1.00 71.50 674 ASP A N 1
ATOM 5216 C CA . ASP A 1 674 ? 33.129 -2.874 -7.318 1.00 71.50 674 ASP A CA 1
ATOM 5217 C C . ASP A 1 674 ? 33.302 -4.004 -8.353 1.00 71.50 674 ASP A C 1
ATOM 5219 O O . ASP A 1 674 ? 32.826 -5.122 -8.158 1.00 71.50 674 ASP A O 1
ATOM 5223 N N . ASN A 1 675 ? 34.015 -3.718 -9.451 1.00 77.94 675 ASN A N 1
ATOM 5224 C CA . ASN A 1 675 ? 34.289 -4.641 -10.569 1.00 77.94 675 ASN A CA 1
ATOM 5225 C C . ASN A 1 675 ? 33.038 -5.384 -11.108 1.00 77.94 675 ASN A C 1
ATOM 5227 O O . ASN A 1 675 ? 33.081 -6.564 -11.476 1.00 77.94 675 ASN A O 1
ATOM 5231 N N . ARG A 1 676 ? 31.905 -4.665 -11.169 1.00 84.75 676 ARG A N 1
ATOM 5232 C CA . ARG A 1 676 ? 30.582 -5.157 -11.597 1.00 84.75 676 ARG A CA 1
ATOM 5233 C C . ARG A 1 676 ? 30.618 -5.956 -12.905 1.00 84.75 676 ARG A C 1
ATOM 5235 O O . ARG A 1 676 ? 30.019 -7.025 -12.985 1.00 84.75 676 ARG A O 1
ATOM 5242 N N . HIS A 1 677 ? 31.360 -5.487 -13.911 1.00 88.94 677 HIS A N 1
ATOM 5243 C CA . HIS A 1 677 ? 31.442 -6.146 -15.220 1.00 88.94 677 HIS A CA 1
ATOM 5244 C C . HIS A 1 677 ? 32.035 -7.566 -15.131 1.00 88.94 677 HIS A C 1
ATOM 5246 O O . HIS A 1 677 ? 31.453 -8.502 -15.680 1.00 88.94 677 HIS A O 1
ATOM 5252 N N . ALA A 1 678 ? 33.146 -7.761 -14.407 1.00 87.88 678 ALA A N 1
ATOM 5253 C CA . ALA A 1 678 ? 33.780 -9.077 -14.272 1.00 87.88 678 ALA A CA 1
ATOM 5254 C C . ALA A 1 678 ? 32.909 -10.072 -13.484 1.00 87.88 678 ALA A C 1
ATOM 5256 O O . ALA A 1 678 ? 32.912 -11.269 -13.782 1.00 87.88 678 ALA A O 1
ATOM 5257 N N . TYR A 1 679 ? 32.127 -9.575 -12.518 1.00 90.06 679 TYR A N 1
ATOM 5258 C CA . TYR A 1 679 ? 31.117 -10.367 -11.816 1.00 90.06 679 TYR A CA 1
ATOM 5259 C C . TYR A 1 679 ? 30.001 -10.828 -12.766 1.00 90.06 679 TYR A C 1
ATOM 5261 O O . TYR A 1 679 ? 29.729 -12.025 -12.837 1.00 90.06 679 TYR A O 1
ATOM 5269 N N . LEU A 1 680 ? 29.414 -9.926 -13.562 1.00 93.31 680 LEU A N 1
ATOM 5270 C CA . LEU A 1 680 ? 28.367 -10.284 -14.530 1.00 93.31 680 LEU A CA 1
ATOM 5271 C C . LEU A 1 680 ? 28.873 -11.272 -15.600 1.00 93.31 680 LEU A C 1
ATOM 5273 O O . LEU A 1 680 ? 28.172 -12.231 -15.920 1.00 93.31 680 LEU A O 1
ATOM 5277 N N . GLU A 1 681 ? 30.104 -11.118 -16.103 1.00 93.25 681 GLU A N 1
ATOM 5278 C CA . GLU A 1 681 ? 30.699 -12.113 -17.012 1.00 93.25 681 GLU A CA 1
ATOM 5279 C C . GLU A 1 681 ? 30.934 -13.473 -16.345 1.00 93.25 681 GLU A C 1
ATOM 5281 O O . GLU A 1 681 ? 30.799 -14.511 -16.992 1.00 93.25 681 GLU A O 1
ATOM 5286 N N . HIS A 1 682 ? 31.285 -13.503 -15.057 1.00 93.12 682 HIS A N 1
ATOM 5287 C CA . HIS A 1 682 ? 31.414 -14.757 -14.320 1.00 93.12 682 HIS A CA 1
ATOM 5288 C C . HIS A 1 682 ? 30.055 -15.459 -14.181 1.00 93.12 682 HIS A C 1
ATOM 5290 O O . HIS A 1 682 ? 29.954 -16.619 -14.572 1.00 93.12 682 HIS A O 1
ATOM 5296 N N . ILE A 1 683 ? 29.000 -14.741 -13.774 1.00 95.50 683 ILE A N 1
ATOM 5297 C CA . ILE A 1 683 ? 27.621 -15.263 -13.743 1.00 95.50 683 ILE A CA 1
ATOM 5298 C C . ILE A 1 683 ? 27.197 -15.803 -15.124 1.00 95.50 683 ILE A C 1
ATOM 5300 O O . ILE A 1 683 ? 26.629 -16.893 -15.219 1.00 95.50 683 ILE A O 1
ATOM 5304 N N . ALA A 1 684 ? 27.520 -15.093 -16.210 1.00 96.31 684 ALA A N 1
ATOM 5305 C CA . ALA A 1 684 ? 27.230 -15.549 -17.569 1.00 96.31 684 ALA A CA 1
ATOM 5306 C C . ALA A 1 684 ? 27.994 -16.829 -17.956 1.00 96.31 684 ALA A C 1
ATOM 5308 O O . ALA A 1 684 ? 27.407 -17.733 -18.554 1.00 96.31 684 ALA A O 1
ATOM 5309 N N . ARG A 1 685 ? 29.277 -16.960 -17.584 1.00 94.94 685 ARG A N 1
ATOM 5310 C CA . ARG A 1 685 ? 30.040 -18.208 -17.778 1.00 94.94 685 ARG A CA 1
ATOM 5311 C C . ARG A 1 685 ? 29.423 -19.372 -17.002 1.00 94.94 685 ARG A C 1
ATOM 5313 O O . ARG A 1 685 ? 29.222 -20.428 -17.596 1.00 94.94 685 ARG A O 1
ATOM 5320 N N . THR A 1 686 ? 29.070 -19.179 -15.731 1.00 94.69 686 THR A N 1
ATOM 5321 C CA . THR A 1 686 ? 28.433 -20.214 -14.900 1.00 94.69 686 THR A CA 1
ATOM 5322 C C . THR A 1 686 ? 27.133 -20.719 -15.535 1.00 94.69 686 THR A C 1
ATOM 5324 O O . THR A 1 686 ? 26.936 -21.926 -15.664 1.00 94.69 686 THR A O 1
ATOM 5327 N N . ILE A 1 687 ? 26.269 -19.817 -16.016 1.00 95.56 687 ILE A N 1
ATOM 5328 C CA . ILE A 1 687 ? 25.018 -20.198 -16.694 1.00 95.56 687 ILE A CA 1
ATOM 5329 C C . ILE A 1 687 ? 25.298 -20.895 -18.037 1.00 95.56 687 ILE A C 1
ATOM 5331 O O . ILE A 1 687 ? 24.640 -21.884 -18.355 1.00 95.56 687 ILE A O 1
ATOM 5335 N N . ALA A 1 688 ? 26.275 -20.426 -18.821 1.00 95.75 688 ALA A N 1
ATOM 5336 C CA . ALA A 1 688 ? 26.638 -21.025 -20.110 1.00 95.75 688 ALA A CA 1
ATOM 5337 C C . ALA A 1 688 ? 27.217 -22.451 -19.994 1.00 95.75 688 ALA A C 1
ATOM 5339 O O . ALA A 1 688 ? 27.123 -23.220 -20.952 1.00 95.75 688 ALA A O 1
ATOM 5340 N N . LEU A 1 689 ? 27.777 -22.808 -18.833 1.00 92.94 689 LEU A N 1
ATOM 5341 C CA . LEU A 1 689 ? 28.281 -24.148 -18.508 1.00 92.94 689 LEU A CA 1
ATOM 5342 C C . LEU A 1 689 ? 27.211 -25.093 -17.926 1.00 92.94 689 LEU A C 1
ATOM 5344 O O . LEU A 1 689 ? 27.483 -26.281 -17.746 1.00 92.94 689 LEU A O 1
ATOM 5348 N N . ALA A 1 690 ? 25.998 -24.607 -17.640 1.00 92.06 690 ALA A N 1
ATOM 5349 C CA . ALA A 1 690 ? 24.915 -25.439 -17.116 1.00 92.06 690 ALA A CA 1
ATOM 5350 C C . ALA A 1 690 ? 24.466 -26.521 -18.132 1.00 92.06 690 ALA A C 1
ATOM 5352 O O . ALA A 1 690 ? 24.589 -26.315 -19.340 1.00 92.06 690 ALA A O 1
ATOM 5353 N N . PRO A 1 691 ? 23.859 -27.648 -17.695 1.00 91.06 691 PRO A N 1
ATOM 5354 C CA . PRO A 1 691 ? 23.421 -28.721 -18.602 1.00 91.06 691 PRO A CA 1
ATOM 5355 C C . PRO A 1 691 ? 22.375 -28.313 -19.657 1.00 91.06 691 PRO A C 1
ATOM 5357 O O . PRO A 1 691 ? 22.272 -28.954 -20.700 1.00 91.06 691 PRO A O 1
ATOM 5360 N N . SER A 1 692 ? 21.598 -27.254 -19.400 1.00 92.88 692 SER A N 1
ATOM 5361 C CA . SER A 1 692 ? 20.784 -26.567 -20.412 1.00 92.88 692 SER A CA 1
ATOM 5362 C C . SER A 1 692 ? 20.712 -25.065 -20.091 1.00 92.88 692 SER A C 1
ATOM 5364 O O . SER A 1 692 ? 19.824 -24.630 -19.350 1.00 92.88 692 SER A O 1
ATOM 5366 N N . PRO A 1 693 ? 21.641 -24.248 -20.625 1.00 93.81 693 PRO A N 1
ATOM 5367 C CA . PRO A 1 693 ? 21.706 -22.811 -20.352 1.00 93.81 693 PRO A CA 1
ATOM 5368 C C . PRO A 1 693 ? 20.425 -22.082 -20.766 1.00 93.81 693 PRO A C 1
ATOM 5370 O O . PRO A 1 693 ? 19.923 -21.229 -20.037 1.00 93.81 693 PRO A O 1
ATOM 5373 N N . THR A 1 694 ? 19.838 -22.465 -21.905 1.00 91.50 694 THR A N 1
ATOM 5374 C CA . THR A 1 694 ? 18.599 -21.854 -22.404 1.00 91.50 694 THR A CA 1
ATOM 5375 C C . THR A 1 694 ? 17.374 -22.210 -21.560 1.00 91.50 694 THR A C 1
ATOM 5377 O O . THR A 1 694 ? 16.482 -21.377 -21.415 1.00 91.50 694 THR A O 1
ATOM 5380 N N . ASP A 1 695 ? 17.317 -23.406 -20.957 1.00 90.00 695 ASP A N 1
ATOM 5381 C CA . ASP A 1 695 ? 16.245 -23.741 -20.007 1.00 90.00 695 ASP A CA 1
ATOM 5382 C C . ASP A 1 695 ? 16.439 -23.055 -18.654 1.00 90.00 695 ASP A C 1
ATOM 5384 O O . ASP A 1 695 ? 15.456 -22.615 -18.055 1.00 90.00 695 ASP A O 1
ATOM 5388 N N . PHE A 1 696 ? 17.685 -22.905 -18.191 1.00 93.06 696 PHE A N 1
ATOM 5389 C CA . PHE A 1 696 ? 17.991 -22.140 -16.982 1.00 93.06 696 PHE A CA 1
ATOM 5390 C C . PHE A 1 696 ? 17.525 -20.689 -17.125 1.00 93.06 696 PHE A C 1
ATOM 5392 O O . PHE A 1 696 ? 16.743 -20.210 -16.307 1.00 93.06 696 PHE A O 1
ATOM 5399 N N . VAL A 1 697 ? 17.931 -20.008 -18.201 1.00 92.56 697 VAL A N 1
ATOM 5400 C CA . VAL A 1 697 ? 17.497 -18.636 -18.505 1.00 92.56 697 VAL A CA 1
ATOM 5401 C C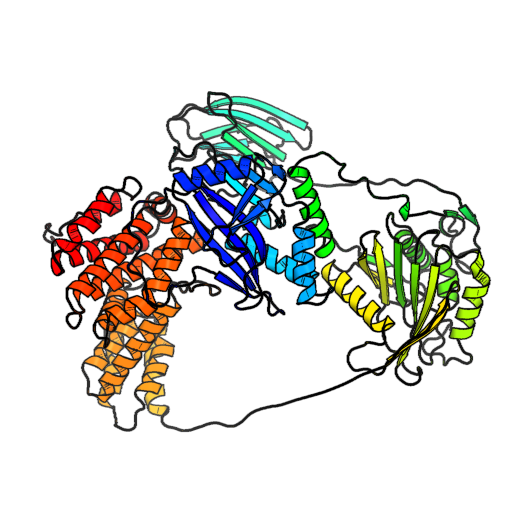 . VAL A 1 697 ? 15.967 -18.554 -18.545 1.00 92.56 697 VAL A C 1
ATOM 5403 O O . VAL A 1 697 ? 15.374 -17.771 -17.801 1.00 92.56 697 VAL A O 1
ATOM 5406 N N . ARG A 1 698 ? 15.316 -19.444 -19.307 1.00 88.44 698 ARG A N 1
ATOM 5407 C CA . ARG A 1 698 ? 13.853 -19.483 -19.468 1.00 88.44 698 ARG A CA 1
ATOM 5408 C C . ARG A 1 698 ? 13.070 -19.741 -18.174 1.00 88.44 698 ARG A C 1
ATOM 5410 O O . ARG A 1 698 ? 11.940 -19.277 -18.065 1.00 88.44 698 ARG A O 1
ATOM 5417 N N . SER A 1 699 ? 13.634 -20.474 -17.214 1.00 86.75 699 SER A N 1
ATOM 5418 C CA . SER A 1 699 ? 12.956 -20.840 -15.956 1.00 86.75 699 SER A CA 1
ATOM 5419 C C . SER A 1 699 ? 13.352 -19.986 -14.747 1.00 86.75 699 SER A C 1
ATOM 5421 O O . SER A 1 699 ? 12.599 -19.930 -13.777 1.00 86.75 699 SER A O 1
ATOM 5423 N N . ARG A 1 700 ? 14.512 -19.316 -14.780 1.00 89.19 700 ARG A N 1
ATOM 5424 C CA . ARG A 1 700 ? 15.063 -18.561 -13.638 1.00 89.19 700 ARG A CA 1
ATOM 5425 C C . ARG A 1 700 ? 15.169 -17.060 -13.883 1.00 89.19 700 ARG A C 1
ATOM 5427 O O . ARG A 1 700 ? 14.978 -16.303 -12.940 1.00 89.19 700 ARG A O 1
ATOM 5434 N N . LEU A 1 701 ? 15.461 -16.624 -15.111 1.00 91.19 701 LEU A N 1
ATOM 5435 C CA . LEU A 1 701 ? 15.738 -15.215 -15.427 1.00 91.19 701 LEU A CA 1
ATOM 5436 C C . LEU A 1 701 ? 14.623 -14.560 -16.250 1.00 91.19 701 LEU A C 1
ATOM 5438 O O . LEU A 1 701 ? 14.234 -13.436 -15.932 1.00 91.19 701 LEU A O 1
ATOM 5442 N N . ASN A 1 702 ? 14.038 -15.269 -17.223 1.00 89.69 702 ASN A N 1
ATOM 5443 C CA . ASN A 1 702 ? 12.885 -14.780 -17.988 1.00 89.69 702 ASN A CA 1
ATOM 5444 C C . ASN A 1 702 ? 11.725 -14.289 -17.096 1.00 89.69 702 ASN A C 1
ATOM 5446 O O . ASN A 1 702 ? 11.213 -13.205 -17.377 1.00 89.69 702 ASN A O 1
ATOM 5450 N N . PRO A 1 703 ? 11.316 -14.998 -16.018 1.00 85.44 703 PRO A N 1
ATOM 5451 C CA . PRO A 1 703 ? 10.237 -14.526 -15.148 1.00 85.44 703 PRO A CA 1
ATOM 5452 C C . PRO A 1 703 ? 10.572 -13.201 -14.451 1.00 85.44 703 PRO A C 1
ATOM 5454 O O . PRO A 1 703 ? 9.730 -12.311 -14.380 1.00 85.44 703 PRO A O 1
ATOM 5457 N N . ILE A 1 704 ? 11.819 -13.045 -13.991 1.00 86.75 704 ILE A N 1
ATOM 5458 C CA . ILE A 1 704 ? 12.288 -11.854 -13.270 1.00 86.75 704 ILE A CA 1
ATOM 5459 C C . ILE A 1 704 ? 12.364 -10.647 -14.215 1.00 86.75 704 ILE A C 1
ATOM 5461 O O . ILE A 1 704 ? 11.900 -9.562 -13.870 1.00 86.75 704 ILE A O 1
ATOM 5465 N N . VAL A 1 705 ? 12.891 -10.823 -15.431 1.00 88.56 705 VAL A N 1
ATOM 5466 C CA . VAL A 1 705 ? 12.973 -9.725 -16.410 1.00 88.56 705 VAL A CA 1
ATOM 5467 C C . VAL A 1 705 ? 11.590 -9.356 -16.944 1.00 88.56 705 VAL A C 1
ATOM 5469 O O . VAL A 1 705 ? 11.281 -8.170 -17.012 1.00 88.56 705 VAL A O 1
ATOM 5472 N N . ALA A 1 706 ? 10.719 -10.328 -17.236 1.00 85.81 706 ALA A N 1
ATOM 5473 C CA . ALA A 1 706 ? 9.333 -10.057 -17.627 1.00 85.81 706 ALA A CA 1
ATOM 5474 C C . ALA A 1 706 ? 8.575 -9.266 -16.547 1.00 85.81 706 ALA A C 1
ATOM 5476 O O . ALA A 1 706 ? 7.886 -8.295 -16.860 1.00 85.81 706 ALA A O 1
ATOM 5477 N N . PHE A 1 707 ? 8.751 -9.646 -15.278 1.00 83.62 707 PHE A N 1
ATOM 5478 C CA . PHE A 1 707 ? 8.196 -8.957 -14.116 1.00 83.62 707 PHE A CA 1
ATOM 5479 C C . PHE A 1 707 ? 8.685 -7.506 -13.998 1.00 83.62 707 PHE A C 1
ATOM 5481 O O . PHE A 1 707 ? 7.873 -6.585 -13.886 1.00 83.62 707 PHE A O 1
ATOM 5488 N N . ILE A 1 708 ? 10.002 -7.288 -14.069 1.00 85.75 708 ILE A N 1
ATOM 5489 C CA . ILE A 1 708 ? 10.601 -5.952 -13.981 1.00 85.75 708 ILE A CA 1
ATOM 5490 C C . ILE A 1 708 ? 10.171 -5.071 -15.161 1.00 85.75 708 ILE A C 1
ATOM 5492 O O . ILE A 1 708 ? 9.712 -3.949 -14.950 1.00 85.75 708 ILE A O 1
ATOM 5496 N N . VAL A 1 709 ? 10.275 -5.573 -16.396 1.00 86.56 709 VAL A N 1
ATOM 5497 C CA . VAL A 1 709 ? 9.853 -4.843 -17.603 1.00 86.56 709 VAL A CA 1
ATOM 5498 C C . VAL A 1 709 ? 8.373 -4.471 -17.504 1.00 86.56 709 VAL A C 1
ATOM 5500 O O . VAL A 1 709 ? 8.026 -3.323 -17.765 1.00 86.56 709 VAL A O 1
ATOM 5503 N N . GLY A 1 710 ? 7.521 -5.389 -17.032 1.00 82.69 710 GLY A N 1
ATOM 5504 C CA . GLY A 1 710 ? 6.111 -5.117 -16.753 1.00 82.69 710 GLY A CA 1
ATOM 5505 C C . GLY A 1 710 ? 5.909 -3.964 -15.764 1.00 82.69 710 GLY A C 1
ATOM 5506 O O . GLY A 1 710 ? 5.172 -3.030 -16.073 1.00 82.69 710 GLY A O 1
ATOM 5507 N N . ARG A 1 711 ? 6.601 -3.964 -14.613 1.00 81.81 711 ARG A N 1
ATOM 5508 C CA . ARG A 1 711 ? 6.516 -2.877 -13.611 1.00 81.81 711 ARG A CA 1
ATOM 5509 C C . ARG A 1 711 ? 7.019 -1.524 -14.129 1.00 81.81 711 ARG A C 1
ATOM 5511 O O . ARG A 1 711 ? 6.453 -0.492 -13.754 1.00 81.81 711 ARG A O 1
ATOM 5518 N N . LEU A 1 712 ? 8.065 -1.519 -14.960 1.00 83.94 712 LEU A N 1
ATOM 5519 C CA . LEU A 1 712 ? 8.683 -0.307 -15.514 1.00 83.94 712 LEU A CA 1
ATOM 5520 C C . LEU A 1 712 ? 7.870 0.291 -16.671 1.00 83.94 712 LEU A C 1
ATOM 5522 O O . LEU A 1 712 ? 7.647 1.501 -16.693 1.00 83.94 712 LEU A O 1
ATOM 5526 N N . GLU A 1 713 ? 7.368 -0.531 -17.597 1.00 82.56 713 GLU A N 1
ATOM 5527 C CA . GLU A 1 713 ? 6.444 -0.082 -18.650 1.00 82.56 713 GLU A CA 1
ATOM 5528 C C . GLU A 1 713 ? 5.102 0.359 -18.069 1.00 82.56 713 GLU A C 1
ATOM 5530 O O . GLU A 1 713 ? 4.550 1.370 -18.501 1.00 82.56 713 GLU A O 1
ATOM 5535 N N . ALA A 1 714 ? 4.612 -0.337 -17.039 1.00 77.31 714 ALA A N 1
ATOM 5536 C CA . ALA A 1 714 ? 3.449 0.090 -16.279 1.00 77.31 714 ALA A CA 1
ATOM 5537 C C . ALA A 1 714 ? 3.738 1.282 -15.347 1.00 77.31 714 ALA A C 1
ATOM 5539 O O . ALA A 1 714 ? 2.801 1.755 -14.721 1.00 77.31 714 ALA A O 1
ATOM 5540 N N . GLN A 1 715 ? 4.972 1.789 -15.216 1.00 78.31 715 GLN A N 1
ATOM 5541 C CA . GLN A 1 715 ? 5.307 2.980 -14.410 1.00 78.31 715 GLN A CA 1
ATOM 5542 C C . GLN A 1 715 ? 4.729 2.930 -12.975 1.00 78.31 715 GLN A C 1
ATOM 5544 O O . GLN A 1 715 ? 4.044 3.850 -12.528 1.00 78.31 715 GLN A O 1
ATOM 5549 N N . ARG A 1 716 ? 4.909 1.794 -12.285 1.00 69.69 716 ARG A N 1
ATOM 5550 C CA . ARG A 1 716 ? 4.170 1.473 -11.046 1.00 69.69 716 ARG A CA 1
ATOM 5551 C C . ARG A 1 716 ? 4.870 1.874 -9.736 1.00 69.69 716 ARG A C 1
ATOM 5553 O O . ARG A 1 716 ? 4.188 2.168 -8.758 1.00 69.69 716 ARG A O 1
ATOM 5560 N N . SER A 1 717 ? 6.201 1.816 -9.678 1.00 64.75 717 SER A N 1
ATOM 5561 C CA . SER A 1 717 ? 6.962 1.958 -8.419 1.00 64.75 717 SER A CA 1
ATOM 5562 C C . SER A 1 717 ? 7.344 3.414 -8.113 1.00 64.75 717 SER A C 1
ATOM 5564 O O . SER A 1 717 ? 7.250 4.286 -8.976 1.00 64.75 717 SER A O 1
ATOM 5566 N N . ASP A 1 718 ? 7.849 3.675 -6.903 1.00 64.56 718 ASP A N 1
ATOM 5567 C CA . ASP A 1 718 ? 8.524 4.943 -6.607 1.00 64.56 718 ASP A CA 1
ATOM 5568 C C . ASP A 1 718 ? 9.805 5.108 -7.457 1.00 64.56 718 ASP A C 1
ATOM 5570 O O . ASP A 1 718 ? 10.312 4.150 -8.048 1.00 64.56 718 ASP A O 1
ATOM 5574 N N . GLN A 1 719 ? 10.348 6.328 -7.517 1.00 62.91 719 GLN A N 1
ATOM 5575 C CA . GLN A 1 719 ? 11.554 6.614 -8.306 1.00 62.91 719 GLN A CA 1
ATOM 5576 C C . GLN A 1 719 ? 12.748 5.741 -7.890 1.00 62.91 719 GLN A C 1
ATOM 5578 O O . GLN A 1 719 ? 13.467 5.259 -8.761 1.00 62.91 719 GLN A O 1
ATOM 5583 N N . THR A 1 720 ? 12.940 5.512 -6.586 1.00 66.25 720 THR A N 1
ATOM 5584 C CA . THR A 1 720 ? 14.081 4.758 -6.046 1.00 66.25 720 THR A CA 1
ATOM 5585 C C . THR A 1 720 ? 14.052 3.317 -6.542 1.00 66.25 720 THR A C 1
ATOM 5587 O O . THR A 1 720 ? 14.972 2.883 -7.235 1.00 66.25 720 THR A O 1
ATOM 5590 N N . SER A 1 721 ? 12.942 2.615 -6.294 1.00 74.38 721 SER A N 1
ATOM 5591 C CA . SER A 1 721 ? 12.807 1.214 -6.675 1.00 74.38 721 SER A CA 1
ATOM 5592 C C . SER A 1 721 ? 12.715 1.027 -8.191 1.00 74.38 721 SER A C 1
ATOM 5594 O O . SER A 1 721 ? 13.146 -0.005 -8.698 1.00 74.38 721 SER A O 1
ATOM 5596 N N . CYS A 1 722 ? 12.223 2.019 -8.948 1.00 77.12 722 CYS A N 1
ATOM 5597 C CA . CYS A 1 722 ? 12.313 1.988 -10.410 1.00 77.12 722 CYS A CA 1
ATOM 5598 C C . CYS A 1 722 ? 13.770 1.969 -10.902 1.00 77.12 722 CYS A C 1
ATOM 5600 O O . CYS A 1 722 ? 14.083 1.195 -11.805 1.00 77.12 722 CYS A O 1
ATOM 5602 N N . PHE A 1 723 ? 14.671 2.780 -10.331 1.00 81.75 723 PHE A N 1
ATOM 5603 C CA . PHE A 1 723 ? 16.076 2.798 -10.760 1.00 81.75 723 PHE A CA 1
ATOM 5604 C C . PHE A 1 723 ? 16.788 1.470 -10.459 1.00 81.75 723 PHE A C 1
ATOM 5606 O O . PHE A 1 723 ? 17.482 0.953 -11.329 1.00 81.75 723 PHE A O 1
ATOM 5613 N N . GLU A 1 724 ? 16.549 0.880 -9.286 1.00 83.94 724 GLU A N 1
ATOM 5614 C CA . GLU A 1 724 ? 17.099 -0.427 -8.877 1.00 83.94 724 GLU A CA 1
ATOM 5615 C C . GLU A 1 724 ? 16.523 -1.584 -9.720 1.00 83.94 724 GLU A C 1
ATOM 5617 O O . GLU A 1 724 ? 17.226 -2.524 -10.089 1.00 83.94 724 GLU A O 1
ATOM 5622 N N . GLN A 1 725 ? 15.242 -1.501 -10.095 1.00 86.75 725 GLN A N 1
ATOM 5623 C CA . GLN A 1 725 ? 14.615 -2.421 -11.049 1.00 86.75 725 GLN A CA 1
ATOM 5624 C C . GLN A 1 725 ? 15.259 -2.300 -12.443 1.00 86.75 725 GLN A C 1
ATOM 5626 O O . GLN A 1 725 ? 15.620 -3.314 -13.044 1.00 86.75 725 GLN A O 1
ATOM 5631 N N . LEU A 1 726 ? 15.455 -1.077 -12.950 1.00 88.25 726 LEU A N 1
ATOM 5632 C CA . LEU A 1 726 ? 16.093 -0.829 -14.246 1.00 88.25 726 LEU A CA 1
ATOM 5633 C C . LEU A 1 726 ? 17.550 -1.321 -14.272 1.00 88.25 726 LEU A C 1
ATOM 5635 O O . LEU A 1 726 ? 17.933 -1.989 -15.232 1.00 88.25 726 LEU A O 1
ATOM 5639 N N . GLU A 1 727 ? 18.328 -1.050 -13.219 1.00 88.44 727 GLU A N 1
ATOM 5640 C CA . GLU A 1 727 ? 19.653 -1.641 -12.966 1.00 88.44 727 GLU A CA 1
ATOM 5641 C C . GLU A 1 727 ? 19.591 -3.166 -13.091 1.00 88.44 727 GLU A C 1
ATOM 5643 O O . GLU A 1 727 ? 20.243 -3.748 -13.960 1.00 88.44 727 GLU A O 1
ATOM 5648 N N . ALA A 1 728 ? 18.765 -3.813 -12.265 1.00 90.38 728 ALA A N 1
ATOM 5649 C CA . ALA A 1 728 ? 18.729 -5.262 -12.154 1.00 90.38 728 ALA A CA 1
ATOM 5650 C C . ALA A 1 728 ? 18.389 -5.934 -13.493 1.00 90.38 728 ALA A C 1
ATOM 5652 O O . ALA A 1 728 ? 19.078 -6.867 -13.909 1.00 90.38 728 ALA A O 1
ATOM 5653 N N . ALA A 1 729 ? 17.380 -5.436 -14.214 1.00 91.88 729 ALA A N 1
ATOM 5654 C CA . ALA A 1 729 ? 17.034 -5.976 -15.526 1.00 91.88 729 ALA A CA 1
ATOM 5655 C C . ALA A 1 729 ? 18.113 -5.700 -16.588 1.00 91.88 729 ALA A C 1
ATOM 5657 O O . ALA A 1 729 ? 18.381 -6.580 -17.403 1.00 91.88 729 ALA A O 1
ATOM 5658 N N . THR A 1 730 ? 18.783 -4.543 -16.553 1.00 92.69 730 THR A N 1
ATOM 5659 C CA . THR A 1 730 ? 19.908 -4.228 -17.456 1.00 92.69 730 THR A CA 1
ATOM 5660 C C . THR A 1 730 ? 21.086 -5.177 -17.229 1.00 92.69 730 THR A C 1
ATOM 5662 O O . THR A 1 730 ? 21.629 -5.736 -18.184 1.00 92.69 730 THR A O 1
ATOM 5665 N N . CYS A 1 731 ? 21.440 -5.443 -15.969 1.00 93.62 731 CYS A N 1
ATOM 5666 C CA . CYS A 1 731 ? 22.483 -6.404 -15.622 1.00 93.62 731 CYS A CA 1
ATOM 5667 C C . CYS A 1 731 ? 22.119 -7.833 -16.060 1.00 93.62 731 CYS A C 1
ATOM 5669 O O . CYS A 1 731 ? 22.968 -8.532 -16.613 1.00 93.62 731 CYS A O 1
ATOM 5671 N N . VAL A 1 732 ? 20.861 -8.270 -15.894 1.00 94.50 732 VAL A N 1
ATOM 5672 C CA . VAL A 1 732 ? 20.409 -9.588 -16.389 1.00 94.50 732 VAL A CA 1
ATOM 5673 C C . VAL A 1 732 ? 20.414 -9.649 -17.922 1.00 94.50 732 VAL A C 1
ATOM 5675 O O . VAL A 1 732 ? 20.772 -10.685 -18.479 1.00 94.50 732 VAL A O 1
ATOM 5678 N N . VAL A 1 733 ? 20.087 -8.555 -18.618 1.00 95.56 733 VAL A N 1
ATOM 5679 C CA . VAL A 1 733 ? 20.221 -8.460 -20.082 1.00 95.56 733 VAL A CA 1
ATOM 5680 C C . VAL A 1 733 ? 21.676 -8.643 -20.512 1.00 95.56 733 VAL A C 1
ATOM 5682 O O . VAL A 1 733 ? 21.951 -9.494 -21.359 1.00 95.56 733 VAL A O 1
ATOM 5685 N N . ALA A 1 734 ? 22.618 -7.920 -19.900 1.00 95.94 734 ALA A N 1
ATOM 5686 C CA . ALA A 1 734 ? 24.043 -8.064 -20.196 1.00 95.94 734 ALA A CA 1
ATOM 5687 C C . ALA A 1 734 ? 24.548 -9.499 -19.940 1.00 95.94 734 ALA A C 1
ATOM 5689 O O . ALA A 1 734 ? 25.251 -10.058 -20.783 1.00 95.94 734 ALA A O 1
ATOM 5690 N N . VAL A 1 735 ? 24.133 -10.119 -18.825 1.00 96.50 735 VAL A N 1
ATOM 5691 C CA . VAL A 1 735 ? 24.434 -11.524 -18.495 1.00 96.50 735 VAL A CA 1
ATOM 5692 C C . VAL A 1 735 ? 23.913 -12.469 -19.576 1.00 96.50 735 VAL A C 1
ATOM 5694 O O . VAL A 1 735 ? 24.684 -13.259 -20.112 1.00 96.50 735 VAL A O 1
ATOM 5697 N N . VAL A 1 736 ? 22.625 -12.413 -19.927 1.00 97.06 736 VAL A N 1
ATOM 5698 C CA . VAL A 1 736 ? 22.027 -13.414 -20.826 1.00 97.06 736 VAL A CA 1
ATOM 5699 C C . VAL A 1 736 ? 22.469 -13.247 -22.280 1.00 97.06 736 VAL A C 1
ATOM 5701 O O . VAL A 1 736 ? 22.610 -14.244 -22.989 1.00 97.06 736 VAL A O 1
ATOM 5704 N N . LEU A 1 737 ? 22.777 -12.028 -22.724 1.00 97.50 737 LEU A N 1
ATOM 5705 C CA . LEU A 1 737 ? 23.414 -11.819 -24.025 1.00 97.50 737 LEU A CA 1
ATOM 5706 C C . LEU A 1 737 ? 24.818 -12.446 -24.065 1.00 97.50 737 LEU A C 1
ATOM 5708 O O . LEU A 1 737 ? 25.171 -13.095 -25.048 1.00 97.50 737 LEU A O 1
ATOM 5712 N N . ASP A 1 738 ? 25.581 -12.362 -22.973 1.00 97.31 738 ASP A N 1
ATOM 5713 C CA . ASP A 1 738 ? 26.878 -13.034 -22.848 1.00 97.31 738 ASP A CA 1
ATOM 5714 C C . ASP A 1 738 ? 26.734 -14.573 -22.742 1.00 97.31 738 ASP A C 1
ATOM 5716 O O . ASP A 1 738 ? 27.509 -15.308 -23.356 1.00 97.31 738 ASP A O 1
ATOM 5720 N N . VAL A 1 739 ? 25.673 -15.090 -22.100 1.00 97.44 739 VAL A N 1
ATOM 5721 C CA . VAL A 1 739 ? 25.292 -16.522 -22.170 1.00 97.44 739 VAL A CA 1
ATOM 5722 C C . VAL A 1 739 ? 24.980 -16.932 -23.614 1.00 97.44 739 VAL A C 1
ATOM 5724 O O . VAL A 1 739 ? 25.443 -17.978 -24.067 1.00 97.44 739 VAL A O 1
ATOM 5727 N N . ALA A 1 740 ? 24.237 -16.122 -24.375 1.00 97.25 740 ALA A N 1
ATOM 5728 C CA . ALA A 1 740 ? 23.917 -16.414 -25.773 1.00 97.25 740 ALA A CA 1
ATOM 5729 C C . ALA A 1 740 ? 25.177 -16.471 -26.661 1.00 97.25 740 ALA A C 1
ATOM 5731 O O . ALA A 1 740 ? 25.225 -17.265 -27.607 1.00 97.25 740 ALA A O 1
ATOM 5732 N N . ILE A 1 741 ? 26.217 -15.701 -26.326 1.00 97.25 741 ILE A N 1
ATOM 5733 C CA . ILE A 1 741 ? 27.541 -15.749 -26.967 1.00 97.25 741 ILE A CA 1
ATOM 5734 C C . ILE A 1 741 ? 28.334 -17.002 -26.549 1.00 97.25 741 ILE A C 1
ATOM 5736 O O . ILE A 1 741 ? 28.959 -17.618 -27.411 1.00 97.25 741 ILE A O 1
ATOM 5740 N N . ARG A 1 742 ? 28.294 -17.423 -25.275 1.00 97.00 742 ARG A N 1
ATOM 5741 C CA . ARG A 1 742 ? 29.171 -18.493 -24.741 1.00 97.00 742 ARG A CA 1
ATOM 5742 C C . ARG A 1 742 ? 28.576 -19.906 -24.685 1.00 97.00 742 ARG A C 1
ATOM 5744 O O . ARG A 1 742 ? 29.334 -20.863 -24.579 1.00 97.00 742 ARG A O 1
ATOM 5751 N N . ALA A 1 743 ? 27.255 -20.074 -24.739 1.00 95.62 743 ALA A N 1
ATOM 5752 C CA . ALA A 1 743 ? 26.586 -21.370 -24.557 1.00 95.62 743 ALA A CA 1
ATOM 5753 C C . ALA A 1 743 ? 26.686 -22.291 -25.795 1.00 95.62 743 ALA A C 1
ATOM 5755 O O . ALA A 1 743 ? 25.677 -22.655 -26.396 1.00 95.62 743 ALA A O 1
ATOM 5756 N N . GLU A 1 744 ? 27.897 -22.675 -26.208 1.00 92.75 744 GLU A N 1
ATOM 5757 C CA . GLU A 1 744 ? 28.156 -23.488 -27.413 1.00 92.75 744 GLU A CA 1
ATOM 5758 C C . GLU A 1 744 ? 27.519 -24.884 -27.388 1.00 92.75 744 GLU A C 1
ATOM 5760 O O . GLU A 1 744 ? 27.179 -25.427 -28.438 1.00 92.75 744 GLU A O 1
ATOM 5765 N N . THR A 1 745 ? 27.253 -25.418 -26.195 1.00 91.44 745 THR A N 1
ATOM 5766 C CA . THR A 1 745 ? 26.468 -26.643 -25.965 1.00 91.44 745 THR A CA 1
ATOM 5767 C C . THR A 1 745 ? 25.007 -26.527 -26.423 1.00 91.44 745 THR A C 1
ATOM 5769 O O . THR A 1 745 ? 24.350 -27.538 -26.676 1.00 91.44 745 THR A O 1
ATOM 5772 N N . SER A 1 746 ? 24.479 -25.305 -26.548 1.00 94.38 746 SER A N 1
ATOM 5773 C CA . SER A 1 746 ? 23.097 -25.030 -26.948 1.00 94.38 746 SER A CA 1
ATOM 5774 C C . SER A 1 746 ? 22.960 -24.846 -28.459 1.00 94.38 746 SER A C 1
ATOM 5776 O O . SER A 1 746 ? 23.758 -24.165 -29.104 1.00 94.38 746 SER A O 1
ATOM 5778 N N . LYS A 1 747 ? 21.876 -25.381 -29.040 1.00 95.81 747 LYS A N 1
ATOM 5779 C CA . LYS A 1 747 ? 21.559 -25.211 -30.470 1.00 95.81 747 LYS A CA 1
ATOM 5780 C C . LYS A 1 747 ? 21.518 -23.722 -30.844 1.00 95.81 747 LYS A C 1
ATOM 5782 O O . LYS A 1 747 ? 20.804 -22.954 -30.199 1.00 95.81 747 LYS A O 1
ATOM 5787 N N . ARG A 1 748 ? 22.199 -23.330 -31.933 1.00 95.81 748 ARG A N 1
ATOM 5788 C CA . ARG A 1 748 ? 22.289 -21.930 -32.412 1.00 95.81 748 ARG A CA 1
ATOM 5789 C C . ARG A 1 748 ? 20.930 -21.220 -32.475 1.00 95.81 748 ARG A C 1
ATOM 5791 O O . ARG A 1 748 ? 20.817 -20.113 -31.970 1.00 95.81 748 ARG A O 1
ATOM 5798 N N . ALA A 1 749 ? 19.888 -21.882 -32.983 1.00 94.81 749 ALA A N 1
ATOM 5799 C CA . ALA A 1 749 ? 18.535 -21.319 -33.045 1.00 94.81 749 ALA A CA 1
ATOM 5800 C C . ALA A 1 749 ? 17.952 -20.939 -31.664 1.00 94.81 749 ALA A C 1
ATOM 5802 O O . ALA A 1 749 ? 17.281 -19.920 -31.543 1.00 94.81 749 ALA A O 1
ATOM 5803 N N . TYR A 1 750 ? 18.233 -21.710 -30.605 1.00 94.38 750 TYR A N 1
ATOM 5804 C CA . TYR A 1 750 ? 17.783 -21.373 -29.247 1.00 94.38 750 TYR A CA 1
ATOM 5805 C C . TYR A 1 750 ? 18.582 -20.197 -28.669 1.00 94.38 750 TYR A C 1
ATOM 5807 O O . TYR A 1 750 ? 18.011 -19.344 -27.998 1.00 94.38 750 TYR A O 1
ATOM 5815 N N . ARG A 1 751 ? 19.886 -20.113 -28.975 1.00 95.88 751 ARG A N 1
ATOM 5816 C CA . ARG A 1 751 ? 20.746 -18.975 -28.599 1.00 95.88 751 ARG A CA 1
ATOM 5817 C C . ARG A 1 751 ? 20.288 -17.677 -29.277 1.00 95.88 751 ARG A C 1
ATOM 5819 O O . ARG A 1 751 ? 20.241 -16.643 -28.623 1.00 95.88 751 ARG A O 1
ATOM 5826 N N . ILE A 1 752 ? 19.900 -17.747 -30.553 1.00 96.00 752 ILE A N 1
ATOM 5827 C CA . ILE A 1 752 ? 19.366 -16.617 -31.331 1.00 96.00 752 ILE A CA 1
ATOM 5828 C C . ILE A 1 752 ? 17.983 -16.190 -30.830 1.00 96.00 752 ILE A C 1
ATOM 5830 O O . ILE A 1 752 ? 17.767 -14.997 -30.640 1.00 96.00 752 ILE A O 1
ATOM 5834 N N . GLY A 1 753 ? 17.073 -17.128 -30.543 1.00 93.69 753 GLY A N 1
ATOM 5835 C CA . GLY A 1 753 ? 15.782 -16.803 -29.922 1.00 93.69 753 GLY A CA 1
ATOM 5836 C C . GLY A 1 753 ? 15.953 -16.123 -28.559 1.00 93.69 753 GLY A C 1
ATOM 5837 O O . GLY A 1 753 ? 15.394 -15.057 -28.328 1.00 93.69 753 GLY A O 1
ATOM 5838 N N . MET A 1 754 ? 16.820 -16.671 -27.703 1.00 95.00 754 MET A N 1
ATOM 5839 C CA . MET A 1 754 ? 17.144 -16.096 -26.393 1.00 95.00 754 MET A CA 1
ATOM 5840 C C . MET A 1 754 ? 17.759 -14.692 -26.506 1.00 95.00 754 MET A C 1
ATOM 5842 O O . MET A 1 754 ? 17.333 -13.784 -25.799 1.00 95.00 754 MET A O 1
ATOM 5846 N N . ALA A 1 755 ? 18.712 -14.479 -27.419 1.00 96.44 755 ALA A N 1
ATOM 5847 C CA . ALA A 1 755 ? 19.263 -13.149 -27.677 1.00 96.44 755 ALA A CA 1
ATOM 5848 C C . ALA A 1 755 ? 18.208 -12.178 -28.239 1.00 96.44 755 ALA A C 1
ATOM 5850 O O . ALA A 1 755 ? 18.206 -11.009 -27.872 1.00 96.44 755 ALA A O 1
ATOM 5851 N N . THR A 1 756 ? 17.285 -12.657 -29.078 1.00 95.62 756 THR A N 1
ATOM 5852 C CA . THR A 1 756 ? 16.190 -11.860 -29.654 1.00 95.62 756 THR A CA 1
ATOM 5853 C C . THR A 1 756 ? 15.221 -11.363 -28.580 1.00 95.62 756 THR A C 1
ATOM 5855 O O . THR A 1 756 ? 14.975 -10.159 -28.503 1.00 95.62 756 THR A O 1
ATOM 5858 N N . ASP A 1 757 ? 14.732 -12.257 -27.712 1.00 93.25 757 ASP A N 1
ATOM 5859 C CA . ASP A 1 757 ? 13.860 -11.905 -26.580 1.00 93.25 757 ASP A CA 1
ATOM 5860 C C . ASP A 1 757 ? 14.530 -10.862 -25.669 1.00 93.25 757 ASP A C 1
ATOM 5862 O O . ASP A 1 757 ? 13.917 -9.863 -25.286 1.00 93.25 757 ASP A O 1
ATOM 5866 N N . TYR A 1 758 ? 15.818 -11.054 -25.369 1.00 95.31 758 TYR A N 1
ATOM 5867 C CA . TYR A 1 758 ? 16.580 -10.153 -24.507 1.00 95.31 758 TYR A CA 1
ATOM 5868 C C . TYR A 1 758 ? 16.925 -8.807 -25.154 1.00 95.31 758 TYR A C 1
ATOM 5870 O O . TYR A 1 758 ? 16.908 -7.793 -24.458 1.00 95.31 758 TYR A O 1
ATOM 5878 N N . ILE A 1 759 ? 17.157 -8.755 -26.469 1.00 95.50 759 ILE A N 1
ATOM 5879 C CA . ILE A 1 759 ? 17.265 -7.496 -27.222 1.00 95.50 759 ILE A CA 1
ATOM 5880 C C . ILE A 1 759 ? 15.925 -6.747 -27.163 1.00 95.50 759 ILE A C 1
ATOM 5882 O O . ILE A 1 759 ? 15.905 -5.565 -26.821 1.00 95.50 759 ILE A O 1
ATOM 5886 N N . TYR A 1 760 ? 14.788 -7.416 -27.383 1.00 94.25 760 TYR A N 1
ATOM 5887 C CA . TYR A 1 760 ? 13.477 -6.770 -27.259 1.00 94.25 760 TYR A CA 1
ATOM 5888 C C . TYR A 1 760 ? 13.178 -6.280 -25.834 1.00 94.25 760 TYR A C 1
ATOM 5890 O O . TYR A 1 760 ? 12.679 -5.165 -25.675 1.00 94.25 760 TYR A O 1
ATOM 5898 N N . TRP A 1 761 ? 13.532 -7.035 -24.789 1.00 92.56 761 TRP A N 1
ATOM 5899 C CA . TRP A 1 761 ? 13.452 -6.537 -23.411 1.00 92.56 761 TRP A CA 1
ATOM 5900 C C . TRP A 1 761 ? 14.365 -5.337 -23.162 1.00 92.56 761 TRP A C 1
ATOM 5902 O O . TRP A 1 761 ? 13.931 -4.378 -22.532 1.00 92.56 761 TRP A O 1
ATOM 5912 N N . MET A 1 762 ? 15.579 -5.327 -23.708 1.00 92.88 762 MET A N 1
ATOM 5913 C CA . MET A 1 762 ? 16.489 -4.186 -23.618 1.00 92.88 762 MET A CA 1
ATOM 5914 C C . MET A 1 762 ? 15.894 -2.917 -24.257 1.00 92.88 762 MET A C 1
ATOM 5916 O O . MET A 1 762 ? 15.965 -1.842 -23.663 1.00 92.88 762 MET A O 1
ATOM 5920 N N . GLY A 1 763 ? 15.228 -3.041 -25.411 1.00 91.81 763 GLY A N 1
ATOM 5921 C CA . GLY A 1 763 ? 14.460 -1.949 -26.024 1.00 91.81 763 GLY A CA 1
ATOM 5922 C C . GLY A 1 763 ? 13.332 -1.442 -25.120 1.00 91.81 763 GLY A C 1
ATOM 5923 O O . GLY A 1 763 ? 13.206 -0.237 -24.900 1.00 91.81 763 GLY A O 1
ATOM 5924 N N . ARG A 1 764 ? 12.570 -2.364 -24.512 1.00 90.62 764 ARG A N 1
ATOM 5925 C CA . ARG A 1 764 ? 11.492 -2.069 -23.546 1.00 90.62 764 ARG A CA 1
ATOM 5926 C C . ARG A 1 764 ? 11.985 -1.387 -22.262 1.00 90.62 764 ARG A C 1
ATOM 5928 O O . ARG A 1 764 ? 11.303 -0.505 -21.744 1.00 90.62 764 ARG A O 1
ATOM 5935 N N . LEU A 1 765 ? 13.194 -1.705 -21.798 1.00 90.50 765 LEU A N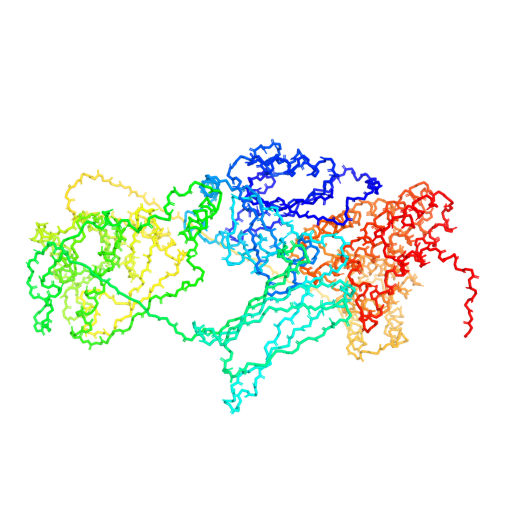 1
ATOM 5936 C CA . LEU A 1 765 ? 13.865 -0.973 -20.719 1.00 90.50 765 LEU A CA 1
ATOM 5937 C C . LEU A 1 765 ? 14.296 0.433 -21.173 1.00 90.50 765 LEU A C 1
ATOM 5939 O O . LEU A 1 765 ? 14.018 1.407 -20.475 1.00 90.50 765 LEU A O 1
ATOM 5943 N N . ALA A 1 766 ? 14.917 0.566 -22.350 1.00 88.94 766 ALA A N 1
ATOM 5944 C CA . ALA A 1 766 ? 15.498 1.821 -22.849 1.00 88.94 766 ALA A CA 1
ATOM 5945 C C . ALA A 1 766 ? 14.475 2.907 -23.230 1.00 88.94 766 ALA A C 1
ATOM 5947 O O . ALA A 1 766 ? 14.806 4.094 -23.236 1.00 88.94 766 ALA A O 1
ATOM 5948 N N . ARG A 1 767 ? 13.230 2.514 -23.522 1.00 86.00 767 ARG A N 1
ATOM 5949 C CA . ARG A 1 767 ? 12.075 3.413 -23.715 1.00 86.00 767 ARG A CA 1
ATOM 5950 C C . ARG A 1 767 ? 11.290 3.719 -22.436 1.00 86.00 767 ARG A C 1
ATOM 5952 O O . ARG A 1 767 ? 10.361 4.528 -22.479 1.00 86.00 767 ARG A O 1
ATOM 5959 N N . SER A 1 768 ? 11.603 3.058 -21.317 1.00 85.06 768 SER A N 1
ATOM 5960 C CA . SER A 1 768 ? 10.896 3.279 -20.051 1.00 85.06 768 SER A CA 1
ATOM 5961 C C . SER A 1 768 ? 11.103 4.713 -19.556 1.00 85.06 768 SER A C 1
ATOM 5963 O O . SER A 1 768 ? 12.167 5.306 -19.740 1.00 85.06 768 SER A O 1
ATOM 5965 N N . GLU A 1 769 ? 10.102 5.278 -18.877 1.00 76.69 769 GLU A N 1
ATOM 5966 C CA . GLU A 1 769 ? 10.215 6.644 -18.340 1.00 76.69 769 GLU A CA 1
ATOM 5967 C C . GLU A 1 769 ? 11.314 6.751 -17.269 1.00 76.69 769 GLU A C 1
ATOM 5969 O O . GLU A 1 769 ? 11.957 7.785 -17.104 1.00 76.69 769 GLU A O 1
ATOM 5974 N N . THR A 1 770 ? 11.588 5.635 -16.589 1.00 80.38 770 THR A N 1
ATOM 5975 C CA . THR A 1 770 ? 12.717 5.492 -15.668 1.00 80.38 770 THR A CA 1
ATOM 5976 C C . THR A 1 770 ? 14.052 5.683 -16.387 1.00 80.38 770 THR A C 1
ATOM 5978 O O . THR A 1 770 ? 14.863 6.489 -15.935 1.00 80.38 770 THR A O 1
ATOM 5981 N N . ALA A 1 771 ? 14.269 4.994 -17.514 1.00 80.88 771 ALA A N 1
ATOM 5982 C CA . ALA A 1 771 ? 15.501 5.107 -18.294 1.00 80.88 771 ALA A CA 1
ATOM 5983 C C . ALA A 1 771 ? 15.651 6.494 -18.922 1.00 80.88 771 ALA A C 1
ATOM 5985 O O . ALA A 1 771 ? 16.714 7.098 -18.804 1.00 80.88 771 ALA A O 1
ATOM 5986 N N . ALA A 1 772 ? 14.574 7.022 -19.515 1.00 77.81 772 ALA A N 1
ATOM 5987 C CA . ALA A 1 772 ? 14.566 8.354 -20.107 1.00 77.81 772 ALA A CA 1
ATOM 5988 C C . ALA A 1 772 ? 14.996 9.419 -19.092 1.00 77.81 772 ALA A C 1
ATOM 5990 O O . ALA A 1 772 ? 16.000 10.088 -19.295 1.00 77.81 772 ALA A O 1
ATOM 5991 N N . THR A 1 773 ? 14.308 9.493 -17.952 1.00 73.56 773 THR A N 1
ATOM 5992 C CA . THR A 1 773 ? 14.648 10.425 -16.872 1.00 73.56 773 THR A CA 1
ATOM 5993 C C . THR A 1 773 ? 16.059 10.220 -16.324 1.00 73.56 773 THR A C 1
ATOM 5995 O O . THR A 1 773 ? 16.770 11.194 -16.084 1.00 73.56 773 THR A O 1
ATOM 5998 N N . ARG A 1 774 ? 16.475 8.971 -16.073 1.00 72.81 774 ARG A N 1
ATOM 5999 C CA . ARG A 1 774 ? 17.759 8.699 -15.405 1.00 72.81 774 ARG A CA 1
ATOM 6000 C C . ARG A 1 774 ? 18.966 9.031 -16.281 1.00 72.81 774 ARG A C 1
ATOM 6002 O O . ARG A 1 774 ? 20.044 9.244 -15.743 1.00 72.81 774 ARG A O 1
ATOM 6009 N N . LEU A 1 775 ? 18.780 9.060 -17.600 1.00 70.25 775 LEU A N 1
ATOM 6010 C CA . LEU A 1 775 ? 19.842 9.252 -18.587 1.00 70.25 775 LEU A CA 1
ATOM 6011 C C . LEU A 1 775 ? 19.749 10.610 -19.314 1.00 70.25 775 LEU A C 1
ATOM 6013 O O . LEU A 1 775 ? 20.522 10.852 -20.238 1.00 70.25 775 LEU A O 1
ATOM 6017 N N . THR A 1 776 ? 18.843 11.500 -18.882 1.00 66.62 776 THR A N 1
ATOM 6018 C CA . THR A 1 776 ? 18.821 12.929 -19.257 1.00 66.62 776 THR A CA 1
ATOM 6019 C C . THR A 1 776 ? 19.127 13.883 -18.100 1.00 66.62 776 THR A C 1
ATOM 6021 O O . THR A 1 776 ? 19.413 15.046 -18.361 1.00 66.62 776 THR A O 1
ATOM 6024 N N . ILE A 1 777 ? 19.032 13.443 -16.838 1.00 59.03 777 ILE A N 1
ATOM 6025 C CA . ILE A 1 777 ? 19.290 14.300 -15.669 1.00 59.03 777 ILE A CA 1
ATOM 6026 C C . ILE A 1 777 ? 20.744 14.152 -15.208 1.00 59.03 777 ILE A C 1
ATOM 6028 O O . ILE A 1 777 ? 21.071 13.202 -14.496 1.00 59.03 777 ILE A O 1
ATOM 6032 N N . ASP A 1 778 ? 21.528 15.180 -15.544 1.00 50.78 778 ASP A N 1
ATOM 6033 C CA . ASP A 1 778 ? 22.851 15.525 -14.999 1.00 50.78 778 ASP A CA 1
ATOM 6034 C C . ASP A 1 778 ? 24.031 14.609 -15.403 1.00 50.78 778 ASP A C 1
ATOM 6036 O O . ASP A 1 778 ? 23.900 13.391 -15.536 1.00 50.78 778 ASP A O 1
ATOM 6040 N N . GLU A 1 779 ? 25.212 15.206 -15.594 1.00 53.72 779 GLU A N 1
ATOM 6041 C CA . GLU A 1 779 ? 26.455 14.481 -15.896 1.00 53.72 779 GLU A CA 1
ATOM 6042 C C . GLU A 1 779 ? 27.134 13.949 -14.619 1.00 53.72 779 GLU A C 1
ATOM 6044 O O . GLU A 1 779 ? 27.743 12.881 -14.662 1.00 53.72 779 GLU A O 1
ATOM 6049 N N . ASP A 1 780 ? 26.936 14.593 -13.459 1.00 49.00 780 ASP A N 1
ATOM 6050 C CA . ASP A 1 780 ? 27.529 14.190 -12.165 1.00 49.00 780 ASP A CA 1
ATOM 6051 C C . ASP A 1 780 ? 26.879 12.924 -11.533 1.00 49.00 780 ASP A C 1
ATOM 6053 O O . ASP A 1 780 ? 27.286 12.434 -10.473 1.00 49.00 780 ASP A O 1
ATOM 6057 N N . MET A 1 781 ? 25.843 12.346 -12.155 1.00 46.50 781 MET A N 1
ATOM 6058 C CA . MET A 1 781 ? 24.915 11.372 -11.544 1.00 46.50 781 MET A CA 1
ATOM 6059 C C . MET A 1 781 ? 25.378 9.890 -11.510 1.00 46.50 781 MET A C 1
ATOM 6061 O O . MET A 1 781 ? 24.564 8.971 -11.666 1.00 46.50 781 MET A O 1
ATOM 6065 N N . ARG A 1 782 ? 26.653 9.654 -11.159 1.00 52.84 782 ARG A N 1
ATOM 6066 C CA . ARG A 1 782 ? 27.368 8.353 -11.038 1.00 52.84 782 ARG A CA 1
ATOM 6067 C C . ARG A 1 782 ? 27.490 7.548 -12.344 1.00 52.84 782 ARG A C 1
ATOM 6069 O O . ARG A 1 782 ? 26.541 6.883 -12.763 1.00 52.84 782 ARG A O 1
ATOM 6076 N N . ASP A 1 783 ? 28.715 7.456 -12.867 1.00 62.41 783 ASP A N 1
ATOM 6077 C CA . ASP A 1 783 ? 29.082 6.720 -14.093 1.00 62.41 783 ASP A CA 1
ATOM 6078 C C . ASP A 1 783 ? 28.527 5.294 -14.201 1.00 62.41 783 ASP A C 1
ATOM 6080 O O . ASP A 1 783 ? 28.163 4.858 -15.292 1.00 62.41 783 ASP A O 1
ATOM 6084 N N . VAL A 1 784 ? 28.443 4.563 -13.082 1.00 68.06 784 VAL A N 1
ATOM 6085 C CA . VAL A 1 784 ? 28.068 3.135 -13.046 1.00 68.06 784 VAL A CA 1
ATOM 6086 C C . VAL A 1 784 ? 26.748 2.861 -13.777 1.00 68.06 784 VAL A C 1
ATOM 6088 O O . VAL A 1 784 ? 26.657 1.897 -14.531 1.00 68.06 784 VAL A O 1
ATOM 6091 N N . TRP A 1 785 ? 25.749 3.741 -13.645 1.00 72.38 785 TRP A N 1
ATOM 6092 C CA . TRP A 1 785 ? 24.443 3.560 -14.294 1.00 72.38 785 TRP A CA 1
ATOM 6093 C C . TRP A 1 785 ? 24.514 3.645 -15.812 1.00 72.38 785 TRP A C 1
ATOM 6095 O O . TRP A 1 785 ? 23.886 2.862 -16.525 1.00 72.38 785 TRP A O 1
ATOM 6105 N N . ARG A 1 786 ? 25.312 4.595 -16.303 1.00 78.56 786 ARG A N 1
ATOM 6106 C CA . ARG A 1 786 ? 25.597 4.758 -17.724 1.00 78.56 786 ARG A CA 1
ATOM 6107 C C . ARG A 1 786 ? 26.437 3.572 -18.208 1.00 78.56 786 ARG A C 1
ATOM 6109 O O . ARG A 1 786 ? 26.124 3.013 -19.252 1.00 78.56 786 ARG A O 1
ATOM 6116 N N . SER A 1 787 ? 27.414 3.127 -17.414 1.00 83.50 787 SER A N 1
ATOM 6117 C CA . SER A 1 787 ? 28.258 1.958 -17.690 1.00 83.50 787 SER A CA 1
ATOM 6118 C C . SER A 1 787 ? 27.450 0.672 -17.884 1.00 83.50 787 SER A C 1
ATOM 6120 O O . SER A 1 787 ? 27.641 0.006 -18.895 1.00 83.50 787 SER A O 1
ATOM 6122 N N . ASP A 1 788 ? 26.505 0.340 -16.997 1.00 87.44 788 ASP A N 1
ATOM 6123 C CA . ASP A 1 788 ? 25.683 -0.875 -17.140 1.00 87.44 788 ASP A CA 1
ATOM 6124 C C . ASP A 1 788 ? 24.779 -0.830 -18.382 1.00 87.44 788 ASP A C 1
ATOM 6126 O O . ASP A 1 788 ? 24.636 -1.825 -19.097 1.00 87.44 788 ASP A O 1
ATOM 6130 N N . PHE A 1 789 ? 24.194 0.335 -18.683 1.00 86.31 789 PHE A N 1
ATOM 6131 C CA . PHE A 1 789 ? 23.332 0.502 -19.857 1.00 86.31 789 PHE A CA 1
ATOM 6132 C C . PHE A 1 789 ? 24.128 0.430 -21.174 1.00 86.31 789 PHE A C 1
ATOM 6134 O O . PHE A 1 789 ? 23.673 -0.164 -22.156 1.00 86.31 789 PHE A O 1
ATOM 6141 N N . LEU A 1 790 ? 25.356 0.961 -21.179 1.00 87.56 790 LEU A N 1
ATOM 6142 C CA . LEU A 1 790 ? 26.319 0.820 -22.274 1.00 87.56 790 LEU A CA 1
ATOM 6143 C C . LEU A 1 790 ? 26.868 -0.617 -22.385 1.00 87.56 790 LEU A C 1
ATOM 6145 O O . LEU A 1 790 ? 27.058 -1.110 -23.497 1.00 87.56 790 LEU A O 1
ATOM 6149 N N . LEU A 1 791 ? 27.069 -1.322 -21.265 1.00 90.50 791 LEU A N 1
ATOM 6150 C CA . LEU A 1 791 ? 27.473 -2.730 -21.241 1.00 90.50 791 LEU A CA 1
ATOM 6151 C C . LEU A 1 791 ? 26.407 -3.607 -21.905 1.00 90.50 791 LEU A C 1
ATOM 6153 O O . LEU A 1 791 ? 26.748 -4.428 -22.753 1.00 90.50 791 LEU A O 1
ATOM 6157 N N . ALA A 1 792 ? 25.127 -3.415 -21.574 1.00 93.19 792 ALA A N 1
ATOM 6158 C CA . ALA A 1 792 ? 24.028 -4.145 -22.204 1.00 93.19 792 ALA A CA 1
ATOM 6159 C C . ALA A 1 792 ? 23.978 -3.907 -23.728 1.00 93.19 792 ALA A C 1
ATOM 6161 O O . ALA A 1 792 ? 23.914 -4.873 -24.493 1.00 93.19 792 ALA A O 1
ATOM 6162 N N . ALA A 1 793 ? 24.116 -2.651 -24.180 1.00 92.44 793 ALA A N 1
ATOM 6163 C CA . ALA A 1 793 ? 24.215 -2.316 -25.606 1.00 92.44 793 ALA A CA 1
ATOM 6164 C C . ALA A 1 793 ? 25.409 -3.012 -26.290 1.00 92.44 793 ALA A C 1
ATOM 6166 O O . ALA A 1 793 ? 25.254 -3.655 -27.329 1.00 92.44 793 ALA A O 1
ATOM 6167 N N . SER A 1 794 ? 26.589 -2.955 -25.665 1.00 91.94 794 SER A N 1
ATOM 6168 C CA . SER A 1 794 ? 27.818 -3.586 -26.160 1.00 91.94 794 SER A CA 1
ATOM 6169 C C . SER A 1 794 ? 27.699 -5.114 -26.238 1.00 91.94 794 SER A C 1
ATOM 6171 O O . SER A 1 794 ? 28.104 -5.722 -27.233 1.00 91.94 794 SER A O 1
ATOM 6173 N N . LYS A 1 795 ? 27.058 -5.756 -25.248 1.00 95.19 795 LYS A N 1
ATOM 6174 C CA . LYS A 1 795 ? 26.751 -7.195 -25.275 1.00 95.19 795 LYS A CA 1
ATOM 6175 C C . LYS A 1 795 ? 25.731 -7.553 -26.360 1.00 95.19 795 LYS A C 1
ATOM 6177 O O . LYS A 1 795 ? 25.873 -8.610 -26.969 1.00 95.19 795 LYS A O 1
ATOM 6182 N N . ALA A 1 796 ? 24.772 -6.683 -26.682 1.00 95.06 796 ALA A N 1
ATOM 6183 C CA . ALA A 1 796 ? 23.856 -6.893 -27.808 1.00 95.06 796 ALA A CA 1
ATOM 6184 C C . ALA A 1 796 ? 24.570 -6.786 -29.168 1.00 95.06 796 ALA A C 1
ATOM 6186 O O . ALA A 1 796 ? 24.392 -7.654 -30.026 1.00 95.06 796 ALA A O 1
ATOM 6187 N N . ALA A 1 797 ? 25.445 -5.791 -29.347 1.00 92.00 797 ALA A N 1
ATOM 6188 C CA . ALA A 1 797 ? 26.290 -5.674 -30.538 1.00 92.00 797 ALA A CA 1
ATOM 6189 C C . ALA A 1 797 ? 27.260 -6.868 -30.673 1.00 92.00 797 ALA A C 1
ATOM 6191 O O . ALA A 1 797 ? 27.440 -7.418 -31.762 1.00 92.00 797 ALA A O 1
ATOM 6192 N N . ALA A 1 798 ? 27.833 -7.345 -29.562 1.00 93.69 798 ALA A N 1
ATOM 6193 C CA . ALA A 1 798 ? 28.652 -8.555 -29.535 1.00 93.69 798 ALA A CA 1
ATOM 6194 C C . ALA A 1 798 ? 27.843 -9.821 -29.875 1.00 93.69 798 ALA A C 1
ATOM 6196 O O . ALA A 1 798 ? 28.329 -10.660 -30.632 1.00 93.69 798 ALA A O 1
ATOM 6197 N N . ALA A 1 799 ? 26.600 -9.938 -29.395 1.00 95.81 799 ALA A N 1
ATOM 6198 C CA . ALA A 1 799 ? 25.706 -11.038 -29.747 1.00 95.81 799 ALA A CA 1
ATOM 6199 C C . ALA A 1 799 ? 25.361 -11.025 -31.244 1.00 95.81 799 ALA A C 1
ATOM 6201 O O . ALA A 1 799 ? 25.431 -12.077 -31.878 1.00 95.81 799 ALA A O 1
ATOM 6202 N N . ARG A 1 800 ? 25.093 -9.848 -31.838 1.00 94.94 800 ARG A N 1
ATOM 6203 C CA . ARG A 1 800 ? 24.922 -9.680 -33.296 1.00 94.94 800 ARG A CA 1
ATOM 6204 C C . ARG A 1 800 ? 26.142 -10.201 -34.060 1.00 94.94 800 ARG A C 1
ATOM 6206 O O . ARG A 1 800 ? 25.988 -11.043 -34.940 1.00 94.94 800 ARG A O 1
ATOM 6213 N N . ARG A 1 801 ? 27.355 -9.780 -33.676 1.00 93.62 801 ARG A N 1
ATOM 6214 C CA . ARG A 1 801 ? 28.615 -10.237 -34.299 1.00 93.62 801 ARG A CA 1
ATOM 6215 C C . ARG A 1 801 ? 28.863 -11.747 -34.138 1.00 93.62 801 ARG A C 1
ATOM 6217 O O . ARG A 1 801 ? 29.363 -12.374 -35.064 1.00 93.62 801 ARG A O 1
ATOM 6224 N N . ALA A 1 802 ? 28.513 -12.338 -32.993 1.00 94.94 802 ALA A N 1
ATOM 6225 C CA . ALA A 1 802 ? 28.770 -13.753 -32.696 1.00 94.94 802 ALA A CA 1
ATOM 6226 C C . ALA A 1 802 ? 27.710 -14.726 -33.252 1.00 94.94 802 ALA A C 1
ATOM 6228 O O . ALA A 1 802 ? 28.022 -15.888 -33.514 1.00 94.94 802 ALA A O 1
ATOM 6229 N N . LEU A 1 803 ? 26.456 -14.286 -33.398 1.00 96.12 803 LEU A N 1
ATOM 6230 C CA . LEU A 1 803 ? 25.329 -15.138 -33.802 1.00 96.12 803 LEU A CA 1
ATOM 6231 C C . LEU A 1 803 ? 24.809 -14.852 -35.220 1.00 96.12 803 LEU A C 1
ATOM 6233 O O . LEU A 1 803 ? 24.149 -15.727 -35.790 1.00 96.12 803 LEU A O 1
ATOM 6237 N N . GLY A 1 804 ? 25.152 -13.703 -35.810 1.00 93.50 804 GLY A N 1
ATOM 6238 C CA . GLY A 1 804 ? 24.871 -13.332 -37.199 1.00 93.50 804 GLY A CA 1
ATOM 6239 C C . GLY A 1 804 ? 23.635 -12.446 -37.403 1.00 93.50 804 GLY A C 1
ATOM 6240 O O . GLY A 1 804 ? 22.936 -12.065 -36.461 1.00 93.50 804 GLY A O 1
ATOM 6241 N N . ASP A 1 805 ? 23.360 -12.147 -38.675 1.00 92.31 805 ASP A N 1
ATOM 6242 C CA . ASP A 1 805 ? 22.394 -11.128 -39.123 1.00 92.31 805 ASP A CA 1
ATOM 6243 C C . ASP A 1 805 ? 20.928 -11.406 -38.745 1.00 92.31 805 ASP A C 1
ATOM 6245 O O . ASP A 1 805 ? 20.089 -10.511 -38.821 1.00 92.31 805 ASP A O 1
ATOM 6249 N N . GLU A 1 806 ? 20.611 -12.608 -38.258 1.00 95.62 806 GLU A N 1
ATOM 6250 C CA . GLU A 1 806 ? 19.308 -12.941 -37.661 1.00 95.62 806 GLU A CA 1
ATOM 6251 C C . GLU A 1 806 ? 18.944 -11.989 -36.496 1.00 95.62 806 GLU A C 1
ATOM 6253 O O . GLU A 1 806 ? 17.767 -11.726 -36.257 1.00 95.62 806 GLU A O 1
ATOM 6258 N N . LEU A 1 807 ? 19.943 -11.399 -35.821 1.00 96.31 807 LEU A N 1
ATOM 6259 C CA . LEU A 1 807 ? 19.752 -10.387 -34.772 1.00 96.31 807 LEU A CA 1
ATOM 6260 C C . LEU A 1 807 ? 19.709 -8.933 -35.285 1.00 96.31 807 LEU A C 1
ATOM 6262 O O . LEU A 1 807 ? 19.445 -8.021 -34.499 1.00 96.31 807 LEU A O 1
ATOM 6266 N N . ALA A 1 808 ? 19.919 -8.683 -36.583 1.00 94.19 808 ALA A N 1
ATOM 6267 C CA . ALA A 1 808 ? 19.891 -7.328 -37.140 1.00 94.19 808 ALA A CA 1
ATOM 6268 C C . ALA A 1 808 ? 18.489 -6.698 -37.074 1.00 94.19 808 ALA A C 1
ATOM 6270 O O . ALA A 1 808 ? 18.362 -5.544 -36.676 1.00 94.19 808 ALA A O 1
ATOM 6271 N N . GLY A 1 809 ? 17.431 -7.460 -37.380 1.00 94.75 809 GLY A N 1
ATOM 6272 C CA . GLY A 1 809 ? 16.039 -6.995 -37.273 1.00 94.75 809 GLY A CA 1
ATOM 6273 C C . GLY A 1 809 ? 15.634 -6.590 -35.844 1.00 94.75 809 GLY A C 1
ATOM 6274 O O . GLY A 1 809 ? 15.121 -5.485 -35.655 1.00 94.75 809 GLY A O 1
ATOM 6275 N N . PRO A 1 810 ? 15.885 -7.434 -34.821 1.00 95.06 810 PRO A N 1
ATOM 6276 C CA . PRO A 1 810 ? 15.691 -7.074 -33.418 1.00 95.06 810 PRO A CA 1
ATOM 6277 C C . PRO A 1 810 ? 16.430 -5.804 -32.980 1.00 95.06 810 PRO A C 1
ATOM 6279 O O . PRO A 1 810 ? 15.835 -4.972 -32.298 1.00 95.06 810 PRO A O 1
ATOM 6282 N N . VAL A 1 811 ? 17.687 -5.621 -33.407 1.00 94.81 811 VAL A N 1
ATOM 6283 C CA . VAL A 1 811 ? 18.470 -4.406 -33.118 1.00 94.81 811 VAL A CA 1
ATOM 6284 C C . VAL A 1 811 ? 17.896 -3.181 -33.836 1.00 94.81 811 VAL A C 1
ATOM 6286 O O . VAL A 1 811 ? 17.678 -2.154 -33.196 1.00 94.81 811 VAL A O 1
ATOM 6289 N N . GLN A 1 812 ? 17.592 -3.285 -35.133 1.00 94.19 812 GLN A N 1
ATOM 6290 C CA . GLN A 1 812 ? 17.066 -2.168 -35.923 1.00 94.19 812 GLN A CA 1
ATOM 6291 C C . GLN A 1 812 ? 15.764 -1.616 -35.330 1.00 94.19 812 GLN A C 1
ATOM 6293 O O . GLN A 1 812 ? 15.608 -0.405 -35.227 1.00 94.19 812 GLN A O 1
ATOM 6298 N N . ARG A 1 813 ? 14.882 -2.484 -34.814 1.00 93.56 813 ARG A N 1
ATOM 6299 C CA . ARG A 1 813 ? 13.625 -2.068 -34.167 1.00 93.56 813 ARG A CA 1
ATOM 6300 C C . ARG A 1 813 ? 13.825 -1.128 -32.966 1.00 93.56 813 ARG A C 1
ATOM 6302 O O . ARG A 1 813 ? 12.964 -0.297 -32.701 1.00 93.56 813 ARG A O 1
ATOM 6309 N N . ILE A 1 814 ? 14.955 -1.236 -32.264 1.00 92.31 814 ILE A N 1
ATOM 6310 C CA . ILE A 1 814 ? 15.332 -0.350 -31.148 1.00 92.31 814 ILE A CA 1
ATOM 6311 C C . ILE A 1 814 ? 15.899 0.977 -31.666 1.00 92.31 814 ILE A C 1
ATOM 6313 O O . ILE A 1 814 ? 15.662 2.032 -31.078 1.00 92.31 814 ILE A O 1
ATOM 6317 N N . LEU A 1 815 ? 16.646 0.935 -32.773 1.00 92.12 815 LEU A N 1
ATOM 6318 C CA . LEU A 1 815 ? 17.160 2.132 -33.441 1.00 92.12 815 LEU A CA 1
ATOM 6319 C C . LEU A 1 815 ? 16.021 2.953 -34.069 1.00 92.12 815 LEU A C 1
ATOM 6321 O O . LEU A 1 815 ? 16.075 4.183 -34.037 1.00 92.12 815 LEU A O 1
ATOM 6325 N N . ASP A 1 816 ? 14.962 2.291 -34.536 1.00 91.69 816 ASP A N 1
ATOM 6326 C CA . ASP A 1 816 ? 13.774 2.916 -35.125 1.00 91.69 816 ASP A CA 1
ATOM 6327 C C . ASP A 1 816 ? 12.792 3.477 -34.074 1.00 91.69 816 ASP A C 1
ATOM 6329 O O . ASP A 1 816 ? 12.159 4.499 -34.329 1.00 91.69 816 ASP A O 1
ATOM 6333 N N . ASP A 1 817 ? 12.674 2.872 -32.881 1.00 88.81 817 ASP A N 1
ATOM 6334 C CA . ASP A 1 817 ? 11.736 3.313 -31.828 1.00 88.81 817 ASP A CA 1
ATOM 6335 C C . ASP A 1 817 ? 12.040 4.757 -31.365 1.00 88.81 817 ASP A C 1
ATOM 6337 O O . ASP A 1 817 ? 13.076 4.991 -30.733 1.00 88.81 817 ASP A O 1
ATOM 6341 N N . PRO A 1 818 ? 11.172 5.753 -31.631 1.00 84.75 818 PRO A N 1
ATOM 6342 C CA . PRO A 1 818 ? 11.456 7.158 -31.332 1.00 84.75 818 PRO A CA 1
ATOM 6343 C C . PRO A 1 818 ? 11.471 7.483 -29.830 1.00 84.75 818 PRO A C 1
ATOM 6345 O O . PRO A 1 818 ? 11.875 8.581 -29.455 1.00 84.75 818 PRO A O 1
ATOM 6348 N N . LEU A 1 819 ? 11.033 6.561 -28.965 1.00 83.56 819 LEU A N 1
ATOM 6349 C CA . LEU A 1 819 ? 10.943 6.761 -27.517 1.00 83.56 819 LEU A CA 1
ATOM 6350 C C . LEU A 1 819 ? 12.188 6.264 -26.765 1.00 83.56 819 LEU A C 1
ATOM 6352 O O . LEU A 1 819 ? 12.387 6.660 -25.611 1.00 83.56 819 LEU A O 1
ATOM 6356 N N . VAL A 1 820 ? 13.019 5.443 -27.421 1.00 86.31 820 VAL A N 1
ATOM 6357 C CA . VAL A 1 820 ? 14.334 4.993 -26.940 1.00 86.31 820 VAL A CA 1
ATOM 6358 C C . VAL A 1 820 ? 15.338 6.150 -26.983 1.00 86.31 820 VAL A C 1
ATOM 6360 O O . VAL A 1 820 ? 15.523 6.801 -28.013 1.00 86.31 820 VAL A O 1
ATOM 6363 N N . ILE A 1 821 ? 16.026 6.378 -25.864 1.00 81.25 821 ILE A N 1
ATOM 6364 C CA . ILE A 1 821 ? 16.996 7.471 -25.694 1.00 81.25 821 ILE A CA 1
ATOM 6365 C C . ILE A 1 821 ? 18.163 7.454 -26.717 1.00 81.25 821 ILE A C 1
ATOM 6367 O O . ILE A 1 821 ? 18.784 6.406 -26.923 1.00 81.25 821 ILE A O 1
ATOM 6371 N N . PRO A 1 822 ? 18.557 8.609 -27.303 1.00 82.56 822 PRO A N 1
ATOM 6372 C CA . PRO A 1 822 ? 19.596 8.665 -28.341 1.00 82.56 822 PRO A CA 1
ATOM 6373 C C . PRO A 1 822 ? 20.969 8.116 -27.927 1.00 82.56 822 PRO A C 1
ATOM 6375 O O . PRO A 1 822 ? 21.591 7.395 -28.703 1.00 82.56 822 PRO A O 1
ATOM 6378 N N . ALA A 1 823 ? 21.432 8.400 -26.703 1.00 78.56 823 ALA A N 1
ATOM 6379 C CA . ALA A 1 823 ? 22.749 7.959 -26.223 1.00 78.56 823 ALA A CA 1
ATOM 6380 C C . ALA A 1 823 ? 22.905 6.424 -26.229 1.00 78.56 823 ALA A C 1
ATOM 6382 O O . ALA A 1 823 ? 23.986 5.902 -26.493 1.00 78.56 823 ALA A O 1
ATOM 6383 N N . PHE A 1 824 ? 21.808 5.700 -25.998 1.00 84.38 824 PHE A N 1
ATOM 6384 C CA . PHE A 1 824 ? 21.774 4.243 -26.067 1.00 84.38 824 PHE A CA 1
ATOM 6385 C C . PHE A 1 824 ? 21.765 3.725 -27.511 1.00 84.38 824 PHE A C 1
ATOM 6387 O O . PHE A 1 824 ? 22.457 2.756 -27.816 1.00 84.38 824 PHE A O 1
ATOM 6394 N N . LYS A 1 825 ? 21.053 4.401 -28.427 1.00 89.69 825 LYS A N 1
ATOM 6395 C CA . LYS A 1 825 ? 21.078 4.065 -29.863 1.00 89.69 825 LYS A CA 1
ATOM 6396 C C . LYS A 1 825 ? 22.484 4.167 -30.449 1.00 89.69 825 LYS A C 1
ATOM 6398 O O . LYS A 1 825 ? 22.859 3.306 -31.239 1.00 89.69 825 LYS A O 1
ATOM 6403 N N . VAL A 1 826 ? 23.268 5.168 -30.038 1.00 86.81 826 VAL A N 1
ATOM 6404 C CA . VAL A 1 826 ? 24.682 5.304 -30.435 1.00 86.81 826 VAL A CA 1
ATOM 6405 C C . VAL A 1 826 ? 25.480 4.073 -29.995 1.00 86.81 826 VAL A C 1
ATOM 6407 O O . VAL A 1 826 ? 26.074 3.407 -30.835 1.00 86.81 826 VAL A O 1
ATOM 6410 N N . ALA A 1 827 ? 25.415 3.705 -28.713 1.00 84.25 827 ALA A N 1
ATOM 6411 C CA . ALA A 1 827 ? 26.148 2.557 -28.170 1.00 84.25 827 ALA A CA 1
ATOM 6412 C C . ALA A 1 827 ? 25.711 1.196 -28.744 1.00 84.25 827 ALA A C 1
ATOM 6414 O O . ALA A 1 827 ? 26.512 0.270 -28.818 1.00 84.25 827 ALA A O 1
ATOM 6415 N N . LEU A 1 828 ? 24.448 1.071 -29.161 1.00 89.56 828 LEU A N 1
ATOM 6416 C CA . LEU A 1 828 ? 23.920 -0.117 -29.837 1.00 89.56 828 LEU A CA 1
ATOM 6417 C C . LEU A 1 828 ? 24.289 -0.168 -31.335 1.00 89.56 828 LEU A C 1
ATOM 6419 O O . LEU A 1 828 ? 24.281 -1.243 -31.934 1.00 89.56 828 LEU A O 1
ATOM 6423 N N . SER A 1 829 ? 24.605 0.984 -31.934 1.00 87.06 829 SER A N 1
ATOM 6424 C CA . SER A 1 829 ? 25.036 1.107 -33.335 1.00 87.06 829 SER A CA 1
ATOM 6425 C C . SER A 1 829 ? 26.550 0.987 -33.515 1.00 87.06 829 SER A C 1
ATOM 6427 O O . SER A 1 829 ? 26.999 0.773 -34.638 1.00 87.06 829 SER A O 1
ATOM 6429 N N . ASP A 1 830 ? 27.338 1.145 -32.448 1.00 78.62 830 ASP A N 1
ATOM 6430 C CA . ASP A 1 830 ? 28.796 1.098 -32.523 1.00 78.62 830 ASP A CA 1
ATOM 6431 C C . ASP A 1 830 ? 29.288 -0.338 -32.782 1.00 78.62 830 ASP A C 1
ATOM 6433 O O . ASP A 1 830 ? 29.300 -1.217 -31.911 1.00 78.62 830 ASP A O 1
ATOM 6437 N N . ASP A 1 831 ? 29.703 -0.588 -34.025 1.00 63.03 831 ASP A N 1
ATOM 6438 C CA . ASP A 1 831 ? 30.214 -1.889 -34.452 1.00 63.03 831 ASP A CA 1
ATOM 6439 C C . ASP A 1 831 ? 31.586 -2.243 -33.849 1.00 63.03 831 ASP A C 1
ATOM 6441 O O . ASP A 1 831 ? 32.070 -3.356 -34.071 1.00 63.03 831 ASP A O 1
ATOM 6445 N N . GLY A 1 832 ? 32.190 -1.363 -33.038 1.00 56.50 832 GLY A N 1
ATOM 6446 C CA . GLY A 1 832 ? 33.486 -1.596 -32.396 1.00 56.50 832 GLY A CA 1
ATOM 6447 C C . GLY A 1 832 ? 34.656 -1.498 -33.377 1.00 56.50 832 GLY A C 1
ATOM 6448 O O . GLY A 1 832 ? 35.701 -2.107 -33.164 1.00 56.50 832 GLY A O 1
ATOM 6449 N N . SER A 1 833 ? 34.464 -0.769 -34.479 1.00 49.41 833 SER A N 1
ATOM 6450 C CA . SER A 1 833 ? 35.447 -0.589 -35.552 1.00 49.41 833 SER A CA 1
ATOM 6451 C C . SER A 1 833 ? 36.431 0.561 -35.306 1.00 49.41 833 SER A C 1
ATOM 6453 O O . SER A 1 833 ? 37.355 0.742 -36.100 1.00 49.41 833 SER A O 1
ATOM 6455 N N . GLN A 1 834 ? 36.297 1.300 -34.197 1.00 43.84 834 GLN A N 1
ATOM 6456 C CA . GLN A 1 834 ? 37.401 2.106 -33.677 1.00 43.84 834 GLN A CA 1
ATOM 6457 C C . GLN A 1 834 ? 38.407 1.188 -32.962 1.00 43.84 834 GLN A C 1
ATOM 6459 O O . GLN A 1 834 ? 38.044 0.554 -31.970 1.00 43.84 834 GLN A O 1
ATOM 6464 N N . PRO A 1 835 ? 39.672 1.099 -33.418 1.00 38.72 835 PRO A N 1
ATOM 6465 C CA . PRO A 1 835 ? 40.702 0.423 -32.644 1.00 38.72 835 PRO A CA 1
ATOM 6466 C C . PRO A 1 835 ? 40.951 1.211 -31.354 1.00 38.72 835 PRO A C 1
ATOM 6468 O O . PRO A 1 835 ? 41.069 2.436 -31.390 1.00 38.72 835 PRO A O 1
ATOM 6471 N N . ALA A 1 836 ? 41.063 0.512 -30.224 1.00 40.56 836 ALA A N 1
ATOM 6472 C CA . ALA A 1 836 ? 41.433 1.135 -28.959 1.00 40.56 836 ALA A CA 1
ATOM 6473 C C . ALA A 1 836 ? 42.836 1.758 -29.079 1.00 40.56 836 ALA A C 1
ATOM 6475 O O . ALA A 1 836 ? 43.837 1.044 -29.171 1.00 40.56 836 ALA A O 1
ATOM 6476 N N . GLY A 1 837 ? 42.887 3.091 -29.124 1.00 40.50 837 GLY A N 1
ATOM 6477 C CA . GLY A 1 837 ? 44.127 3.850 -28.997 1.00 40.50 837 GLY A CA 1
ATOM 6478 C C . GLY A 1 837 ? 44.699 3.748 -27.574 1.00 40.50 837 GLY A C 1
ATOM 6479 O O . GLY A 1 837 ? 43.939 3.453 -26.649 1.00 40.50 837 GLY A O 1
ATOM 6480 N N . PRO A 1 838 ? 46.018 3.951 -27.408 1.00 38.59 838 PRO A N 1
ATOM 6481 C CA . PRO A 1 838 ? 46.690 3.920 -26.108 1.00 38.59 838 PRO A CA 1
ATOM 6482 C C . PRO A 1 838 ? 46.376 5.146 -25.236 1.00 38.59 838 PRO A C 1
ATOM 6484 O O . PRO A 1 838 ? 46.182 6.243 -25.810 1.00 38.59 838 PRO A O 1
#

pLDDT: mean 80.54, std 15.5, range [28.5, 97.75]

Secondary structure (DSSP, 8-state):
--EEEEEEEEEETTSPBEEEEEEEEE-S----PPPPPPPSS----EEEEE-TTSSEEEEEEEEEPPHHHHHHHHHHHHTTEEEPPTT-SBSTT-EEE-EEEEEEEE--TTS---SSSSS-EEEEEEE-SSHHHHHHHHHTTTS-HHHHHHHHHHHHHHHHHHTT-HHHHTTT---SEEEEEE-S-TTS---S-SEEEEE-PPPTTS-PPP-EEEEEE-GGGTT--EEEEEEEEETTEEEEEEEEEE-TT--EEEEE-SS--SEEEEEEE-TTS-EEEEEEE--------------PEEE---SSTTPPP-HHHHEEE-B-GGG-PPPPS----SHHHHHHHHHHHHHHHH--TT----EEEE-SSHHHHHHHHHHHHHHHSSTTEEEEEEE-TT--HHHHHHHGGG--BTT-EEEEEE--TTB-TT-SSTT-B-SS-HHHHHHHHHHHTGGG--SEEEEEEEEETTTTEES----EEEEEETT--EEEEEESS-TTTTTSSS-EEEEEPPHHHHHHHHHHHHHHHTT--TTS-EEEEEEEESS-----------------------THHHHHHHHHHHHHHHHTT---GGGTHHHHHHHHHT--SSS-HHHHHHHHHHHHTT-HHHHHHHHHHHHTS-HHHHHHHHHHHHHHHHHHHHHSPPSSSSPPPPPP-TTHHHHHHHHHHHHHTSSSHHHHIIIIIHHHHHHHHHHHHTT-S-HHHHHHHHHHHHHHHHHHHHHHHH-TTS-HHHHHHHHHHHHHHHHHHHTSHHHHHHTTS-SSS-HHHHHHHHHHHHHHHHHHHHH-GGGHHHHHHHHH-TTS-HHHHHHHH--S-S----

Sequence (838 aa):
MALAVTIFGLAERASPGILVYAYLRTIRGSGDYPPPIPSRDQFDPVIRRAIDGTELEVVIWDKTFTDAESETVLSDLRAGRFAVPAESPIEPKVLIEGQPFGPIVIVEHSGRVRSCGTGLLRASGVAMKDGVARIHRYLQSFIEVGEIAACLPTIFRIIAEESGLDRIYSKRRRLSCVELFLRDDSRLSANGPLFNARIEKPNFRSKAPTRRVLIRRDEALAGQPYRFHVALNNYDELIEERLFEIAGDIDEVVIEAANHVTDVELSVFHPNGQLADRISGAFVQSYEFGLTAAGRQDFLPQVFEGAPDAVDLSNRPRVATVAFSNPAPGDRSGGLDTLRHNVTDAAMLTGAENWKPENKWLRSSGEDQVEVIRWMKAKLEQPGVVRAFLVDPYLGSDAFRRIIIRHGNETISLVVLVSPGGADPDADTVDTPAAASHLDKLVVTAKEFSEQLCGRISVYHVKRGDGAKQAFHDRYLCTLNQKGTPTVYLLSNSLSKAAGDWPFAISELDRVSSWRVHSYIRALLDGKDRDRAISTSLIWQTPEPGTPALEKARLTESASPPPAETWKLAANLFLEELKQVVFNGSTDEIRGAGPVNRLLASWDSQTDALALADKVFEIVVHRQNVAVHISSMFAAGTADQARVSQRLDELLLNAFITALPPGGGAQPGHLPFDNRHAYLEHIARTIALAPSPTDFVRSRLNPIVAFIVGRLEAQRSDQTSCFEQLEAATCVVAVVLDVAIRAETSKRAYRIGMATDYIYWMGRLARSETAATRLTIDEDMRDVWRSDFLLAASKAAAARRALGDELAGPVQRILDDPLVIPAFKVALSDDGSQPAGP